Protein AF-0000000081046346 (afdb_homodimer)

Foldseek 3Di:
DVVVLVVLLVLLLVLLVQLVVLLVVLQCQCPPPPVDGNDDLVCLLVLLVCLCQQQVLLLLLLLLLQQDAPVCPVVQVVLLVLLVVLLVLLLVLLVVLCVVQPFDDPLLSLQLSLLLSAFALAQRQLRRQLSSLLDQLRLCLQVCLPPNPPDDDSVRSSVVSSSVSSNNSSSSVLSRLLCCLLPVVVSNVVSLVVVLVVVVVVVVVVVVVVVVPPPPDCPPPPPDPPDPPPPDPPDPPDPPPPPPPVVVVVVVVVVVVVVVVVVVSVVSNVVSVVRSCPDSNNVSNVNSNVSSHPVVSSCQCPPPPRVNVVVSVVSVVSNVVSNSSVSSSLSNLLDFDDDPVVVVVVVPPPPPDPDPPCPVPDPPPPPPCPVVVVVCVVCCCVVVVVVVVVVLVVDDPSLVSVLCSSLCSQAPDSLVVLVVVVCCCCQPVVVCVSRRLSSQLSSSLSSRGGGHSVSLSVQVVDVSSVVSSNSSSNSRVSNSVVSSVSSSVSSSVSCQQRGADPVSDGPSRVD/DVVVLVVLLVLLLVLLVQLVVLLVVLQCQCPPPPVDGVDDLVCLLVLLVCLCQQQVLLLLLLLLLQQDAPVCVVVQVVLLVLLVVLLVLLLVLLVVLCVVQPADDPLLSLQLSLQLSAFALAQRQLRRQLSSLLDQLRLCLQVCLPPNVPDDDSVRSSVVSSSVSSNNSSSSVLSRLLCCLLPVVVSNVVSLVVVLVVVVVVVVVVVVVVVVPPPPDCPPPPPDDPDDPDPDPPDPPDPPPPPPPVVVVVVVVVVVVVVVVVVVSVVSNVVSVVRSCPDSSNVSNVNSNVSSHPVVSSCQCPPPPRVNVVVSVVSVVSNVVSNSSVSSSLSNLLDFDDDPPVVVVVVPPPPPDPPPPCPVPDPPPPPPCPVVVVVCVVCCCVVVVVVVVVVVVPDDPSLVSVLCSSLCSQAPDSLVVLVVVVCCCCQPVVVCVSRRLSSQLSSSLSSRGGGHSVSLSVQVVDPSSVVSSNSSSNSRVSNSVVSSVSSSVSSSVSCQQRGADPVSDGPSRVD

Structure (mmCIF, N/CA/C/O backbone):
data_AF-0000000081046346-model_v1
#
loop_
_entity.id
_entity.type
_entity.pdbx_description
1 polymer 'Amino acid transporter'
#
loop_
_atom_site.group_PDB
_atom_site.id
_atom_site.type_symbol
_atom_site.label_atom_id
_atom_site.label_alt_id
_atom_site.label_comp_id
_atom_site.label_asym_id
_atom_site.label_entity_id
_atom_site.label_seq_id
_atom_site.pdbx_PDB_ins_code
_atom_site.Cartn_x
_atom_site.Cartn_y
_atom_site.Cartn_z
_atom_site.occupancy
_atom_site.B_iso_or_equiv
_atom_site.auth_seq_id
_atom_site.auth_comp_id
_atom_site.auth_asym_id
_atom_site.auth_atom_id
_atom_site.pdbx_PDB_model_num
ATOM 1 N N . MET A 1 1 ? -25.656 -17.5 -23.516 1 45.75 1 MET A N 1
ATOM 2 C CA . MET A 1 1 ? -24.359 -18.141 -23.391 1 45.75 1 MET A CA 1
ATOM 3 C C . MET A 1 1 ? -23.234 -17.25 -23.938 1 45.75 1 MET A C 1
ATOM 5 O O . MET A 1 1 ? -22.203 -17.078 -23.281 1 45.75 1 MET A O 1
ATOM 9 N N . ALA A 1 2 ? -23.547 -16.656 -25.141 1 49.91 2 ALA A N 1
ATOM 10 C CA . ALA A 1 2 ? -22.547 -15.805 -25.797 1 49.91 2 ALA A CA 1
ATOM 11 C C . ALA A 1 2 ? -22.266 -14.555 -24.969 1 49.91 2 ALA A C 1
ATOM 13 O O . ALA A 1 2 ? -21.125 -14.133 -24.828 1 49.91 2 ALA A O 1
ATOM 14 N N . SER A 1 3 ? -23.297 -14.102 -24.312 1 71.56 3 SER A N 1
ATOM 15 C CA . SER A 1 3 ? -23.141 -12.867 -23.562 1 71.56 3 SER A CA 1
ATOM 16 C C . SER A 1 3 ? -22.344 -13.102 -22.281 1 71.56 3 SER A C 1
ATOM 18 O O . SER A 1 3 ? -21.484 -12.297 -21.922 1 71.56 3 SER A O 1
ATOM 20 N N . THR A 1 4 ? -22.453 -14.336 -21.859 1 79.88 4 THR A N 1
ATOM 21 C CA . THR A 1 4 ? -21.75 -14.672 -20.641 1 79.88 4 THR A CA 1
ATOM 22 C C . THR A 1 4 ? -20.266 -14.914 -20.906 1 79.88 4 THR A C 1
ATOM 24 O O . THR A 1 4 ? -19.406 -14.5 -20.125 1 79.88 4 THR A O 1
ATOM 27 N N . VAL A 1 5 ? -20.062 -15.523 -22.078 1 84.56 5 VAL A N 1
ATOM 28 C CA . VAL A 1 5 ? -18.688 -15.812 -22.469 1 84.56 5 VAL A CA 1
ATOM 29 C C . VAL A 1 5 ? -17.922 -14.5 -22.672 1 84.56 5 VAL A C 1
ATOM 31 O O . VAL A 1 5 ? -16.766 -14.375 -22.234 1 84.56 5 VAL A O 1
ATOM 34 N N . GLY A 1 6 ? -18.609 -13.617 -23.25 1 87.19 6 GLY A N 1
ATOM 35 C CA . GLY A 1 6 ? -17.969 -12.328 -23.469 1 87.19 6 GLY A CA 1
ATOM 36 C C . GLY A 1 6 ? -17.625 -11.617 -22.172 1 87.19 6 GLY A C 1
ATOM 37 O O . GLY A 1 6 ? -16.516 -11.07 -22.047 1 87.19 6 GLY A O 1
ATOM 38 N N . ILE A 1 7 ? -18.438 -11.742 -21.266 1 88.06 7 ILE A N 1
ATOM 39 C CA . ILE A 1 7 ? -18.234 -11.055 -19.984 1 88.06 7 ILE A CA 1
ATOM 40 C C . ILE A 1 7 ? -17.109 -11.734 -19.203 1 88.06 7 ILE A C 1
ATOM 42 O O . ILE A 1 7 ? -16.312 -11.062 -18.547 1 88.06 7 ILE A O 1
ATOM 46 N N . VAL A 1 8 ? -17.078 -13 -19.391 1 90.94 8 VAL A N 1
ATOM 47 C CA . VAL A 1 8 ? -16.062 -13.773 -18.703 1 90.94 8 VAL A CA 1
ATOM 48 C C . VAL A 1 8 ? -14.68 -13.422 -19.266 1 90.94 8 VAL A C 1
ATOM 50 O O . VAL A 1 8 ? -13.719 -13.25 -18.516 1 90.94 8 VAL A O 1
ATOM 53 N N . ILE A 1 9 ? -14.602 -13.312 -20.5 1 92.56 9 ILE A N 1
ATOM 54 C CA . ILE A 1 9 ? -13.344 -12.984 -21.156 1 92.56 9 ILE A CA 1
ATOM 55 C C . ILE A 1 9 ? -12.906 -11.57 -20.781 1 92.56 9 ILE A C 1
ATOM 57 O O . ILE A 1 9 ? -11.734 -11.336 -20.484 1 92.56 9 ILE A O 1
ATOM 61 N N . ILE A 1 10 ? -13.828 -10.727 -20.719 1 91.88 10 ILE A N 1
ATOM 62 C CA . ILE A 1 10 ? -13.523 -9.336 -20.375 1 91.88 10 ILE A CA 1
ATOM 63 C C . ILE A 1 10 ? -13.086 -9.242 -18.922 1 91.88 10 ILE A C 1
ATOM 65 O O . ILE A 1 10 ? -12.125 -8.531 -18.594 1 91.88 10 ILE A O 1
ATOM 69 N N . ALA A 1 11 ? -13.727 -9.898 -18.094 1 92.06 11 ALA A N 1
ATOM 70 C CA . ALA A 1 11 ? -13.375 -9.898 -16.672 1 92.06 11 ALA A CA 1
ATOM 71 C C . ALA A 1 11 ? -11.961 -10.422 -16.453 1 92.06 11 ALA A C 1
ATOM 73 O O . ALA A 1 11 ? -11.18 -9.82 -15.719 1 92.06 11 ALA A O 1
ATOM 74 N N . ALA A 1 12 ? -11.688 -11.477 -17.141 1 94.75 12 ALA A N 1
ATOM 75 C CA . ALA A 1 12 ? -10.367 -12.07 -17 1 94.75 12 ALA A CA 1
ATOM 76 C C . ALA A 1 12 ? -9.289 -11.156 -17.578 1 94.75 12 ALA A C 1
ATOM 78 O O . ALA A 1 12 ? -8.266 -10.914 -16.938 1 94.75 12 ALA A O 1
ATOM 79 N N . ALA A 1 13 ? -9.547 -10.648 -18.688 1 94.38 13 ALA A N 1
ATOM 80 C CA . ALA A 1 13 ? -8.578 -9.797 -19.375 1 94.38 13 ALA A CA 1
ATOM 81 C C . ALA A 1 13 ? -8.32 -8.523 -18.578 1 94.38 13 ALA A C 1
ATOM 83 O O . ALA A 1 13 ? -7.168 -8.102 -18.422 1 94.38 13 ALA A O 1
ATOM 84 N N . GLN A 1 14 ? -9.297 -7.973 -18.062 1 93.94 14 GLN A N 1
ATOM 85 C CA . GLN A 1 14 ? -9.148 -6.719 -17.328 1 93.94 14 GLN A CA 1
ATOM 86 C C . GLN A 1 14 ? -8.445 -6.941 -15.992 1 93.94 14 GLN A C 1
ATOM 88 O O . GLN A 1 14 ? -7.656 -6.098 -15.555 1 93.94 14 GLN A O 1
ATOM 93 N N . SER A 1 15 ? -8.734 -7.992 -15.43 1 94.19 15 SER A N 1
ATOM 94 C CA . SER A 1 15 ? -8.102 -8.289 -14.148 1 94.19 15 SER A CA 1
ATOM 95 C C . SER A 1 15 ? -6.609 -8.531 -14.312 1 94.19 15 SER A C 1
ATOM 97 O O . SER A 1 15 ? -5.805 -8.07 -13.5 1 94.19 15 SER A O 1
ATOM 99 N N . VAL A 1 16 ? -6.285 -9.195 -15.312 1 94.94 16 VAL A N 1
ATOM 100 C CA . VAL A 1 16 ? -4.879 -9.453 -15.586 1 94.94 16 VAL A CA 1
ATOM 101 C C . VAL A 1 16 ? -4.195 -8.156 -16.031 1 94.94 16 VAL A C 1
ATOM 103 O O . VAL A 1 16 ? -3.066 -7.875 -15.609 1 94.94 16 VAL A O 1
ATOM 106 N N . ALA A 1 17 ? -4.898 -7.406 -16.797 1 94.56 17 ALA A N 1
ATOM 107 C CA . ALA A 1 17 ? -4.352 -6.133 -17.25 1 94.56 17 ALA A CA 1
ATOM 108 C C . ALA A 1 17 ? -4.051 -5.207 -16.078 1 94.56 17 ALA A C 1
ATOM 110 O O . ALA A 1 17 ? -3.068 -4.461 -16.109 1 94.56 17 ALA A O 1
ATOM 111 N N . LYS A 1 18 ? -4.82 -5.234 -15.125 1 94.69 18 LYS A N 1
ATOM 112 C CA . LYS A 1 18 ? -4.59 -4.434 -13.93 1 94.69 18 LYS A CA 1
ATOM 113 C C . LYS A 1 18 ? -3.258 -4.789 -13.273 1 94.69 18 LYS A C 1
ATOM 115 O O . LYS A 1 18 ? -2.449 -3.906 -12.977 1 94.69 18 LYS A O 1
ATOM 120 N N . ALA A 1 19 ? -3.082 -6.027 -13.102 1 93.31 19 ALA A N 1
ATOM 121 C CA . ALA A 1 19 ? -1.867 -6.5 -12.445 1 93.31 19 ALA A CA 1
ATOM 122 C C . ALA A 1 19 ? -0.625 -6.121 -13.242 1 93.31 19 ALA A C 1
ATOM 124 O O . ALA A 1 19 ? 0.375 -5.676 -12.68 1 93.31 19 ALA A O 1
ATOM 125 N N . PHE A 1 20 ? -0.705 -6.191 -14.461 1 94 20 PHE A N 1
ATOM 126 C CA . PHE A 1 20 ? 0.477 -5.953 -15.281 1 94 20 PHE A CA 1
ATOM 127 C C . PHE A 1 20 ? 0.677 -4.465 -15.523 1 94 20 PHE A C 1
ATOM 129 O O . PHE A 1 20 ? 1.788 -4.023 -15.82 1 94 20 PHE A O 1
ATOM 136 N N . THR A 1 21 ? -0.386 -3.736 -15.406 1 94.69 21 THR A N 1
ATOM 137 C CA . THR A 1 21 ? -0.219 -2.287 -15.414 1 94.69 21 THR A CA 1
ATOM 138 C C . THR A 1 21 ? 0.572 -1.83 -14.188 1 94.69 21 THR A C 1
ATOM 140 O O . THR A 1 21 ? 1.466 -0.988 -14.305 1 94.69 21 THR A O 1
ATOM 143 N N . ILE A 1 22 ? 0.246 -2.412 -13.133 1 94.75 22 ILE A N 1
ATOM 144 C CA . ILE A 1 22 ? 0.987 -2.111 -11.914 1 94.75 22 ILE A CA 1
ATOM 145 C C . ILE A 1 22 ? 2.432 -2.584 -12.055 1 94.75 22 ILE A C 1
ATOM 147 O O . ILE A 1 22 ? 3.363 -1.886 -11.656 1 94.75 22 ILE A O 1
ATOM 151 N N . GLY A 1 23 ? 2.594 -3.74 -12.633 1 92.94 23 GLY A N 1
ATOM 152 C CA . GLY A 1 23 ? 3.938 -4.223 -12.906 1 92.94 23 GLY A CA 1
ATOM 153 C C . GLY A 1 23 ? 4.723 -3.299 -13.82 1 92.94 23 GLY A C 1
ATOM 154 O O . GLY A 1 23 ? 5.926 -3.111 -13.641 1 92.94 23 GLY A O 1
ATOM 155 N N . LEU A 1 24 ? 4.055 -2.732 -14.734 1 93 24 LEU A N 1
ATOM 156 C CA . LEU A 1 24 ? 4.699 -1.814 -15.664 1 93 24 LEU A CA 1
ATOM 157 C C . LEU A 1 24 ? 5.266 -0.603 -14.93 1 93 24 LEU A C 1
ATOM 159 O O . LEU A 1 24 ? 6.32 -0.083 -15.297 1 93 24 LEU A O 1
ATOM 163 N N . VAL A 1 25 ? 4.586 -0.229 -13.961 1 94.06 25 VAL A N 1
ATOM 164 C CA . VAL A 1 25 ? 5.082 0.874 -13.141 1 94.06 25 VAL A CA 1
ATOM 165 C C . VAL A 1 25 ? 6.406 0.482 -12.492 1 94.06 25 VAL A C 1
ATOM 167 O O . VAL A 1 25 ? 7.332 1.291 -12.422 1 94.06 25 VAL A O 1
ATOM 170 N N . GLY A 1 26 ? 6.461 -0.714 -12.039 1 91.75 26 GLY A N 1
ATOM 171 C CA . GLY A 1 26 ? 7.703 -1.209 -11.469 1 91.75 26 GLY A CA 1
ATOM 172 C C . GLY A 1 26 ? 8.836 -1.261 -12.477 1 91.75 26 GLY A C 1
ATOM 173 O O . GLY A 1 26 ? 9.961 -0.841 -12.18 1 91.75 26 GLY A O 1
ATOM 174 N N . TYR A 1 27 ? 8.508 -1.682 -13.602 1 89.88 27 TYR A N 1
ATOM 175 C CA . TYR A 1 27 ? 9.5 -1.769 -14.672 1 89.88 27 TYR A CA 1
ATOM 176 C C . TYR A 1 27 ? 10 -0.385 -15.062 1 89.88 27 TYR A C 1
ATOM 178 O O . TYR A 1 27 ? 11.211 -0.169 -15.188 1 89.88 27 TYR A O 1
ATOM 186 N N . VAL A 1 28 ? 9.141 0.529 -15.164 1 92 28 VAL A N 1
ATOM 187 C CA . VAL A 1 28 ? 9.477 1.882 -15.594 1 92 28 VAL A CA 1
ATOM 188 C C . VAL A 1 28 ? 10.258 2.596 -14.492 1 92 28 VAL A C 1
ATOM 190 O O . VAL A 1 28 ? 11.141 3.408 -14.781 1 92 28 VAL A O 1
ATOM 193 N N . SER A 1 29 ? 10.039 2.273 -13.344 1 92.56 29 SER A N 1
ATOM 194 C CA . SER A 1 29 ? 10.703 2.936 -12.219 1 92.56 29 SER A CA 1
ATOM 195 C C . SER A 1 29 ? 12.188 2.598 -12.18 1 92.56 29 SER A C 1
ATOM 197 O O . SER A 1 29 ? 12.992 3.359 -11.633 1 92.56 29 SER A O 1
ATOM 199 N N . VAL A 1 30 ? 12.531 1.497 -12.672 1 90.12 30 VAL A N 1
ATOM 200 C CA . VAL A 1 30 ? 13.93 1.093 -12.695 1 90.12 30 VAL A CA 1
ATOM 201 C C . VAL A 1 30 ? 14.617 1.667 -13.93 1 90.12 30 VAL A C 1
ATOM 203 O O . VAL A 1 30 ? 15.812 1.966 -13.898 1 90.12 30 VAL A O 1
ATOM 206 N N . LYS A 1 31 ? 13.875 1.89 -14.891 1 86.75 31 LYS A N 1
ATOM 207 C CA . LYS A 1 31 ? 14.453 2.283 -16.172 1 86.75 31 LYS A CA 1
ATOM 208 C C . LYS A 1 31 ? 14.477 3.801 -16.328 1 86.75 31 LYS A C 1
ATOM 210 O O . LYS A 1 31 ? 15.359 4.352 -17 1 86.75 31 LYS A O 1
ATOM 215 N N . PHE A 1 32 ? 13.539 4.434 -15.641 1 85.81 32 PHE A N 1
ATOM 216 C CA . PHE A 1 32 ? 13.422 5.875 -15.82 1 85.81 32 PHE A CA 1
ATOM 217 C C . PHE A 1 32 ? 13.422 6.59 -14.477 1 85.81 32 PHE A C 1
ATOM 219 O O . PHE A 1 32 ? 12.898 6.066 -13.484 1 85.81 32 PHE A O 1
ATOM 226 N N . PRO A 1 33 ? 13.977 7.746 -14.414 1 81.5 33 PRO A N 1
ATOM 227 C CA . PRO A 1 33 ? 14.805 8.406 -15.43 1 81.5 33 PRO A CA 1
ATOM 228 C C . PRO A 1 33 ? 16.141 7.715 -15.641 1 81.5 33 PRO A C 1
ATOM 230 O O . PRO A 1 33 ? 16.625 6.996 -14.75 1 81.5 33 PRO A O 1
ATOM 233 N N . LYS A 1 34 ? 16.781 7.887 -16.719 1 78.62 34 LYS A N 1
ATOM 234 C CA . LYS A 1 34 ? 17.969 7.141 -17.125 1 78.62 34 LYS A CA 1
ATOM 235 C C . LYS A 1 34 ? 19.125 7.414 -16.172 1 78.62 34 LYS A C 1
ATOM 237 O O . LYS A 1 34 ? 19.859 6.496 -15.781 1 78.62 34 LYS A O 1
ATOM 242 N N . ASP A 1 35 ? 19.297 8.625 -15.68 1 78.31 35 ASP A N 1
ATOM 243 C CA . ASP A 1 35 ? 20.453 9 -14.867 1 78.31 35 ASP A CA 1
ATOM 244 C C . ASP A 1 35 ? 20.203 8.734 -13.391 1 78.31 35 ASP A C 1
ATOM 246 O O . ASP A 1 35 ? 21.109 8.375 -12.648 1 78.31 35 ASP A O 1
ATOM 250 N N . ASN A 1 36 ? 18.969 8.883 -13.086 1 82.94 36 ASN A N 1
ATOM 251 C CA . ASN A 1 36 ? 18.578 8.695 -11.695 1 82.94 36 ASN A CA 1
ATOM 252 C C . ASN A 1 36 ? 17.219 8.016 -11.578 1 82.94 36 ASN A C 1
ATOM 254 O O . ASN A 1 36 ? 16.219 8.672 -11.266 1 82.94 36 ASN A O 1
ATOM 258 N N . PRO A 1 37 ? 17.297 6.699 -11.711 1 88.81 37 PRO A N 1
ATOM 259 C CA . PRO A 1 37 ? 16.016 6 -11.672 1 88.81 37 PRO A CA 1
ATOM 260 C C . PRO A 1 37 ? 15.328 6.113 -10.312 1 88.81 37 PRO A C 1
ATOM 262 O O . PRO A 1 37 ? 15.992 6.324 -9.297 1 88.81 37 PRO A O 1
ATOM 265 N N . PHE A 1 38 ? 14.055 6.004 -10.367 1 89.06 38 PHE A N 1
ATOM 266 C CA . PHE A 1 38 ? 13.289 6.086 -9.125 1 89.06 38 PHE A CA 1
ATOM 267 C C . PHE A 1 38 ? 13.617 4.922 -8.203 1 89.06 38 PHE A C 1
ATOM 269 O O . PHE A 1 38 ? 13.609 5.066 -6.98 1 89.06 38 PHE A O 1
ATOM 276 N N . LEU A 1 39 ? 13.875 3.818 -8.875 1 89.5 39 LEU A N 1
ATOM 277 C CA . LEU A 1 39 ? 14.273 2.607 -8.164 1 89.5 39 LEU A CA 1
ATOM 278 C C . LEU A 1 39 ? 15.516 1.988 -8.797 1 89.5 39 LEU A C 1
ATOM 280 O O . LEU A 1 39 ? 15.414 1.16 -9.703 1 89.5 39 LEU A O 1
ATOM 284 N N . PRO A 1 40 ? 16.609 2.381 -8.227 1 87.12 40 PRO A N 1
ATOM 285 C CA . PRO A 1 40 ? 17.844 1.797 -8.766 1 87.12 40 PRO A CA 1
ATOM 286 C C . PRO A 1 40 ? 17.875 0.277 -8.625 1 87.12 40 PRO A C 1
ATOM 288 O O . PRO A 1 40 ? 17.438 -0.268 -7.613 1 87.12 40 PRO A O 1
ATOM 291 N N . GLN A 1 41 ? 18.469 -0.335 -9.602 1 82.56 41 GLN A N 1
ATOM 292 C CA . GLN A 1 41 ? 18.484 -1.792 -9.695 1 82.56 41 GLN A CA 1
ATOM 293 C C . GLN A 1 41 ? 19.172 -2.41 -8.484 1 82.56 41 GLN A C 1
ATOM 295 O O . GLN A 1 41 ? 18.766 -3.469 -8 1 82.56 41 GLN A O 1
ATOM 300 N N . LYS A 1 42 ? 20.109 -1.749 -7.961 1 81 42 LYS A N 1
ATOM 301 C CA . LYS A 1 42 ? 20.891 -2.268 -6.84 1 81 42 LYS A CA 1
ATOM 302 C C . LYS A 1 42 ? 20.062 -2.289 -5.559 1 81 42 LYS A C 1
ATOM 304 O O . LYS A 1 42 ? 20.391 -3.025 -4.621 1 81 42 LYS A O 1
ATOM 309 N N . LEU A 1 43 ? 19.047 -1.535 -5.648 1 86.81 43 LEU A N 1
ATOM 310 C CA . LEU A 1 43 ? 18.281 -1.383 -4.414 1 86.81 43 LEU A CA 1
ATOM 311 C C . LEU A 1 43 ? 17.016 -2.24 -4.445 1 86.81 43 LEU A C 1
ATOM 313 O O . LEU A 1 43 ? 16.281 -2.309 -3.457 1 86.81 43 LEU A O 1
ATOM 317 N N . VAL A 1 44 ? 16.797 -2.92 -5.492 1 85.56 44 VAL A N 1
ATOM 318 C CA . VAL A 1 44 ? 15.586 -3.729 -5.645 1 85.56 44 VAL A CA 1
ATOM 319 C C . VAL A 1 44 ? 15.57 -4.836 -4.598 1 85.56 44 VAL A C 1
ATOM 321 O O . VAL A 1 44 ? 14.523 -5.152 -4.035 1 85.56 44 VAL A O 1
ATOM 324 N N . GLY A 1 45 ? 16.703 -5.363 -4.32 1 82.25 45 GLY A N 1
ATOM 325 C CA . GLY A 1 45 ? 16.781 -6.387 -3.289 1 82.25 45 GLY A CA 1
ATOM 326 C C . GLY A 1 45 ? 16.406 -5.879 -1.911 1 82.25 45 GLY A C 1
ATOM 327 O O . GLY A 1 45 ? 15.672 -6.547 -1.181 1 82.25 45 GLY A O 1
ATOM 328 N N . THR A 1 46 ? 16.859 -4.73 -1.634 1 84.5 46 THR A N 1
ATOM 329 C CA . THR A 1 46 ? 16.547 -4.129 -0.341 1 84.5 46 THR A CA 1
ATOM 330 C C . THR A 1 46 ? 15.062 -3.771 -0.249 1 84.5 46 THR A C 1
ATOM 332 O O . THR A 1 46 ? 14.43 -3.984 0.788 1 84.5 46 THR A O 1
ATOM 335 N N . PHE A 1 47 ? 14.578 -3.346 -1.334 1 87.56 47 PHE A N 1
ATOM 336 C CA . PHE A 1 47 ? 13.156 -3.016 -1.392 1 87.56 47 PHE A CA 1
ATOM 337 C C . PHE A 1 47 ? 12.305 -4.266 -1.22 1 87.56 47 PHE A C 1
ATOM 339 O O . PHE A 1 47 ? 11.258 -4.227 -0.568 1 87.56 47 PHE A O 1
ATOM 346 N N . SER A 1 48 ? 12.758 -5.27 -1.806 1 85.44 48 SER A N 1
ATOM 347 C CA . SER A 1 48 ? 12.039 -6.535 -1.731 1 85.44 48 SER A CA 1
ATOM 348 C C . SER A 1 48 ? 12.039 -7.086 -0.309 1 85.44 48 SER A C 1
ATOM 350 O O . SER A 1 48 ? 11.008 -7.555 0.178 1 85.44 48 SER A O 1
ATOM 352 N N . ARG A 1 49 ? 13.125 -6.973 0.304 1 83.69 49 ARG A N 1
ATOM 353 C CA . ARG A 1 49 ? 13.234 -7.441 1.682 1 83.69 49 ARG A CA 1
ATOM 354 C C . ARG A 1 49 ? 12.352 -6.617 2.611 1 83.69 49 ARG A C 1
ATOM 356 O O . ARG A 1 49 ? 11.688 -7.168 3.494 1 83.69 49 ARG A O 1
ATOM 363 N N . PHE A 1 50 ? 12.367 -5.441 2.432 1 89.88 50 PHE A N 1
ATOM 364 C CA . PHE A 1 50 ? 11.531 -4.551 3.229 1 89.88 50 PHE A CA 1
ATOM 365 C C . PHE A 1 50 ? 10.055 -4.871 3.029 1 89.88 50 PHE A C 1
ATOM 367 O O . PHE A 1 50 ? 9.312 -5.016 4 1 89.88 50 PHE A O 1
ATOM 374 N N . THR A 1 51 ? 9.68 -4.938 1.771 1 89.06 51 THR A N 1
ATOM 375 C CA . THR A 1 51 ? 8.289 -5.191 1.429 1 89.06 51 THR A CA 1
ATOM 376 C C . THR A 1 51 ? 7.828 -6.531 1.992 1 89.06 51 THR A C 1
ATOM 378 O O . THR A 1 51 ? 6.703 -6.652 2.482 1 89.06 51 THR A O 1
ATOM 381 N N . PHE A 1 52 ? 8.625 -7.504 1.951 1 83.88 52 PHE A N 1
ATOM 382 C CA . PHE A 1 52 ? 8.258 -8.828 2.439 1 83.88 52 PHE A CA 1
ATOM 383 C C . PHE A 1 52 ? 8.062 -8.812 3.951 1 83.88 52 PHE A C 1
ATOM 385 O O . PHE A 1 52 ? 7.035 -9.266 4.453 1 83.88 52 PHE A O 1
ATOM 392 N N . HIS A 1 53 ? 8.922 -8.195 4.676 1 85.69 53 HIS A N 1
ATOM 393 C CA . HIS A 1 53 ? 8.93 -8.289 6.133 1 85.69 53 HIS A CA 1
ATOM 394 C C . HIS A 1 53 ? 7.926 -7.316 6.75 1 85.69 53 HIS A C 1
ATOM 396 O O . HIS A 1 53 ? 7.383 -7.578 7.824 1 85.69 53 HIS A O 1
ATOM 402 N N . THR A 1 54 ? 7.656 -6.324 6.043 1 90.44 54 THR A N 1
ATOM 403 C CA . THR A 1 54 ? 6.805 -5.32 6.664 1 90.44 54 THR A CA 1
ATOM 404 C C . THR A 1 54 ? 5.375 -5.418 6.133 1 90.44 54 THR A C 1
ATOM 406 O O . THR A 1 54 ? 4.414 -5.328 6.898 1 90.44 54 THR A O 1
ATOM 409 N N . LEU A 1 55 ? 5.238 -5.645 4.852 1 92.25 55 LEU A N 1
ATOM 410 C CA . LEU A 1 55 ? 3.918 -5.559 4.238 1 92.25 55 LEU A CA 1
ATOM 411 C C . LEU A 1 55 ? 3.338 -6.949 4 1 92.25 55 LEU A C 1
ATOM 413 O O . LEU A 1 55 ? 2.232 -7.254 4.453 1 92.25 55 LEU A O 1
ATOM 417 N N . MET A 1 56 ? 4.094 -7.801 3.492 1 86.25 56 MET A N 1
ATOM 418 C CA . MET A 1 56 ? 3.586 -9.117 3.111 1 86.25 56 MET A CA 1
ATOM 419 C C . MET A 1 56 ? 3.273 -9.953 4.348 1 86.25 56 MET A C 1
ATOM 421 O O . MET A 1 56 ? 2.262 -10.656 4.387 1 86.25 56 MET A O 1
ATOM 425 N N . LEU A 1 57 ? 4.133 -9.938 5.281 1 88 57 LEU A N 1
ATOM 426 C CA . LEU A 1 57 ? 3.879 -10.695 6.5 1 88 57 LEU A CA 1
ATOM 427 C C . LEU A 1 57 ? 2.615 -10.203 7.199 1 88 57 LEU A C 1
ATOM 429 O O . LEU A 1 57 ? 1.882 -10.992 7.797 1 88 57 LEU A O 1
ATOM 433 N N . SER A 1 58 ? 2.387 -8.922 7.125 1 91.62 58 SER A N 1
ATOM 434 C CA . SER A 1 58 ? 1.165 -8.367 7.699 1 91.62 58 SER A CA 1
ATOM 435 C C . SER A 1 58 ? -0.069 -8.859 6.949 1 91.62 58 SER A C 1
ATOM 437 O O . SER A 1 58 ? -1.11 -9.109 7.559 1 91.62 58 SER A O 1
ATOM 439 N N . LEU A 1 59 ? 0.086 -8.961 5.707 1 86.81 59 LEU A N 1
ATOM 440 C CA . LEU A 1 59 ? -1.021 -9.461 4.898 1 86.81 59 LEU A CA 1
ATOM 441 C C . LEU A 1 59 ? -1.319 -10.922 5.23 1 86.81 59 LEU A C 1
ATOM 443 O O . LEU A 1 59 ? -2.482 -11.305 5.379 1 86.81 59 LEU A O 1
ATOM 447 N N . ILE A 1 60 ? -0.262 -11.711 5.32 1 83.12 60 ILE A N 1
ATOM 448 C CA . ILE A 1 60 ? -0.417 -13.133 5.625 1 83.12 60 ILE A CA 1
ATOM 449 C C . ILE A 1 60 ? -1.092 -13.297 6.984 1 83.12 60 ILE A C 1
ATOM 451 O O . ILE A 1 60 ? -2.107 -13.984 7.102 1 83.12 60 ILE A O 1
ATOM 455 N N . TYR A 1 61 ? -0.578 -12.648 7.91 1 89.5 61 TYR A N 1
ATOM 456 C CA . TYR A 1 61 ? -1.13 -12.719 9.258 1 89.5 61 TYR A CA 1
ATOM 457 C C . TYR A 1 61 ? -2.574 -12.234 9.289 1 89.5 61 TYR A C 1
ATOM 459 O O . TYR A 1 61 ? -3.455 -12.914 9.812 1 89.5 61 TYR A O 1
ATOM 467 N N . GLY A 1 62 ? -2.809 -11.086 8.75 1 88.06 62 GLY A N 1
ATOM 468 C CA . GLY A 1 62 ? -4.125 -10.469 8.812 1 88.06 62 GLY A CA 1
ATOM 469 C C . GLY A 1 62 ? -5.199 -11.289 8.125 1 88.06 62 GLY A C 1
ATOM 470 O O . GLY A 1 62 ? -6.316 -11.406 8.625 1 88.06 62 GLY A O 1
ATOM 471 N N . THR A 1 63 ? -4.887 -11.828 7.039 1 82 63 THR A N 1
ATOM 472 C CA . THR A 1 63 ? -5.859 -12.586 6.266 1 82 63 THR A CA 1
ATOM 473 C C . THR A 1 63 ? -6.234 -13.883 6.984 1 82 63 THR A C 1
ATOM 475 O O . THR A 1 63 ? -7.414 -14.227 7.082 1 82 63 THR A O 1
ATOM 478 N N . ILE A 1 64 ? -5.266 -14.539 7.5 1 81.69 64 ILE A N 1
ATOM 479 C CA . ILE A 1 64 ? -5.523 -15.805 8.18 1 81.69 64 ILE A CA 1
ATOM 480 C C . ILE A 1 64 ? -6.238 -15.539 9.508 1 81.69 64 ILE A C 1
ATOM 482 O O . ILE A 1 64 ? -7.219 -16.219 9.836 1 81.69 64 ILE A O 1
ATOM 486 N N . ALA A 1 65 ? -5.777 -14.547 10.148 1 87.44 65 ALA A N 1
ATOM 487 C CA . ALA A 1 65 ? -6.328 -14.242 11.469 1 87.44 65 ALA A CA 1
ATOM 488 C C . ALA A 1 65 ? -7.781 -13.797 11.359 1 87.44 65 ALA A C 1
ATOM 490 O O . ALA A 1 65 ? -8.594 -14.094 12.242 1 87.44 65 ALA A O 1
ATOM 491 N N . ARG A 1 66 ? -8.109 -13.164 10.289 1 84.25 66 ARG A N 1
ATOM 492 C CA . ARG A 1 66 ? -9.445 -12.594 10.148 1 84.25 66 ARG A CA 1
ATOM 493 C C . ARG A 1 66 ? -10.398 -13.594 9.508 1 84.25 66 ARG A C 1
ATOM 495 O O . ARG A 1 66 ? -11.57 -13.672 9.891 1 84.25 66 ARG A O 1
ATOM 502 N N . ALA A 1 67 ? -9.969 -14.289 8.586 1 74 67 ALA A N 1
ATOM 503 C CA . ALA A 1 67 ? -10.859 -15.047 7.719 1 74 67 ALA A CA 1
ATOM 504 C C . ALA A 1 67 ? -11.109 -16.438 8.281 1 74 67 ALA A C 1
ATOM 506 O O . ALA A 1 67 ? -12.164 -17.047 8.023 1 74 67 ALA A O 1
ATOM 507 N N . ILE A 1 68 ? -10.125 -16.969 8.984 1 74.25 68 ILE A N 1
ATOM 508 C CA . ILE A 1 68 ? -10.258 -18.344 9.422 1 74.25 68 ILE A CA 1
ATOM 509 C C . ILE A 1 68 ? -10.875 -18.391 10.82 1 74.25 68 ILE A C 1
ATOM 511 O O . ILE A 1 68 ? -10.508 -17.609 11.695 1 74.25 68 ILE A O 1
ATOM 515 N N . THR A 1 69 ? -11.914 -19.031 10.82 1 71 69 THR A N 1
ATOM 516 C CA . THR A 1 69 ? -12.508 -19.312 12.125 1 71 69 THR A CA 1
ATOM 517 C C . THR A 1 69 ? -12.281 -20.781 12.5 1 71 69 THR A C 1
ATOM 519 O O . THR A 1 69 ? -11.969 -21.609 11.641 1 71 69 THR A O 1
ATOM 522 N N . LEU A 1 70 ? -12.273 -21.078 13.773 1 66.19 70 LEU A N 1
ATOM 523 C CA . LEU A 1 70 ? -12.086 -22.453 14.258 1 66.19 70 LEU A CA 1
ATOM 524 C C . LEU A 1 70 ? -13.07 -23.391 13.586 1 66.19 70 LEU A C 1
ATOM 526 O O . LEU A 1 70 ? -12.727 -24.547 13.273 1 66.19 70 LEU A O 1
ATOM 530 N N . GLU A 1 71 ? -14.188 -22.828 13.258 1 66.44 71 GLU A N 1
ATOM 531 C CA . GLU A 1 71 ? -15.234 -23.656 12.672 1 66.44 71 GLU A CA 1
ATOM 532 C C . GLU A 1 71 ? -14.969 -23.922 11.195 1 66.44 71 GLU A C 1
ATOM 534 O O . GLU A 1 71 ? -15.367 -24.953 10.656 1 66.44 71 GLU A O 1
ATOM 539 N N . SER A 1 72 ? -14.156 -23.047 10.633 1 70.81 72 SER A N 1
ATOM 540 C CA . SER A 1 72 ? -14.023 -23.109 9.18 1 70.81 72 SER A CA 1
ATOM 541 C C . SER A 1 72 ? -12.641 -23.609 8.773 1 70.81 72 SER A C 1
ATOM 543 O O . SER A 1 72 ? -12.336 -23.703 7.586 1 70.81 72 SER A O 1
ATOM 545 N N . ILE A 1 73 ? -11.875 -23.922 9.766 1 66.5 73 ILE A N 1
ATOM 546 C CA . ILE A 1 73 ? -10.492 -24.297 9.461 1 66.5 73 ILE A CA 1
ATOM 547 C C . ILE A 1 73 ? -10.484 -25.531 8.562 1 66.5 73 ILE A C 1
ATOM 549 O O . ILE A 1 73 ? -9.664 -25.641 7.652 1 66.5 73 ILE A O 1
ATOM 553 N N . GLY A 1 74 ? -11.383 -26.391 8.828 1 67.81 74 GLY A N 1
ATOM 554 C CA . GLY A 1 74 ? -11.445 -27.625 8.078 1 67.81 74 GLY A CA 1
ATOM 555 C C . GLY A 1 74 ? -11.984 -27.453 6.668 1 67.81 74 GLY A C 1
ATOM 556 O O . GLY A 1 74 ? -11.812 -28.312 5.812 1 67.81 74 GLY A O 1
ATOM 557 N N . ASP A 1 75 ? -12.367 -26.266 6.457 1 75 75 ASP A N 1
ATOM 558 C CA . ASP A 1 75 ? -13.047 -26.047 5.18 1 75 75 ASP A CA 1
ATOM 559 C C . ASP A 1 75 ? -12.062 -25.625 4.098 1 75 75 ASP A C 1
ATOM 561 O O . ASP A 1 75 ? -12.414 -25.562 2.918 1 75 75 ASP A O 1
ATOM 565 N N . TYR A 1 76 ? -10.766 -25.516 4.477 1 80.81 76 TYR A N 1
ATOM 566 C CA . TYR A 1 76 ? -9.844 -24.984 3.479 1 80.81 76 TYR A CA 1
ATOM 567 C C . TYR A 1 76 ? -8.773 -26.016 3.131 1 80.81 76 TYR A C 1
ATOM 569 O O . TYR A 1 76 ? -7.836 -25.719 2.387 1 80.81 76 TYR A O 1
ATOM 577 N N . TRP A 1 77 ? -8.922 -27.25 3.566 1 82 77 TRP A N 1
ATOM 578 C CA . TRP A 1 77 ? -7.918 -28.281 3.326 1 82 77 TRP A CA 1
ATOM 579 C C . TRP A 1 77 ? -7.785 -28.578 1.837 1 82 77 TRP A C 1
ATOM 581 O O . TRP A 1 77 ? -6.711 -28.953 1.365 1 82 77 TRP A O 1
ATOM 591 N N . TYR A 1 78 ? -8.828 -28.438 1.105 1 87.38 78 TYR A N 1
ATOM 592 C CA . TYR A 1 78 ? -8.844 -28.766 -0.315 1 87.38 78 TYR A CA 1
ATOM 593 C C . TYR A 1 78 ? -7.883 -27.875 -1.095 1 87.38 78 TYR A C 1
ATOM 595 O O . TYR A 1 78 ? -7.273 -28.328 -2.07 1 87.38 78 TYR A O 1
ATOM 603 N N . VAL A 1 79 ? -7.684 -26.734 -0.565 1 89.56 79 VAL A N 1
ATOM 604 C CA . VAL A 1 79 ? -6.824 -25.812 -1.312 1 89.56 79 VAL A CA 1
ATOM 605 C C . VAL A 1 79 ? -5.359 -26.172 -1.053 1 89.56 79 VAL A C 1
ATOM 607 O O . VAL A 1 79 ? -4.512 -26.016 -1.939 1 89.56 79 VAL A O 1
ATOM 610 N N . VAL A 1 80 ? -5.059 -26.641 0.123 1 88.12 80 VAL A N 1
ATOM 611 C CA . VAL A 1 80 ? -3.703 -27.094 0.442 1 88.12 80 VAL A CA 1
ATOM 612 C C . VAL A 1 80 ? -3.352 -28.312 -0.39 1 88.12 80 VAL A C 1
ATOM 614 O O . VAL A 1 80 ? -2.248 -28.406 -0.936 1 88.12 80 VAL A O 1
ATOM 617 N N . VAL A 1 81 ? -4.262 -29.172 -0.497 1 91.19 81 VAL A N 1
ATOM 618 C CA . VAL A 1 81 ? -4.062 -30.359 -1.318 1 91.19 81 VAL A CA 1
ATOM 619 C C . VAL A 1 81 ? -3.924 -29.953 -2.785 1 91.19 81 VAL A C 1
ATOM 621 O O . VAL A 1 81 ? -3.113 -30.531 -3.518 1 91.19 81 VAL A O 1
ATOM 624 N N . GLY A 1 82 ? -4.727 -28.969 -3.156 1 93.94 82 GLY A N 1
ATOM 625 C CA . GLY A 1 82 ? -4.602 -28.438 -4.504 1 93.94 82 GLY A CA 1
ATOM 626 C C . GLY A 1 82 ? -3.221 -27.891 -4.797 1 93.94 82 GLY A C 1
ATOM 627 O O . GLY A 1 82 ? -2.703 -28.062 -5.906 1 93.94 82 GLY A O 1
ATOM 628 N N . ALA A 1 83 ? -2.672 -27.297 -3.814 1 94.19 83 ALA A N 1
ATOM 629 C CA . ALA A 1 83 ? -1.325 -26.766 -3.98 1 94.19 83 ALA A CA 1
ATOM 630 C C . ALA A 1 83 ? -0.313 -27.875 -4.238 1 94.19 83 ALA A C 1
ATOM 632 O O . ALA A 1 83 ? 0.511 -27.781 -5.148 1 94.19 83 ALA A O 1
ATOM 633 N N . PHE A 1 84 ? -0.392 -28.938 -3.473 1 94.19 84 PHE A N 1
ATOM 634 C CA . PHE A 1 84 ? 0.51 -30.062 -3.648 1 94.19 84 PHE A CA 1
ATOM 635 C C . PHE A 1 84 ? 0.328 -30.703 -5.023 1 94.19 84 PHE A C 1
ATOM 637 O O . PHE A 1 84 ? 1.305 -31.062 -5.676 1 94.19 84 PHE A O 1
ATOM 644 N N . PHE A 1 85 ? -0.891 -30.703 -5.336 1 94.94 85 PHE A N 1
ATOM 645 C CA . PHE A 1 85 ? -1.239 -31.312 -6.613 1 94.94 85 PHE A CA 1
ATOM 646 C C . PHE A 1 85 ? -0.681 -30.5 -7.773 1 94.94 85 PHE A C 1
ATOM 648 O O . PHE A 1 85 ? -0.022 -31.031 -8.664 1 94.94 85 PHE A O 1
ATOM 655 N N . VAL A 1 86 ? -0.893 -29.234 -7.793 1 96.19 86 VAL A N 1
ATOM 656 C CA . VAL A 1 86 ? -0.458 -28.359 -8.875 1 96.19 86 VAL A CA 1
ATOM 657 C C . VAL A 1 86 ? 1.067 -28.328 -8.938 1 96.19 86 VAL A C 1
ATOM 659 O O . VAL A 1 86 ? 1.653 -28.391 -10.016 1 96.19 86 VAL A O 1
ATOM 662 N N . LEU A 1 87 ? 1.727 -28.219 -7.828 1 96.88 87 LEU A N 1
ATOM 663 C CA . LEU A 1 87 ? 3.184 -28.188 -7.785 1 96.88 87 LEU A CA 1
ATOM 664 C C . LEU A 1 87 ? 3.775 -29.516 -8.25 1 96.88 87 LEU A C 1
ATOM 666 O O . LEU A 1 87 ? 4.777 -29.531 -8.969 1 96.88 87 LEU A O 1
ATOM 670 N N . GLY A 1 88 ? 3.143 -30.547 -7.832 1 96.5 88 GLY A N 1
ATOM 671 C CA . GLY A 1 88 ? 3.584 -31.859 -8.281 1 96.5 88 GLY A CA 1
ATOM 672 C C . GLY A 1 88 ? 3.465 -32.031 -9.781 1 96.5 88 GLY A C 1
ATOM 673 O O . GLY A 1 88 ? 4.402 -32.5 -10.438 1 96.5 88 GLY A O 1
ATOM 674 N N . ILE A 1 89 ? 2.359 -31.672 -10.305 1 96.81 89 ILE A N 1
ATOM 675 C CA . ILE A 1 89 ? 2.125 -31.781 -11.742 1 96.81 89 ILE A CA 1
ATOM 676 C C . ILE A 1 89 ? 3.127 -30.906 -12.5 1 96.81 89 ILE A C 1
ATOM 678 O O . ILE A 1 89 ? 3.666 -31.328 -13.523 1 96.81 89 ILE A O 1
ATOM 682 N N . SER A 1 90 ? 3.291 -29.734 -12 1 97.38 90 SER A N 1
ATOM 683 C CA . SER A 1 90 ? 4.219 -28.812 -12.656 1 97.38 90 SER A CA 1
ATOM 684 C C . SER A 1 90 ? 5.637 -29.391 -12.672 1 97.38 90 SER A C 1
ATOM 686 O O . SER A 1 90 ? 6.359 -29.234 -13.664 1 97.38 90 SER A O 1
ATOM 688 N N . TYR A 1 91 ? 6.027 -29.984 -11.617 1 97 91 TYR A N 1
ATOM 689 C CA . TYR A 1 91 ? 7.344 -30.609 -11.547 1 97 91 TYR A CA 1
ATOM 690 C C . TYR A 1 91 ? 7.48 -31.719 -12.57 1 97 91 TYR A C 1
ATOM 692 O O . TYR A 1 91 ? 8.492 -31.812 -13.266 1 97 91 TYR A O 1
ATOM 700 N N . VAL A 1 92 ? 6.5 -32.562 -12.641 1 97.12 92 VAL A N 1
ATOM 701 C CA . VAL A 1 92 ? 6.512 -33.688 -13.555 1 97.12 92 VAL A CA 1
ATOM 702 C C . VAL A 1 92 ? 6.508 -33.219 -15 1 97.12 92 VAL A C 1
ATOM 704 O O . VAL A 1 92 ? 7.258 -33.719 -15.836 1 97.12 92 VAL A O 1
ATOM 707 N N . VAL A 1 93 ? 5.707 -32.25 -15.266 1 97.5 93 VAL A N 1
ATOM 708 C CA . VAL A 1 93 ? 5.609 -31.703 -16.609 1 97.5 93 VAL A CA 1
ATOM 709 C C . VAL A 1 93 ? 6.957 -31.109 -17.031 1 97.5 93 VAL A C 1
ATOM 711 O O . VAL A 1 93 ? 7.414 -31.328 -18.156 1 97.5 93 VAL A O 1
ATOM 714 N N . ALA A 1 94 ? 7.52 -30.375 -16.109 1 96.75 94 ALA A N 1
ATOM 715 C CA . ALA A 1 94 ? 8.82 -29.797 -16.406 1 96.75 94 ALA A CA 1
ATOM 716 C C . ALA A 1 94 ? 9.844 -30.875 -16.75 1 96.75 94 ALA A C 1
ATOM 718 O O . ALA A 1 94 ? 10.648 -30.703 -17.672 1 96.75 94 ALA A O 1
ATOM 719 N N . THR A 1 95 ? 9.781 -31.984 -16.109 1 95.56 95 THR A N 1
ATOM 720 C CA . THR A 1 95 ? 10.727 -33.062 -16.297 1 95.56 95 THR A CA 1
ATOM 721 C C . THR A 1 95 ? 10.469 -33.781 -17.625 1 95.56 95 THR A C 1
ATOM 723 O O . THR A 1 95 ? 11.406 -34.094 -18.359 1 95.56 95 THR A O 1
ATOM 726 N N . ILE A 1 96 ? 9.273 -33.969 -17.891 1 96 96 ILE A N 1
ATOM 727 C CA . ILE A 1 96 ? 8.914 -34.688 -19.109 1 96 96 ILE A CA 1
ATOM 728 C C . ILE A 1 96 ? 9.219 -33.812 -20.328 1 96 96 ILE A C 1
ATOM 730 O O . ILE A 1 96 ? 9.703 -34.312 -21.344 1 96 96 ILE A O 1
ATOM 734 N N . MET A 1 97 ? 8.914 -32.531 -20.203 1 96.12 97 MET A N 1
ATOM 735 C CA . MET A 1 97 ? 9.102 -31.609 -21.312 1 96.12 97 MET A CA 1
ATOM 736 C C . MET A 1 97 ? 10.578 -31.484 -21.672 1 96.12 97 MET A C 1
ATOM 738 O O . MET A 1 97 ? 10.922 -31.141 -22.797 1 96.12 97 MET A O 1
ATOM 742 N N . GLN A 1 98 ? 11.43 -31.688 -20.688 1 93.81 98 GLN A N 1
ATOM 743 C CA . GLN A 1 98 ? 12.859 -31.641 -20.969 1 93.81 98 GLN A CA 1
ATOM 744 C C . GLN A 1 98 ? 13.258 -32.75 -21.953 1 93.81 98 GLN A C 1
ATOM 746 O O . GLN A 1 98 ? 14.203 -32.562 -22.734 1 93.81 98 GLN A O 1
ATOM 751 N N . CYS A 1 99 ? 12.602 -33.844 -21.953 1 92.88 99 CYS A N 1
ATOM 752 C CA . CYS A 1 99 ? 12.867 -34.938 -22.875 1 92.88 99 CYS A CA 1
ATOM 753 C C . CYS A 1 99 ? 12.484 -34.531 -24.297 1 92.88 99 CYS A C 1
ATOM 755 O O . CYS A 1 99 ? 13.102 -35 -25.266 1 92.88 99 CYS A O 1
ATOM 757 N N . LEU A 1 100 ? 11.508 -33.719 -24.453 1 92.56 100 LEU A N 1
ATOM 758 C CA . LEU A 1 100 ? 11.047 -33.281 -25.766 1 92.56 100 LEU A CA 1
ATOM 759 C C . LEU A 1 100 ? 11.891 -32.094 -26.266 1 92.56 100 LEU A C 1
ATOM 761 O O . LEU A 1 100 ? 12.156 -31.984 -27.453 1 92.56 100 LEU A O 1
ATOM 765 N N . ILE A 1 101 ? 12.203 -31.188 -25.312 1 93.44 101 ILE A N 1
ATOM 766 C CA . ILE A 1 101 ? 13.047 -30.047 -25.609 1 93.44 101 ILE A CA 1
ATOM 767 C C . ILE A 1 101 ? 14.305 -30.094 -24.734 1 93.44 101 ILE A C 1
ATOM 769 O O . ILE A 1 101 ? 14.344 -29.484 -23.656 1 93.44 101 ILE A O 1
ATOM 773 N N . PRO A 1 102 ? 15.312 -30.656 -25.281 1 89 102 PRO A N 1
ATOM 774 C CA . PRO A 1 102 ? 16.516 -30.875 -24.469 1 89 102 PRO A CA 1
ATOM 775 C C . PRO A 1 102 ? 17.25 -29.562 -24.156 1 89 102 PRO A C 1
ATOM 777 O O . PRO A 1 102 ? 17.422 -28.734 -25.047 1 89 102 PRO A O 1
ATOM 780 N N . ILE A 1 103 ? 17.531 -29.438 -22.891 1 89.56 103 ILE A N 1
ATOM 781 C CA . ILE A 1 103 ? 18.281 -28.281 -22.422 1 89.56 103 ILE A CA 1
ATOM 782 C C . ILE A 1 103 ? 19.75 -28.688 -22.203 1 89.56 103 ILE A C 1
ATOM 784 O O . ILE A 1 103 ? 20.031 -29.672 -21.531 1 89.56 103 ILE A O 1
ATOM 788 N N . ALA A 1 104 ? 20.641 -27.891 -22.781 1 83.56 104 ALA A N 1
ATOM 789 C CA . ALA A 1 104 ? 22.062 -28.234 -22.828 1 83.56 104 ALA A CA 1
ATOM 790 C C . ALA A 1 104 ? 22.703 -28.141 -21.438 1 83.56 104 ALA A C 1
ATOM 792 O O . ALA A 1 104 ? 23.391 -29.062 -21 1 83.56 104 ALA A O 1
ATOM 793 N N . ASN A 1 105 ? 22.453 -27.078 -20.781 1 88.44 105 ASN A N 1
ATOM 794 C CA . ASN A 1 105 ? 23.078 -26.906 -19.484 1 88.44 105 ASN A CA 1
ATOM 795 C C . ASN A 1 105 ? 22.234 -27.516 -18.375 1 88.44 105 ASN A C 1
ATOM 797 O O . ASN A 1 105 ? 21.156 -27 -18.031 1 88.44 105 ASN A O 1
ATOM 801 N N . VAL A 1 106 ? 22.766 -28.547 -17.734 1 90 106 VAL A N 1
ATOM 802 C CA . VAL A 1 106 ? 22.031 -29.344 -16.766 1 90 106 VAL A CA 1
ATOM 803 C C . VAL A 1 106 ? 21.75 -28.516 -15.516 1 90 106 VAL A C 1
ATOM 805 O O . VAL A 1 106 ? 20.688 -28.641 -14.898 1 90 106 VAL A O 1
ATOM 808 N N . TYR A 1 107 ? 22.641 -27.641 -15.164 1 90.38 107 TYR A N 1
ATOM 809 C CA . TYR A 1 107 ? 22.453 -26.828 -13.961 1 90.38 107 TYR A CA 1
ATOM 810 C C . TYR A 1 107 ? 21.375 -25.781 -14.164 1 90.38 107 TYR A C 1
ATOM 812 O O . TYR A 1 107 ? 20.578 -25.516 -13.258 1 90.38 107 TYR A O 1
ATOM 820 N N . ASP A 1 108 ? 21.344 -25.25 -15.32 1 91.12 108 ASP A N 1
ATOM 821 C CA . ASP A 1 108 ? 20.281 -24.297 -15.641 1 91.12 108 ASP A CA 1
ATOM 822 C C . ASP A 1 108 ? 18.922 -24.984 -15.656 1 91.12 108 ASP A C 1
ATOM 824 O O . ASP A 1 108 ? 17.922 -24.406 -15.203 1 91.12 108 ASP A O 1
ATOM 828 N N . PHE A 1 109 ? 18.969 -26.188 -16.125 1 93.69 109 PHE A N 1
ATOM 829 C CA . PHE A 1 109 ? 17.734 -26.938 -16.172 1 93.69 109 PHE A CA 1
ATOM 830 C C . PHE A 1 109 ? 17.203 -27.203 -14.766 1 93.69 109 PHE A C 1
ATOM 832 O O . PHE A 1 109 ? 16.031 -27 -14.484 1 93.69 109 PHE A O 1
ATOM 839 N N . ARG A 1 110 ? 18.031 -27.641 -13.891 1 93.5 110 ARG A N 1
ATOM 840 C CA . ARG A 1 110 ? 17.625 -27.953 -12.523 1 93.5 110 ARG A CA 1
ATOM 841 C C . ARG A 1 110 ? 17.109 -26.719 -11.805 1 93.5 110 ARG A C 1
ATOM 843 O O . ARG A 1 110 ? 16.125 -26.797 -11.055 1 93.5 110 ARG A O 1
ATOM 850 N N . ALA A 1 111 ? 17.734 -25.641 -12.039 1 93.31 111 ALA A N 1
ATOM 851 C CA . ALA A 1 111 ? 17.297 -24.391 -11.414 1 93.31 111 ALA A CA 1
ATOM 852 C C . ALA A 1 111 ? 15.961 -23.938 -12 1 93.31 111 ALA A C 1
ATOM 854 O O . ALA A 1 111 ? 15.055 -23.531 -11.258 1 93.31 111 ALA A O 1
ATOM 855 N N . LEU A 1 112 ? 15.867 -24.031 -13.234 1 95.56 112 LEU A N 1
ATOM 856 C CA . LEU A 1 112 ? 14.656 -23.547 -13.906 1 95.56 112 LEU A CA 1
ATOM 857 C C . LEU A 1 112 ? 13.5 -24.516 -13.688 1 95.56 112 LEU A C 1
ATOM 859 O O . LEU A 1 112 ? 12.336 -24.125 -13.742 1 95.56 112 LEU A O 1
ATOM 863 N N . ARG A 1 113 ? 13.836 -25.812 -13.508 1 96.12 113 ARG A N 1
ATOM 864 C CA . ARG A 1 113 ? 12.789 -26.766 -13.172 1 96.12 113 ARG A CA 1
ATOM 865 C C . ARG A 1 113 ? 12.07 -26.359 -11.883 1 96.12 113 ARG A C 1
ATOM 867 O O . ARG A 1 113 ? 10.852 -26.5 -11.781 1 96.12 113 ARG A O 1
ATOM 874 N N . ILE A 1 114 ? 12.82 -25.875 -10.945 1 95.06 114 ILE A N 1
ATOM 875 C CA . ILE A 1 114 ? 12.242 -25.391 -9.703 1 95.06 114 ILE A CA 1
ATOM 876 C C . ILE A 1 114 ? 11.445 -24.109 -9.984 1 95.06 114 ILE A C 1
ATOM 878 O O . ILE A 1 114 ? 10.375 -23.906 -9.398 1 95.06 114 ILE A O 1
ATOM 882 N N . SER A 1 115 ? 11.891 -23.359 -10.883 1 94.06 115 SER A N 1
ATOM 883 C CA . SER A 1 115 ? 11.211 -22.125 -11.266 1 94.06 115 SER A CA 1
ATOM 884 C C . SER A 1 115 ? 9.875 -22.422 -11.945 1 94.06 115 SER A C 1
ATOM 886 O O . SER A 1 115 ? 8.914 -21.656 -11.805 1 94.06 115 SER A O 1
ATOM 888 N N . VAL A 1 116 ? 9.836 -23.484 -12.648 1 96 116 VAL A N 1
ATOM 889 C CA . VAL A 1 116 ? 8.602 -23.906 -13.297 1 96 116 VAL A CA 1
ATOM 890 C C . VAL A 1 116 ? 7.625 -24.453 -12.258 1 96 116 VAL A C 1
ATOM 892 O O . VAL A 1 116 ? 6.414 -24.25 -12.367 1 96 116 VAL A O 1
ATOM 895 N N . THR A 1 117 ? 8.164 -25.094 -11.328 1 96.5 117 THR A N 1
ATOM 896 C CA . THR A 1 117 ? 7.375 -25.797 -10.328 1 96.5 117 THR A CA 1
ATOM 897 C C . THR A 1 117 ? 6.691 -24.797 -9.383 1 96.5 117 THR A C 1
ATOM 899 O O . THR A 1 117 ? 5.539 -25 -8.992 1 96.5 117 THR A O 1
ATOM 902 N N . PHE A 1 118 ? 7.367 -23.75 -9.094 1 94.44 118 PHE A N 1
ATOM 903 C CA . PHE A 1 118 ? 6.867 -22.844 -8.07 1 94.44 118 PHE A CA 1
ATOM 904 C C . PHE A 1 118 ? 6.473 -21.5 -8.68 1 94.44 118 PHE A C 1
ATOM 906 O O . PHE A 1 118 ? 7.336 -20.672 -8.969 1 94.44 118 PHE A O 1
ATOM 913 N N . PRO A 1 119 ? 5.172 -21.297 -8.734 1 94.25 119 PRO A N 1
ATOM 914 C CA . PRO A 1 119 ? 4.684 -20.062 -9.359 1 94.25 119 PRO A CA 1
ATOM 915 C C . PRO A 1 119 ? 4.641 -18.891 -8.383 1 94.25 119 PRO A C 1
ATOM 917 O O . PRO A 1 119 ? 4.832 -19.062 -7.18 1 94.25 119 PRO A O 1
ATOM 920 N N . ASN A 1 120 ? 4.445 -17.734 -8.953 1 88.44 120 ASN A N 1
ATOM 921 C CA . ASN A 1 120 ? 4.293 -16.516 -8.164 1 88.44 120 ASN A CA 1
ATOM 922 C C . ASN A 1 120 ? 2.893 -16.406 -7.57 1 88.44 120 ASN A C 1
ATOM 924 O O . ASN A 1 120 ? 2.072 -15.625 -8.047 1 88.44 120 ASN A O 1
ATOM 928 N N . ILE A 1 121 ? 2.635 -17.047 -6.473 1 86.69 121 ILE A N 1
ATOM 929 C CA . ILE A 1 121 ? 1.277 -17.312 -6.008 1 86.69 121 ILE A CA 1
ATOM 930 C C . ILE A 1 121 ? 0.786 -16.141 -5.16 1 86.69 121 ILE A C 1
ATOM 932 O O . ILE A 1 121 ? -0.373 -16.125 -4.734 1 86.69 121 ILE A O 1
ATOM 936 N N . VAL A 1 122 ? 1.407 -15.148 -4.816 1 79.25 122 VAL A N 1
ATOM 937 C CA . VAL A 1 122 ? 0.895 -14.109 -3.926 1 79.25 122 VAL A CA 1
ATOM 938 C C . VAL A 1 122 ? 0.788 -12.789 -4.684 1 79.25 122 VAL A C 1
ATOM 940 O O . VAL A 1 122 ? -0.305 -12.242 -4.828 1 79.25 122 VAL A O 1
ATOM 943 N N . ALA A 1 123 ? 1.741 -12.445 -5.355 1 82.06 123 ALA A N 1
ATOM 944 C CA . ALA A 1 123 ? 1.823 -11.102 -5.91 1 82.06 123 ALA A CA 1
ATOM 945 C C . ALA A 1 123 ? 0.755 -10.883 -6.977 1 82.06 123 ALA A C 1
ATOM 947 O O . ALA A 1 123 ? 0.091 -9.844 -7 1 82.06 123 ALA A O 1
ATOM 948 N N . LEU A 1 124 ? 0.514 -11.844 -7.77 1 90.31 124 LEU A N 1
ATOM 949 C CA . LEU A 1 124 ? -0.391 -11.648 -8.898 1 90.31 124 LEU A CA 1
ATOM 950 C C . LEU A 1 124 ? -1.827 -11.977 -8.508 1 90.31 124 LEU A C 1
ATOM 952 O O . LEU A 1 124 ? -2.732 -11.164 -8.711 1 90.31 124 LEU A O 1
ATOM 956 N N . PRO A 1 125 ? -2.018 -12.992 -7.82 1 91.94 125 PRO A N 1
ATOM 957 C CA . PRO A 1 125 ? -3.402 -13.336 -7.492 1 91.94 125 PRO A CA 1
ATOM 958 C C . PRO A 1 125 ? -4.066 -12.312 -6.574 1 91.94 125 PRO A C 1
ATOM 960 O O . PRO A 1 125 ? -5.27 -12.062 -6.688 1 91.94 125 PRO A O 1
ATOM 963 N N . ILE A 1 126 ? -3.359 -11.727 -5.758 1 89 126 ILE A N 1
ATOM 964 C CA . ILE A 1 126 ? -3.943 -10.797 -4.797 1 89 126 ILE A CA 1
ATOM 965 C C . ILE A 1 126 ? -4.406 -9.531 -5.523 1 89 126 ILE A C 1
ATOM 967 O O . ILE A 1 126 ? -5.168 -8.734 -4.969 1 89 126 ILE A O 1
ATOM 971 N N . LEU A 1 127 ? -3.949 -9.375 -6.695 1 90.75 127 LEU A N 1
ATOM 972 C CA . LEU A 1 127 ? -4.43 -8.258 -7.508 1 90.75 127 LEU A CA 1
ATOM 973 C C . LEU A 1 127 ? -5.504 -8.727 -8.484 1 90.75 127 LEU A C 1
ATOM 975 O O . LEU A 1 127 ? -6.457 -7.988 -8.758 1 90.75 127 LEU A O 1
ATOM 979 N N . ILE A 1 128 ? -5.402 -9.906 -8.922 1 93.5 128 ILE A N 1
ATOM 980 C CA . ILE A 1 128 ? -6.281 -10.414 -9.969 1 93.5 128 ILE A CA 1
ATOM 981 C C . ILE A 1 128 ? -7.648 -10.742 -9.383 1 93.5 128 ILE A C 1
ATOM 983 O O . ILE A 1 128 ? -8.68 -10.336 -9.922 1 93.5 128 ILE A O 1
ATOM 987 N N . PHE A 1 129 ? -7.676 -11.344 -8.297 1 94.44 129 PHE A N 1
ATOM 988 C CA . PHE A 1 129 ? -8.93 -11.859 -7.773 1 94.44 129 PHE A CA 1
ATOM 989 C C . PHE A 1 129 ? -9.82 -10.727 -7.281 1 94.44 129 PHE A C 1
ATOM 991 O O . PHE A 1 129 ? -11.023 -10.711 -7.551 1 94.44 129 PHE A O 1
ATOM 998 N N . PRO A 1 130 ? -9.25 -9.773 -6.547 1 90.94 130 PRO A N 1
ATOM 999 C CA . PRO A 1 130 ? -10.117 -8.656 -6.195 1 90.94 130 PRO A CA 1
ATOM 1000 C C . PRO A 1 130 ? -10.703 -7.949 -7.422 1 90.94 130 PRO A C 1
ATOM 1002 O O . PRO A 1 130 ? -11.844 -7.492 -7.391 1 90.94 130 PRO A O 1
ATOM 1005 N N . SER A 1 131 ? -9.945 -7.91 -8.453 1 92.25 131 SER A N 1
ATOM 1006 C CA . SER A 1 131 ? -10.438 -7.309 -9.688 1 92.25 131 SER A CA 1
ATOM 1007 C C . SER A 1 131 ? -11.539 -8.164 -10.312 1 92.25 131 SER A C 1
ATOM 1009 O O . SER A 1 131 ? -12.508 -7.633 -10.859 1 92.25 131 SER A O 1
ATOM 1011 N N . LEU A 1 132 ? -11.406 -9.422 -10.203 1 94.38 132 LEU A N 1
ATOM 1012 C CA . LEU A 1 132 ? -12.445 -10.32 -10.703 1 94.38 132 LEU A CA 1
ATOM 1013 C C . LEU A 1 132 ? -13.742 -10.141 -9.914 1 94.38 132 LEU A C 1
ATOM 1015 O O . LEU A 1 132 ? -14.828 -10.117 -10.492 1 94.38 132 LEU A O 1
ATOM 1019 N N . CYS A 1 133 ? -13.586 -9.969 -8.664 1 92.75 133 CYS A N 1
ATOM 1020 C CA . CYS A 1 133 ? -14.727 -9.883 -7.762 1 92.75 133 CYS A CA 1
ATOM 1021 C C . CYS A 1 133 ? -15.484 -8.57 -7.957 1 92.75 133 CYS A C 1
ATOM 1023 O O . CYS A 1 133 ? -16.609 -8.43 -7.484 1 92.75 133 CYS A O 1
ATOM 1025 N N . GLU A 1 134 ? -14.914 -7.676 -8.656 1 89.56 134 GLU A N 1
ATOM 1026 C CA . GLU A 1 134 ? -15.602 -6.422 -8.945 1 89.56 134 GLU A CA 1
ATOM 1027 C C . GLU A 1 134 ? -16.719 -6.629 -9.953 1 89.56 134 GLU A C 1
ATOM 1029 O O . GLU A 1 134 ? -17.656 -5.828 -10.031 1 89.56 134 GLU A O 1
ATOM 1034 N N . PHE A 1 135 ? -16.625 -7.68 -10.703 1 90.19 135 PHE A N 1
ATOM 1035 C CA . PHE A 1 135 ? -17.641 -7.965 -11.719 1 90.19 135 PHE A CA 1
ATOM 1036 C C . PHE A 1 135 ? -18.844 -8.648 -11.094 1 90.19 135 PHE A C 1
ATOM 1038 O O . PHE A 1 135 ? -18.719 -9.633 -10.367 1 90.19 135 PHE A O 1
ATOM 1045 N N . PRO A 1 136 ? -19.984 -8.133 -11.391 1 88.38 136 PRO A N 1
ATOM 1046 C CA . PRO A 1 136 ? -21.203 -8.711 -10.812 1 88.38 136 PRO A CA 1
ATOM 1047 C C . PRO A 1 136 ? -21.359 -10.195 -11.148 1 88.38 136 PRO A C 1
ATOM 1049 O O . PRO A 1 136 ? -21.844 -10.969 -10.32 1 88.38 136 PRO A O 1
ATOM 1052 N N . LEU A 1 137 ? -21.016 -10.547 -12.266 1 87.31 137 LEU A N 1
ATOM 1053 C CA . LEU A 1 137 ? -21.125 -11.945 -12.664 1 87.31 137 LEU A CA 1
ATOM 1054 C C . LEU A 1 137 ? -20.312 -12.836 -11.719 1 87.31 137 LEU A C 1
ATOM 1056 O O . LEU A 1 137 ? -20.75 -13.945 -11.383 1 87.31 137 LEU A O 1
ATOM 1060 N N . VAL A 1 138 ? -19.234 -12.328 -11.273 1 90.25 138 VAL A N 1
ATOM 1061 C CA . VAL A 1 138 ? -18.297 -13.133 -10.492 1 90.25 138 VAL A CA 1
ATOM 1062 C C . VAL A 1 138 ? -18.734 -13.164 -9.031 1 90.25 138 VAL A C 1
ATOM 1064 O O . VAL A 1 138 ? -18.906 -14.242 -8.453 1 90.25 138 VAL A O 1
ATOM 1067 N N . HIS A 1 139 ? -18.953 -11.977 -8.477 1 89.12 139 HIS A N 1
ATOM 1068 C CA . HIS A 1 139 ? -19.297 -12.023 -7.059 1 89.12 139 HIS A CA 1
ATOM 1069 C C . HIS A 1 139 ? -20.688 -12.586 -6.848 1 89.12 139 HIS A C 1
ATOM 1071 O O . HIS A 1 139 ? -20.953 -13.234 -5.832 1 89.12 139 HIS A O 1
ATOM 1077 N N . ASN A 1 140 ? -21.609 -12.406 -7.73 1 86.5 140 ASN A N 1
ATOM 1078 C CA . ASN A 1 140 ? -22.922 -13.023 -7.613 1 86.5 140 ASN A CA 1
ATOM 1079 C C . ASN A 1 140 ? -22.859 -14.531 -7.859 1 86.5 140 ASN A C 1
ATOM 1081 O O . ASN A 1 140 ? -23.562 -15.297 -7.203 1 86.5 140 ASN A O 1
ATOM 1085 N N . GLY A 1 141 ? -22.094 -14.883 -8.734 1 86.38 141 GLY A N 1
ATOM 1086 C CA . GLY A 1 141 ? -21.969 -16.297 -9.062 1 86.38 141 GLY A CA 1
ATOM 1087 C C . GLY A 1 141 ? -21.453 -17.125 -7.906 1 86.38 141 GLY A C 1
ATOM 1088 O O . GLY A 1 141 ? -22.031 -18.156 -7.562 1 86.38 141 GLY A O 1
ATOM 1089 N N . TYR A 1 142 ? -20.469 -16.641 -7.262 1 88 142 TYR A N 1
ATOM 1090 C CA . TYR A 1 142 ? -19.844 -17.422 -6.211 1 88 142 TYR A CA 1
ATOM 1091 C C . TYR A 1 142 ? -20.547 -17.219 -4.875 1 88 142 TYR A C 1
ATOM 1093 O O . TYR A 1 142 ? -20.703 -18.156 -4.098 1 88 142 TYR A O 1
ATOM 1101 N N . MET A 1 143 ? -20.984 -16 -4.555 1 83.06 143 MET A N 1
ATOM 1102 C CA . MET A 1 143 ? -21.484 -15.688 -3.219 1 83.06 143 MET A CA 1
ATOM 1103 C C . MET A 1 143 ? -22.969 -16 -3.109 1 83.06 143 MET A C 1
ATOM 1105 O O . MET A 1 143 ? -23.453 -16.391 -2.043 1 83.06 143 MET A O 1
ATOM 1109 N N . ARG A 1 144 ? -23.766 -15.797 -4.145 1 77.19 144 ARG A N 1
ATOM 1110 C CA . ARG A 1 144 ? -25.172 -16.141 -4.09 1 77.19 144 ARG A CA 1
ATOM 1111 C C . ARG A 1 144 ? -25.359 -17.641 -3.883 1 77.19 144 ARG A C 1
ATOM 1113 O O . ARG A 1 144 ? -26.312 -18.062 -3.211 1 77.19 144 ARG A O 1
ATOM 1120 N N . ALA A 1 145 ? -24.516 -18.312 -4.445 1 67.81 145 ALA A N 1
ATOM 1121 C CA . ALA A 1 145 ? -24.562 -19.766 -4.281 1 67.81 145 ALA A CA 1
ATOM 1122 C C . ALA A 1 145 ? -24.297 -20.172 -2.834 1 67.81 145 ALA A C 1
ATOM 1124 O O . ALA A 1 145 ? -24.859 -21.141 -2.34 1 67.81 145 ALA A O 1
ATOM 1125 N N . GLN A 1 146 ? -23.594 -19.328 -2.195 1 70.19 146 GLN A N 1
ATOM 1126 C CA . GLN A 1 146 ? -23.188 -19.672 -0.836 1 70.19 146 GLN A CA 1
ATOM 1127 C C . GLN A 1 146 ? -24.125 -19.031 0.191 1 70.19 146 GLN A C 1
ATOM 1129 O O . GLN A 1 146 ? -24.484 -19.672 1.188 1 70.19 146 GLN A O 1
ATOM 1134 N N . PHE A 1 147 ? -24.469 -17.734 -0.021 1 69.38 147 PHE A N 1
ATOM 1135 C CA . PHE A 1 147 ? -25.172 -17 1.018 1 69.38 147 PHE A CA 1
ATOM 1136 C C . PHE A 1 147 ? -26.641 -16.828 0.641 1 69.38 147 PHE A C 1
ATOM 1138 O O . PHE A 1 147 ? -27.469 -16.453 1.48 1 69.38 147 PHE A O 1
ATOM 1145 N N . GLY A 1 148 ? -27.078 -17.359 -0.384 1 62.59 148 GLY A N 1
ATOM 1146 C CA . GLY A 1 148 ? -28.453 -17.188 -0.821 1 62.59 148 GLY A CA 1
ATOM 1147 C C . GLY A 1 148 ? -28.797 -15.75 -1.146 1 62.59 148 GLY A C 1
ATOM 1148 O O . GLY A 1 148 ? -27.938 -14.875 -1.122 1 62.59 148 GLY A O 1
ATOM 1149 N N . ASP A 1 149 ? -29.938 -15.453 -1.78 1 58.19 149 ASP A N 1
ATOM 1150 C CA . ASP A 1 149 ? -30.453 -14.141 -2.156 1 58.19 149 ASP A CA 1
ATOM 1151 C C . ASP A 1 149 ? -30.734 -13.289 -0.922 1 58.19 149 ASP A C 1
ATOM 1153 O O . ASP A 1 149 ? -31.312 -12.203 -1.027 1 58.19 149 ASP A O 1
ATOM 1157 N N . ASP A 1 150 ? -30.422 -13.82 0.314 1 54.66 150 ASP A N 1
ATOM 1158 C CA . ASP A 1 150 ? -31.031 -13.281 1.526 1 54.66 150 ASP A CA 1
ATOM 1159 C C . ASP A 1 150 ? -30.438 -11.914 1.871 1 54.66 150 ASP A C 1
ATOM 1161 O O . ASP A 1 150 ? -29.906 -11.719 2.971 1 54.66 150 ASP A O 1
ATOM 1165 N N . GLY A 1 151 ? -30.266 -10.977 0.858 1 64.19 151 GLY A N 1
ATOM 1166 C CA . GLY A 1 151 ? -30.328 -9.594 1.318 1 64.19 151 GLY A CA 1
ATOM 1167 C C . GLY A 1 151 ? -28.984 -8.906 1.292 1 64.19 151 GLY A C 1
ATOM 1168 O O . GLY A 1 151 ? -28.828 -7.816 1.851 1 64.19 151 GLY A O 1
ATOM 1169 N N . LEU A 1 152 ? -27.922 -9.562 0.699 1 74.69 152 LEU A N 1
ATOM 1170 C CA . LEU A 1 152 ? -26.672 -8.828 0.748 1 74.69 152 LEU A CA 1
ATOM 1171 C C . LEU A 1 152 ? -26.578 -7.832 -0.406 1 74.69 152 LEU A C 1
ATOM 1173 O O . LEU A 1 152 ? -27.016 -8.125 -1.52 1 74.69 152 LEU A O 1
ATOM 1177 N N . SER A 1 153 ? -26.109 -6.684 -0.074 1 78.06 153 SER A N 1
ATOM 1178 C CA . SER A 1 153 ? -25.875 -5.664 -1.089 1 78.06 153 SER A CA 1
ATOM 1179 C C . SER A 1 153 ? -24.719 -6.059 -2.01 1 78.06 153 SER A C 1
ATOM 1181 O O . SER A 1 153 ? -23.891 -6.898 -1.652 1 78.06 153 SER A O 1
ATOM 1183 N N . PRO A 1 154 ? -24.719 -5.652 -3.227 1 79.81 154 PRO A N 1
ATOM 1184 C CA . PRO A 1 154 ? -23.625 -5.953 -4.16 1 79.81 154 PRO A CA 1
ATOM 1185 C C . PRO A 1 154 ? -22.25 -5.594 -3.598 1 79.81 154 PRO A C 1
ATOM 1187 O O . PRO A 1 154 ? -21.281 -6.301 -3.852 1 79.81 154 PRO A O 1
ATOM 1190 N N . GLU A 1 155 ? -22.219 -4.602 -2.826 1 77.94 155 GLU A N 1
ATOM 1191 C CA . GLU A 1 155 ? -20.938 -4.191 -2.242 1 77.94 155 GLU A CA 1
ATOM 1192 C C . GLU A 1 155 ? -20.484 -5.176 -1.169 1 77.94 155 GLU A C 1
ATOM 1194 O O . GLU A 1 155 ? -19.297 -5.48 -1.064 1 77.94 155 GLU A O 1
ATOM 1199 N N . GLU A 1 156 ? -21.438 -5.629 -0.514 1 80.19 156 GLU A N 1
ATOM 1200 C CA . GLU A 1 156 ? -21.109 -6.617 0.511 1 80.19 156 GLU A CA 1
ATOM 1201 C C . GLU A 1 156 ? -20.656 -7.93 -0.113 1 80.19 156 GLU A C 1
ATOM 1203 O O . GLU A 1 156 ? -19.734 -8.578 0.396 1 80.19 156 GLU A O 1
ATOM 1208 N N . MET A 1 157 ? -21.328 -8.242 -1.171 1 85.44 157 MET A N 1
ATOM 1209 C CA . MET A 1 157 ? -20.953 -9.469 -1.87 1 85.44 157 MET A CA 1
ATOM 1210 C C . MET A 1 157 ? -19.547 -9.375 -2.438 1 85.44 157 MET A C 1
ATOM 1212 O O . MET A 1 157 ? -18.797 -10.352 -2.416 1 85.44 157 MET A O 1
ATOM 1216 N N . GLU A 1 158 ? -19.203 -8.242 -2.916 1 87.38 158 GLU A N 1
ATOM 1217 C CA . GLU A 1 158 ? -17.859 -8.016 -3.449 1 87.38 158 GLU A CA 1
ATOM 1218 C C . GLU A 1 158 ? -16.812 -8.148 -2.357 1 87.38 158 GLU A C 1
ATOM 1220 O O . GLU A 1 158 ? -15.773 -8.781 -2.562 1 87.38 158 GLU A O 1
ATOM 1225 N N . GLU A 1 159 ? -17.109 -7.617 -1.269 1 82.69 159 GLU A N 1
ATOM 1226 C CA . GLU A 1 159 ? -16.156 -7.66 -0.159 1 82.69 159 GLU A CA 1
ATOM 1227 C C . GLU A 1 159 ? -15.953 -9.094 0.333 1 82.69 159 GLU A C 1
ATOM 1229 O O . GLU A 1 159 ? -14.82 -9.5 0.618 1 82.69 159 GLU A O 1
ATOM 1234 N N . LYS A 1 160 ? -16.984 -9.781 0.41 1 83.62 160 LYS A N 1
ATOM 1235 C CA . LYS A 1 160 ? -16.891 -11.172 0.857 1 83.62 160 LYS A CA 1
ATOM 1236 C C . LYS A 1 160 ? -16.141 -12.031 -0.163 1 83.62 160 LYS A C 1
ATOM 1238 O O . LYS A 1 160 ? -15.398 -12.938 0.208 1 83.62 160 LYS A O 1
ATOM 1243 N N . CYS A 1 161 ? -16.422 -11.75 -1.404 1 90.12 161 CYS A N 1
ATOM 1244 C CA . CYS A 1 161 ? -15.734 -12.453 -2.479 1 90.12 161 CYS A CA 1
ATOM 1245 C C . CYS A 1 161 ? -14.227 -12.242 -2.379 1 90.12 161 CYS A C 1
ATOM 1247 O O . CYS A 1 161 ? -13.453 -13.195 -2.475 1 90.12 161 CYS A O 1
ATOM 1249 N N . VAL A 1 162 ? -13.82 -11.047 -2.129 1 88.31 162 VAL A N 1
ATOM 1250 C CA . VAL A 1 162 ? -12.406 -10.703 -2.029 1 88.31 162 VAL A CA 1
ATOM 1251 C C . VAL A 1 162 ? -11.805 -11.352 -0.784 1 88.31 162 VAL A C 1
ATOM 1253 O O . VAL A 1 162 ? -10.711 -11.914 -0.836 1 88.31 162 VAL A O 1
ATOM 1256 N N . GLU A 1 163 ? -12.477 -11.344 0.263 1 82.69 163 GLU A N 1
ATOM 1257 C CA . GLU A 1 163 ? -11.984 -11.906 1.518 1 82.69 163 GLU A CA 1
ATOM 1258 C C . GLU A 1 163 ? -11.789 -13.414 1.403 1 82.69 163 GLU A C 1
ATOM 1260 O O . GLU A 1 163 ? -10.781 -13.953 1.867 1 82.69 163 GLU A O 1
ATOM 1265 N N . GLN A 1 164 ? -12.719 -14.008 0.821 1 86.62 164 GLN A N 1
ATOM 1266 C CA . GLN A 1 164 ? -12.617 -15.453 0.658 1 86.62 164 GLN A CA 1
ATOM 1267 C C . GLN A 1 164 ? -11.492 -15.82 -0.309 1 86.62 164 GLN A C 1
ATOM 1269 O O . GLN A 1 164 ? -10.75 -16.781 -0.078 1 86.62 164 GLN A O 1
ATOM 1274 N N . ALA A 1 165 ? -11.445 -15.094 -1.375 1 90.94 165 ALA A N 1
ATOM 1275 C CA . ALA A 1 165 ? -10.375 -15.336 -2.34 1 90.94 165 ALA A CA 1
ATOM 1276 C C . ALA A 1 165 ? -9.008 -15.195 -1.687 1 90.94 165 ALA A C 1
ATOM 1278 O O . ALA A 1 165 ? -8.125 -16.047 -1.873 1 90.94 165 ALA A O 1
ATOM 1279 N N . ASN A 1 166 ? -8.82 -14.203 -0.924 1 86.12 166 ASN A N 1
ATOM 1280 C CA . ASN A 1 166 ? -7.547 -13.977 -0.244 1 86.12 166 ASN A CA 1
ATOM 1281 C C . ASN A 1 166 ? -7.23 -15.102 0.739 1 86.12 166 ASN A C 1
ATOM 1283 O O . ASN A 1 166 ? -6.086 -15.539 0.837 1 86.12 166 ASN A O 1
ATOM 1287 N N . THR A 1 167 ? -8.227 -15.477 1.4 1 84.38 167 THR A N 1
ATOM 1288 C CA . THR A 1 167 ? -8.023 -16.578 2.342 1 84.38 167 THR A CA 1
ATOM 1289 C C . THR A 1 167 ? -7.566 -17.844 1.613 1 84.38 167 THR A C 1
ATOM 1291 O O . THR A 1 167 ? -6.645 -18.516 2.066 1 84.38 167 THR A O 1
ATOM 1294 N N . LEU A 1 168 ? -8.188 -18.094 0.557 1 90.19 168 LEU A N 1
ATOM 1295 C CA . LEU A 1 168 ? -7.852 -19.281 -0.227 1 90.19 168 LEU A CA 1
ATOM 1296 C C . LEU A 1 168 ? -6.441 -19.156 -0.8 1 90.19 168 LEU A C 1
ATOM 1298 O O . LEU A 1 168 ? -5.695 -20.141 -0.824 1 90.19 168 LEU A O 1
ATOM 1302 N N . ILE A 1 169 ? -6.074 -18.031 -1.22 1 90.25 169 ILE A N 1
ATOM 1303 C CA . ILE A 1 169 ? -4.746 -17.797 -1.769 1 90.25 169 ILE A CA 1
ATOM 1304 C C . ILE A 1 169 ? -3.691 -18.047 -0.694 1 90.25 169 ILE A C 1
ATOM 1306 O O . ILE A 1 169 ? -2.686 -18.719 -0.947 1 90.25 169 ILE A O 1
ATOM 1310 N N . PHE A 1 170 ? -3.924 -17.625 0.45 1 84.25 170 PHE A N 1
ATOM 1311 C CA . PHE A 1 170 ? -2.914 -17.75 1.494 1 84.25 170 PHE A CA 1
ATOM 1312 C C . PHE A 1 170 ? -2.881 -19.172 2.043 1 84.25 170 PHE A C 1
ATOM 1314 O O . PHE A 1 170 ? -1.827 -19.656 2.463 1 84.25 170 PHE A O 1
ATOM 1321 N N . CYS A 1 171 ? -4.008 -19.812 2.018 1 84.69 171 CYS A N 1
ATOM 1322 C CA . CYS A 1 171 ? -3.973 -21.234 2.344 1 84.69 171 CYS A CA 1
ATOM 1323 C C . CYS A 1 171 ? -3.16 -22 1.313 1 84.69 171 CYS A C 1
ATOM 1325 O O . CYS A 1 171 ? -2.408 -22.922 1.667 1 84.69 171 CYS A O 1
ATOM 1327 N N . TYR A 1 172 ? -3.436 -21.641 0.115 1 89.88 172 TYR A N 1
ATOM 1328 C CA . TYR A 1 172 ? -2.621 -22.219 -0.953 1 89.88 172 TYR A CA 1
ATOM 1329 C C . TYR A 1 172 ? -1.142 -21.922 -0.721 1 89.88 172 TYR A C 1
ATOM 1331 O O . TYR A 1 172 ? -0.295 -22.797 -0.946 1 89.88 172 TYR A O 1
ATOM 1339 N N . PHE A 1 173 ? -0.866 -20.781 -0.328 1 85.81 173 PHE A N 1
ATOM 1340 C CA . PHE A 1 173 ? 0.499 -20.328 -0.077 1 85.81 173 PHE A CA 1
ATOM 1341 C C . PHE A 1 173 ? 1.151 -21.172 1.016 1 85.81 173 PHE A C 1
ATOM 1343 O O . PHE A 1 173 ? 2.357 -21.422 0.975 1 85.81 173 PHE A O 1
ATOM 1350 N N . PHE A 1 174 ? 0.374 -21.609 1.871 1 79.5 174 PHE A N 1
ATOM 1351 C CA . PHE A 1 174 ? 0.89 -22.484 2.918 1 79.5 174 PHE A CA 1
ATOM 1352 C C . PHE A 1 174 ? 1.477 -23.766 2.322 1 79.5 174 PHE A C 1
ATOM 1354 O O . PHE A 1 174 ? 2.566 -24.188 2.707 1 79.5 174 PHE A O 1
ATOM 1361 N N . GLY A 1 175 ? 0.75 -24.359 1.499 1 83.56 175 GLY A N 1
ATOM 1362 C CA . GLY A 1 175 ? 1.273 -25.531 0.818 1 83.56 175 GLY A CA 1
ATOM 1363 C C . GLY A 1 175 ? 2.531 -25.25 0.021 1 83.56 175 GLY A C 1
ATOM 1364 O O . GLY A 1 175 ? 3.477 -26.031 0.04 1 83.56 175 GLY A O 1
ATOM 1365 N N . PHE A 1 176 ? 2.49 -24.125 -0.61 1 87.38 176 PHE A N 1
ATOM 1366 C CA . PHE A 1 176 ? 3.65 -23.688 -1.376 1 87.38 176 PHE A CA 1
ATOM 1367 C C . PHE A 1 176 ? 4.871 -23.547 -0.477 1 87.38 176 PHE A C 1
ATOM 1369 O O . PHE A 1 176 ? 5.953 -24.031 -0.813 1 87.38 176 PHE A O 1
ATOM 1376 N N . MET A 1 177 ? 4.73 -22.938 0.607 1 80.38 177 MET A N 1
ATOM 1377 C CA . MET A 1 177 ? 5.848 -22.672 1.505 1 80.38 177 MET A CA 1
ATOM 1378 C C . MET A 1 177 ? 6.43 -23.969 2.053 1 80.38 177 MET A C 1
ATOM 1380 O O . MET A 1 177 ? 7.645 -24.109 2.174 1 80.38 177 MET A O 1
ATOM 1384 N N . PHE A 1 178 ? 5.605 -24.812 2.279 1 79.88 178 PHE A N 1
ATOM 1385 C CA . PHE A 1 178 ? 6.031 -26.109 2.814 1 79.88 178 PHE A CA 1
ATOM 1386 C C . PHE A 1 178 ? 6.91 -26.844 1.813 1 79.88 178 PHE A C 1
ATOM 1388 O O . PHE A 1 178 ? 7.992 -27.328 2.164 1 79.88 178 PHE A O 1
ATOM 1395 N N . LEU A 1 179 ? 6.52 -26.844 0.669 1 86.75 179 LEU A N 1
ATOM 1396 C CA . LEU A 1 179 ? 7.246 -27.594 -0.353 1 86.75 179 LEU A CA 1
ATOM 1397 C C . LEU A 1 179 ? 8.469 -26.812 -0.826 1 86.75 179 LEU A C 1
ATOM 1399 O O . LEU A 1 179 ? 9.5 -27.406 -1.161 1 86.75 179 LEU A O 1
ATOM 1403 N N . PHE A 1 180 ? 8.359 -25.578 -0.868 1 87.25 180 PHE A N 1
ATOM 1404 C CA . PHE A 1 180 ? 9.469 -24.781 -1.378 1 87.25 180 PHE A CA 1
ATOM 1405 C C . PHE A 1 180 ? 10.656 -24.828 -0.427 1 87.25 180 PHE A C 1
ATOM 1407 O O . PHE A 1 180 ? 11.789 -25.078 -0.853 1 87.25 180 PHE A O 1
ATOM 1414 N N . TRP A 1 181 ? 10.43 -24.625 0.714 1 77.25 181 TRP A N 1
ATOM 1415 C CA . TRP A 1 181 ? 11.539 -24.594 1.66 1 77.25 181 TRP A CA 1
ATOM 1416 C C . TRP A 1 181 ? 12 -26 2.008 1 77.25 181 TRP A C 1
ATOM 1418 O O . TRP A 1 181 ? 13.156 -26.219 2.383 1 77.25 181 TRP A O 1
ATOM 1428 N N . GLY A 1 182 ? 11.148 -26.922 1.858 1 78.25 182 GLY A N 1
ATOM 1429 C CA . GLY A 1 182 ? 11.516 -28.312 2.109 1 78.25 182 GLY A CA 1
ATOM 1430 C C . GLY A 1 182 ? 12.289 -28.938 0.968 1 78.25 182 GLY A C 1
ATOM 1431 O O . GLY A 1 182 ? 13.312 -29.594 1.19 1 78.25 182 GLY A O 1
ATOM 1432 N N . VAL A 1 183 ? 11.781 -28.672 -0.205 1 84.69 183 VAL A N 1
ATOM 1433 C CA . VAL A 1 183 ? 12.352 -29.375 -1.344 1 84.69 183 VAL A CA 1
ATOM 1434 C C . VAL A 1 183 ? 12.875 -28.375 -2.371 1 84.69 183 VAL A C 1
ATOM 1436 O O . VAL A 1 183 ? 13.992 -28.516 -2.865 1 84.69 183 VAL A O 1
ATOM 1439 N N . GLY A 1 184 ? 12.18 -27.391 -2.607 1 89 184 GLY A N 1
ATOM 1440 C CA . GLY A 1 184 ? 12.484 -26.469 -3.684 1 89 184 GLY A CA 1
ATOM 1441 C C . GLY A 1 184 ? 13.758 -25.672 -3.445 1 89 184 GLY A C 1
ATOM 1442 O O . GLY A 1 184 ? 14.648 -25.656 -4.297 1 89 184 GLY A O 1
ATOM 1443 N N . TYR A 1 185 ? 13.867 -25.125 -2.344 1 84.81 185 TYR A N 1
ATOM 1444 C CA . TYR A 1 185 ? 14.977 -24.234 -2.031 1 84.81 185 TYR A CA 1
ATOM 1445 C C . TYR A 1 185 ? 16.297 -24.984 -2.021 1 84.81 185 TYR A C 1
ATOM 1447 O O . TYR A 1 185 ? 17.266 -24.562 -2.658 1 84.81 185 TYR A O 1
ATOM 1455 N N . PRO A 1 186 ? 16.438 -26.062 -1.371 1 84.12 186 PRO A N 1
ATOM 1456 C CA . PRO A 1 186 ? 17.703 -26.797 -1.394 1 84.12 186 PRO A CA 1
ATOM 1457 C C . PRO A 1 186 ? 18.094 -27.234 -2.801 1 84.12 186 PRO A C 1
ATOM 1459 O O . PRO A 1 186 ? 19.281 -27.203 -3.145 1 84.12 186 PRO A O 1
ATOM 1462 N N . GLN A 1 187 ? 17.141 -27.609 -3.553 1 89.38 187 GLN A N 1
ATOM 1463 C CA . GLN A 1 187 ? 17.453 -28.031 -4.918 1 89.38 187 GLN A CA 1
ATOM 1464 C C . GLN A 1 187 ? 17.891 -26.844 -5.766 1 89.38 187 GLN A C 1
ATOM 1466 O O . GLN A 1 187 ? 18.781 -26.969 -6.613 1 89.38 187 GLN A O 1
ATOM 1471 N N . LEU A 1 188 ? 17.328 -25.75 -5.551 1 91 188 LEU A N 1
ATOM 1472 C CA . LEU A 1 188 ? 17.656 -24.531 -6.289 1 91 188 LEU A CA 1
ATOM 1473 C C . LEU A 1 188 ? 19.078 -24.062 -5.969 1 91 188 LEU A C 1
ATOM 1475 O O . LEU A 1 188 ? 19.875 -23.828 -6.879 1 91 188 LEU A O 1
ATOM 1479 N N . ILE A 1 189 ? 19.359 -23.969 -4.746 1 85.56 189 ILE A N 1
ATOM 1480 C CA . ILE A 1 189 ? 20.672 -23.5 -4.305 1 85.56 189 ILE A CA 1
ATOM 1481 C C . ILE A 1 189 ? 21.734 -24.531 -4.672 1 85.56 189 ILE A C 1
ATOM 1483 O O . ILE A 1 189 ? 22.859 -24.172 -5.059 1 85.56 189 ILE A O 1
ATOM 1487 N N . GLY A 1 190 ? 21.422 -25.781 -4.492 1 86.75 190 GLY A N 1
ATOM 1488 C CA . GLY A 1 190 ? 22.344 -26.828 -4.902 1 86.75 190 GLY A CA 1
ATOM 1489 C C . GLY A 1 190 ? 22.719 -26.75 -6.371 1 86.75 190 GLY A C 1
ATOM 1490 O O . GLY A 1 190 ? 23.906 -26.844 -6.719 1 86.75 190 GLY A O 1
ATOM 1491 N N . ALA A 1 191 ? 21.781 -26.516 -7.16 1 90.94 191 ALA A N 1
ATOM 1492 C CA . ALA A 1 191 ? 22.016 -26.406 -8.594 1 90.94 191 ALA A CA 1
ATOM 1493 C C . ALA A 1 191 ? 22.859 -25.172 -8.914 1 90.94 191 ALA A C 1
ATOM 1495 O O . ALA A 1 191 ? 23.766 -25.219 -9.75 1 90.94 191 ALA A O 1
ATOM 1496 N N . ALA A 1 192 ? 22.562 -24.094 -8.352 1 89.5 192 ALA A N 1
ATOM 1497 C CA . ALA A 1 192 ? 23.25 -22.828 -8.602 1 89.5 192 ALA A CA 1
ATOM 1498 C C . ALA A 1 192 ? 24.703 -22.906 -8.117 1 89.5 192 ALA A C 1
ATOM 1500 O O . ALA A 1 192 ? 25.609 -22.375 -8.773 1 89.5 192 ALA A O 1
ATOM 1501 N N . GLN A 1 193 ? 24.906 -23.5 -7.016 1 87.62 193 GLN A N 1
ATOM 1502 C CA . GLN A 1 193 ? 26.25 -23.641 -6.461 1 87.62 193 GLN A CA 1
ATOM 1503 C C . GLN A 1 193 ? 27.109 -24.562 -7.32 1 87.62 193 GLN A C 1
ATOM 1505 O O . GLN A 1 193 ? 28.297 -24.312 -7.523 1 87.62 193 GLN A O 1
ATOM 1510 N N . GLU A 1 194 ? 26.516 -25.625 -7.715 1 89 194 GLU A N 1
ATOM 1511 C CA . GLU A 1 194 ? 27.25 -26.547 -8.578 1 89 194 GLU A CA 1
ATOM 1512 C C . GLU A 1 194 ? 27.672 -25.875 -9.875 1 89 194 GLU A C 1
ATOM 1514 O O . GLU A 1 194 ? 28.766 -26.141 -10.375 1 89 194 GLU A O 1
ATOM 1519 N N . LYS A 1 195 ? 26.875 -25.109 -10.375 1 89.12 195 LYS A N 1
ATOM 1520 C CA . LYS A 1 195 ? 27.219 -24.359 -11.586 1 89.12 195 LYS A CA 1
ATOM 1521 C C . LYS A 1 195 ? 28.391 -23.422 -11.328 1 89.12 195 LYS A C 1
ATOM 1523 O O . LYS A 1 195 ? 29.281 -23.281 -12.156 1 89.12 195 LYS A O 1
ATOM 1528 N N . ALA A 1 196 ? 28.281 -22.781 -10.258 1 85.69 196 ALA A N 1
ATOM 1529 C CA . ALA A 1 196 ? 29.344 -21.844 -9.898 1 85.69 196 ALA A CA 1
ATOM 1530 C C . ALA A 1 196 ? 30.672 -22.562 -9.711 1 85.69 196 ALA A C 1
ATOM 1532 O O . ALA A 1 196 ? 31.734 -22.031 -10.086 1 85.69 196 ALA A O 1
ATOM 1533 N N . LEU A 1 197 ? 30.625 -23.656 -9.102 1 83.25 197 LEU A N 1
ATOM 1534 C CA . LEU A 1 197 ? 31.828 -24.453 -8.875 1 83.25 197 LEU A CA 1
ATOM 1535 C C . LEU A 1 197 ? 32.406 -24.938 -10.195 1 83.25 197 LEU A C 1
ATOM 1537 O O . LEU A 1 197 ? 33.625 -24.953 -10.375 1 83.25 197 LEU A O 1
ATOM 1541 N N . GLU A 1 198 ? 31.609 -25.344 -11.023 1 82.62 198 GLU A N 1
ATOM 1542 C CA . GLU A 1 198 ? 32.062 -25.797 -12.336 1 82.62 198 GLU A CA 1
ATOM 1543 C C . GLU A 1 198 ? 32.688 -24.656 -13.125 1 82.62 198 GLU A C 1
ATOM 1545 O O . GLU A 1 198 ? 33.688 -24.859 -13.82 1 82.62 198 GLU A O 1
ATOM 1550 N N . ALA A 1 199 ? 32.125 -23.531 -13.039 1 78.62 199 ALA A N 1
ATOM 1551 C CA . ALA A 1 199 ? 32.656 -22.359 -13.727 1 78.62 199 ALA A CA 1
ATOM 1552 C C . ALA A 1 199 ? 34.031 -21.953 -13.156 1 78.62 199 ALA A C 1
ATOM 1554 O O . ALA A 1 199 ? 34.906 -21.547 -13.891 1 78.62 199 ALA A O 1
ATOM 1555 N N . SER A 1 200 ? 34.156 -22.047 -11.891 1 74.81 200 SER A N 1
ATOM 1556 C CA . SER A 1 200 ? 35.406 -21.75 -11.242 1 74.81 200 SER A CA 1
ATOM 1557 C C . SER A 1 200 ? 36.5 -22.75 -11.625 1 74.81 200 SER A C 1
ATOM 1559 O O . SER A 1 200 ? 37.656 -22.391 -11.867 1 74.81 200 SER A O 1
ATOM 1561 N N . ASN A 1 201 ? 36.094 -23.984 -11.641 1 74.06 201 ASN A N 1
ATOM 1562 C CA . ASN A 1 201 ? 37.031 -25.031 -12.016 1 74.06 201 ASN A CA 1
ATOM 1563 C C . ASN A 1 201 ? 37.469 -24.891 -13.469 1 74.06 201 ASN A C 1
ATOM 1565 O O . ASN A 1 201 ? 38.625 -25.156 -13.805 1 74.06 201 ASN A O 1
ATOM 1569 N N . ALA A 1 202 ? 36.656 -24.547 -14.242 1 71.25 202 ALA A N 1
ATOM 1570 C CA . ALA A 1 202 ? 36.969 -24.328 -15.648 1 71.25 202 ALA A CA 1
ATOM 1571 C C . ALA A 1 202 ? 37.938 -23.156 -15.82 1 71.25 202 ALA A C 1
ATOM 1573 O O . ALA A 1 202 ? 38.844 -23.188 -16.672 1 71.25 202 ALA A O 1
ATOM 1574 N N . SER A 1 203 ? 37.75 -22.125 -15.031 1 68.94 203 SER A N 1
ATOM 1575 C CA . SER A 1 203 ? 38.625 -20.984 -15.086 1 68.94 203 SER A CA 1
ATOM 1576 C C . SER A 1 203 ? 40.031 -21.344 -14.586 1 68.94 203 SER A C 1
ATOM 1578 O O . SER A 1 203 ? 41.031 -20.875 -15.141 1 68.94 203 SER A O 1
ATOM 1580 N N . THR A 1 204 ? 40.094 -22.141 -13.641 1 66.12 204 THR A N 1
ATOM 1581 C CA . THR A 1 204 ? 41.406 -22.562 -13.102 1 66.12 204 THR A CA 1
ATOM 1582 C C . THR A 1 204 ? 42.125 -23.484 -14.086 1 66.12 204 THR A C 1
ATOM 1584 O O . THR A 1 204 ? 43.344 -23.375 -14.273 1 66.12 204 THR A O 1
ATOM 1587 N N . LYS A 1 205 ? 41.438 -24.328 -14.719 1 67.75 205 LYS A N 1
ATOM 1588 C CA . LYS A 1 205 ? 42.031 -25.219 -15.703 1 67.75 205 LYS A CA 1
ATOM 1589 C C . LYS A 1 205 ? 42.562 -24.438 -16.906 1 67.75 205 LYS A C 1
ATOM 1591 O O . LYS A 1 205 ? 43.594 -24.781 -17.484 1 67.75 205 LYS A O 1
ATOM 1596 N N . SER A 1 206 ? 41.812 -23.438 -17.172 1 65.75 206 SER A N 1
ATOM 1597 C CA . SER A 1 206 ? 42.25 -22.609 -18.297 1 65.75 206 SER A CA 1
ATOM 1598 C C . SER A 1 206 ? 43.5 -21.797 -17.953 1 65.75 206 SER A C 1
ATOM 1600 O O . SER A 1 206 ? 44.375 -21.609 -18.797 1 65.75 206 SER A O 1
ATOM 1602 N N . GLU A 1 207 ? 43.688 -21.328 -16.766 1 63.66 207 GLU A N 1
ATOM 1603 C CA . GLU A 1 207 ? 44.875 -20.625 -16.312 1 63.66 207 GLU A CA 1
ATOM 1604 C C . GLU A 1 207 ? 46.094 -21.578 -16.219 1 63.66 207 GLU A C 1
ATOM 1606 O O . GLU A 1 207 ? 47.188 -21.203 -16.578 1 63.66 207 GLU A O 1
ATOM 1611 N N . GLU A 1 208 ? 45.844 -22.719 -15.781 1 62.47 208 GLU A N 1
ATOM 1612 C CA . GLU A 1 208 ? 46.938 -23.719 -15.695 1 62.47 208 GLU A CA 1
ATOM 1613 C C . GLU A 1 208 ? 47.375 -24.141 -17.078 1 62.47 208 GLU A C 1
ATOM 1615 O O . GLU A 1 208 ? 48.594 -24.359 -17.297 1 62.47 208 GLU A O 1
ATOM 1620 N N . SER A 1 209 ? 46.5 -24.281 -17.953 1 59.38 209 SER A N 1
ATOM 1621 C CA . SER A 1 209 ? 46.875 -24.641 -19.312 1 59.38 209 SER A CA 1
ATOM 1622 C C . SER A 1 209 ? 47.625 -23.5 -20 1 59.38 209 SER A C 1
ATOM 1624 O O . SER A 1 209 ? 48.5 -23.734 -20.844 1 59.38 209 SER A O 1
ATOM 1626 N N . ARG A 1 210 ? 47.312 -22.344 -19.547 1 59.59 210 ARG A N 1
ATOM 1627 C CA . ARG A 1 210 ? 48.062 -21.203 -20.109 1 59.59 210 ARG A CA 1
ATOM 1628 C C . ARG A 1 210 ? 49.469 -21.125 -19.531 1 59.59 210 ARG A C 1
ATOM 1630 O O . ARG A 1 210 ? 50.406 -20.734 -20.234 1 59.59 210 ARG A O 1
ATOM 1637 N N . GLN A 1 211 ? 49.688 -21.453 -18.406 1 56.22 211 GLN A N 1
ATOM 1638 C CA . GLN A 1 211 ? 51.031 -21.438 -17.828 1 56.22 211 GLN A CA 1
ATOM 1639 C C . GLN A 1 211 ? 51.906 -22.516 -18.438 1 56.22 211 GLN A C 1
ATOM 1641 O O . GLN A 1 211 ? 53.125 -22.375 -18.5 1 56.22 211 GLN A O 1
ATOM 1646 N N . GLU A 1 212 ? 51.344 -23.484 -18.812 1 52.47 212 GLU A N 1
ATOM 1647 C CA . GLU A 1 212 ? 52.125 -24.562 -19.406 1 52.47 212 GLU A CA 1
ATOM 1648 C C . GLU A 1 212 ? 52.562 -24.188 -20.828 1 52.47 212 GLU A C 1
ATOM 1650 O O . GLU A 1 212 ? 53.469 -24.828 -21.375 1 52.47 212 GLU A O 1
ATOM 1655 N N . GLU A 1 213 ? 51.938 -23.219 -21.422 1 48.97 213 GLU A N 1
ATOM 1656 C CA . GLU A 1 213 ? 52.312 -22.922 -22.797 1 48.97 213 GLU A CA 1
ATOM 1657 C C . GLU A 1 213 ? 53.5 -21.953 -22.828 1 48.97 213 GLU A C 1
ATOM 1659 O O . GLU A 1 213 ? 53.906 -21.516 -23.906 1 48.97 213 GLU A O 1
ATOM 1664 N N . GLU A 1 214 ? 53.969 -21.391 -21.688 1 44.53 214 GLU A N 1
ATOM 1665 C CA . GLU A 1 214 ? 55.188 -20.609 -21.891 1 44.53 214 GLU A CA 1
ATOM 1666 C C . GLU A 1 214 ? 56.375 -21.5 -22.281 1 44.53 214 GLU A C 1
ATOM 1668 O O . GLU A 1 214 ? 56.625 -22.516 -21.625 1 44.53 214 GLU A O 1
ATOM 1673 N N . PRO A 1 215 ? 56.906 -21.328 -23.531 1 41.5 215 PRO A N 1
ATOM 1674 C CA . PRO A 1 215 ? 57.969 -22.203 -24.094 1 41.5 215 PRO A CA 1
ATOM 1675 C C . PRO A 1 215 ? 59.156 -22.312 -23.172 1 41.5 215 PRO A C 1
ATOM 1677 O O . PRO A 1 215 ? 59.656 -21.312 -22.656 1 41.5 215 PRO A O 1
ATOM 1680 N N . PRO A 1 216 ? 59.281 -23.312 -22.344 1 37.84 216 PRO A N 1
ATOM 1681 C CA . PRO A 1 216 ? 60.5 -23.422 -21.547 1 37.84 216 PRO A CA 1
ATOM 1682 C C . PRO A 1 216 ? 61.781 -23.156 -22.344 1 37.84 216 PRO A C 1
ATOM 1684 O O . PRO A 1 216 ? 61.812 -23.375 -23.562 1 37.84 216 PRO A O 1
ATOM 1687 N N . SER A 1 217 ? 62.438 -22.062 -22.156 1 36.28 217 SER A N 1
ATOM 1688 C CA . SER A 1 217 ? 63.75 -21.875 -22.734 1 36.28 217 SER A CA 1
ATOM 1689 C C . SER A 1 217 ? 64.562 -23.172 -22.734 1 36.28 217 SER A C 1
ATOM 1691 O O . SER A 1 217 ? 64.5 -23.969 -21.797 1 36.28 217 SER A O 1
ATOM 1693 N N . GLN A 1 218 ? 65.125 -23.719 -23.891 1 32.44 218 GLN A N 1
ATOM 1694 C CA . GLN A 1 218 ? 65.812 -24.938 -24.328 1 32.44 218 GLN A CA 1
ATOM 1695 C C . GLN A 1 218 ? 67.062 -25.156 -23.516 1 32.44 218 GLN A C 1
ATOM 1697 O O . GLN A 1 218 ? 68.125 -24.641 -23.875 1 32.44 218 GLN A O 1
ATOM 1702 N N . THR A 1 219 ? 67.25 -24.656 -22.266 1 31.7 219 THR A N 1
ATOM 1703 C CA . THR A 1 219 ? 68.625 -24.953 -21.875 1 31.7 219 THR A CA 1
ATOM 1704 C C . THR A 1 219 ? 68.938 -26.453 -22.062 1 31.7 219 THR A C 1
ATOM 1706 O O . THR A 1 219 ? 68.125 -27.297 -21.672 1 31.7 219 THR A O 1
ATOM 1709 N N . GLU A 1 220 ? 69.875 -26.859 -22.969 1 30.28 220 GLU A N 1
ATOM 1710 C CA . GLU A 1 220 ? 70.438 -28.047 -23.594 1 30.28 220 GLU A CA 1
ATOM 1711 C C . GLU A 1 220 ? 70.875 -29.078 -22.547 1 30.28 220 GLU A C 1
ATOM 1713 O O . GLU A 1 220 ? 71.438 -30.109 -22.875 1 30.28 220 GLU A O 1
ATOM 1718 N N . ASN A 1 221 ? 70.5 -28.938 -21.25 1 26.56 221 ASN A N 1
ATOM 1719 C CA . ASN A 1 221 ? 71.375 -29.844 -20.469 1 26.56 221 ASN A CA 1
ATOM 1720 C C . ASN A 1 221 ? 71.188 -31.297 -20.891 1 26.56 221 ASN A C 1
ATOM 1722 O O . ASN A 1 221 ? 70.062 -31.719 -21.219 1 26.56 221 ASN A O 1
ATOM 1726 N N . SER A 1 222 ? 72.25 -31.969 -21.391 1 27.75 222 SER A N 1
ATOM 1727 C CA . SER A 1 222 ? 72.688 -33.25 -21.938 1 27.75 222 SER A CA 1
ATOM 1728 C C . SER A 1 222 ? 72.188 -34.406 -21.047 1 27.75 222 SER A C 1
ATOM 1730 O O . SER A 1 222 ? 72.688 -35.531 -21.188 1 27.75 222 SER A O 1
ATOM 1732 N N . HIS A 1 223 ? 71.25 -34.25 -20.172 1 24.55 223 HIS A N 1
ATOM 1733 C CA . HIS A 1 223 ? 71.25 -35.25 -19.109 1 24.55 223 HIS A CA 1
ATOM 1734 C C . HIS A 1 223 ? 71 -36.656 -19.688 1 24.55 223 HIS A C 1
ATOM 1736 O O . HIS A 1 223 ? 70.312 -36.812 -20.672 1 24.55 223 HIS A O 1
ATOM 1742 N N . GLN A 1 224 ? 71.938 -37.625 -19.344 1 24.97 224 GLN A N 1
ATOM 1743 C CA . GLN A 1 224 ? 72.25 -39 -19.625 1 24.97 224 GLN A CA 1
ATOM 1744 C C . GLN A 1 224 ? 71.062 -39.906 -19.391 1 24.97 224 GLN A C 1
ATOM 1746 O O . GLN A 1 224 ? 70.375 -39.781 -18.391 1 24.97 224 GLN A O 1
ATOM 1751 N N . SER A 1 225 ? 70.5 -40.438 -20.5 1 24.95 225 SER A N 1
ATOM 1752 C CA . SER A 1 225 ? 69.312 -41.25 -20.734 1 24.95 225 SER A CA 1
ATOM 1753 C C . SER A 1 225 ? 69.312 -42.562 -19.938 1 24.95 225 SER A C 1
ATOM 1755 O O . SER A 1 225 ? 70.25 -43.375 -20.141 1 24.95 225 SER A O 1
ATOM 1757 N N . PRO A 1 226 ? 69.125 -42.438 -18.5 1 25.45 226 PRO A N 1
ATOM 1758 C CA . PRO A 1 226 ? 69.312 -43.688 -17.75 1 25.45 226 PRO A CA 1
ATOM 1759 C C . PRO A 1 226 ? 68.625 -44.875 -18.375 1 25.45 226 PRO A C 1
ATOM 1761 O O . PRO A 1 226 ? 67.688 -44.719 -19.141 1 25.45 226 PRO A O 1
ATOM 1764 N N . SER A 1 227 ? 69.312 -46.062 -18.359 1 24.45 227 SER A N 1
ATOM 1765 C CA . SER A 1 227 ? 69.25 -47.406 -18.891 1 24.45 227 SER A CA 1
ATOM 1766 C C . SER A 1 227 ? 67.938 -48.094 -18.547 1 24.45 227 SER A C 1
ATOM 1768 O O . SER A 1 227 ? 67.375 -47.875 -17.469 1 24.45 227 SER A O 1
ATOM 1770 N N . PRO A 1 228 ? 67.188 -48.562 -19.594 1 26.38 228 PRO A N 1
ATOM 1771 C CA . PRO A 1 228 ? 65.875 -49.156 -19.625 1 26.38 228 PRO A CA 1
ATOM 1772 C C . PRO A 1 228 ? 65.75 -50.375 -18.734 1 26.38 228 PRO A C 1
ATOM 1774 O O . PRO A 1 228 ? 66.438 -51.375 -18.938 1 26.38 228 PRO A O 1
ATOM 1777 N N . VAL A 1 229 ? 65.875 -50.25 -17.344 1 25.42 229 VAL A N 1
ATOM 1778 C CA . VAL A 1 229 ? 65.875 -51.469 -16.531 1 25.42 229 VAL A CA 1
ATOM 1779 C C . VAL A 1 229 ? 64.75 -52.406 -16.906 1 25.42 229 VAL A C 1
ATOM 1781 O O . VAL A 1 229 ? 63.656 -51.938 -17.188 1 25.42 229 VAL A O 1
ATOM 1784 N N . GLY A 1 230 ? 65.062 -53.625 -17.328 1 23.11 230 GLY A N 1
ATOM 1785 C CA . GLY A 1 230 ? 64.5 -54.844 -17.812 1 23.11 230 GLY A CA 1
ATOM 1786 C C . GLY A 1 230 ? 63.344 -55.344 -16.938 1 23.11 230 GLY A C 1
ATOM 1787 O O . GLY A 1 230 ? 63.594 -55.781 -15.797 1 23.11 230 GLY A O 1
ATOM 1788 N N . ILE A 1 231 ? 62.281 -54.594 -16.797 1 23.95 231 ILE A N 1
ATOM 1789 C CA . ILE A 1 231 ? 61.25 -54.969 -15.859 1 23.95 231 ILE A CA 1
ATOM 1790 C C . ILE A 1 231 ? 60.719 -56.375 -16.219 1 23.95 231 ILE A C 1
ATOM 1792 O O . ILE A 1 231 ? 60.312 -56.594 -17.359 1 23.95 231 ILE A O 1
ATOM 1796 N N . ASP A 1 232 ? 61.219 -57.406 -15.547 1 23.3 232 ASP A N 1
ATOM 1797 C CA . ASP A 1 232 ? 60.969 -58.844 -15.672 1 23.3 232 ASP A CA 1
ATOM 1798 C C . ASP A 1 232 ? 59.469 -59.125 -15.688 1 23.3 232 ASP A C 1
ATOM 1800 O O . ASP A 1 232 ? 58.719 -58.531 -14.922 1 23.3 232 ASP A O 1
ATOM 1804 N N . ALA A 1 233 ? 58.906 -59.719 -16.781 1 22.97 233 ALA A N 1
ATOM 1805 C CA . ALA A 1 233 ? 57.594 -60.031 -17.359 1 22.97 233 ALA A CA 1
ATOM 1806 C C . ALA A 1 233 ? 56.812 -61 -16.453 1 22.97 233 ALA A C 1
ATOM 1808 O O . ALA A 1 233 ? 55.656 -61.312 -16.734 1 22.97 233 ALA A O 1
ATOM 1809 N N . GLY A 1 234 ? 57.531 -61.688 -15.516 1 21.11 234 GLY A N 1
ATOM 1810 C CA . GLY A 1 234 ? 57 -63.031 -15.281 1 21.11 234 GLY A CA 1
ATOM 1811 C C . GLY A 1 234 ? 55.594 -63.031 -14.727 1 21.11 234 GLY A C 1
ATOM 1812 O O . GLY A 1 234 ? 54.75 -63.812 -15.156 1 21.11 234 GLY A O 1
ATOM 1813 N N . GLU A 1 235 ? 55.438 -62.625 -13.43 1 22.88 235 GLU A N 1
ATOM 1814 C CA . GLU A 1 235 ? 54.562 -63.312 -12.492 1 22.88 235 GLU A CA 1
ATOM 1815 C C . GLU A 1 235 ? 53.094 -62.938 -12.727 1 22.88 235 GLU A C 1
ATOM 1817 O O . GLU A 1 235 ? 52.625 -61.906 -12.219 1 22.88 235 GLU A O 1
ATOM 1822 N N . ALA A 1 236 ? 52.562 -62.938 -13.883 1 22.23 236 ALA A N 1
ATOM 1823 C CA . ALA A 1 236 ? 51.281 -62.406 -14.305 1 22.23 236 ALA A CA 1
ATOM 1824 C C . ALA A 1 236 ? 50.125 -63.156 -13.648 1 22.23 236 ALA A C 1
ATOM 1826 O O . ALA A 1 236 ? 49.031 -62.594 -13.508 1 22.23 236 ALA A O 1
ATOM 1827 N N . ASP A 1 237 ? 50.25 -64.438 -13.477 1 22.38 237 ASP A N 1
ATOM 1828 C CA . ASP A 1 237 ? 49.156 -65.375 -13.672 1 22.38 237 ASP A CA 1
ATOM 1829 C C . ASP A 1 237 ? 48.125 -65.312 -12.531 1 22.38 237 ASP A C 1
ATOM 1831 O O . ASP A 1 237 ? 46.938 -65.438 -12.758 1 22.38 237 ASP A O 1
ATOM 1835 N N . GLN A 1 238 ? 48.562 -65.5 -11.273 1 22.48 238 GLN A N 1
ATOM 1836 C CA . GLN A 1 238 ? 47.781 -66.188 -10.289 1 22.48 238 GLN A CA 1
ATOM 1837 C C . GLN A 1 238 ? 46.594 -65.375 -9.828 1 22.48 238 GLN A C 1
ATOM 1839 O O . GLN A 1 238 ? 45.75 -65.812 -9.055 1 22.48 238 GLN A O 1
ATOM 1844 N N . GLN A 1 239 ? 46.625 -64.062 -9.828 1 22.86 239 GLN A N 1
ATOM 1845 C CA . GLN A 1 239 ? 45.844 -63.375 -8.812 1 22.86 239 GLN A CA 1
ATOM 1846 C C . GLN A 1 239 ? 44.375 -63.406 -9.164 1 22.86 239 GLN A C 1
ATOM 1848 O O . GLN A 1 239 ? 43.781 -62.344 -9.398 1 22.86 239 GLN A O 1
ATOM 1853 N N . GLN A 1 240 ? 43.906 -64.188 -10.031 1 23.05 240 GLN A N 1
ATOM 1854 C CA . GLN A 1 240 ? 42.562 -64.062 -10.555 1 23.05 240 GLN A CA 1
ATOM 1855 C C . GLN A 1 240 ? 41.5 -64.438 -9.492 1 23.05 240 GLN A C 1
ATOM 1857 O O . GLN A 1 240 ? 40.312 -64.125 -9.656 1 23.05 240 GLN A O 1
ATOM 1862 N N . ASN A 1 241 ? 41.781 -65.312 -8.531 1 23.66 241 ASN A N 1
ATOM 1863 C CA . ASN A 1 241 ? 40.75 -66.125 -7.879 1 23.66 241 ASN A CA 1
ATOM 1864 C C . ASN A 1 241 ? 39.906 -65.25 -6.926 1 23.66 241 ASN A C 1
ATOM 1866 O O . ASN A 1 241 ? 38.844 -65.688 -6.465 1 23.66 241 ASN A O 1
ATOM 1870 N N . GLU A 1 242 ? 40.562 -64.375 -6.09 1 25.75 242 GLU A N 1
ATOM 1871 C CA . GLU A 1 242 ? 39.906 -64 -4.844 1 25.75 242 GLU A CA 1
ATOM 1872 C C . GLU A 1 242 ? 38.75 -63.062 -5.102 1 25.75 242 GLU A C 1
ATOM 1874 O O . GLU A 1 242 ? 38.219 -62.438 -4.168 1 25.75 242 GLU A O 1
ATOM 1879 N N . GLU A 1 243 ? 38.281 -62.844 -6.285 1 26.69 243 GLU A N 1
ATOM 1880 C CA . GLU A 1 243 ? 37.312 -61.781 -6.594 1 26.69 243 GLU A CA 1
ATOM 1881 C C . GLU A 1 243 ? 35.938 -62.094 -6.004 1 26.69 243 GLU A C 1
ATOM 1883 O O . GLU A 1 243 ? 35.062 -61.25 -6.035 1 26.69 243 GLU A O 1
ATOM 1888 N N . ASN A 1 244 ? 35.656 -63.375 -5.711 1 26.72 244 ASN A N 1
ATOM 1889 C CA . ASN A 1 244 ? 34.25 -63.781 -5.602 1 26.72 244 ASN A CA 1
ATOM 1890 C C . ASN A 1 244 ? 33.625 -63.312 -4.285 1 26.72 244 ASN A C 1
ATOM 1892 O O . ASN A 1 244 ? 32.406 -63.312 -4.121 1 26.72 244 ASN A O 1
ATOM 1896 N N . SER A 1 245 ? 34.375 -63.406 -3.16 1 27.84 245 SER A N 1
ATOM 1897 C CA . SER A 1 245 ? 33.75 -63.312 -1.854 1 27.84 245 SER A CA 1
ATOM 1898 C C . SER A 1 245 ? 33.25 -61.906 -1.551 1 27.84 245 SER A C 1
ATOM 1900 O O . SER A 1 245 ? 32.688 -61.656 -0.49 1 27.84 245 SER A O 1
ATOM 1902 N N . ALA A 1 246 ? 33.75 -60.906 -2.086 1 28.41 246 ALA A N 1
ATOM 1903 C CA . ALA A 1 246 ? 33.562 -59.562 -1.598 1 28.41 246 ALA A CA 1
ATOM 1904 C C . ALA A 1 246 ? 32.156 -59.031 -1.938 1 28.41 246 ALA A C 1
ATOM 1906 O O . ALA A 1 246 ? 31.859 -57.844 -1.766 1 28.41 246 ALA A O 1
ATOM 1907 N N . ILE A 1 247 ? 31.391 -59.844 -2.625 1 31.52 247 ILE A N 1
ATOM 1908 C CA . ILE A 1 247 ? 30.062 -59.406 -3.039 1 31.52 247 ILE A CA 1
ATOM 1909 C C . ILE A 1 247 ? 29.172 -59.188 -1.811 1 31.52 247 ILE A C 1
ATOM 1911 O O . ILE A 1 247 ? 28.141 -58.531 -1.885 1 31.52 247 ILE A O 1
ATOM 1915 N N . GLY A 1 248 ? 29.469 -59.969 -0.718 1 32.22 248 GLY A N 1
ATOM 1916 C CA . GLY A 1 248 ? 28.531 -59.906 0.393 1 32.22 248 GLY A CA 1
ATOM 1917 C C . GLY A 1 248 ? 28.5 -58.562 1.086 1 32.22 248 GLY A C 1
ATOM 1918 O O . GLY A 1 248 ? 27.547 -58.25 1.795 1 32.22 248 GLY A O 1
ATOM 1919 N N . ASP A 1 249 ? 29.688 -58 1.302 1 32.16 249 ASP A N 1
ATOM 1920 C CA . ASP A 1 249 ? 29.75 -56.781 2.129 1 32.16 249 ASP A CA 1
ATOM 1921 C C . ASP A 1 249 ? 29.172 -55.594 1.396 1 32.16 249 ASP A C 1
ATOM 1923 O O . ASP A 1 249 ? 29.219 -54.469 1.904 1 32.16 249 ASP A O 1
ATOM 1927 N N . THR A 1 250 ? 29.016 -55.719 0.105 1 34.75 250 THR A N 1
ATOM 1928 C CA . THR A 1 250 ? 28.484 -54.562 -0.601 1 34.75 250 THR A CA 1
ATOM 1929 C C . THR A 1 250 ? 27.016 -54.344 -0.248 1 34.75 250 THR A C 1
ATOM 1931 O O . THR A 1 250 ? 26.469 -53.281 -0.464 1 34.75 250 THR A O 1
ATOM 1934 N N . ARG A 1 251 ? 26.266 -55.406 0.11 1 36.69 251 ARG A N 1
ATOM 1935 C CA . ARG A 1 251 ? 24.859 -55.219 0.476 1 36.69 251 ARG A CA 1
ATOM 1936 C C . ARG A 1 251 ? 24.734 -54.469 1.797 1 36.69 251 ARG A C 1
ATOM 1938 O O . ARG A 1 251 ? 23.719 -53.812 2.057 1 36.69 251 ARG A O 1
ATOM 1945 N N . ALA A 1 252 ? 25.656 -54.75 2.781 1 34.97 252 ALA A N 1
ATOM 1946 C CA . ALA A 1 252 ? 25.578 -54 4.039 1 34.97 252 ALA A CA 1
ATOM 1947 C C . ALA A 1 252 ? 25.922 -52.531 3.832 1 34.97 252 ALA A C 1
ATOM 1949 O O . ALA A 1 252 ? 25.484 -51.688 4.594 1 34.97 252 ALA A O 1
ATOM 1950 N N . LYS A 1 253 ? 26.844 -52.25 2.955 1 37.25 253 LYS A N 1
ATOM 1951 C CA . LYS A 1 253 ? 27.078 -50.812 2.688 1 37.25 253 LYS A CA 1
ATOM 1952 C C . LYS A 1 253 ? 25.875 -50.188 1.973 1 37.25 253 LYS A C 1
ATOM 1954 O O . LYS A 1 253 ? 25.672 -49 2.049 1 37.25 253 LYS A O 1
ATOM 1959 N N . ASP A 1 254 ? 25.219 -51.031 1.178 1 35.47 254 ASP A N 1
ATOM 1960 C CA . ASP A 1 254 ? 24.047 -50.469 0.533 1 35.47 254 ASP A CA 1
ATOM 1961 C C . ASP A 1 254 ? 22.922 -50.219 1.545 1 35.47 254 ASP A C 1
ATOM 1963 O O . ASP A 1 254 ? 22.172 -49.25 1.416 1 35.47 254 ASP A O 1
ATOM 1967 N N . ASP A 1 255 ? 22.719 -51.219 2.543 1 39.44 255 ASP A N 1
ATOM 1968 C CA . ASP A 1 255 ? 21.719 -50.938 3.57 1 39.44 255 ASP A CA 1
ATOM 1969 C C . ASP A 1 255 ? 22.172 -49.812 4.488 1 39.44 255 ASP A C 1
ATOM 1971 O O . ASP A 1 255 ? 21.359 -49.125 5.094 1 39.44 255 ASP A O 1
ATOM 1975 N N . ARG A 1 256 ? 23.438 -49.781 4.934 1 42.25 256 ARG A N 1
ATOM 1976 C CA . ARG A 1 256 ? 23.891 -48.562 5.637 1 42.25 256 ARG A CA 1
ATOM 1977 C C . ARG A 1 256 ? 23.797 -47.344 4.75 1 42.25 256 ARG A C 1
ATOM 1979 O O . ARG A 1 256 ? 23.625 -46.219 5.242 1 42.25 256 ARG A O 1
ATOM 1986 N N . GLY A 1 257 ? 24.078 -47.5 3.48 1 39.19 257 GLY A N 1
ATOM 1987 C CA . GLY A 1 257 ? 23.891 -46.438 2.529 1 39.19 257 GLY A CA 1
ATOM 1988 C C . GLY A 1 257 ? 22.438 -46 2.389 1 39.19 257 GLY A C 1
ATOM 1989 O O . GLY A 1 257 ? 22.141 -44.812 2.195 1 39.19 257 GLY A O 1
ATOM 1990 N N . SER A 1 258 ? 21.531 -47 2.311 1 45.53 258 SER A N 1
ATOM 1991 C CA . SER A 1 258 ? 20.109 -46.656 2.311 1 45.53 258 SER A CA 1
ATOM 1992 C C . SER A 1 258 ? 19.703 -46.031 3.641 1 45.53 258 SER A C 1
ATOM 1994 O O . SER A 1 258 ? 18.891 -45.094 3.674 1 45.53 258 SER A O 1
ATOM 1996 N N . GLU A 1 259 ? 20.141 -46.625 4.766 1 47.22 259 GLU A N 1
ATOM 1997 C CA . GLU A 1 259 ? 19.828 -46 6.051 1 47.22 259 GLU A CA 1
ATOM 1998 C C . GLU A 1 259 ? 20.5 -44.625 6.176 1 47.22 259 GLU A C 1
ATOM 2000 O O . GLU A 1 259 ? 19.906 -43.688 6.723 1 47.22 259 GLU A O 1
ATOM 2005 N N . GLU A 1 260 ? 21.781 -44.531 5.898 1 48.5 260 GLU A N 1
ATOM 2006 C CA . GLU A 1 260 ? 22.438 -43.25 5.895 1 48.5 260 GLU A CA 1
ATOM 2007 C C . GLU A 1 260 ? 21.75 -42.281 4.926 1 48.5 260 GLU A C 1
ATOM 2009 O O . GLU A 1 260 ? 21.641 -41.094 5.203 1 48.5 260 GLU A O 1
ATOM 2014 N N . ASN A 1 261 ? 21.219 -42.844 3.826 1 47.59 261 ASN A N 1
ATOM 2015 C CA . ASN A 1 261 ? 20.469 -42.031 2.881 1 47.59 261 ASN A CA 1
ATOM 2016 C C . ASN A 1 261 ? 19.094 -41.656 3.432 1 47.59 261 ASN A C 1
ATOM 2018 O O . ASN A 1 261 ? 18.609 -40.531 3.221 1 47.59 261 ASN A O 1
ATOM 2022 N N . ARG A 1 262 ? 18.422 -42.719 4.059 1 46.66 262 ARG A N 1
ATOM 2023 C CA . ARG A 1 262 ? 17.156 -42.406 4.684 1 46.66 262 ARG A CA 1
ATOM 2024 C C . ARG A 1 262 ? 17.344 -41.406 5.832 1 46.66 262 ARG A C 1
ATOM 2026 O O . ARG A 1 262 ? 16.547 -40.469 6.008 1 46.66 262 ARG A O 1
ATOM 2033 N N . PHE A 1 263 ? 18.281 -41.625 6.715 1 48.56 263 PHE A N 1
ATOM 2034 C CA . PHE A 1 263 ? 18.562 -40.688 7.789 1 48.56 263 PHE A CA 1
ATOM 2035 C C . PHE A 1 263 ? 18.969 -39.344 7.23 1 48.56 263 PHE A C 1
ATOM 2037 O O . PHE A 1 263 ? 18.641 -38.281 7.809 1 48.56 263 PHE A O 1
ATOM 2044 N N . GLY A 1 264 ? 19.641 -39.312 6.188 1 48.91 264 GLY A N 1
ATOM 2045 C CA . GLY A 1 264 ? 19.984 -38.094 5.5 1 48.91 264 GLY A CA 1
ATOM 2046 C C . GLY A 1 264 ? 18.797 -37.375 4.91 1 48.91 264 GLY A C 1
ATOM 2047 O O . GLY A 1 264 ? 18.672 -36.156 5.02 1 48.91 264 GLY A O 1
ATOM 2048 N N . VAL A 1 265 ? 18 -38.219 4.355 1 52 265 VAL A N 1
ATOM 2049 C CA . VAL A 1 265 ? 16.75 -37.656 3.848 1 52 265 VAL A CA 1
ATOM 2050 C C . VAL A 1 265 ? 15.906 -37.156 5.012 1 52 265 VAL A C 1
ATOM 2052 O O . VAL A 1 265 ? 15.305 -36.062 4.93 1 52 265 VAL A O 1
ATOM 2055 N N . PHE A 1 266 ? 15.805 -38.062 6.043 1 52.19 266 PHE A N 1
ATOM 2056 C CA . PHE A 1 266 ? 15.047 -37.656 7.219 1 52.19 266 PHE A CA 1
ATOM 2057 C C . PHE A 1 266 ? 15.656 -36.406 7.848 1 52.19 266 PHE A C 1
ATOM 2059 O O . PHE A 1 266 ? 14.938 -35.469 8.227 1 52.19 266 PHE A O 1
ATOM 2066 N N . SER A 1 267 ? 16.906 -36.375 8.031 1 55.91 267 SER A N 1
ATOM 2067 C CA . SER A 1 267 ? 17.578 -35.219 8.578 1 55.91 267 SER A CA 1
ATOM 2068 C C . SER A 1 267 ? 17.406 -34 7.664 1 55.91 267 SER A C 1
ATOM 2070 O O . SER A 1 267 ? 17.203 -32.875 8.141 1 55.91 267 SER A O 1
ATOM 2072 N N . ASN A 1 268 ? 17.469 -34.281 6.449 1 55.91 268 ASN A N 1
ATOM 2073 C CA . ASN A 1 268 ? 17.219 -33.188 5.5 1 55.91 268 ASN A CA 1
ATOM 2074 C C . ASN A 1 268 ? 15.773 -32.719 5.57 1 55.91 268 ASN A C 1
ATOM 2076 O O . ASN A 1 268 ? 15.523 -31.5 5.461 1 55.91 268 ASN A O 1
ATOM 2080 N N . THR A 1 269 ? 14.992 -33.75 5.82 1 55.53 269 THR A N 1
ATOM 2081 C CA . THR A 1 269 ? 13.586 -33.375 5.973 1 55.53 269 THR A CA 1
ATOM 2082 C C . THR A 1 269 ? 13.367 -32.594 7.262 1 55.53 269 THR A C 1
ATOM 2084 O O . THR A 1 269 ? 12.617 -31.609 7.273 1 55.53 269 THR A O 1
ATOM 2087 N N . ILE A 1 270 ? 13.945 -33 8.297 1 58.69 270 ILE A N 1
ATOM 2088 C CA . ILE A 1 270 ? 13.812 -32.281 9.562 1 58.69 270 ILE A CA 1
ATOM 2089 C C . ILE A 1 270 ? 14.422 -30.891 9.438 1 58.69 270 ILE A C 1
ATOM 2091 O O . ILE A 1 270 ? 13.859 -29.922 9.945 1 58.69 270 ILE A O 1
ATOM 2095 N N . ASN A 1 271 ? 15.484 -30.844 8.812 1 59.91 271 ASN A N 1
ATOM 2096 C CA . ASN A 1 271 ? 16.109 -29.531 8.617 1 59.91 271 ASN A CA 1
ATOM 2097 C C . ASN A 1 271 ? 15.281 -28.641 7.715 1 59.91 271 ASN A C 1
ATOM 2099 O O . ASN A 1 271 ? 15.172 -27.438 7.957 1 59.91 271 ASN A O 1
ATOM 2103 N N . ALA A 1 272 ? 14.781 -29.328 6.789 1 57.12 272 ALA A N 1
ATOM 2104 C CA . ALA A 1 272 ? 13.867 -28.578 5.922 1 57.12 272 ALA A CA 1
ATOM 2105 C C . ALA A 1 272 ? 12.656 -28.078 6.707 1 57.12 272 ALA A C 1
ATOM 2107 O O . ALA A 1 272 ? 12.227 -26.938 6.527 1 57.12 272 ALA A O 1
ATOM 2108 N N . CYS A 1 273 ? 12.203 -28.969 7.469 1 58.97 273 CYS A N 1
ATOM 2109 C CA . CYS A 1 273 ? 11.078 -28.578 8.32 1 58.97 273 CYS A CA 1
ATOM 2110 C C . CYS A 1 273 ? 11.461 -27.453 9.266 1 58.97 273 CYS A C 1
ATOM 2112 O O . CYS A 1 273 ? 10.695 -26.516 9.453 1 58.97 273 CYS A O 1
ATOM 2114 N N . LYS A 1 274 ? 12.594 -27.594 9.734 1 62.91 274 LYS A N 1
ATOM 2115 C CA . LYS A 1 274 ? 13.055 -26.547 10.648 1 62.91 274 LYS A CA 1
ATOM 2116 C C . LYS A 1 274 ? 13.203 -25.219 9.93 1 62.91 274 LYS A C 1
ATOM 2118 O O . LYS A 1 274 ? 12.812 -24.172 10.469 1 62.91 274 LYS A O 1
ATOM 2123 N N . LYS A 1 275 ? 13.695 -25.297 8.789 1 63.06 275 LYS A N 1
ATOM 2124 C CA . LYS A 1 275 ? 13.875 -24.078 8.016 1 63.06 275 LYS A CA 1
ATOM 2125 C C . LYS A 1 275 ? 12.531 -23.484 7.598 1 63.06 275 LYS A C 1
ATOM 2127 O O . LYS A 1 275 ? 12.359 -22.266 7.59 1 63.06 275 LYS A O 1
ATOM 2132 N N . THR A 1 276 ? 11.711 -24.453 7.352 1 60.22 276 THR A N 1
ATOM 2133 C CA . THR A 1 276 ? 10.367 -24 7 1 60.22 276 THR A CA 1
ATOM 2134 C C . THR A 1 276 ? 9.688 -23.328 8.188 1 60.22 276 THR A C 1
ATOM 2136 O O . THR A 1 276 ? 9.102 -22.25 8.047 1 60.22 276 THR A O 1
ATOM 2139 N N . PHE A 1 277 ? 9.906 -23.953 9.219 1 66 277 PHE A N 1
ATOM 2140 C CA . PHE A 1 277 ? 9.211 -23.469 10.406 1 66 277 PHE A CA 1
ATOM 2141 C C . PHE A 1 277 ? 9.836 -22.172 10.906 1 66 277 PHE A C 1
ATOM 2143 O O . PHE A 1 277 ? 9.203 -21.422 11.664 1 66 277 PHE A O 1
ATOM 2150 N N . THR A 1 278 ? 10.953 -21.984 10.398 1 70.75 278 THR A N 1
ATOM 2151 C CA . THR A 1 278 ? 11.602 -20.766 10.875 1 70.75 278 THR A CA 1
ATOM 2152 C C . THR A 1 278 ? 11.477 -19.641 9.836 1 70.75 278 THR A C 1
ATOM 2154 O O . THR A 1 278 ? 11.961 -18.531 10.055 1 70.75 278 THR A O 1
ATOM 2157 N N . SER A 1 279 ? 10.82 -20 8.805 1 74.25 279 SER A N 1
ATOM 2158 C CA . SER A 1 279 ? 10.633 -18.953 7.805 1 74.25 279 SER A CA 1
ATOM 2159 C C . SER A 1 279 ? 9.625 -17.922 8.281 1 74.25 279 SER A C 1
ATOM 2161 O O . SER A 1 279 ? 8.625 -18.25 8.922 1 74.25 279 SER A O 1
ATOM 2163 N N . PRO A 1 280 ? 9.938 -16.719 8.039 1 77.25 280 PRO A N 1
ATOM 2164 C CA . PRO A 1 280 ? 9.055 -15.656 8.516 1 77.25 280 PRO A CA 1
ATOM 2165 C C . PRO A 1 280 ? 7.633 -15.781 7.973 1 77.25 280 PRO A C 1
ATOM 2167 O O . PRO A 1 280 ? 6.664 -15.516 8.688 1 77.25 280 PRO A O 1
ATOM 2170 N N . GLY A 1 281 ? 7.527 -16.203 6.785 1 77.44 281 GLY A N 1
ATOM 2171 C CA . GLY A 1 281 ? 6.199 -16.391 6.223 1 77.44 281 GLY A CA 1
ATOM 2172 C C . GLY A 1 281 ? 5.398 -17.453 6.934 1 77.44 281 GLY A C 1
ATOM 2173 O O . GLY A 1 281 ? 4.199 -17.281 7.176 1 77.44 281 GLY A O 1
ATOM 2174 N N . PHE A 1 282 ? 6.027 -18.453 7.273 1 78.06 282 PHE A N 1
ATOM 2175 C CA . PHE A 1 282 ? 5.371 -19.547 7.992 1 78.06 282 PHE A CA 1
ATOM 2176 C C . PHE A 1 282 ? 5.008 -19.109 9.406 1 78.06 282 PHE A C 1
ATOM 2178 O O . PHE A 1 282 ? 3.916 -19.406 9.891 1 78.06 282 PHE A O 1
ATOM 2185 N N . ILE A 1 283 ? 5.883 -18.469 9.961 1 83.81 283 ILE A N 1
ATOM 2186 C CA . ILE A 1 283 ? 5.629 -17.984 11.312 1 83.81 283 ILE A CA 1
ATOM 2187 C C . ILE A 1 283 ? 4.414 -17.062 11.305 1 83.81 283 ILE A C 1
ATOM 2189 O O . ILE A 1 283 ? 3.549 -17.156 12.18 1 83.81 283 ILE A O 1
ATOM 2193 N N . ALA A 1 284 ? 4.398 -16.219 10.352 1 86.06 284 ALA A N 1
ATOM 2194 C CA . ALA A 1 284 ? 3.264 -15.312 10.25 1 86.06 284 ALA A CA 1
ATOM 2195 C C . ALA A 1 284 ? 1.958 -16.078 10.062 1 86.06 284 ALA A C 1
ATOM 2197 O O . ALA A 1 284 ? 0.931 -15.719 10.641 1 86.06 284 ALA A O 1
ATOM 2198 N N . SER A 1 285 ? 2.01 -17.125 9.352 1 81.38 285 SER A N 1
ATOM 2199 C CA . SER A 1 285 ? 0.824 -17.938 9.117 1 81.38 285 SER A CA 1
ATOM 2200 C C . SER A 1 285 ? 0.382 -18.656 10.391 1 81.38 285 SER A C 1
ATOM 2202 O O . SER A 1 285 ? -0.813 -18.719 10.688 1 81.38 285 SER A O 1
ATOM 2204 N N . ILE A 1 286 ? 1.312 -19.109 11.078 1 82.38 286 ILE A N 1
ATOM 2205 C CA . ILE A 1 286 ? 1 -19.828 12.32 1 82.38 286 ILE A CA 1
ATOM 2206 C C . ILE A 1 286 ? 0.441 -18.844 13.344 1 82.38 286 ILE A C 1
ATOM 2208 O O . ILE A 1 286 ? -0.522 -19.156 14.047 1 82.38 286 ILE A O 1
ATOM 2212 N N . LEU A 1 287 ? 1.04 -17.719 13.391 1 88.88 287 LEU A N 1
ATOM 2213 C CA . LEU A 1 287 ? 0.548 -16.703 14.312 1 88.88 287 LEU A CA 1
ATOM 2214 C C . LEU A 1 287 ? -0.869 -16.281 13.945 1 88.88 287 LEU A C 1
ATOM 2216 O O . LEU A 1 287 ? -1.7 -16.047 14.828 1 88.88 287 LEU A O 1
ATOM 2220 N N . GLY A 1 288 ? -1.086 -16.125 12.695 1 87.94 288 GLY A N 1
ATOM 2221 C CA . GLY A 1 288 ? -2.439 -15.828 12.25 1 87.94 288 GLY A CA 1
ATOM 2222 C C . GLY A 1 288 ? -3.438 -16.906 12.641 1 87.94 288 GLY A C 1
ATOM 2223 O O . GLY A 1 288 ? -4.543 -16.594 13.094 1 87.94 288 GLY A O 1
ATOM 2224 N N . PHE A 1 289 ? -2.971 -18.109 12.57 1 82.62 289 PHE A N 1
ATOM 2225 C CA . PHE A 1 289 ? -3.824 -19.234 12.922 1 82.62 289 PHE A CA 1
ATOM 2226 C C . PHE A 1 289 ? -4.098 -19.25 14.422 1 82.62 289 PHE A C 1
ATOM 2228 O O . PHE A 1 289 ? -5.223 -19.531 14.852 1 82.62 289 PHE A O 1
ATOM 2235 N N . ILE A 1 290 ? -3.098 -19.031 15.156 1 87.56 290 ILE A N 1
ATOM 2236 C CA . ILE A 1 290 ? -3.252 -18.984 16.609 1 87.56 290 ILE A CA 1
ATOM 2237 C C . ILE A 1 290 ? -4.258 -17.906 16.984 1 87.56 290 ILE A C 1
ATOM 2239 O O . ILE A 1 290 ? -5.121 -18.109 17.828 1 87.56 290 ILE A O 1
ATOM 2243 N N . THR A 1 291 ? -4.176 -16.828 16.375 1 90.88 291 THR A N 1
ATOM 2244 C CA . THR A 1 291 ? -5.105 -15.727 16.656 1 90.88 291 THR A CA 1
ATOM 2245 C C . THR A 1 291 ? -6.531 -16.125 16.281 1 90.88 291 THR A C 1
ATOM 2247 O O . THR A 1 291 ? -7.477 -15.805 17 1 90.88 291 THR A O 1
ATOM 2250 N N . ALA A 1 292 ? -6.645 -16.844 15.25 1 84.88 292 ALA A N 1
ATOM 2251 C CA . ALA A 1 292 ? -7.957 -17.312 14.805 1 84.88 292 ALA A CA 1
ATOM 2252 C C . ALA A 1 292 ? -8.547 -18.297 15.797 1 84.88 292 ALA A C 1
ATOM 2254 O O . ALA A 1 292 ? -9.773 -18.391 15.938 1 84.88 292 ALA A O 1
ATOM 2255 N N . CYS A 1 293 ? -7.691 -19.016 16.516 1 85.38 293 CYS A N 1
ATOM 2256 C CA . CYS A 1 293 ? -8.133 -20.016 17.469 1 85.38 293 CYS A CA 1
ATOM 2257 C C . CYS A 1 293 ? -8.484 -19.391 18.812 1 85.38 293 CYS A C 1
ATOM 2259 O O . CYS A 1 293 ? -9.008 -20.062 19.703 1 85.38 293 CYS A O 1
ATOM 2261 N N . ILE A 1 294 ? -8.219 -18.172 18.984 1 90.38 294 ILE A N 1
ATOM 2262 C CA . ILE A 1 294 ? -8.547 -17.438 20.203 1 90.38 294 ILE A CA 1
ATOM 2263 C C . ILE A 1 294 ? -9.609 -16.375 19.891 1 90.38 294 ILE A C 1
ATOM 2265 O O . ILE A 1 294 ? -9.281 -15.219 19.641 1 90.38 294 ILE A O 1
ATOM 2269 N N . PRO A 1 295 ? -10.82 -16.75 20.078 1 88.19 295 PRO A N 1
ATOM 2270 C CA . PRO A 1 295 ? -11.922 -15.906 19.625 1 88.19 295 PRO A CA 1
ATOM 2271 C C . PRO A 1 295 ? -11.906 -14.523 20.266 1 88.19 295 PRO A C 1
ATOM 2273 O O . PRO A 1 295 ? -12.109 -13.516 19.594 1 88.19 295 PRO A O 1
ATOM 2276 N N . PRO A 1 296 ? -11.617 -14.453 21.547 1 91 296 PRO A N 1
ATOM 2277 C CA . PRO A 1 296 ? -11.602 -13.102 22.109 1 91 296 PRO A CA 1
ATOM 2278 C C . PRO A 1 296 ? -10.523 -12.211 21.5 1 91 296 PRO A C 1
ATOM 2280 O O . PRO A 1 296 ? -10.727 -11.008 21.328 1 91 296 PRO A O 1
ATOM 2283 N N . LEU A 1 297 ? -9.477 -12.781 21.156 1 92.56 297 LEU A N 1
ATOM 2284 C CA . LEU A 1 297 ? -8.398 -12.016 20.531 1 92.56 297 LEU A CA 1
ATOM 2285 C C . LEU A 1 297 ? -8.758 -11.633 19.109 1 92.56 297 LEU A C 1
ATOM 2287 O O . LEU A 1 297 ? -8.484 -10.516 18.672 1 92.56 297 LEU A O 1
ATOM 2291 N N . GLN A 1 298 ? -9.312 -12.492 18.438 1 91.69 298 GLN A N 1
ATOM 2292 C CA . GLN A 1 298 ? -9.742 -12.219 17.062 1 91.69 298 GLN A CA 1
ATOM 2293 C C . GLN A 1 298 ? -10.758 -11.078 17.031 1 91.69 298 GLN A C 1
ATOM 2295 O O . GLN A 1 298 ? -10.664 -10.18 16.188 1 91.69 298 GLN A O 1
ATOM 2300 N N . ARG A 1 299 ? -11.656 -11.133 17.969 1 90.38 299 ARG A N 1
ATOM 2301 C CA . ARG A 1 299 ? -12.68 -10.094 18.031 1 90.38 299 ARG A CA 1
ATOM 2302 C C . ARG A 1 299 ? -12.07 -8.75 18.438 1 90.38 299 ARG A C 1
ATOM 2304 O O . ARG A 1 299 ? -12.445 -7.707 17.906 1 90.38 299 ARG A O 1
ATOM 2311 N N . ALA A 1 300 ? -11.195 -8.844 19.312 1 92.94 300 ALA A N 1
ATOM 2312 C CA . ALA A 1 300 ? -10.562 -7.621 19.797 1 92.94 300 ALA A CA 1
ATOM 2313 C C . ALA A 1 300 ? -9.773 -6.93 18.688 1 92.94 300 ALA A C 1
ATOM 2315 O O . ALA A 1 300 ? -9.68 -5.703 18.656 1 92.94 300 ALA A O 1
ATOM 2316 N N . LEU A 1 301 ? -9.297 -7.684 17.734 1 92.69 301 LEU A N 1
ATOM 2317 C CA . LEU A 1 301 ? -8.422 -7.141 16.703 1 92.69 301 LEU A CA 1
ATOM 2318 C C . LEU A 1 301 ? -9.219 -6.746 15.469 1 92.69 301 LEU A C 1
ATOM 2320 O O . LEU A 1 301 ? -8.859 -5.797 14.773 1 92.69 301 LEU A O 1
ATOM 2324 N N . PHE A 1 302 ? -10.336 -7.473 15.188 1 89.38 302 PHE A N 1
ATOM 2325 C CA . PHE A 1 302 ? -10.859 -7.316 13.836 1 89.38 302 PHE A CA 1
ATOM 2326 C C . PHE A 1 302 ? -12.336 -6.945 13.867 1 89.38 302 PHE A C 1
ATOM 2328 O O . PHE A 1 302 ? -12.922 -6.633 12.836 1 89.38 302 PHE A O 1
ATOM 2335 N N . GLU A 1 303 ? -12.922 -6.898 15 1 85.56 303 GLU A N 1
ATOM 2336 C CA . GLU A 1 303 ? -14.297 -6.43 15.094 1 85.56 303 GLU A CA 1
ATOM 2337 C C . GLU A 1 303 ? -14.359 -4.906 15.172 1 85.56 303 GLU A C 1
ATOM 2339 O O . GLU A 1 303 ? -13.469 -4.273 15.734 1 85.56 303 GLU A O 1
ATOM 2344 N N . ALA A 1 304 ? -15.484 -4.496 14.656 1 77.69 304 ALA A N 1
ATOM 2345 C CA . ALA A 1 304 ? -15.68 -3.047 14.648 1 77.69 304 ALA A CA 1
ATOM 2346 C C . ALA A 1 304 ? -15.797 -2.506 16.078 1 77.69 304 ALA A C 1
ATOM 2348 O O . ALA A 1 304 ? -16.422 -3.129 16.938 1 77.69 304 ALA A O 1
ATOM 2349 N N . GLU A 1 305 ? -15.102 -1.53 16.438 1 79.62 305 GLU A N 1
ATOM 2350 C CA . GLU A 1 305 ? -15.188 -0.808 17.703 1 79.62 305 GLU A CA 1
ATOM 2351 C C . GLU A 1 305 ? -14.484 -1.573 18.812 1 79.62 305 GLU A C 1
ATOM 2353 O O . GLU A 1 305 ? -14.633 -1.243 20 1 79.62 305 GLU A O 1
ATOM 2358 N N . ALA A 1 306 ? -13.805 -2.625 18.422 1 89.31 306 ALA A N 1
ATOM 2359 C CA . ALA A 1 306 ? -13.062 -3.369 19.438 1 89.31 306 ALA A CA 1
ATOM 2360 C C . ALA A 1 306 ? -11.883 -2.551 19.969 1 89.31 306 ALA A C 1
ATOM 2362 O O . ALA A 1 306 ? -11.414 -1.626 19.297 1 89.31 306 ALA A O 1
ATOM 2363 N N . PRO A 1 307 ? -11.469 -2.82 21.172 1 87.44 307 PRO A N 1
ATOM 2364 C CA . PRO A 1 307 ? -10.406 -2.023 21.797 1 87.44 307 PRO A CA 1
ATOM 2365 C C . PRO A 1 307 ? -9.078 -2.104 21.047 1 87.44 307 PRO A C 1
ATOM 2367 O O . PRO A 1 307 ? -8.32 -1.134 21.031 1 87.44 307 PRO A O 1
ATOM 2370 N N . LEU A 1 308 ? -8.789 -3.262 20.453 1 92.75 308 LEU A N 1
ATOM 2371 C CA . LEU A 1 308 ? -7.516 -3.414 19.766 1 92.75 308 LEU A CA 1
ATOM 2372 C C . LEU A 1 308 ? -7.703 -3.303 18.25 1 92.75 308 LEU A C 1
ATOM 2374 O O . LEU A 1 308 ? -6.84 -3.732 17.484 1 92.75 308 LEU A O 1
ATOM 2378 N N . ARG A 1 309 ? -8.75 -2.629 17.891 1 91.88 309 ARG A N 1
ATOM 2379 C CA . ARG A 1 309 ? -9.055 -2.498 16.469 1 91.88 309 ARG A CA 1
ATOM 2380 C C . ARG A 1 309 ? -8.008 -1.654 15.758 1 91.88 309 ARG A C 1
ATOM 2382 O O . ARG A 1 309 ? -7.715 -1.879 14.578 1 91.88 309 ARG A O 1
ATOM 2389 N N . PHE A 1 310 ? -7.418 -0.778 16.547 1 92.81 310 PHE A N 1
ATOM 2390 C CA . PHE A 1 310 ? -6.391 0.06 15.93 1 92.81 310 PHE A CA 1
ATOM 2391 C C . PHE A 1 310 ? -5.219 -0.785 15.445 1 92.81 310 PHE A C 1
ATOM 2393 O O . PHE A 1 310 ? -4.633 -0.502 14.398 1 92.81 310 PHE A O 1
ATOM 2400 N N . LEU A 1 311 ? -4.898 -1.87 16.125 1 94.31 311 LEU A N 1
ATOM 2401 C CA . LEU A 1 311 ? -3.818 -2.768 15.727 1 94.31 311 LEU A CA 1
ATOM 2402 C C . LEU A 1 311 ? -4.234 -3.621 14.531 1 94.31 311 LEU A C 1
ATOM 2404 O O . LEU A 1 311 ? -3.461 -3.795 13.594 1 94.31 311 LEU A O 1
ATOM 2408 N N . GLY A 1 312 ? -5.434 -4.109 14.609 1 93.62 312 GLY A N 1
ATOM 2409 C CA . GLY A 1 312 ? -5.949 -4.895 13.5 1 93.62 312 GLY A CA 1
ATOM 2410 C C . GLY A 1 312 ? -6.066 -4.102 12.211 1 93.62 312 GLY A C 1
ATOM 2411 O O . GLY A 1 312 ? -5.695 -4.59 11.141 1 93.62 312 GLY A O 1
ATOM 2412 N N . SER A 1 313 ? -6.508 -2.949 12.406 1 92.5 313 SER A N 1
ATOM 2413 C CA . SER A 1 313 ? -6.66 -2.076 11.25 1 92.5 313 SER A CA 1
ATOM 2414 C C . SER A 1 313 ? -5.301 -1.685 10.672 1 92.5 313 SER A C 1
ATOM 2416 O O . SER A 1 313 ? -5.172 -1.489 9.461 1 92.5 313 SER A O 1
ATOM 2418 N N . ALA A 1 314 ? -4.371 -1.539 11.477 1 94.56 314 ALA A N 1
ATOM 2419 C CA . ALA A 1 314 ? -3.021 -1.252 11.008 1 94.56 314 ALA A CA 1
ATOM 2420 C C . ALA A 1 314 ? -2.461 -2.422 10.203 1 94.56 314 ALA A C 1
ATOM 2422 O O . ALA A 1 314 ? -1.868 -2.227 9.141 1 94.56 314 ALA A O 1
ATOM 2423 N N . ILE A 1 315 ? -2.689 -3.562 10.711 1 93.75 315 ILE A N 1
ATOM 2424 C CA . ILE A 1 315 ? -2.223 -4.77 10.039 1 93.75 315 ILE A CA 1
ATOM 2425 C C . ILE A 1 315 ? -2.896 -4.895 8.672 1 93.75 315 ILE A C 1
ATOM 2427 O O . ILE A 1 315 ? -2.242 -5.219 7.676 1 93.75 315 ILE A O 1
ATOM 2431 N N . GLU A 1 316 ? -4.109 -4.52 8.641 1 90.38 316 GLU A N 1
ATOM 2432 C CA . GLU A 1 316 ? -4.859 -4.578 7.387 1 90.38 316 GLU A CA 1
ATOM 2433 C C . GLU A 1 316 ? -4.363 -3.531 6.395 1 90.38 316 GLU A C 1
ATOM 2435 O O . GLU A 1 316 ? -4.242 -3.809 5.199 1 90.38 316 GLU A O 1
ATOM 2440 N N . ALA A 1 317 ? -4.105 -2.436 6.898 1 91.5 317 ALA A N 1
ATOM 2441 C CA . ALA A 1 317 ? -3.613 -1.362 6.039 1 91.5 317 ALA A CA 1
ATOM 2442 C C . ALA A 1 317 ? -2.256 -1.719 5.441 1 91.5 317 ALA A C 1
ATOM 2444 O O . ALA A 1 317 ? -2.021 -1.506 4.25 1 91.5 317 ALA A O 1
ATOM 2445 N N . LEU A 1 318 ? -1.433 -2.219 6.227 1 94 318 LEU A N 1
ATOM 2446 C CA . LEU A 1 318 ? -0.131 -2.67 5.746 1 94 318 LEU A CA 1
ATOM 2447 C C . LEU A 1 318 ? -0.288 -3.789 4.723 1 94 318 LEU A C 1
ATOM 2449 O O . LEU A 1 318 ? 0.408 -3.809 3.705 1 94 318 LEU A O 1
ATOM 2453 N N . GLY A 1 319 ? -1.168 -4.652 4.996 1 89.81 319 GLY A N 1
ATOM 2454 C CA . GLY A 1 319 ? -1.421 -5.762 4.09 1 89.81 319 GLY A CA 1
ATOM 2455 C C . GLY A 1 319 ? -1.93 -5.316 2.732 1 89.81 319 GLY A C 1
ATOM 2456 O O . GLY A 1 319 ? -1.514 -5.852 1.702 1 89.81 319 GLY A O 1
ATOM 2457 N N . THR A 1 320 ? -2.742 -4.383 2.758 1 87.06 320 THR A N 1
ATOM 2458 C CA . THR A 1 320 ? -3.318 -3.883 1.514 1 87.06 320 THR A CA 1
ATOM 2459 C C . THR A 1 320 ? -2.242 -3.26 0.629 1 87.06 320 THR A C 1
ATOM 2461 O O . THR A 1 320 ? -2.312 -3.348 -0.598 1 87.06 320 THR A O 1
ATOM 2464 N N . ALA A 1 321 ? -1.285 -2.744 1.198 1 92.25 321 ALA A N 1
ATOM 2465 C CA . ALA A 1 321 ? -0.203 -2.109 0.451 1 92.25 321 ALA A CA 1
ATOM 2466 C C . ALA A 1 321 ? 0.717 -3.152 -0.176 1 92.25 321 ALA A C 1
ATOM 2468 O O . ALA A 1 321 ? 1.439 -2.859 -1.132 1 92.25 321 ALA A O 1
ATOM 2469 N N . SER A 1 322 ? 0.656 -4.309 0.32 1 89.06 322 SER A N 1
ATOM 2470 C CA . SER A 1 322 ? 1.582 -5.355 -0.099 1 89.06 322 SER A CA 1
ATOM 2471 C C . SER A 1 322 ? 1.314 -5.785 -1.538 1 89.06 322 SER A C 1
ATOM 2473 O O . SER A 1 322 ? 2.244 -6.125 -2.271 1 89.06 322 SER A O 1
ATOM 2475 N N . SER A 1 323 ? 0.1 -5.75 -1.965 1 87.94 323 SER A N 1
ATOM 2476 C CA . SER A 1 323 ? -0.244 -6.246 -3.293 1 87.94 323 SER A CA 1
ATOM 2477 C C . SER A 1 323 ? 0.422 -5.418 -4.383 1 87.94 323 SER A C 1
ATOM 2479 O O . SER A 1 323 ? 1.095 -5.961 -5.262 1 87.94 323 SER A O 1
ATOM 2481 N N . SER A 1 324 ? 0.296 -4.145 -4.281 1 92.56 324 SER A N 1
ATOM 2482 C CA . SER A 1 324 ? 0.881 -3.256 -5.281 1 92.56 324 SER A CA 1
ATOM 2483 C C . SER A 1 324 ? 2.404 -3.262 -5.199 1 92.56 324 SER A C 1
ATOM 2485 O O . SER A 1 324 ? 3.084 -3.377 -6.223 1 92.56 324 SER A O 1
ATOM 2487 N N . MET A 1 325 ? 2.871 -3.246 -4.02 1 92.06 325 MET A N 1
ATOM 2488 C CA . MET A 1 325 ? 4.316 -3.164 -3.836 1 92.06 325 MET A CA 1
ATOM 2489 C C . MET A 1 325 ? 5 -4.449 -4.293 1 92.06 325 MET A C 1
ATOM 2491 O O . MET A 1 325 ? 6.051 -4.406 -4.93 1 92.06 325 MET A O 1
ATOM 2495 N N . SER A 1 326 ? 4.391 -5.512 -3.969 1 88.19 326 SER A N 1
ATOM 2496 C CA . SER A 1 326 ? 4.973 -6.785 -4.379 1 88.19 326 SER A CA 1
ATOM 2497 C C . SER A 1 326 ? 5.012 -6.918 -5.895 1 88.19 326 SER A C 1
ATOM 2499 O O . SER A 1 326 ? 6.004 -7.379 -6.461 1 88.19 326 SER A O 1
ATOM 2501 N N . THR A 1 327 ? 4.02 -6.512 -6.504 1 90.25 327 THR A N 1
ATOM 2502 C CA . THR A 1 327 ? 3.947 -6.59 -7.957 1 90.25 327 THR A CA 1
ATOM 2503 C C . THR A 1 327 ? 4.957 -5.641 -8.602 1 90.25 327 THR A C 1
ATOM 2505 O O . THR A 1 327 ? 5.59 -5.984 -9.602 1 90.25 327 THR A O 1
ATOM 2508 N N . ILE A 1 328 ? 5.098 -4.508 -8.047 1 92.88 328 ILE A N 1
ATOM 2509 C CA . ILE A 1 328 ? 6.086 -3.549 -8.516 1 92.88 328 ILE A CA 1
ATOM 2510 C C . ILE A 1 328 ? 7.484 -4.148 -8.398 1 92.88 328 ILE A C 1
ATOM 2512 O O . ILE A 1 328 ? 8.281 -4.082 -9.344 1 92.88 328 ILE A O 1
ATOM 2516 N N . ILE A 1 329 ? 7.758 -4.77 -7.32 1 88.38 329 ILE A N 1
ATOM 2517 C CA . ILE A 1 329 ? 9.078 -5.312 -7.039 1 88.38 329 ILE A CA 1
ATOM 2518 C C . ILE A 1 329 ? 9.367 -6.484 -7.977 1 88.38 329 ILE A C 1
ATOM 2520 O O . ILE A 1 329 ? 10.492 -6.637 -8.461 1 88.38 329 ILE A O 1
ATOM 2524 N N . VAL A 1 330 ? 8.367 -7.281 -8.156 1 85.19 330 VAL A N 1
ATOM 2525 C CA . VAL A 1 330 ? 8.547 -8.406 -9.07 1 85.19 330 VAL A CA 1
ATOM 2526 C C . VAL A 1 330 ? 8.93 -7.883 -10.453 1 85.19 330 VAL A C 1
ATOM 2528 O O . VAL A 1 330 ? 9.914 -8.344 -11.047 1 85.19 330 VAL A O 1
ATOM 2531 N N . ALA A 1 331 ? 8.266 -6.949 -10.938 1 88.81 331 ALA A N 1
ATOM 2532 C CA . ALA A 1 331 ? 8.547 -6.395 -12.258 1 88.81 331 ALA A CA 1
ATOM 2533 C C . ALA A 1 331 ? 9.906 -5.691 -12.281 1 88.81 331 ALA A C 1
ATOM 2535 O O . ALA A 1 331 ? 10.656 -5.801 -13.25 1 88.81 331 ALA A O 1
ATOM 2536 N N . ALA A 1 332 ? 10.203 -5.062 -11.25 1 88.88 332 ALA A N 1
ATOM 2537 C CA . ALA A 1 332 ? 11.484 -4.371 -11.133 1 88.88 332 ALA A CA 1
ATOM 2538 C C . ALA A 1 332 ? 12.648 -5.359 -11.141 1 88.88 332 ALA A C 1
ATOM 2540 O O . ALA A 1 332 ? 13.719 -5.059 -11.664 1 88.88 332 ALA A O 1
ATOM 2541 N N . SER A 1 333 ? 12.414 -6.477 -10.547 1 83.88 333 SER A N 1
ATOM 2542 C CA . SER A 1 333 ? 13.469 -7.477 -10.422 1 83.88 333 SER A CA 1
ATOM 2543 C C . SER A 1 333 ? 13.75 -8.148 -11.766 1 83.88 333 SER A C 1
ATOM 2545 O O . SER A 1 333 ? 14.797 -8.789 -11.938 1 83.88 333 SER A O 1
ATOM 2547 N N . LEU A 1 334 ? 12.898 -7.996 -12.641 1 83.06 334 LEU A N 1
ATOM 2548 C CA . LEU A 1 334 ? 13.031 -8.664 -13.93 1 83.06 334 LEU A CA 1
ATOM 2549 C C . LEU A 1 334 ? 13.898 -7.844 -14.883 1 83.06 334 LEU A C 1
ATOM 2551 O O . LEU A 1 334 ? 14.281 -8.328 -15.945 1 83.06 334 LEU A O 1
ATOM 2555 N N . VAL A 1 335 ? 14.203 -6.59 -14.461 1 80.88 335 VAL A N 1
ATOM 2556 C CA . VAL A 1 335 ? 15.062 -5.762 -15.297 1 80.88 335 VAL A CA 1
ATOM 2557 C C . VAL A 1 335 ? 16.5 -6.266 -15.203 1 80.88 335 VAL A C 1
ATOM 2559 O O . VAL A 1 335 ? 17.062 -6.391 -14.109 1 80.88 335 VAL A O 1
ATOM 2562 N N . PRO A 1 336 ? 17.062 -6.68 -16.344 1 69.5 336 PRO A N 1
ATOM 2563 C CA . PRO A 1 336 ? 18.438 -7.16 -16.312 1 69.5 336 PRO A CA 1
ATOM 2564 C C . PRO A 1 336 ? 19.422 -6.09 -15.852 1 69.5 336 PRO A C 1
ATOM 2566 O O . PRO A 1 336 ? 19.234 -4.902 -16.125 1 69.5 336 PRO A O 1
ATOM 2569 N N . PRO A 1 337 ? 20.375 -6.527 -15.039 1 61.81 337 PRO A N 1
ATOM 2570 C CA . PRO A 1 337 ? 21.391 -5.566 -14.625 1 61.81 337 PRO A CA 1
ATOM 2571 C C . PRO A 1 337 ? 22.172 -4.98 -15.805 1 61.81 337 PRO A C 1
ATOM 2573 O O . PRO A 1 337 ? 22.312 -5.637 -16.844 1 61.81 337 PRO A O 1
ATOM 2576 N N . LYS A 1 338 ? 22.391 -3.635 -15.812 1 54.31 338 LYS A N 1
ATOM 2577 C CA . LYS A 1 338 ? 23.188 -3 -16.859 1 54.31 338 LYS A CA 1
ATOM 2578 C C . LYS A 1 338 ? 24.531 -3.715 -17.047 1 54.31 338 LYS A C 1
ATOM 2580 O O . LYS A 1 338 ? 25.203 -4.043 -16.078 1 54.31 338 LYS A O 1
ATOM 2585 N N . ASP A 1 339 ? 24.781 -4.324 -18.062 1 42.97 339 ASP A N 1
ATOM 2586 C CA . ASP A 1 339 ? 26.078 -4.879 -18.391 1 42.97 339 ASP A CA 1
ATOM 2587 C C . ASP A 1 339 ? 27.188 -3.855 -18.156 1 42.97 339 ASP A C 1
ATOM 2589 O O . ASP A 1 339 ? 27.109 -2.723 -18.641 1 42.97 339 ASP A O 1
ATOM 2593 N N . GLU A 1 340 ? 27.922 -3.844 -17.188 1 39.38 340 GLU A N 1
ATOM 2594 C CA . GLU A 1 340 ? 29.156 -3.072 -17.062 1 39.38 340 GLU A CA 1
ATOM 2595 C C . GLU A 1 340 ? 29.828 -2.887 -18.422 1 39.38 340 GLU A C 1
ATOM 2597 O O . GLU A 1 340 ? 30.719 -2.043 -18.562 1 39.38 340 GLU A O 1
ATOM 2602 N N . SER A 1 341 ? 29.875 -3.703 -19.297 1 34.81 341 SER A N 1
ATOM 2603 C CA . SER A 1 341 ? 30.672 -3.545 -20.5 1 34.81 341 SER A CA 1
ATOM 2604 C C . SER A 1 341 ? 30.219 -2.328 -21.312 1 34.81 341 SER A C 1
ATOM 2606 O O . SER A 1 341 ? 31 -1.742 -22.047 1 34.81 341 SER A O 1
A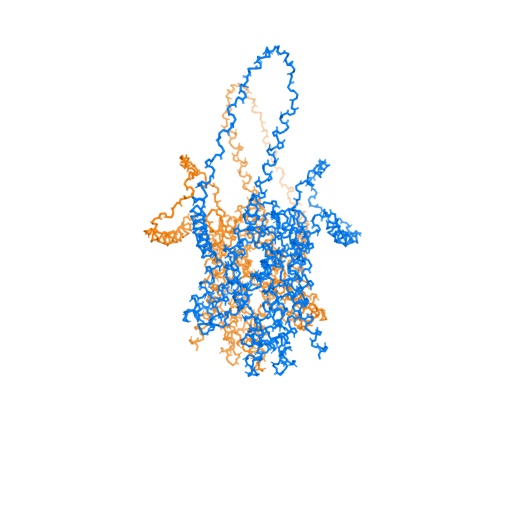TOM 2608 N N . ASP A 1 342 ? 29.109 -1.895 -21.344 1 34.94 342 ASP A N 1
ATOM 2609 C CA . ASP A 1 342 ? 28.734 -0.725 -22.141 1 34.94 342 ASP A CA 1
ATOM 2610 C C . ASP A 1 342 ? 29.172 0.565 -21.453 1 34.94 342 ASP A C 1
ATOM 2612 O O . ASP A 1 342 ? 29.094 1.647 -22.031 1 34.94 342 ASP A O 1
ATOM 2616 N N . SER A 1 343 ? 29.344 0.607 -20.25 1 34.28 343 SER A N 1
ATOM 2617 C CA . SER A 1 343 ? 29.938 1.804 -19.672 1 34.28 343 SER A CA 1
ATOM 2618 C C . SER A 1 343 ? 31.406 1.936 -20.062 1 34.28 343 SER A C 1
ATOM 2620 O O . SER A 1 343 ? 32.031 2.984 -19.859 1 34.28 343 SER A O 1
ATOM 2622 N N . ALA A 1 344 ? 32.188 0.934 -20.391 1 32.62 344 ALA A N 1
ATOM 2623 C CA . ALA A 1 344 ? 33.562 1.175 -20.859 1 32.62 344 ALA A CA 1
ATOM 2624 C C . ALA A 1 344 ? 33.562 1.928 -22.188 1 32.62 344 ALA A C 1
ATOM 2626 O O . ALA A 1 344 ? 34.5 2.648 -22.484 1 32.62 344 ALA A O 1
ATOM 2627 N N . ARG A 1 345 ? 32.812 1.739 -23.156 1 32.16 345 ARG A N 1
ATOM 2628 C CA . ARG A 1 345 ? 32.969 2.439 -24.422 1 32.16 345 ARG A CA 1
ATOM 2629 C C . ARG A 1 345 ? 32.562 3.904 -24.297 1 32.16 345 ARG A C 1
ATOM 2631 O O . ARG A 1 345 ? 33 4.742 -25.094 1 32.16 345 ARG A O 1
ATOM 2638 N N . GLU A 1 346 ? 31.562 4.207 -23.5 1 31.38 346 GLU A N 1
ATOM 2639 C CA . GLU A 1 346 ? 31.141 5.602 -23.547 1 31.38 346 GLU A CA 1
ATOM 2640 C C . GLU A 1 346 ? 32.062 6.488 -22.703 1 31.38 346 GLU A C 1
ATOM 2642 O O . GLU A 1 346 ? 31.953 7.715 -22.75 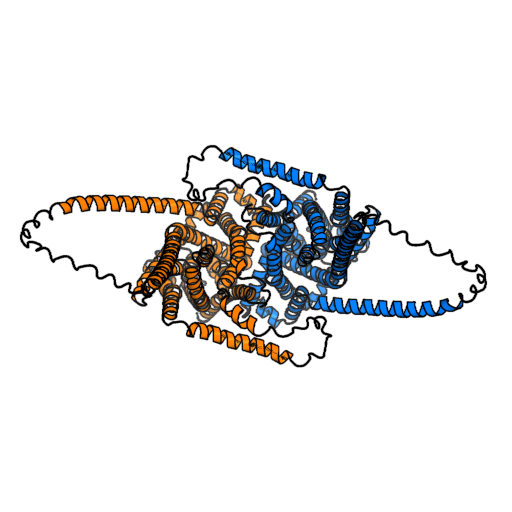1 31.38 346 GLU A O 1
ATOM 2647 N N . VAL A 1 347 ? 32.812 5.949 -21.844 1 32.78 347 VAL A N 1
ATOM 2648 C CA . VAL A 1 347 ? 33.719 6.859 -21.156 1 32.78 347 VAL A CA 1
ATOM 2649 C C . VAL A 1 347 ? 34.75 7.402 -22.156 1 32.78 347 VAL A C 1
ATOM 2651 O O . VAL A 1 347 ? 35.375 8.43 -21.906 1 32.78 347 VAL A O 1
ATOM 2654 N N . ASN A 1 348 ? 35.188 6.664 -23.109 1 29.97 348 ASN A N 1
ATOM 2655 C CA . ASN A 1 348 ? 36.312 7.277 -23.797 1 29.97 348 ASN A CA 1
ATOM 2656 C C . ASN A 1 348 ? 35.938 8.594 -24.469 1 29.97 348 ASN A C 1
ATOM 2658 O O . ASN A 1 348 ? 36.781 9.352 -24.922 1 29.97 348 ASN A O 1
ATOM 2662 N N . THR A 1 349 ? 34.844 8.703 -25.109 1 29.38 349 THR A N 1
ATOM 2663 C CA . THR A 1 349 ? 34.781 9.914 -25.922 1 29.38 349 THR A CA 1
ATOM 2664 C C . THR A 1 349 ? 34.562 11.141 -25.062 1 29.38 349 THR A C 1
ATOM 2666 O O . THR A 1 349 ? 34.875 12.266 -25.469 1 29.38 349 THR A O 1
ATOM 2669 N N . SER A 1 350 ? 33.656 11.125 -24.047 1 29.06 350 SER A N 1
ATOM 2670 C CA . SER A 1 350 ? 33.219 12.453 -23.609 1 29.06 350 SER A CA 1
ATOM 2671 C C . SER A 1 350 ? 34.188 13.031 -22.578 1 29.06 350 SER A C 1
ATOM 2673 O O . SER A 1 350 ? 33.906 13.031 -21.375 1 29.06 350 SER A O 1
ATOM 2675 N N . HIS A 1 351 ? 35.469 12.805 -22.609 1 26.8 351 HIS A N 1
ATOM 2676 C CA . HIS A 1 351 ? 36.344 13.617 -21.781 1 26.8 351 HIS A CA 1
ATOM 2677 C C . HIS A 1 351 ? 36.125 15.102 -22.062 1 26.8 351 HIS A C 1
ATOM 2679 O O . HIS A 1 351 ? 36.938 15.938 -21.625 1 26.8 351 HIS A O 1
ATOM 2685 N N . GLU A 1 352 ? 35.531 15.516 -23.203 1 26.23 352 GLU A N 1
ATOM 2686 C CA . GLU A 1 352 ? 35.719 16.953 -23.328 1 26.23 352 GLU A CA 1
ATOM 2687 C C . GLU A 1 352 ? 35.25 17.703 -22.094 1 26.23 352 GLU A C 1
ATOM 2689 O O . GLU A 1 352 ? 34.438 17.172 -21.328 1 26.23 352 GLU A O 1
ATOM 2694 N N . ASN A 1 353 ? 35.594 19.141 -21.953 1 25.66 353 ASN A N 1
ATOM 2695 C CA . ASN A 1 353 ? 35.625 20.219 -20.984 1 25.66 353 ASN A CA 1
ATOM 2696 C C . ASN A 1 353 ? 34.25 20.516 -20.406 1 25.66 353 ASN A C 1
ATOM 2698 O O . ASN A 1 353 ? 33.406 21.125 -21.078 1 25.66 353 ASN A O 1
ATOM 2702 N N . GLY A 1 354 ? 33.469 19.688 -20.156 1 22.05 354 GLY A N 1
ATOM 2703 C CA . GLY A 1 354 ? 32.125 20.094 -19.828 1 22.05 354 GLY A CA 1
ATOM 2704 C C . GLY A 1 354 ? 32.062 21.062 -18.656 1 22.05 354 GLY A C 1
ATOM 2705 O O . GLY A 1 354 ? 32.5 20.734 -17.547 1 22.05 354 GLY A O 1
ATOM 2706 N N . ASN A 1 355 ? 32.25 22.406 -18.984 1 23.39 355 ASN A N 1
ATOM 2707 C CA . ASN A 1 355 ? 31.984 23.578 -18.172 1 23.39 355 ASN A CA 1
ATOM 2708 C C . ASN A 1 355 ? 30.688 23.438 -17.375 1 23.39 355 ASN A C 1
ATOM 2710 O O . ASN A 1 355 ? 29.672 23.016 -17.906 1 23.39 355 ASN A O 1
ATOM 2714 N N . VAL A 1 356 ? 30.75 23.203 -16.156 1 24.38 356 VAL A N 1
ATOM 2715 C CA . VAL A 1 356 ? 29.797 23.047 -15.062 1 24.38 356 VAL A CA 1
ATOM 2716 C C . VAL A 1 356 ? 28.781 24.172 -15.086 1 24.38 356 VAL A C 1
ATOM 2718 O O . VAL A 1 356 ? 27.922 24.281 -14.203 1 24.38 356 VAL A O 1
ATOM 2721 N N . GLY A 1 357 ? 29.078 25.25 -15.992 1 22.97 357 GLY A N 1
ATOM 2722 C CA . GLY A 1 357 ? 28.359 26.5 -15.805 1 22.97 357 GLY A CA 1
ATOM 2723 C C . GLY A 1 357 ? 26.859 26.344 -15.93 1 22.97 357 GLY A C 1
ATOM 2724 O O . GLY A 1 357 ? 26.094 27.172 -15.43 1 22.97 357 GLY A O 1
ATOM 2725 N N . ASP A 1 358 ? 26.469 25.594 -16.953 1 23.12 358 ASP A N 1
ATOM 2726 C CA . ASP A 1 358 ? 25.188 25.969 -17.547 1 23.12 358 ASP A CA 1
ATOM 2727 C C . ASP A 1 358 ? 24.016 25.391 -16.734 1 23.12 358 ASP A C 1
ATOM 2729 O O . ASP A 1 358 ? 23.359 24.438 -17.156 1 23.12 358 ASP A O 1
ATOM 2733 N N . LEU A 1 359 ? 24.219 25.078 -15.547 1 21.89 359 LEU A N 1
ATOM 2734 C CA . LEU A 1 359 ? 23.094 24.516 -14.812 1 21.89 359 LEU A CA 1
A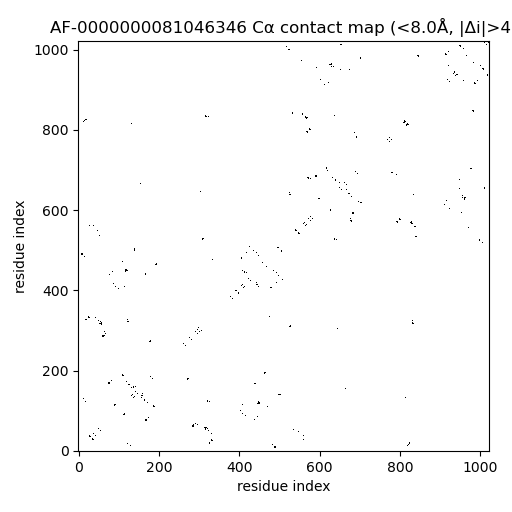TOM 2735 C C . LEU A 1 359 ? 21.859 25.406 -14.945 1 21.89 359 LEU A C 1
ATOM 2737 O O . LEU A 1 359 ? 20.719 24.922 -14.836 1 21.89 359 LEU A O 1
ATOM 2741 N N . VAL A 1 360 ? 22.078 26.734 -14.781 1 24.05 360 VAL A N 1
ATOM 2742 C CA . VAL A 1 360 ? 21.031 27.75 -14.742 1 24.05 360 VAL A CA 1
ATOM 2743 C C . VAL A 1 360 ? 20.5 27.984 -16.156 1 24.05 360 VAL A C 1
ATOM 2745 O O . VAL A 1 360 ? 21.062 28.781 -16.906 1 24.05 360 VAL A O 1
ATOM 2748 N N . ALA A 1 361 ? 20.391 27.047 -17.016 1 25.23 361 ALA A N 1
ATOM 2749 C CA . ALA A 1 361 ? 20.062 27.391 -18.406 1 25.23 361 ALA A CA 1
ATOM 2750 C C . ALA A 1 361 ? 18.828 28.266 -18.469 1 25.23 361 ALA A C 1
ATOM 2752 O O . ALA A 1 361 ? 17.844 28.016 -17.766 1 25.23 361 ALA A O 1
ATOM 2753 N N . THR A 1 362 ? 18.938 29.438 -18.859 1 24.69 362 THR A N 1
ATOM 2754 C CA . THR A 1 362 ? 17.984 30.453 -19.266 1 24.69 362 THR A CA 1
ATOM 2755 C C . THR A 1 362 ? 16.969 29.875 -20.25 1 24.69 362 THR A C 1
ATOM 2757 O O . THR A 1 362 ? 17.312 29.078 -21.125 1 24.69 362 THR A O 1
ATOM 2760 N N . PRO A 1 363 ? 15.562 30.016 -20 1 26.67 363 PRO A N 1
ATOM 2761 C CA . PRO A 1 363 ? 14.406 29.578 -20.797 1 26.67 363 PRO A CA 1
ATOM 2762 C C . PRO A 1 363 ? 14.555 29.891 -22.281 1 26.67 363 PRO A C 1
ATOM 2764 O O . PRO A 1 363 ? 14.344 31.031 -22.703 1 26.67 363 PRO A O 1
ATOM 2767 N N . THR A 1 364 ? 15.695 29.656 -22.891 1 26.14 364 THR A N 1
ATOM 2768 C CA . THR A 1 364 ? 15.609 30.078 -24.281 1 26.14 364 THR A CA 1
ATOM 2769 C C . THR A 1 364 ? 14.445 29.391 -24.984 1 26.14 364 THR A C 1
ATOM 2771 O O . THR A 1 364 ? 13.961 28.359 -24.531 1 26.14 364 THR A O 1
ATOM 2774 N N . ASN A 1 365 ? 14.023 29.797 -26.344 1 28.23 365 ASN A N 1
ATOM 2775 C CA . ASN A 1 365 ? 12.914 29.656 -27.281 1 28.23 365 ASN A CA 1
ATOM 2776 C C . ASN A 1 365 ? 12.703 28.188 -27.672 1 28.23 365 ASN A C 1
ATOM 2778 O O . ASN A 1 365 ? 13.32 27.703 -28.609 1 28.23 365 ASN A O 1
ATOM 2782 N N . VAL A 1 366 ? 12.672 27.328 -26.797 1 30.73 366 VAL A N 1
ATOM 2783 C CA . VAL A 1 366 ? 12.617 25.906 -27.094 1 30.73 366 VAL A CA 1
ATOM 2784 C C . VAL A 1 366 ? 11.312 25.562 -27.812 1 30.73 366 VAL A C 1
ATOM 2786 O O . VAL A 1 366 ? 10.359 25.094 -27.188 1 30.73 366 VAL A O 1
ATOM 2789 N N . GLN A 1 367 ? 10.672 26.438 -28.578 1 30.41 367 GLN A N 1
ATOM 2790 C CA . GLN A 1 367 ? 9.438 26.219 -29.328 1 30.41 367 GLN A CA 1
ATOM 2791 C C . GLN A 1 367 ? 9.516 24.953 -30.172 1 30.41 367 GLN A C 1
ATOM 2793 O O . GLN A 1 367 ? 8.508 24.281 -30.375 1 30.41 367 GLN A O 1
ATOM 2798 N N . GLY A 1 368 ? 10.594 24.812 -30.953 1 31.11 368 GLY A N 1
ATOM 2799 C CA . GLY A 1 368 ? 10.477 23.984 -32.156 1 31.11 368 GLY A CA 1
ATOM 2800 C C . GLY A 1 368 ? 10.383 22.5 -31.828 1 31.11 368 GLY A C 1
ATOM 2801 O O . GLY A 1 368 ? 9.633 21.781 -32.469 1 31.11 368 GLY A O 1
ATOM 2802 N N . ASP A 1 369 ? 11.375 21.906 -31.031 1 31.98 369 ASP A N 1
ATOM 2803 C CA . ASP A 1 369 ? 11.688 20.5 -31.281 1 31.98 369 ASP A CA 1
ATOM 2804 C C . ASP A 1 369 ? 10.836 19.578 -30.406 1 31.98 369 ASP A C 1
ATOM 2806 O O . ASP A 1 369 ? 11.359 18.906 -29.516 1 31.98 369 ASP A O 1
ATOM 2810 N N . ARG A 1 370 ? 9.891 20.094 -29.906 1 31.69 370 ARG A N 1
ATOM 2811 C CA . ARG A 1 370 ? 8.977 19.266 -29.125 1 31.69 370 ARG A CA 1
ATOM 2812 C C . ARG A 1 370 ? 8.508 18.062 -29.906 1 31.69 370 ARG A C 1
ATOM 2814 O O . ARG A 1 370 ? 8.203 17.016 -29.328 1 31.69 370 ARG A O 1
ATOM 2821 N N . ARG A 1 371 ? 8.273 18.266 -31.266 1 32.88 371 ARG A N 1
ATOM 2822 C CA . ARG A 1 371 ? 7.785 17.156 -32.094 1 32.88 371 ARG A CA 1
ATOM 2823 C C . ARG A 1 371 ? 8.805 16.031 -32.125 1 32.88 371 ARG A C 1
ATOM 2825 O O . ARG A 1 371 ? 8.453 14.875 -32.406 1 32.88 371 ARG A O 1
ATOM 2832 N N . ALA A 1 372 ? 10.031 16.422 -32 1 36.12 372 ALA A N 1
ATOM 2833 C CA . ALA A 1 372 ? 11.086 15.422 -32.125 1 36.12 372 ALA A CA 1
ATOM 2834 C C . ALA A 1 372 ? 11.195 14.57 -30.875 1 36.12 372 ALA A C 1
ATOM 2836 O O . ALA A 1 372 ? 11.461 13.375 -30.953 1 36.12 372 ALA A O 1
ATOM 2837 N N . ARG A 1 373 ? 10.891 15.195 -29.75 1 36.91 373 ARG A N 1
ATOM 2838 C CA . ARG A 1 373 ? 11.062 14.445 -28.516 1 36.91 373 ARG A CA 1
ATOM 2839 C C . ARG A 1 373 ? 9.969 13.398 -28.359 1 36.91 373 ARG A C 1
ATOM 2841 O O . ARG A 1 373 ? 10.219 12.281 -27.891 1 36.91 373 ARG A O 1
ATOM 2848 N N . ILE A 1 374 ? 8.789 13.828 -28.688 1 36.72 374 ILE A N 1
ATOM 2849 C CA . ILE A 1 374 ? 7.703 12.859 -28.656 1 36.72 374 ILE A CA 1
ATOM 2850 C C . ILE A 1 374 ? 7.945 11.758 -29.672 1 36.72 374 ILE A C 1
ATOM 2852 O O . ILE A 1 374 ? 7.703 10.586 -29.406 1 36.72 374 ILE A O 1
ATOM 2856 N N . THR A 1 375 ? 8.32 12.172 -30.859 1 39.19 375 THR A N 1
ATOM 2857 C CA . THR A 1 375 ? 8.625 11.188 -31.906 1 39.19 375 THR A CA 1
ATOM 2858 C C . THR A 1 375 ? 9.797 10.312 -31.484 1 39.19 375 THR A C 1
ATOM 2860 O O . THR A 1 375 ? 9.859 9.133 -31.844 1 39.19 375 THR A O 1
ATOM 2863 N N . SER A 1 376 ? 10.758 10.914 -30.781 1 41.16 376 SER A N 1
ATOM 2864 C CA . SER A 1 376 ? 11.883 10.109 -30.312 1 41.16 376 SER A CA 1
ATOM 2865 C C . SER A 1 376 ? 11.445 9.117 -29.234 1 41.16 376 SER A C 1
ATOM 2867 O O . SER A 1 376 ? 11.945 7.992 -29.188 1 41.16 376 SER A O 1
ATOM 2869 N N . LEU A 1 377 ? 10.516 9.555 -28.484 1 38.31 377 LEU A N 1
ATOM 2870 C CA . LEU A 1 377 ? 9.961 8.633 -27.5 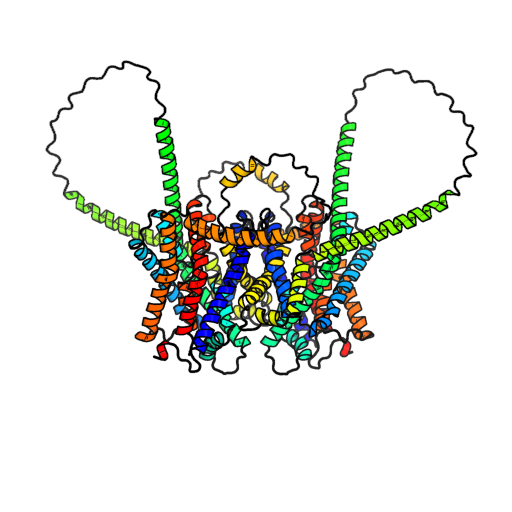1 38.31 377 LEU A CA 1
ATOM 2871 C C . LEU A 1 377 ? 9.219 7.488 -28.172 1 38.31 377 LEU A C 1
ATOM 2873 O O . LEU A 1 377 ? 9.328 6.332 -27.75 1 38.31 377 LEU A O 1
ATOM 2877 N N . ARG A 1 378 ? 8.367 7.859 -29.172 1 38.69 378 ARG A N 1
ATOM 2878 C CA . ARG A 1 378 ? 7.66 6.82 -29.922 1 38.69 378 ARG A CA 1
ATOM 2879 C C . ARG A 1 378 ? 8.641 5.91 -30.656 1 38.69 378 ARG A C 1
ATOM 2881 O O . ARG A 1 378 ? 8.445 4.691 -30.703 1 38.69 378 ARG A O 1
ATOM 2888 N N . HIS A 1 379 ? 9.562 6.539 -31.359 1 40.66 379 HIS A N 1
ATOM 2889 C CA . HIS A 1 379 ? 10.555 5.746 -32.062 1 40.66 379 HIS A CA 1
ATOM 2890 C C . HIS A 1 379 ? 11.422 4.945 -31.094 1 40.66 379 HIS A C 1
ATOM 2892 O O . HIS A 1 379 ? 11.836 3.826 -31.406 1 40.66 379 HIS A O 1
ATOM 2898 N N . SER A 1 380 ? 11.633 5.48 -29.969 1 39.12 380 SER A N 1
ATOM 2899 C CA . SER A 1 380 ? 12.422 4.766 -28.984 1 39.12 380 SER A CA 1
ATOM 2900 C C . SER A 1 380 ? 11.633 3.621 -28.359 1 39.12 380 SER A C 1
ATOM 2902 O O . SER A 1 380 ? 12.172 2.539 -28.125 1 39.12 380 SER A O 1
ATOM 2904 N N . ILE A 1 381 ? 10.398 3.867 -28.219 1 39.12 381 ILE A N 1
ATOM 2905 C CA . ILE A 1 381 ? 9.547 2.787 -27.734 1 39.12 381 ILE A CA 1
ATOM 2906 C C . ILE A 1 381 ? 9.406 1.714 -28.812 1 39.12 381 ILE A C 1
ATOM 2908 O O . ILE A 1 381 ? 9.484 0.518 -28.516 1 39.12 381 ILE A O 1
ATOM 2912 N N . SER A 1 382 ? 9.086 2.217 -30.031 1 41.25 382 SER A N 1
ATOM 2913 C CA . SER A 1 382 ? 8.953 1.258 -31.125 1 41.25 382 SER A CA 1
ATOM 2914 C C . SER A 1 382 ? 10.273 0.557 -31.422 1 41.25 382 SER A C 1
ATOM 2916 O O . SER A 1 382 ? 10.305 -0.652 -31.656 1 41.25 382 SER A O 1
ATOM 2918 N N . SER A 1 383 ? 11.344 1.272 -31.531 1 43.59 383 SER A N 1
ATOM 2919 C CA . SER A 1 383 ? 12.633 0.662 -31.844 1 43.59 383 SER A CA 1
ATOM 2920 C C . SER A 1 383 ? 13.125 -0.225 -30.703 1 43.59 383 SER A C 1
ATOM 2922 O O . SER A 1 383 ? 13.719 -1.278 -30.953 1 43.59 383 SER A O 1
ATOM 2924 N N . ARG A 1 384 ? 12.867 0.156 -29.609 1 40.47 384 ARG A N 1
ATOM 2925 C CA . ARG A 1 384 ? 13.312 -0.6 -28.438 1 40.47 384 ARG A CA 1
ATOM 2926 C C . ARG A 1 384 ? 12.43 -1.819 -28.203 1 40.47 384 ARG A C 1
ATOM 2928 O O . ARG A 1 384 ? 12.914 -2.869 -27.766 1 40.47 384 ARG A O 1
ATOM 2935 N N . SER A 1 385 ? 11.125 -1.596 -28.375 1 40.44 385 SER A N 1
ATOM 2936 C CA . SER A 1 385 ? 10.281 -2.787 -28.375 1 40.44 385 SER A CA 1
ATOM 2937 C C . SER A 1 385 ? 10.781 -3.812 -29.391 1 40.44 385 SER A C 1
ATOM 2939 O O . SER A 1 385 ? 10.789 -5.016 -29.109 1 40.44 385 SER A O 1
ATOM 2941 N N . ILE A 1 386 ? 11.094 -3.318 -30.531 1 43.97 386 ILE A N 1
ATOM 2942 C CA . ILE A 1 386 ? 11.664 -4.172 -31.562 1 43.97 386 ILE A CA 1
ATOM 2943 C C . ILE A 1 386 ? 13.031 -4.684 -31.109 1 43.97 386 ILE A C 1
ATOM 2945 O O . ILE A 1 386 ? 13.398 -5.828 -31.391 1 43.97 386 ILE A O 1
ATOM 2949 N N . ARG A 1 387 ? 13.805 -3.914 -30.5 1 44.22 387 ARG A N 1
ATOM 2950 C CA . ARG A 1 387 ? 15.094 -4.383 -30 1 44.22 387 ARG A CA 1
ATOM 2951 C C . ARG A 1 387 ? 14.914 -5.438 -28.906 1 44.22 387 ARG A C 1
ATOM 2953 O O . ARG A 1 387 ? 15.719 -6.371 -28.812 1 44.22 387 ARG A O 1
ATOM 2960 N N . MET A 1 388 ? 13.914 -5.172 -28.125 1 44.5 388 MET A N 1
ATOM 2961 C CA . MET A 1 388 ? 13.602 -6.203 -27.141 1 44.5 388 MET A CA 1
ATOM 2962 C C . MET A 1 388 ? 13.25 -7.523 -27.828 1 44.5 388 MET A C 1
ATOM 2964 O O . MET A 1 388 ? 13.695 -8.586 -27.375 1 44.5 388 MET A O 1
ATOM 2968 N N . VAL A 1 389 ? 12.422 -7.406 -28.812 1 46.97 389 VAL A N 1
ATOM 2969 C CA . VAL A 1 389 ? 12.148 -8.578 -29.641 1 46.97 389 VAL A CA 1
ATOM 2970 C C . VAL A 1 389 ? 13.422 -9.023 -30.344 1 46.97 389 VAL A C 1
ATOM 2972 O O . VAL A 1 389 ? 13.695 -10.227 -30.453 1 46.97 389 VAL A O 1
ATOM 2975 N N . LYS A 1 390 ? 14.125 -8.086 -30.859 1 47.84 390 LYS A N 1
ATOM 2976 C CA . LYS A 1 390 ? 15.383 -8.422 -31.5 1 47.84 390 LYS A CA 1
ATOM 2977 C C . LYS A 1 390 ? 16.375 -9.031 -30.516 1 47.84 390 LYS A C 1
ATOM 2979 O O . LYS A 1 390 ? 17.141 -9.93 -30.859 1 47.84 390 LYS A O 1
ATOM 2984 N N . ALA A 1 391 ? 16.422 -8.523 -29.375 1 48.34 391 ALA A N 1
ATOM 2985 C CA . ALA A 1 391 ? 17.281 -9.125 -28.344 1 48.34 391 ALA A CA 1
ATOM 2986 C C . ALA A 1 391 ? 16.844 -10.562 -28.062 1 48.34 391 ALA A C 1
ATOM 2988 O O . ALA A 1 391 ? 17.688 -11.43 -27.797 1 48.34 391 ALA A O 1
ATOM 2989 N N . MET A 1 392 ? 15.633 -10.75 -28.016 1 50.28 392 MET A N 1
ATOM 2990 C CA . MET A 1 392 ? 15.109 -12.117 -27.938 1 50.28 392 MET A CA 1
ATOM 2991 C C . MET A 1 392 ? 15.586 -12.938 -29.141 1 50.28 392 MET A C 1
ATOM 2993 O O . MET A 1 392 ? 15.883 -14.125 -29 1 50.28 392 MET A O 1
ATOM 2997 N N . THR A 1 393 ? 15.523 -12.289 -30.297 1 47.72 393 THR A N 1
ATOM 2998 C CA . THR A 1 393 ? 15.938 -12.969 -31.516 1 47.72 393 THR A CA 1
ATOM 2999 C C . THR A 1 393 ? 17.453 -13.109 -31.578 1 47.72 393 THR A C 1
ATOM 3001 O O . THR A 1 393 ? 17.969 -13.969 -32.281 1 47.72 393 THR A O 1
ATOM 3004 N N . ARG A 1 394 ? 18.094 -12.188 -31 1 52.5 394 ARG A N 1
ATOM 3005 C CA . ARG A 1 394 ? 19.547 -12.344 -31.062 1 52.5 394 ARG A CA 1
ATOM 3006 C C . ARG A 1 394 ? 20.031 -13.336 -30 1 52.5 394 ARG A C 1
ATOM 3008 O O . ARG A 1 394 ? 21.234 -13.484 -29.797 1 52.5 394 ARG A O 1
ATOM 3015 N N . SER A 1 395 ? 19 -13.867 -29.391 1 64.06 395 SER A N 1
ATOM 3016 C CA . SER A 1 395 ? 19.391 -14.852 -28.375 1 64.06 395 SER A CA 1
ATOM 3017 C C . SER A 1 395 ? 19.953 -16.109 -29.016 1 64.06 395 SER A C 1
ATOM 3019 O O . SER A 1 395 ? 19.641 -16.422 -30.172 1 64.06 395 SER A O 1
ATOM 3021 N N . THR A 1 396 ? 20.969 -16.656 -28.469 1 75.25 396 THR A N 1
ATOM 3022 C CA . THR A 1 396 ? 21.578 -17.922 -28.875 1 75.25 396 THR A CA 1
ATOM 3023 C C . THR A 1 396 ? 20.516 -19.016 -28.953 1 75.25 396 THR A C 1
ATOM 3025 O O . THR A 1 396 ? 19.484 -18.938 -28.281 1 75.25 396 THR A O 1
ATOM 3028 N N . PRO A 1 397 ? 20.625 -19.812 -29.953 1 81.25 397 PRO A N 1
ATOM 3029 C CA . PRO A 1 397 ? 19.672 -20.922 -30.094 1 81.25 397 PRO A CA 1
ATOM 3030 C C . PRO A 1 397 ? 19.438 -21.656 -28.766 1 81.25 397 PRO A C 1
ATOM 3032 O O . PRO A 1 397 ? 18.312 -22.109 -28.5 1 81.25 397 PRO A O 1
ATOM 3035 N N . GLU A 1 398 ? 20.328 -21.672 -27.969 1 84.19 398 GLU A N 1
ATOM 3036 C CA . GLU A 1 398 ? 20.188 -22.328 -26.672 1 84.19 398 GLU A CA 1
ATOM 3037 C C . GLU A 1 398 ? 19.219 -21.562 -25.766 1 84.19 398 GLU A C 1
ATOM 3039 O O . GLU A 1 398 ? 18.391 -22.172 -25.094 1 84.19 398 GLU A O 1
ATOM 3044 N N . MET A 1 399 ? 19.297 -20.328 -25.859 1 87.62 399 MET A N 1
ATOM 3045 C CA . MET A 1 399 ? 18.422 -19.484 -25.047 1 87.62 399 MET A CA 1
ATOM 3046 C C . MET A 1 399 ? 16.984 -19.547 -25.547 1 87.62 399 MET A C 1
ATOM 3048 O O . MET A 1 399 ? 16.047 -19.516 -24.75 1 87.62 399 MET A O 1
ATOM 3052 N N . ARG A 1 400 ? 16.844 -19.688 -26.766 1 89.38 400 ARG A N 1
ATOM 3053 C CA . ARG A 1 400 ? 15.508 -19.781 -27.328 1 89.38 400 ARG A CA 1
ATOM 3054 C C . ARG A 1 400 ? 14.82 -21.078 -26.922 1 89.38 400 ARG A C 1
ATOM 3056 O O . ARG A 1 400 ? 13.617 -21.094 -26.656 1 89.38 400 ARG A O 1
ATOM 3063 N N . ARG A 1 401 ? 15.617 -22.094 -26.891 1 91.06 401 ARG A N 1
ATOM 3064 C CA . ARG A 1 401 ? 15.078 -23.375 -26.453 1 91.06 401 ARG A CA 1
ATOM 3065 C C . ARG A 1 401 ? 14.656 -23.312 -24.984 1 91.06 401 ARG A C 1
ATOM 3067 O O . ARG A 1 401 ? 13.648 -23.906 -24.594 1 91.06 401 ARG A O 1
ATOM 3074 N N . LEU A 1 402 ? 15.414 -22.609 -24.266 1 92.94 402 LEU A N 1
ATOM 3075 C CA . LEU A 1 402 ? 15.117 -22.453 -22.844 1 92.94 402 LEU A CA 1
ATOM 3076 C C . LEU A 1 402 ? 13.828 -21.656 -22.641 1 92.94 402 LEU A C 1
ATOM 3078 O O . LEU A 1 402 ? 13.008 -22.016 -21.797 1 92.94 402 LEU A O 1
ATOM 3082 N N . TYR A 1 403 ? 13.641 -20.672 -23.469 1 93.75 403 TYR A N 1
ATOM 3083 C CA . TYR A 1 403 ? 12.43 -19.859 -23.391 1 93.75 403 TYR A CA 1
ATOM 3084 C C . TYR A 1 403 ? 11.203 -20.688 -23.75 1 93.75 403 TYR A C 1
ATOM 3086 O O . TYR A 1 403 ? 10.188 -20.641 -23.047 1 93.75 403 TYR A O 1
ATOM 3094 N N . LEU A 1 404 ? 11.414 -21.406 -24.75 1 94.62 404 LEU A N 1
ATOM 3095 C CA . LEU A 1 404 ? 10.289 -22.203 -25.25 1 94.62 404 LEU A CA 1
ATOM 3096 C C . LEU A 1 404 ? 9.914 -23.297 -24.25 1 94.62 404 LEU A C 1
ATOM 3098 O O . LEU A 1 404 ? 8.734 -23.5 -23.969 1 94.62 404 LEU A O 1
ATOM 3102 N N . TRP A 1 405 ? 10.914 -23.984 -23.797 1 96.19 405 TRP A N 1
ATOM 3103 C CA . TRP A 1 405 ? 10.68 -25.047 -22.828 1 96.19 405 TRP A CA 1
ATOM 3104 C C . TRP A 1 405 ? 9.984 -24.484 -21.578 1 96.19 405 TRP A C 1
ATOM 3106 O O . TRP A 1 405 ? 9 -25.062 -21.109 1 96.19 405 TRP A O 1
ATOM 3116 N N . PHE A 1 406 ? 10.484 -23.422 -21.094 1 96.5 406 PHE A N 1
ATOM 3117 C CA . PHE A 1 406 ? 9.977 -22.859 -19.859 1 96.5 406 PHE A CA 1
ATOM 3118 C C . PHE A 1 406 ? 8.547 -22.359 -20.031 1 96.5 406 PHE A C 1
ATOM 3120 O O . PHE A 1 406 ? 7.664 -22.688 -19.234 1 96.5 406 PHE A O 1
ATOM 3127 N N . CYS A 1 407 ? 8.289 -21.625 -21.031 1 96.31 407 CYS A N 1
ATOM 3128 C CA . CYS A 1 407 ? 6.984 -21.016 -21.266 1 96.31 407 CYS A CA 1
ATOM 3129 C C . CYS A 1 407 ? 5.941 -22.078 -21.578 1 96.31 407 CYS A C 1
ATOM 3131 O O . CYS A 1 407 ? 4.824 -22.047 -21.062 1 96.31 407 CYS A O 1
ATOM 3133 N N . LEU A 1 408 ? 6.344 -23.031 -22.344 1 96.75 408 LEU A N 1
ATOM 3134 C CA . LEU A 1 408 ? 5.395 -24.078 -22.688 1 96.75 408 LEU A CA 1
ATOM 3135 C C . LEU A 1 408 ? 5.055 -24.938 -21.484 1 96.75 408 LEU A C 1
ATOM 3137 O O . LEU A 1 408 ? 3.895 -25.312 -21.281 1 96.75 408 LEU A O 1
ATOM 3141 N N . SER A 1 409 ? 6.035 -25.266 -20.734 1 97.19 409 SER A N 1
ATOM 3142 C CA . SER A 1 409 ? 5.824 -26.109 -19.562 1 97.19 409 SER A CA 1
ATOM 3143 C C . SER A 1 409 ? 4.988 -25.391 -18.516 1 97.19 409 SER A C 1
ATOM 3145 O O . SER A 1 409 ? 4.027 -25.953 -17.984 1 97.19 409 SER A O 1
ATOM 3147 N N . ARG A 1 410 ? 5.281 -24.141 -18.297 1 96.44 410 ARG A N 1
ATOM 3148 C CA . ARG A 1 410 ? 4.715 -23.406 -17.188 1 96.44 410 ARG A CA 1
ATOM 3149 C C . ARG A 1 410 ? 3.367 -22.797 -17.547 1 96.44 410 ARG A C 1
ATOM 3151 O O . ARG A 1 410 ? 2.447 -22.766 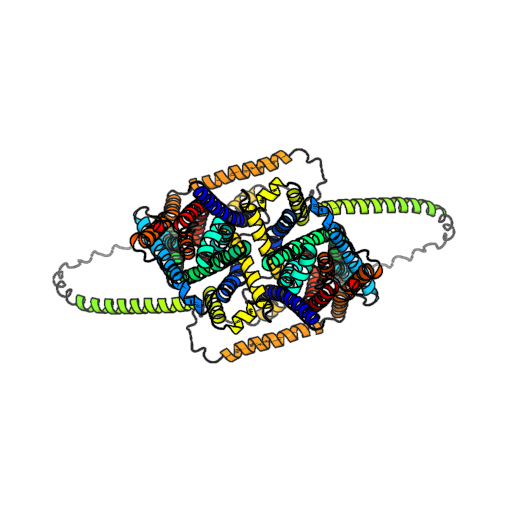-16.734 1 96.44 410 ARG A O 1
ATOM 3158 N N . LEU A 1 411 ? 3.266 -22.359 -18.781 1 97.06 411 LEU A N 1
ATOM 3159 C CA . LEU A 1 411 ? 2.131 -21.5 -19.094 1 97.06 411 LEU A CA 1
ATOM 3160 C C . LEU A 1 411 ? 1.074 -22.25 -19.891 1 97.06 411 LEU A C 1
ATOM 3162 O O . LEU A 1 411 ? -0.08 -21.828 -19.969 1 97.06 411 LEU A O 1
ATOM 3166 N N . VAL A 1 412 ? 1.441 -23.438 -20.438 1 97.25 412 VAL A N 1
ATOM 3167 C CA . VAL A 1 412 ? 0.48 -24.078 -21.328 1 97.25 412 VAL A CA 1
ATOM 3168 C C . VAL A 1 412 ? 0.226 -25.516 -20.859 1 97.25 412 VAL A C 1
ATOM 3170 O O . VAL A 1 412 ? -0.897 -25.859 -20.484 1 97.25 412 VAL A O 1
ATOM 3173 N N . VAL A 1 413 ? 1.288 -26.25 -20.75 1 97.81 413 VAL A N 1
ATOM 3174 C CA . VAL A 1 413 ? 1.122 -27.688 -20.562 1 97.81 413 VAL A CA 1
ATOM 3175 C C . VAL A 1 413 ? 0.691 -27.969 -19.125 1 97.81 413 VAL A C 1
ATOM 3177 O O . VAL A 1 413 ? -0.245 -28.75 -18.891 1 97.81 413 VAL A O 1
ATOM 3180 N N . ALA A 1 414 ? 1.345 -27.391 -18.203 1 97.44 414 ALA A N 1
ATOM 3181 C CA . ALA A 1 414 ? 1.008 -27.641 -16.812 1 97.44 414 ALA A CA 1
ATOM 3182 C C . ALA A 1 414 ? -0.426 -27.219 -16.5 1 97.44 414 ALA A C 1
ATOM 3184 O O . ALA A 1 414 ? -1.213 -28 -15.977 1 97.44 414 ALA A O 1
ATOM 3185 N N . PRO A 1 415 ? -0.81 -26.016 -16.875 1 97.5 415 PRO A N 1
ATOM 3186 C CA . PRO A 1 415 ? -2.199 -25.641 -16.609 1 97.5 415 PRO A CA 1
ATOM 3187 C C . PRO A 1 415 ? -3.203 -26.484 -17.375 1 97.5 415 PRO A C 1
ATOM 3189 O O . PRO A 1 415 ? -4.297 -26.766 -16.875 1 97.5 415 PRO A O 1
ATOM 3192 N N . ALA A 1 416 ? -2.846 -26.922 -18.531 1 97.81 416 ALA A N 1
ATOM 3193 C CA . ALA A 1 416 ? -3.732 -27.781 -19.312 1 97.81 416 ALA A CA 1
ATOM 3194 C C . ALA A 1 416 ? -3.984 -29.094 -18.594 1 97.81 416 ALA A C 1
ATOM 3196 O O . ALA A 1 416 ? -5.113 -29.594 -18.562 1 97.81 416 ALA A O 1
ATOM 3197 N N . PHE A 1 417 ? -2.961 -29.609 -18.031 1 97.31 417 PHE A N 1
ATOM 3198 C CA . PHE A 1 417 ? -3.104 -30.859 -17.281 1 97.31 417 PHE A CA 1
ATOM 3199 C C . PHE A 1 417 ? -3.949 -30.641 -16.031 1 97.31 417 PHE A C 1
ATOM 3201 O O . PHE A 1 417 ? -4.773 -31.484 -15.688 1 97.31 417 PHE A O 1
ATOM 3208 N N . VAL A 1 418 ? -3.73 -29.562 -15.406 1 97.06 418 VAL A N 1
ATOM 3209 C CA . VAL A 1 418 ? -4.477 -29.281 -14.18 1 97.06 418 VAL A CA 1
ATOM 3210 C C . VAL A 1 418 ? -5.957 -29.109 -14.508 1 97.06 418 VAL A C 1
ATOM 3212 O O . VAL A 1 418 ? -6.816 -29.703 -13.852 1 97.06 418 VAL A O 1
ATOM 3215 N N . VAL A 1 419 ? -6.254 -28.328 -15.516 1 96.5 419 VAL A N 1
ATOM 3216 C CA . VAL A 1 419 ? -7.641 -28.094 -15.906 1 96.5 419 VAL A CA 1
ATOM 3217 C C . VAL A 1 419 ? -8.266 -29.406 -16.375 1 96.5 419 VAL A C 1
ATOM 3219 O O . VAL A 1 419 ? -9.422 -29.703 -16.047 1 96.5 419 VAL A O 1
ATOM 3222 N N . GLY A 1 420 ? -7.504 -30.188 -17.078 1 95.69 420 GLY A N 1
ATOM 3223 C CA . GLY A 1 420 ? -7.992 -31.484 -17.531 1 95.69 420 GLY A CA 1
ATOM 3224 C C . GLY A 1 420 ? -8.344 -32.406 -16.375 1 95.69 420 GLY A C 1
ATOM 3225 O O . GLY A 1 420 ? -9.383 -33.062 -16.391 1 95.69 420 GLY A O 1
ATOM 3226 N N . ILE A 1 421 ? -7.492 -32.406 -15.43 1 94.62 421 ILE A N 1
ATOM 3227 C CA . ILE A 1 421 ? -7.711 -33.281 -14.273 1 94.62 421 ILE A CA 1
ATOM 3228 C C . ILE A 1 421 ? -8.891 -32.75 -13.461 1 94.62 421 ILE A C 1
ATOM 3230 O O . ILE A 1 421 ? -9.711 -33.531 -12.977 1 94.62 421 ILE A O 1
ATOM 3234 N N . VAL A 1 422 ? -9 -31.438 -13.297 1 93.12 422 VAL A N 1
ATOM 3235 C CA . VAL A 1 422 ? -10.109 -30.844 -12.555 1 93.12 422 VAL A CA 1
ATOM 3236 C C . VAL A 1 422 ? -11.43 -31.172 -13.25 1 93.12 422 VAL A C 1
ATOM 3238 O O . VAL A 1 422 ? -12.406 -31.531 -12.594 1 93.12 422 VAL A O 1
ATOM 3241 N N . LEU A 1 423 ? -11.469 -31.141 -14.547 1 93.31 423 LEU A N 1
ATOM 3242 C CA . LEU A 1 423 ? -12.672 -31.453 -15.305 1 93.31 423 LEU A CA 1
ATOM 3243 C C . LEU A 1 423 ? -13.023 -32.938 -15.172 1 93.31 423 LEU A C 1
ATOM 3245 O O . LEU A 1 423 ? -14.195 -33.281 -15.039 1 93.31 423 LEU A O 1
ATOM 3249 N N . ALA A 1 424 ? -11.977 -33.75 -15.195 1 93.06 424 ALA A N 1
ATOM 3250 C CA . ALA A 1 424 ? -12.203 -35.188 -15.07 1 93.06 424 ALA A CA 1
ATOM 3251 C C . ALA A 1 424 ? -12.75 -35.562 -13.695 1 93.06 424 ALA A C 1
ATOM 3253 O O . ALA A 1 424 ? -13.664 -36.375 -13.57 1 93.06 424 ALA A O 1
ATOM 3254 N N . LEU A 1 425 ? -12.227 -34.906 -12.734 1 91.88 425 LEU A N 1
ATOM 3255 C CA . LEU A 1 425 ? -12.633 -35.188 -11.359 1 91.88 425 LEU A CA 1
ATOM 3256 C C . LEU A 1 425 ? -14 -34.594 -11.055 1 91.88 425 LEU A C 1
ATOM 3258 O O . LEU A 1 425 ? -14.773 -35.156 -10.273 1 91.88 425 LEU A O 1
ATOM 3262 N N . ASP A 1 426 ? -14.273 -33.406 -11.602 1 89.25 426 ASP A N 1
ATOM 3263 C CA . ASP A 1 426 ? -15.531 -32.719 -11.328 1 89.25 426 ASP A CA 1
ATOM 3264 C C . ASP A 1 426 ? -16.672 -33.312 -12.156 1 89.25 426 ASP A C 1
ATOM 3266 O O . ASP A 1 426 ? -17.719 -33.656 -11.617 1 89.25 426 ASP A O 1
ATOM 3270 N N . CYS A 1 427 ? -16.5 -33.438 -13.445 1 88.56 427 CYS A N 1
ATOM 3271 C CA . CYS A 1 427 ? -17.547 -33.875 -14.352 1 88.56 427 CYS A CA 1
ATOM 3272 C C . CYS A 1 427 ? -17.656 -35.406 -14.328 1 88.56 427 CYS A C 1
ATOM 3274 O O . CYS A 1 427 ? -18.75 -35.969 -14.445 1 88.56 427 CYS A O 1
ATOM 3276 N N . GLY A 1 428 ? -16.594 -36.062 -14.203 1 85.56 428 GLY A N 1
ATOM 3277 C CA . GLY A 1 428 ? -16.594 -37.531 -14.32 1 85.56 428 GLY A CA 1
ATOM 3278 C C . GLY A 1 428 ? -16.875 -38.219 -13.008 1 85.56 428 GLY A C 1
ATOM 3279 O O . GLY A 1 428 ? -17.766 -39.094 -12.93 1 85.56 428 GLY A O 1
ATOM 3280 N N . PHE A 1 429 ? -16.141 -37.875 -11.961 1 87.5 429 PHE A N 1
ATOM 3281 C CA . PHE A 1 429 ? -16.156 -38.656 -10.734 1 87.5 429 PHE A CA 1
ATOM 3282 C C . PHE A 1 429 ? -16.906 -37.906 -9.633 1 87.5 429 PHE A C 1
ATOM 3284 O O . PHE A 1 429 ? -17.234 -38.5 -8.586 1 87.5 429 PHE A O 1
ATOM 3291 N N . HIS A 1 430 ? -17.203 -36.656 -9.789 1 86.31 430 HIS A N 1
ATOM 3292 C CA . HIS A 1 430 ? -17.922 -35.812 -8.828 1 86.31 430 HIS A CA 1
ATOM 3293 C C . HIS A 1 430 ? -17.219 -35.812 -7.473 1 86.31 430 HIS A C 1
ATOM 3295 O O . HIS A 1 430 ? -17.875 -35.781 -6.43 1 86.31 430 HIS A O 1
ATOM 3301 N N . VAL A 1 431 ? -15.93 -36 -7.539 1 85.5 431 VAL A N 1
ATOM 3302 C CA . VAL A 1 431 ? -15.125 -36 -6.324 1 85.5 431 VAL A CA 1
ATOM 3303 C C . VAL A 1 431 ? -14.992 -34.594 -5.766 1 85.5 431 VAL A C 1
ATOM 3305 O O . VAL A 1 431 ? -14.82 -34.406 -4.555 1 85.5 431 VAL A O 1
ATOM 3308 N N . LEU A 1 432 ? -15.258 -33.562 -6.625 1 88.31 432 LEU A N 1
ATOM 3309 C CA . LEU A 1 432 ? -15 -32.188 -6.227 1 88.31 432 LEU A CA 1
ATOM 3310 C C . LEU A 1 432 ? -16.297 -31.469 -5.879 1 88.31 432 LEU A C 1
ATOM 3312 O O . LEU A 1 432 ? -16.312 -30.25 -5.703 1 88.31 432 LEU A O 1
ATOM 3316 N N . ASP A 1 433 ? -17.312 -32.188 -5.66 1 82.94 433 ASP A N 1
ATOM 3317 C CA . ASP A 1 433 ? -18.609 -31.609 -5.352 1 82.94 433 ASP A CA 1
ATOM 3318 C C . ASP A 1 433 ? -18.578 -30.844 -4.031 1 82.94 433 ASP A C 1
ATOM 3320 O O . ASP A 1 433 ? -19.172 -29.781 -3.91 1 82.94 433 ASP A O 1
ATOM 3324 N N . PRO A 1 434 ? -17.828 -31.375 -3.137 1 83.19 434 PRO A N 1
ATOM 3325 C CA . PRO A 1 434 ? -17.797 -30.672 -1.854 1 83.19 434 PRO A CA 1
ATOM 3326 C C . PRO A 1 434 ? -16.891 -29.453 -1.873 1 83.19 434 PRO A C 1
ATOM 3328 O O . PRO A 1 434 ? -16.953 -28.625 -0.962 1 83.19 434 PRO A O 1
ATOM 3331 N N . VAL A 1 435 ? -16.109 -29.25 -2.854 1 88.25 435 VAL A N 1
ATOM 3332 C CA . VAL A 1 435 ? -15.148 -28.172 -2.936 1 88.25 435 VAL A CA 1
ATOM 3333 C C . VAL A 1 435 ? -15.836 -26.906 -3.471 1 88.25 435 VAL A C 1
ATOM 3335 O O . VAL A 1 435 ? -16.516 -26.953 -4.5 1 88.25 435 VAL A O 1
ATOM 3338 N N . PRO A 1 436 ? -15.664 -25.812 -2.689 1 88.31 436 PRO A N 1
ATOM 3339 C CA . PRO A 1 436 ? -16.25 -24.578 -3.197 1 88.31 436 PRO A CA 1
ATOM 3340 C C . PRO A 1 436 ? -15.711 -24.188 -4.57 1 88.31 436 PRO A C 1
ATOM 3342 O O . PRO A 1 436 ? -14.523 -24.359 -4.844 1 88.31 436 PRO A O 1
ATOM 3345 N N . ASN A 1 437 ? -16.562 -23.672 -5.395 1 90.75 437 ASN A N 1
ATOM 3346 C CA . ASN A 1 437 ? -16.219 -23.328 -6.77 1 90.75 437 ASN A CA 1
ATOM 3347 C C . ASN A 1 437 ? -15.109 -22.281 -6.824 1 90.75 437 ASN A C 1
ATOM 3349 O O . ASN A 1 437 ? -14.258 -22.312 -7.715 1 90.75 437 ASN A O 1
ATOM 3353 N N . LEU A 1 438 ? -15.156 -21.391 -5.91 1 92.31 438 LEU A N 1
ATOM 3354 C CA . LEU A 1 438 ? -14.133 -20.344 -5.879 1 92.31 438 LEU A CA 1
ATOM 3355 C C . LEU A 1 438 ? -12.758 -20.953 -5.609 1 92.31 438 LEU A C 1
ATOM 3357 O O . LEU A 1 438 ? -11.75 -20.484 -6.129 1 92.31 438 LEU A O 1
ATOM 3361 N N . ALA A 1 439 ? -12.703 -21.984 -4.82 1 92.62 439 ALA A N 1
ATOM 3362 C CA . ALA A 1 439 ? -11.453 -22.688 -4.531 1 92.62 439 ALA A CA 1
ATOM 3363 C C . ALA A 1 439 ? -10.883 -23.344 -5.785 1 92.62 439 ALA A C 1
ATOM 3365 O O . ALA A 1 439 ? -9.672 -23.344 -5.996 1 92.62 439 ALA A O 1
ATOM 3366 N N . LEU A 1 440 ? -11.758 -23.844 -6.551 1 93.81 440 LEU A N 1
ATOM 3367 C CA . LEU A 1 440 ? -11.328 -24.453 -7.805 1 93.81 440 LEU A CA 1
ATOM 3368 C C . LEU A 1 440 ? -10.734 -23.406 -8.742 1 93.81 440 LEU A C 1
ATOM 3370 O O . LEU A 1 440 ? -9.734 -23.672 -9.422 1 93.81 440 LEU A O 1
ATOM 3374 N N . LEU A 1 441 ? -11.367 -22.281 -8.773 1 95.12 441 LEU A N 1
ATOM 3375 C CA . LEU A 1 441 ? -10.828 -21.203 -9.594 1 95.12 441 LEU A CA 1
ATOM 3376 C C . LEU A 1 441 ? -9.445 -20.781 -9.109 1 95.12 441 LEU A C 1
ATOM 3378 O O . LEU A 1 441 ? -8.547 -20.547 -9.922 1 95.12 441 LEU A O 1
ATOM 3382 N N . VAL A 1 442 ? -9.258 -20.703 -7.84 1 94.88 442 VAL A N 1
ATOM 3383 C CA . VAL A 1 442 ? -7.977 -20.312 -7.266 1 94.88 442 VAL A CA 1
ATOM 3384 C C . VAL A 1 442 ? -6.902 -21.328 -7.652 1 94.88 442 VAL A C 1
ATOM 3386 O O . VAL A 1 442 ? -5.789 -20.953 -8.016 1 94.88 442 VAL A O 1
ATOM 3389 N N . VAL A 1 443 ? -7.227 -22.562 -7.621 1 95.12 443 VAL A N 1
ATOM 3390 C CA . VAL A 1 443 ? -6.285 -23.625 -7.977 1 95.12 443 VAL A CA 1
ATOM 3391 C C . VAL A 1 443 ? -5.93 -23.516 -9.453 1 95.12 443 VAL A C 1
ATOM 3393 O O . VAL A 1 443 ? -4.758 -23.625 -9.828 1 95.12 443 VAL A O 1
ATOM 3396 N N . ILE A 1 444 ? -6.887 -23.281 -10.266 1 95.88 444 ILE A N 1
ATOM 3397 C CA . ILE A 1 444 ? -6.676 -23.188 -11.711 1 95.88 444 ILE A CA 1
ATOM 3398 C C . ILE A 1 444 ? -5.805 -21.984 -12.031 1 95.88 444 ILE A C 1
ATOM 3400 O O . ILE A 1 444 ? -4.832 -22.078 -12.781 1 95.88 444 ILE A O 1
ATOM 3404 N N . VAL A 1 445 ? -6.098 -20.891 -11.445 1 96.06 445 VAL A N 1
ATOM 3405 C CA . VAL A 1 445 ? -5.355 -19.656 -11.734 1 96.06 445 VAL A CA 1
ATOM 3406 C C . VAL A 1 445 ? -3.922 -19.797 -11.227 1 96.06 445 VAL A C 1
ATOM 3408 O O . VAL A 1 445 ? -2.979 -19.359 -11.883 1 96.06 445 VAL A O 1
ATOM 3411 N N . ASN A 1 446 ? -3.734 -20.391 -10.133 1 95.12 446 ASN A N 1
ATOM 3412 C CA . ASN A 1 446 ? -2.391 -20.578 -9.586 1 95.12 446 ASN A CA 1
ATOM 3413 C C . ASN A 1 446 ? -1.56 -21.516 -10.445 1 95.12 446 ASN A C 1
ATOM 3415 O O . ASN A 1 446 ? -0.328 -21.484 -10.406 1 95.12 446 ASN A O 1
ATOM 3419 N N . SER A 1 447 ? -2.205 -22.344 -11.195 1 95.88 447 SER A N 1
ATOM 3420 C CA . SER A 1 447 ? -1.487 -23.297 -12.047 1 95.88 447 SER A CA 1
ATOM 3421 C C . SER A 1 447 ? -0.91 -22.609 -13.273 1 95.88 447 SER A C 1
ATOM 3423 O O . SER A 1 447 ? -0.018 -23.156 -13.93 1 95.88 447 SER A O 1
ATOM 3425 N N . CYS A 1 448 ? -1.38 -21.438 -13.594 1 96 448 CYS A N 1
ATOM 3426 C CA . CYS A 1 448 ? -0.957 -20.812 -14.844 1 96 448 CYS A CA 1
ATOM 3427 C C . CYS A 1 448 ? -0.114 -19.578 -14.578 1 96 448 CYS A C 1
ATOM 3429 O O . CYS A 1 448 ? 0.185 -18.812 -15.492 1 96 448 CYS A O 1
ATOM 3431 N N . LEU A 1 449 ? 0.282 -19.359 -13.383 1 96.19 449 LEU A N 1
ATOM 3432 C CA . LEU A 1 449 ? 1.088 -18.188 -13.023 1 96.19 449 LEU A CA 1
ATOM 3433 C C . LEU A 1 449 ? 2.551 -18.406 -13.398 1 96.19 449 LEU A C 1
ATOM 3435 O O . LEU A 1 449 ? 3.012 -19.547 -13.484 1 96.19 449 LEU A O 1
ATOM 3439 N N . PRO A 1 450 ? 3.264 -17.312 -13.68 1 94 450 PRO A N 1
ATOM 3440 C CA . PRO A 1 450 ? 4.695 -17.453 -13.953 1 94 450 PRO A CA 1
ATOM 3441 C C . PRO A 1 450 ? 5.504 -17.828 -12.711 1 94 450 PRO A C 1
ATOM 3443 O O . PRO A 1 450 ? 4.941 -17.953 -11.617 1 94 450 PRO A O 1
ATOM 3446 N N . GLY A 1 451 ? 6.75 -18.016 -12.93 1 92.25 451 GLY A N 1
ATOM 3447 C CA . GLY A 1 451 ? 7.613 -18.438 -11.836 1 92.25 451 GLY A CA 1
ATOM 3448 C C . GLY A 1 451 ? 7.652 -17.438 -10.695 1 92.25 451 GLY A C 1
ATOM 3449 O O . GLY A 1 451 ? 7.43 -16.234 -10.906 1 92.25 451 GLY A O 1
ATOM 3450 N N . ALA A 1 452 ? 7.969 -17.875 -9.57 1 88.88 452 ALA A N 1
ATOM 3451 C CA . ALA A 1 452 ? 7.961 -17.062 -8.352 1 88.88 452 ALA A CA 1
ATOM 3452 C C . ALA A 1 452 ? 9.133 -16.094 -8.328 1 88.88 452 ALA A C 1
ATOM 3454 O O . ALA A 1 452 ? 10.281 -16.484 -8.57 1 88.88 452 ALA A O 1
ATOM 3455 N N . SER A 1 453 ? 8.867 -14.891 -8 1 81.25 453 SER A N 1
ATOM 3456 C CA . SER A 1 453 ? 9.906 -13.859 -7.969 1 81.25 453 SER A CA 1
ATOM 3457 C C . SER A 1 453 ? 10.883 -14.094 -6.824 1 81.25 453 SER A C 1
ATOM 3459 O O . SER A 1 453 ? 12.031 -13.656 -6.887 1 81.25 453 SER A O 1
ATOM 3461 N N . ILE A 1 454 ? 10.469 -14.727 -5.82 1 77.56 454 ILE A N 1
ATOM 3462 C CA . ILE A 1 454 ? 11.328 -14.984 -4.668 1 77.56 454 ILE A CA 1
ATOM 3463 C C . ILE A 1 454 ? 12.562 -15.766 -5.105 1 77.56 454 ILE A C 1
ATOM 3465 O O . ILE A 1 454 ? 13.633 -15.641 -4.5 1 77.56 454 ILE A O 1
ATOM 3469 N N . ILE A 1 455 ? 12.406 -16.516 -6.102 1 85.38 455 ILE A N 1
ATOM 3470 C CA . ILE A 1 455 ? 13.516 -17.312 -6.602 1 85.38 455 ILE A CA 1
ATOM 3471 C C . ILE A 1 455 ? 14.625 -16.406 -7.109 1 85.38 455 ILE A C 1
ATOM 3473 O O . ILE A 1 455 ? 15.797 -16.578 -6.766 1 85.38 455 ILE A O 1
ATOM 3477 N N . VAL A 1 456 ? 14.242 -15.414 -7.848 1 81.81 456 VAL A N 1
ATOM 3478 C CA . VAL A 1 456 ? 15.219 -14.477 -8.383 1 81.81 456 VAL A CA 1
ATOM 3479 C C . VAL A 1 456 ? 15.836 -13.664 -7.246 1 81.81 456 VAL A C 1
ATOM 3481 O O . VAL A 1 456 ? 17.047 -13.43 -7.23 1 81.81 456 VAL A O 1
ATOM 3484 N N . VAL A 1 457 ? 15.055 -13.32 -6.395 1 72.62 457 VAL A N 1
ATOM 3485 C CA . VAL A 1 457 ? 15.516 -12.5 -5.277 1 72.62 457 VAL A CA 1
ATOM 3486 C C . VAL A 1 457 ? 16.5 -13.297 -4.422 1 72.62 457 VAL A C 1
ATOM 3488 O O . VAL A 1 457 ? 17.516 -12.766 -3.992 1 72.62 457 VAL A O 1
ATOM 3491 N N . LEU A 1 458 ? 16.219 -14.492 -4.25 1 73.75 458 LEU A N 1
ATOM 3492 C CA . LEU A 1 458 ? 17.078 -15.352 -3.445 1 73.75 458 LEU A CA 1
ATOM 3493 C C . LEU A 1 458 ? 18.406 -15.594 -4.145 1 73.75 458 LEU A C 1
ATOM 3495 O O . LEU A 1 458 ? 19.469 -15.586 -3.5 1 73.75 458 LEU A O 1
ATOM 3499 N N . LEU A 1 459 ? 18.359 -15.727 -5.344 1 80.5 459 LEU A N 1
ATOM 3500 C CA . LEU A 1 459 ? 19.578 -15.961 -6.117 1 80.5 459 LEU A CA 1
ATOM 3501 C C . LEU A 1 459 ? 20.438 -14.711 -6.164 1 80.5 459 LEU A C 1
ATOM 3503 O O . LEU A 1 459 ? 21.672 -14.789 -6.078 1 80.5 459 LEU A O 1
ATOM 3507 N N . LYS A 1 460 ? 19.797 -13.633 -6.242 1 71.31 460 LYS A N 1
ATOM 3508 C CA . LYS A 1 460 ? 20.531 -12.367 -6.32 1 71.31 460 LYS A CA 1
ATOM 3509 C C . LYS A 1 460 ? 21.094 -11.969 -4.961 1 71.31 460 LYS A C 1
ATOM 3511 O O . LYS A 1 460 ? 22 -11.133 -4.875 1 71.31 460 LYS A O 1
ATOM 3516 N N . SER A 1 461 ? 20.547 -12.461 -4.004 1 66.25 461 SER A N 1
ATOM 3517 C CA . SER A 1 461 ? 20.984 -12.117 -2.662 1 66.25 461 SER A CA 1
ATOM 3518 C C . SER A 1 461 ? 22.375 -12.68 -2.379 1 66.25 461 SER A C 1
ATOM 3520 O O . SER A 1 461 ? 23.094 -12.172 -1.512 1 66.25 461 SER A O 1
ATOM 3522 N N . GLN A 1 462 ? 22.688 -13.695 -3.074 1 65.62 462 GLN A N 1
ATOM 3523 C CA . GLN A 1 462 ? 24.016 -14.273 -2.947 1 65.62 462 GLN A CA 1
ATOM 3524 C C . GLN A 1 462 ? 24.875 -13.969 -4.176 1 65.62 462 GLN A C 1
ATOM 3526 O O . GLN A 1 462 ? 24.547 -14.406 -5.281 1 65.62 462 GLN A O 1
ATOM 3531 N N . MET A 1 463 ? 25.859 -13.273 -3.994 1 62.72 463 MET A N 1
ATOM 3532 C CA . MET A 1 463 ? 26.703 -12.805 -5.082 1 62.72 463 MET A CA 1
ATOM 3533 C C . MET A 1 463 ? 27.266 -13.977 -5.875 1 62.72 463 MET A C 1
ATOM 3535 O O . MET A 1 463 ? 27.453 -13.875 -7.094 1 62.72 463 MET A O 1
ATOM 3539 N N . VAL A 1 464 ? 27.484 -15.008 -5.203 1 67.19 464 VAL A N 1
ATOM 3540 C CA . VAL A 1 464 ? 28.125 -16.156 -5.828 1 67.19 464 VAL A CA 1
ATOM 3541 C C . VAL A 1 464 ? 27.172 -16.797 -6.84 1 67.19 464 VAL A C 1
ATOM 3543 O O . VAL A 1 464 ? 27.609 -17.438 -7.801 1 67.19 464 VAL A O 1
ATOM 3546 N N . LEU A 1 465 ? 25.953 -16.516 -6.754 1 82.06 465 LEU A N 1
ATOM 3547 C CA . LEU A 1 465 ? 24.953 -17.172 -7.594 1 82.06 465 LEU A CA 1
ATOM 3548 C C . LEU A 1 465 ? 24.453 -16.234 -8.672 1 82.06 465 LEU A C 1
ATOM 3550 O O . LEU A 1 465 ? 23.344 -16.406 -9.188 1 82.06 465 LEU A O 1
ATOM 3554 N N . GLU A 1 466 ? 25.141 -15.297 -9 1 78.19 466 GLU A N 1
ATOM 3555 C CA . GLU A 1 466 ? 24.719 -14.234 -9.898 1 78.19 466 GLU A CA 1
ATOM 3556 C C . GLU A 1 466 ? 24.484 -14.758 -11.312 1 78.19 466 GLU A C 1
ATOM 3558 O O . GLU A 1 466 ? 23.609 -14.281 -12.023 1 78.19 466 GLU A O 1
ATOM 3563 N N . GLU A 1 467 ? 25.281 -15.688 -11.703 1 83.25 467 GLU A N 1
ATOM 3564 C CA . GLU A 1 467 ? 25.141 -16.219 -13.062 1 83.25 467 GLU A CA 1
ATOM 3565 C C . GLU A 1 467 ? 23.797 -16.906 -13.25 1 83.25 467 GLU A C 1
ATOM 3567 O O . GLU A 1 467 ? 23.125 -16.688 -14.258 1 83.25 467 GLU A O 1
ATOM 3572 N N . THR A 1 468 ? 23.484 -17.719 -12.328 1 88.94 468 THR A N 1
ATOM 3573 C CA . THR A 1 468 ? 22.203 -18.391 -12.391 1 88.94 468 THR A CA 1
ATOM 3574 C C . THR A 1 468 ? 21.062 -17.391 -12.273 1 88.94 468 THR A C 1
ATOM 3576 O O . THR A 1 468 ? 20.031 -17.531 -12.93 1 88.94 468 THR A O 1
ATOM 3579 N N . ALA A 1 469 ? 21.266 -16.438 -11.477 1 84.81 469 ALA A N 1
ATOM 3580 C CA . ALA A 1 469 ? 20.25 -15.398 -11.305 1 84.81 469 ALA A CA 1
ATOM 3581 C C . ALA A 1 469 ? 19.969 -14.68 -12.617 1 84.81 469 ALA A C 1
ATOM 3583 O O . ALA A 1 469 ? 18.812 -14.352 -12.922 1 84.81 469 ALA A O 1
ATOM 3584 N N . THR A 1 470 ? 20.969 -14.469 -13.32 1 83.75 470 THR A N 1
ATOM 3585 C CA . THR A 1 470 ? 20.844 -13.758 -14.594 1 83.75 470 THR A CA 1
ATOM 3586 C C . THR A 1 470 ? 20.062 -14.594 -15.609 1 83.75 470 THR A C 1
ATOM 3588 O O . THR A 1 470 ? 19.234 -14.07 -16.344 1 83.75 470 THR A O 1
ATOM 3591 N N . VAL A 1 471 ? 20.391 -15.836 -15.641 1 88.25 471 VAL A N 1
ATOM 3592 C CA . VAL A 1 471 ? 19.703 -16.719 -16.578 1 88.25 471 VAL A CA 1
ATOM 3593 C C . VAL A 1 471 ? 18.219 -16.812 -16.203 1 88.25 471 VAL A C 1
ATOM 3595 O O . VAL A 1 471 ? 17.359 -16.703 -17.078 1 88.25 471 VAL A O 1
ATOM 3598 N N . VAL A 1 472 ? 17.984 -17 -14.969 1 90.31 472 VAL A N 1
ATOM 3599 C CA . VAL A 1 472 ? 16.594 -17.125 -14.508 1 90.31 472 VAL A CA 1
ATOM 3600 C C . VAL A 1 472 ? 15.852 -15.812 -14.766 1 90.31 472 VAL A C 1
ATOM 3602 O O . VAL A 1 472 ? 14.695 -15.828 -15.195 1 90.31 472 VAL A O 1
ATOM 3605 N N . ALA A 1 473 ? 16.469 -14.75 -14.562 1 85.06 473 ALA A N 1
ATOM 3606 C CA . ALA A 1 473 ? 15.852 -13.445 -14.773 1 85.06 473 ALA A CA 1
ATOM 3607 C C . ALA A 1 473 ? 15.484 -13.242 -16.25 1 85.06 473 ALA A C 1
ATOM 3609 O O . ALA A 1 473 ? 14.414 -12.719 -16.562 1 85.06 473 ALA A O 1
ATOM 3610 N N . LYS A 1 474 ? 16.328 -13.641 -17.047 1 86.94 474 LYS A N 1
ATOM 3611 C CA . LYS A 1 474 ? 16.062 -13.508 -18.484 1 86.94 474 LYS A CA 1
ATOM 3612 C C . LYS A 1 474 ? 14.875 -14.359 -18.906 1 86.94 474 LYS A C 1
ATOM 3614 O O . LYS A 1 474 ? 14.023 -13.898 -19.688 1 86.94 474 LYS A O 1
ATOM 3619 N N . VAL A 1 475 ? 14.898 -15.492 -18.422 1 91.94 475 VAL A N 1
ATOM 3620 C CA . VAL A 1 475 ? 13.812 -16.391 -18.766 1 91.94 475 VAL A CA 1
ATOM 3621 C C . VAL A 1 475 ? 12.5 -15.867 -18.172 1 91.94 475 VAL A C 1
ATOM 3623 O O . VAL A 1 475 ? 11.461 -15.914 -18.828 1 91.94 475 VAL A O 1
ATOM 3626 N N . TYR A 1 476 ? 12.57 -15.344 -16.984 1 91.75 476 TYR A N 1
ATOM 3627 C CA . TYR A 1 476 ? 11.398 -14.797 -16.312 1 91.75 476 TYR A CA 1
ATOM 3628 C C . TYR A 1 476 ? 10.844 -13.602 -17.078 1 91.75 476 TYR A C 1
ATOM 3630 O O . TYR A 1 476 ? 9.625 -13.422 -17.172 1 91.75 476 TYR A O 1
ATOM 3638 N N . PHE A 1 477 ? 11.703 -12.906 -17.547 1 87.69 477 PHE A N 1
ATOM 3639 C CA . PHE A 1 477 ? 11.266 -11.703 -18.25 1 87.69 477 PHE A CA 1
ATOM 3640 C C . PHE A 1 477 ? 10.359 -12.062 -19.422 1 87.69 477 PHE A C 1
ATOM 3642 O O . PHE A 1 477 ? 9.266 -11.516 -19.562 1 87.69 477 PHE A O 1
ATOM 3649 N N . VAL A 1 478 ? 10.773 -12.984 -20.188 1 90.25 478 VAL A N 1
ATOM 3650 C CA . VAL A 1 478 ? 9.992 -13.414 -21.344 1 90.25 478 VAL A CA 1
ATOM 3651 C C . VAL A 1 478 ? 8.711 -14.102 -20.859 1 90.25 478 VAL A C 1
ATOM 3653 O O . VAL A 1 478 ? 7.637 -13.875 -21.422 1 90.25 478 VAL A O 1
ATOM 3656 N N . CYS A 1 479 ? 8.852 -14.844 -19.891 1 93.5 479 CYS A N 1
ATOM 3657 C CA . CYS A 1 479 ? 7.711 -15.578 -19.359 1 93.5 479 CYS A CA 1
ATOM 3658 C C . CYS A 1 479 ? 6.641 -14.625 -18.844 1 93.5 479 CYS A C 1
ATOM 3660 O O . CYS A 1 479 ? 5.449 -14.836 -19.062 1 93.5 479 CYS A O 1
ATOM 3662 N N . TYR A 1 480 ? 7.02 -13.57 -18.234 1 91.69 480 TYR A N 1
ATOM 3663 C CA . TYR A 1 480 ? 6.086 -12.617 -17.625 1 91.69 480 TYR A CA 1
ATOM 3664 C C . TYR A 1 480 ? 5.391 -11.789 -18.703 1 91.69 480 TYR A C 1
ATOM 3666 O O . TYR A 1 480 ? 4.262 -11.336 -18.516 1 91.69 480 TYR A O 1
ATOM 3674 N N . ILE A 1 481 ? 5.992 -11.703 -19.812 1 89.31 481 ILE A N 1
ATOM 3675 C CA . ILE A 1 481 ? 5.355 -10.992 -20.922 1 89.31 481 ILE A CA 1
ATOM 3676 C C . ILE A 1 481 ? 4.32 -11.898 -21.578 1 89.31 481 ILE A C 1
ATOM 3678 O O . ILE A 1 481 ? 3.18 -11.492 -21.797 1 89.31 481 ILE A O 1
ATOM 3682 N N . VAL A 1 482 ? 4.699 -13.086 -21.719 1 93.31 482 VAL A N 1
ATOM 3683 C CA . VAL A 1 482 ? 3.83 -14.031 -22.422 1 93.31 482 VAL A CA 1
ATOM 3684 C C . VAL A 1 482 ? 2.662 -14.422 -21.516 1 93.31 482 VAL A C 1
ATOM 3686 O O . VAL A 1 482 ? 1.55 -14.648 -22 1 93.31 482 VAL A O 1
ATOM 3689 N N . CYS A 1 483 ? 2.922 -14.375 -20.312 1 94.81 483 CYS A N 1
ATOM 3690 C CA . CYS A 1 483 ? 1.909 -14.883 -19.391 1 94.81 483 CYS A CA 1
ATOM 3691 C C . CYS A 1 483 ? 0.726 -13.93 -19.297 1 94.81 483 CYS A C 1
ATOM 3693 O O . CYS A 1 483 ? -0.35 -14.305 -18.844 1 94.81 483 CYS A O 1
ATOM 3695 N N . ILE A 1 484 ? 0.865 -12.758 -19.781 1 93.38 484 ILE A N 1
ATOM 3696 C CA . ILE A 1 484 ? -0.24 -11.805 -19.797 1 93.38 484 ILE A CA 1
ATOM 3697 C C . ILE A 1 484 ? -1.422 -12.391 -20.562 1 93.38 484 ILE A C 1
ATOM 3699 O O . ILE A 1 484 ? -2.559 -12.352 -20.078 1 93.38 484 ILE A O 1
ATOM 3703 N N . PHE A 1 485 ? -1.139 -13.07 -21.578 1 94.5 485 PHE A N 1
ATOM 3704 C CA . PHE A 1 485 ? -2.176 -13.625 -22.438 1 94.5 485 PHE A CA 1
ATOM 3705 C C . PHE A 1 485 ? -2.646 -14.977 -21.906 1 94.5 485 PHE A C 1
ATOM 3707 O O . PHE A 1 485 ? -3.846 -15.266 -21.891 1 94.5 485 PHE A O 1
ATOM 3714 N N . THR A 1 486 ? -1.744 -15.703 -21.453 1 96.06 486 THR A N 1
ATOM 3715 C CA . THR A 1 486 ? -2.111 -17.047 -21.031 1 96.06 486 THR A CA 1
ATOM 3716 C C . THR A 1 486 ? -2.877 -17.016 -19.719 1 96.06 486 THR A C 1
ATOM 3718 O O . THR A 1 486 ? -3.816 -17.797 -19.516 1 96.06 486 THR A O 1
ATOM 3721 N N . ILE A 1 487 ? -2.482 -16.141 -18.828 1 96.31 487 ILE A N 1
ATOM 3722 C CA . ILE A 1 487 ? -3.205 -16.031 -17.578 1 96.31 487 ILE A CA 1
ATOM 3723 C C . ILE A 1 487 ? -4.648 -15.602 -17.844 1 96.31 487 ILE A C 1
ATOM 3725 O O . ILE A 1 487 ? -5.578 -16.125 -17.219 1 96.31 487 ILE A O 1
ATOM 3729 N N . ALA A 1 488 ? -4.77 -14.641 -18.719 1 96.5 488 ALA A N 1
ATOM 3730 C CA . ALA A 1 488 ? -6.113 -14.172 -19.047 1 96.5 488 ALA A CA 1
ATOM 3731 C C . ALA A 1 488 ? -6.949 -15.305 -19.656 1 96.5 488 ALA A C 1
ATOM 3733 O O . ALA A 1 488 ? -8.117 -15.484 -19.297 1 96.5 488 ALA A O 1
ATOM 3734 N N . ALA A 1 489 ? -6.328 -16.031 -20.484 1 96.62 489 ALA A N 1
ATOM 3735 C CA . ALA A 1 489 ? -7.027 -17.125 -21.156 1 96.62 489 ALA A CA 1
ATOM 3736 C C . ALA A 1 489 ? -7.434 -18.219 -20.156 1 96.62 489 ALA A C 1
ATOM 3738 O O . ALA A 1 489 ? -8.586 -18.656 -20.141 1 96.62 489 ALA A O 1
ATOM 3739 N N . TRP A 1 490 ? -6.527 -18.609 -19.344 1 97.31 490 TRP A N 1
ATOM 3740 C CA . TRP A 1 490 ? -6.812 -19.672 -18.391 1 97.31 490 TRP A CA 1
ATOM 3741 C C . TRP A 1 490 ? -7.793 -19.203 -17.328 1 97.31 490 TRP A C 1
ATOM 3743 O O . TRP A 1 490 ? -8.617 -19.984 -16.844 1 97.31 490 TRP A O 1
ATOM 3753 N N . THR A 1 491 ? -7.668 -17.953 -16.969 1 96.38 491 THR A N 1
ATOM 3754 C CA . THR A 1 491 ? -8.625 -17.406 -16.016 1 96.38 491 THR A CA 1
ATOM 3755 C C . THR A 1 491 ? -10.031 -17.406 -16.609 1 96.38 491 THR A C 1
ATOM 3757 O O . THR A 1 491 ? -11 -17.703 -15.906 1 96.38 491 THR A O 1
ATOM 3760 N N . ALA A 1 492 ? -10.117 -17.078 -17.844 1 96.12 492 ALA A N 1
ATOM 3761 C CA . ALA A 1 492 ? -11.406 -17.109 -18.516 1 96.12 492 ALA A CA 1
ATOM 3762 C C . ALA A 1 492 ? -11.969 -18.531 -18.562 1 96.12 492 ALA A C 1
ATOM 3764 O O . ALA A 1 492 ? -13.156 -18.75 -18.297 1 96.12 492 ALA A O 1
ATOM 3765 N N . VAL A 1 493 ? -11.148 -19.438 -18.828 1 95.56 493 VAL A N 1
ATOM 3766 C CA . VAL A 1 493 ? -11.555 -20.844 -18.859 1 95.56 493 VAL A CA 1
ATOM 3767 C C . VAL A 1 493 ? -11.984 -21.281 -17.453 1 95.56 493 VAL A C 1
ATOM 3769 O O . VAL A 1 493 ? -13.008 -21.953 -17.297 1 95.56 493 VAL A O 1
ATOM 3772 N N . GLY A 1 494 ? -11.18 -20.922 -16.5 1 95.44 494 GLY A N 1
ATOM 3773 C CA . GLY A 1 494 ? -11.531 -21.25 -15.133 1 95.44 494 GLY A CA 1
ATOM 3774 C C . GLY A 1 494 ? -12.875 -20.672 -14.703 1 95.44 494 GLY A C 1
ATOM 3775 O O . GLY A 1 494 ? -13.672 -21.375 -14.07 1 95.44 494 GLY A O 1
ATOM 3776 N N . LEU A 1 495 ? -13.031 -19.469 -15.055 1 94.56 495 LEU A N 1
ATOM 3777 C CA . LEU A 1 495 ? -14.312 -18.828 -14.742 1 94.56 495 LEU A CA 1
ATOM 3778 C C . LEU A 1 495 ? -15.461 -19.547 -15.445 1 94.56 495 LEU A C 1
ATOM 3780 O O . LEU A 1 495 ? -16.5 -19.812 -14.844 1 94.56 495 LEU A O 1
ATOM 3784 N N . TYR A 1 496 ? -15.25 -19.875 -16.641 1 92.31 496 TYR A N 1
ATOM 3785 C CA . TYR A 1 496 ? -16.281 -20.516 -17.438 1 92.31 496 TYR A CA 1
ATOM 3786 C C . TYR A 1 496 ? -16.656 -21.875 -16.844 1 92.31 496 TYR A C 1
ATOM 3788 O O . TYR A 1 496 ? -17.828 -22.25 -16.844 1 92.31 496 TYR A O 1
ATOM 3796 N N . ILE A 1 497 ? -15.773 -22.547 -16.281 1 91.56 497 ILE A N 1
ATOM 3797 C CA . ILE A 1 497 ? -15.977 -23.906 -15.781 1 91.56 497 ILE A CA 1
ATOM 3798 C C . ILE A 1 497 ? -16.547 -23.859 -14.367 1 91.56 497 ILE A C 1
ATOM 3800 O O . ILE A 1 497 ? -17.312 -24.734 -13.969 1 91.56 497 ILE A O 1
ATOM 3804 N N . THR A 1 498 ? -16.203 -22.812 -13.617 1 92.25 498 THR A N 1
ATOM 3805 C CA . THR A 1 498 ? -16.453 -22.906 -12.18 1 92.25 498 THR A CA 1
ATOM 3806 C C . THR A 1 498 ? -17.594 -21.969 -11.773 1 92.25 498 THR A C 1
ATOM 3808 O O . THR A 1 498 ? -18.188 -22.141 -10.703 1 92.25 498 THR A O 1
ATOM 3811 N N . ILE A 1 499 ? -17.906 -20.969 -12.547 1 90.5 499 ILE A N 1
ATOM 3812 C CA . ILE A 1 499 ? -18.938 -20.016 -12.141 1 90.5 499 ILE A CA 1
ATOM 3813 C C . ILE A 1 499 ? -20.312 -20.656 -12.297 1 90.5 499 ILE A C 1
ATOM 3815 O O . ILE A 1 499 ? -20.656 -21.172 -13.367 1 90.5 499 ILE A O 1
ATOM 3819 N N . PRO A 1 500 ? -21.016 -20.594 -11.211 1 86.56 500 PRO A N 1
ATOM 3820 C CA . PRO A 1 500 ? -22.375 -21.125 -11.32 1 86.56 500 PRO A CA 1
ATOM 3821 C C . PRO A 1 500 ? -23.312 -20.219 -12.109 1 86.56 500 PRO A C 1
ATOM 3823 O O . PRO A 1 500 ? -23.156 -18.984 -12.078 1 86.56 500 PRO A O 1
ATOM 3826 N N . ASP A 1 501 ? -24.219 -20.75 -12.766 1 79.06 501 ASP A N 1
ATOM 3827 C CA . ASP A 1 501 ? -25.234 -19.953 -13.453 1 79.06 501 ASP A CA 1
ATOM 3828 C C . ASP A 1 501 ? -26.344 -19.531 -12.492 1 79.06 501 ASP A C 1
ATOM 3830 O O . ASP A 1 501 ? -26.234 -19.734 -11.281 1 79.06 501 ASP A O 1
ATOM 3834 N N . GLU A 1 502 ? -27.312 -18.781 -12.984 1 73.69 502 GLU A N 1
ATOM 3835 C CA . GLU A 1 502 ? -28.422 -18.234 -12.188 1 73.69 502 GLU A CA 1
ATOM 3836 C C . GLU A 1 502 ? -29.125 -19.344 -11.406 1 73.69 502 GLU A C 1
ATOM 3838 O O . GLU A 1 502 ? -29.641 -19.109 -10.312 1 73.69 502 GLU A O 1
ATOM 3843 N N . ASP A 1 503 ? -29.016 -20.594 -11.93 1 73.12 503 ASP A N 1
ATOM 3844 C CA . ASP A 1 503 ? -29.688 -21.719 -11.281 1 73.12 503 ASP A CA 1
ATOM 3845 C C . ASP A 1 503 ? -28.734 -22.453 -10.344 1 73.12 503 ASP A C 1
ATOM 3847 O O . ASP A 1 503 ? -29.109 -23.453 -9.727 1 73.12 503 ASP A O 1
ATOM 3851 N N . GLY A 1 504 ? -27.5 -22.031 -10.266 1 75.44 504 GLY A N 1
ATOM 3852 C CA . GLY A 1 504 ? -26.516 -22.625 -9.367 1 75.44 504 GLY A CA 1
ATOM 3853 C C . GLY A 1 504 ? -25.734 -23.766 -9.992 1 75.44 504 GLY A C 1
ATOM 3854 O O . GLY A 1 504 ? -24.984 -24.469 -9.312 1 75.44 504 GLY A O 1
ATOM 3855 N N . ASN A 1 505 ? -25.875 -23.953 -11.281 1 80.56 505 ASN A N 1
ATOM 3856 C CA . ASN A 1 505 ? -25.219 -25.062 -11.961 1 80.56 505 ASN A CA 1
ATOM 3857 C C . ASN A 1 505 ? -23.891 -24.625 -12.586 1 80.56 505 ASN A C 1
ATOM 3859 O O . ASN A 1 505 ? -23.812 -23.562 -13.188 1 80.56 505 ASN A O 1
ATOM 3863 N N . THR A 1 506 ? -22.938 -25.516 -12.328 1 83.69 506 THR A N 1
ATOM 3864 C CA . THR A 1 506 ? -21.656 -25.266 -12.953 1 83.69 506 THR A CA 1
ATOM 3865 C C . THR A 1 506 ? -21.562 -25.969 -14.312 1 83.69 506 THR A C 1
ATOM 3867 O O . THR A 1 506 ? -22.516 -26.625 -14.742 1 83.69 506 THR A O 1
ATOM 3870 N N . PHE A 1 507 ? -20.469 -25.734 -15.031 1 85 507 PHE A N 1
ATOM 3871 C CA . PHE A 1 507 ? -20.234 -26.328 -16.344 1 85 507 PHE A CA 1
ATOM 3872 C C . PHE A 1 507 ? -20.469 -27.828 -16.312 1 85 507 PHE A C 1
ATOM 3874 O O . PHE A 1 507 ? -21.141 -28.375 -17.188 1 85 507 PHE A O 1
ATOM 3881 N N . CYS A 1 508 ? -20.078 -28.5 -15.281 1 83.31 508 CYS A N 1
ATOM 3882 C CA . CYS A 1 508 ? -20.172 -29.953 -15.203 1 83.31 508 CYS A CA 1
ATOM 3883 C C . CYS A 1 508 ? -21.562 -30.391 -14.758 1 83.31 508 CYS A C 1
ATOM 3885 O O . CYS A 1 508 ? -22.016 -31.469 -15.117 1 83.31 508 CYS A O 1
ATOM 3887 N N . SER A 1 509 ? -22.141 -29.516 -14.023 1 78.31 509 SER A N 1
ATOM 3888 C CA . SER A 1 509 ? -23.484 -29.891 -13.594 1 78.31 509 SER A CA 1
ATOM 3889 C C . SER A 1 509 ? -24.5 -29.672 -14.711 1 78.31 509 SER A C 1
ATOM 3891 O O . SER A 1 509 ? -25.594 -30.234 -14.68 1 78.31 509 SER A O 1
ATOM 3893 N N . ARG A 1 510 ? -24.219 -28.922 -15.711 1 71.56 510 ARG A N 1
ATOM 3894 C CA . ARG A 1 510 ? -25.109 -28.656 -16.828 1 71.56 510 ARG A CA 1
ATOM 3895 C C . ARG A 1 510 ? -25.047 -29.797 -17.859 1 71.56 510 ARG A C 1
ATOM 3897 O O . ARG A 1 510 ? -25.938 -29.922 -18.703 1 71.56 510 ARG A O 1
ATOM 3904 N N . GLN A 1 511 ? -24.031 -30.5 -17.719 1 65.69 511 GLN A N 1
ATOM 3905 C CA . GLN A 1 511 ? -23.938 -31.578 -18.688 1 65.69 511 GLN A CA 1
ATOM 3906 C C . GLN A 1 511 ? -24.734 -32.812 -18.234 1 65.69 511 GLN A C 1
ATOM 3908 O O . GLN A 1 511 ? -24.781 -33.094 -17.031 1 65.69 511 GLN A O 1
ATOM 3913 N N . MET B 1 1 ? -25.469 11.836 26.188 1 45.5 1 MET B N 1
ATOM 3914 C CA . MET B 1 1 ? -24.375 12.742 25.906 1 45.5 1 MET B CA 1
ATOM 3915 C C . MET B 1 1 ? -23.031 12.117 26.297 1 45.5 1 MET B C 1
ATOM 3917 O O . MET B 1 1 ? -22.078 12.164 25.516 1 45.5 1 MET B O 1
ATOM 3921 N N . ALA B 1 2 ? -23.047 11.492 27.562 1 51.22 2 ALA B N 1
ATOM 3922 C CA . ALA B 1 2 ? -21.828 10.875 28.062 1 51.22 2 ALA B CA 1
ATOM 3923 C C . ALA B 1 2 ? -21.406 9.695 27.188 1 51.22 2 ALA B C 1
ATOM 3925 O O . ALA B 1 2 ? -20.219 9.516 26.906 1 51.22 2 ALA B O 1
ATOM 3926 N N . SER B 1 3 ? -22.391 9.055 26.641 1 72.5 3 SER B N 1
ATOM 3927 C CA . SER B 1 3 ? -22.094 7.867 25.859 1 72.5 3 SER B CA 1
ATOM 3928 C C . SER B 1 3 ? -21.531 8.242 24.484 1 72.5 3 SER B C 1
ATOM 3930 O O . SER B 1 3 ? -20.562 7.625 24.016 1 72.5 3 SER B O 1
ATOM 3932 N N . THR B 1 4 ? -21.922 9.43 24.125 1 80.5 4 THR B N 1
ATOM 3933 C CA . THR B 1 4 ? -21.469 9.883 22.812 1 80.5 4 THR B CA 1
ATOM 3934 C C . THR B 1 4 ? -20.031 10.422 22.891 1 80.5 4 THR B C 1
ATOM 3936 O O . THR B 1 4 ? -19.219 10.172 22 1 80.5 4 THR B O 1
ATOM 3939 N N . VAL B 1 5 ? -19.812 11.086 24.031 1 85.44 5 VAL B N 1
ATOM 3940 C CA . VAL B 1 5 ? -18.484 11.648 24.234 1 85.44 5 VAL B CA 1
ATOM 3941 C C . VAL B 1 5 ? -17.453 10.523 24.328 1 85.44 5 VAL B C 1
ATOM 3943 O O . VAL B 1 5 ? -16.359 10.625 23.766 1 85.44 5 VAL B O 1
ATOM 3946 N N . GLY B 1 6 ? -17.875 9.531 24.984 1 87.94 6 GLY B N 1
ATOM 3947 C CA . GLY B 1 6 ? -16.984 8.398 25.094 1 87.94 6 GLY B CA 1
ATOM 3948 C C . GLY B 1 6 ? -16.656 7.754 23.766 1 87.94 6 GLY B C 1
ATOM 3949 O O . GLY B 1 6 ? -15.492 7.441 23.484 1 87.94 6 GLY B O 1
ATOM 3950 N N . ILE B 1 7 ? -17.578 7.695 22.953 1 88.62 7 ILE B N 1
ATOM 3951 C CA . ILE B 1 7 ? -17.406 7.051 21.656 1 88.62 7 ILE B CA 1
ATOM 3952 C C . ILE B 1 7 ? -16.547 7.934 20.766 1 88.62 7 ILE B C 1
ATOM 3954 O O . ILE B 1 7 ? -15.719 7.43 19.984 1 88.62 7 ILE B O 1
ATOM 3958 N N . VAL B 1 8 ? -16.75 9.18 20.953 1 91.44 8 VAL B N 1
ATOM 3959 C CA . VAL B 1 8 ? -16 10.141 20.156 1 91.44 8 VAL B CA 1
ATOM 3960 C C . VAL B 1 8 ? -14.516 10.078 20.531 1 91.44 8 VAL B C 1
ATOM 3962 O O . VAL B 1 8 ? -13.648 10.086 19.656 1 91.44 8 VAL B O 1
ATOM 3965 N N . ILE B 1 9 ? -14.266 9.992 21.75 1 92.88 9 ILE B N 1
ATOM 3966 C CA . ILE B 1 9 ? -12.891 9.938 22.25 1 92.88 9 ILE B CA 1
ATOM 3967 C C . ILE B 1 9 ? -12.234 8.633 21.797 1 92.88 9 ILE B C 1
ATOM 3969 O O . ILE B 1 9 ? -11.086 8.633 21.344 1 92.88 9 ILE B O 1
ATOM 3973 N N . ILE B 1 10 ? -12.961 7.621 21.844 1 92.12 10 ILE B N 1
ATOM 3974 C CA . ILE B 1 10 ? -12.438 6.32 21.453 1 92.12 10 ILE B CA 1
ATOM 3975 C C . ILE B 1 10 ? -12.172 6.293 19.953 1 92.12 10 ILE B C 1
ATOM 3977 O O . ILE B 1 10 ? -11.141 5.789 19.5 1 92.12 10 ILE B O 1
ATOM 3981 N N . ALA B 1 11 ? -13.039 6.805 19.219 1 92.38 11 ALA B N 1
ATOM 3982 C CA . ALA B 1 11 ? -12.883 6.855 17.766 1 92.38 11 ALA B CA 1
ATOM 3983 C C . ALA B 1 11 ? -11.641 7.648 17.375 1 92.38 11 ALA B C 1
ATOM 3985 O O . ALA B 1 11 ? -10.844 7.203 16.547 1 92.38 11 ALA B O 1
ATOM 3986 N N . ALA B 1 12 ? -11.5 8.742 18.031 1 95 12 ALA B N 1
ATOM 3987 C CA . ALA B 1 12 ? -10.352 9.594 17.734 1 95 12 ALA B CA 1
ATOM 3988 C C . ALA B 1 12 ? -9.047 8.922 18.156 1 95 12 ALA B C 1
ATOM 3990 O O . ALA B 1 12 ? -8.086 8.883 17.391 1 95 12 ALA B O 1
ATOM 3991 N N . ALA B 1 13 ? -9.055 8.383 19.281 1 94.44 13 ALA B N 1
ATOM 3992 C CA . ALA B 1 13 ? -7.855 7.746 19.812 1 94.44 13 ALA B CA 1
ATOM 3993 C C . ALA B 1 13 ? -7.449 6.535 18.984 1 94.44 13 ALA B C 1
ATOM 3995 O O . ALA B 1 13 ? -6.27 6.352 18.672 1 94.44 13 ALA B O 1
ATOM 3996 N N . GLN B 1 14 ? -8.359 5.793 18.594 1 93.94 14 GLN B N 1
ATOM 3997 C CA . GLN B 1 14 ? -8.062 4.582 17.828 1 93.94 14 GLN B CA 1
ATOM 3998 C C . GLN B 1 14 ? -7.586 4.922 16.422 1 93.94 14 GLN B C 1
ATOM 4000 O O . GLN B 1 14 ? -6.711 4.246 15.875 1 93.94 14 GLN B O 1
ATOM 4005 N N . SER B 1 15 ? -8.156 5.902 15.914 1 94.19 15 SER B N 1
ATOM 4006 C CA . SER B 1 15 ? -7.762 6.297 14.57 1 94.19 15 SER B CA 1
ATOM 4007 C C . SER B 1 15 ? -6.336 6.832 14.547 1 94.19 15 SER B C 1
ATOM 4009 O O . SER B 1 15 ? -5.566 6.52 13.633 1 94.19 15 SER B O 1
ATOM 4011 N N . VAL B 1 16 ? -6.02 7.555 15.5 1 94.88 16 VAL B N 1
ATOM 4012 C CA . VAL B 1 16 ? -4.664 8.086 15.602 1 94.88 16 VAL B CA 1
ATOM 4013 C C . VAL B 1 16 ? -3.689 6.961 15.938 1 94.88 16 VAL B C 1
ATOM 4015 O O . VAL B 1 16 ? -2.59 6.898 15.383 1 94.88 16 VAL B O 1
ATOM 4018 N N . ALA B 1 17 ? -4.137 6.098 16.781 1 94.38 17 ALA B N 1
ATOM 4019 C CA . ALA B 1 17 ? -3.295 4.965 17.156 1 94.38 17 ALA B CA 1
ATOM 4020 C C . ALA B 1 17 ? -2.963 4.102 15.945 1 94.38 17 ALA B C 1
ATOM 4022 O O . ALA B 1 17 ? -1.858 3.562 15.844 1 94.38 17 ALA B O 1
ATOM 4023 N N . LYS B 1 18 ? -3.84 3.965 15.086 1 94.62 18 LYS B N 1
ATOM 4024 C CA . LYS B 1 18 ? -3.604 3.205 13.867 1 94.62 18 LYS B CA 1
ATOM 4025 C C . LYS B 1 18 ? -2.461 3.811 13.055 1 94.62 18 LYS B C 1
ATOM 4027 O O . LYS B 1 18 ? -1.536 3.104 12.648 1 94.62 18 LYS B O 1
ATOM 4032 N N . ALA B 1 19 ? -2.557 5.059 12.867 1 93.38 19 ALA B N 1
ATOM 4033 C CA . ALA B 1 19 ? -1.554 5.758 12.07 1 93.38 19 ALA B CA 1
ATOM 4034 C C . ALA B 1 19 ? -0.171 5.645 12.703 1 93.38 19 ALA B C 1
ATOM 4036 O O . ALA B 1 19 ? 0.819 5.398 12.008 1 93.38 19 ALA B O 1
ATOM 4037 N N . PHE B 1 20 ? -0.105 5.711 13.922 1 94.06 20 PHE B N 1
ATOM 4038 C CA . PHE B 1 20 ? 1.193 5.727 14.578 1 94.06 20 PHE B CA 1
ATOM 4039 C C . PHE B 1 20 ? 1.713 4.309 14.789 1 94.06 20 PHE B C 1
ATOM 4041 O O . PHE B 1 20 ? 2.918 4.102 14.945 1 94.06 20 PHE B O 1
ATOM 4048 N N . THR B 1 21 ? 0.805 3.379 14.797 1 94.62 21 THR B N 1
ATOM 4049 C CA . THR B 1 21 ? 1.255 1.991 14.758 1 94.62 21 THR B CA 1
ATOM 4050 C C . THR B 1 21 ? 1.967 1.685 13.445 1 94.62 21 THR B C 1
ATOM 4052 O O . THR B 1 21 ? 3.018 1.041 13.438 1 94.62 21 THR B O 1
ATOM 4055 N N . ILE B 1 22 ? 1.406 2.168 12.445 1 94.81 22 ILE B N 1
ATOM 4056 C CA . ILE B 1 22 ? 2.035 2.004 11.133 1 94.81 22 ILE B CA 1
ATOM 4057 C C . ILE B 1 22 ? 3.365 2.754 11.102 1 94.81 22 ILE B C 1
ATOM 4059 O O . ILE B 1 22 ? 4.359 2.246 10.586 1 94.81 22 ILE B O 1
ATOM 4063 N N . GLY B 1 23 ? 3.373 3.934 11.664 1 92.94 23 GLY B N 1
ATOM 4064 C CA . GLY B 1 23 ? 4.617 4.676 11.781 1 92.94 23 GLY B CA 1
ATOM 4065 C C . GLY B 1 23 ? 5.68 3.939 12.586 1 92.94 23 GLY B C 1
ATOM 4066 O O . GLY B 1 23 ? 6.863 3.988 12.242 1 92.94 23 GLY B O 1
ATOM 4067 N N . LEU B 1 24 ? 5.238 3.273 13.562 1 93.06 24 LEU B N 1
ATOM 4068 C CA . LEU B 1 24 ? 6.168 2.516 14.398 1 93.06 24 LEU B CA 1
ATOM 4069 C C . LEU B 1 24 ? 6.863 1.429 13.586 1 93.06 24 LEU B C 1
ATOM 4071 O O . LEU B 1 24 ? 8.039 1.135 13.812 1 93.06 24 LEU B O 1
ATOM 4075 N N . VAL B 1 25 ? 6.16 0.912 12.703 1 94 25 VAL B N 1
ATOM 4076 C CA . VAL B 1 25 ? 6.758 -0.084 11.82 1 94 25 VAL B CA 1
ATOM 4077 C C . VAL B 1 25 ? 7.883 0.553 11.008 1 94 25 VAL B C 1
ATOM 4079 O O . VAL B 1 25 ? 8.938 -0.056 10.82 1 94 25 VAL B O 1
ATOM 4082 N N . GLY B 1 26 ? 7.645 1.732 10.555 1 91.62 26 GLY B N 1
ATOM 4083 C CA . GLY B 1 26 ? 8.68 2.457 9.836 1 91.62 26 GLY B CA 1
ATOM 4084 C C . GLY B 1 26 ? 9.906 2.748 10.688 1 91.62 26 GLY B C 1
ATOM 4085 O O . GLY B 1 26 ? 11.039 2.551 10.242 1 91.62 26 GLY B O 1
ATOM 4086 N N . TYR B 1 27 ? 9.648 3.121 11.859 1 90 27 TYR B N 1
ATOM 4087 C CA . TYR B 1 27 ? 10.727 3.42 12.797 1 90 27 TYR B CA 1
ATOM 4088 C C . TYR B 1 27 ? 11.539 2.168 13.109 1 90 27 TYR B C 1
ATOM 4090 O O . TYR B 1 27 ? 12.773 2.195 13.07 1 90 27 TYR B O 1
ATOM 4098 N N . VAL B 1 28 ? 10.891 1.095 13.312 1 91.81 28 VAL B N 1
ATOM 4099 C CA . VAL B 1 28 ? 11.539 -0.158 13.688 1 91.81 28 VAL B CA 1
ATOM 4100 C C . VAL B 1 28 ? 12.297 -0.725 12.484 1 91.81 28 VAL B C 1
ATOM 4102 O O . VAL B 1 28 ? 13.352 -1.345 12.648 1 91.81 28 VAL B O 1
ATOM 4105 N N . SER B 1 29 ? 11.875 -0.465 11.367 1 92.5 29 SER B N 1
ATOM 4106 C CA . SER B 1 29 ? 12.508 -1 10.172 1 92.5 29 SER B CA 1
ATOM 4107 C C . SER B 1 29 ? 13.883 -0.379 9.945 1 92.5 29 SER B C 1
ATOM 4109 O O . SER B 1 29 ? 14.742 -0.976 9.289 1 92.5 29 SER B O 1
ATOM 4111 N N . VAL B 1 30 ? 14.055 0.787 10.406 1 90 30 VAL B N 1
ATOM 4112 C CA . VAL B 1 30 ? 15.344 1.458 10.25 1 90 30 VAL B CA 1
ATOM 4113 C C . VAL B 1 30 ? 16.281 1.052 11.383 1 90 30 VAL B C 1
ATOM 4115 O O . VAL B 1 30 ? 17.5 0.979 11.203 1 90 30 VAL B O 1
ATOM 4118 N N . LYS B 1 31 ? 15.727 0.714 12.438 1 86.62 31 LYS B N 1
ATOM 4119 C CA . LYS B 1 31 ? 16.531 0.467 13.633 1 86.62 31 LYS B CA 1
ATOM 4120 C C . LYS B 1 31 ? 16.875 -1.013 13.758 1 86.62 31 LYS B C 1
ATOM 4122 O O . LYS B 1 31 ? 17.922 -1.363 14.312 1 86.62 31 LYS B O 1
ATOM 4127 N N . PHE B 1 32 ? 15.992 -1.838 13.211 1 85.69 32 PHE B N 1
ATOM 4128 C CA . PHE B 1 32 ? 16.188 -3.271 13.391 1 85.69 32 PHE B CA 1
ATOM 4129 C C . PHE B 1 32 ? 16.156 -3.994 12.047 1 85.69 32 PHE B C 1
ATOM 4131 O O . PHE B 1 32 ? 15.43 -3.598 11.133 1 85.69 32 PHE B O 1
ATOM 4138 N N . PRO B 1 33 ? 16.922 -5 11.898 1 81.25 33 PRO B N 1
ATOM 4139 C CA . PRO B 1 33 ? 17.984 -5.469 12.789 1 81.25 33 PRO B CA 1
ATOM 4140 C C . PRO B 1 33 ? 19.188 -4.527 12.82 1 81.25 33 PRO B C 1
ATOM 4142 O O . PRO B 1 33 ? 19.391 -3.76 11.875 1 81.25 33 PRO B O 1
ATOM 4145 N N . LYS B 1 34 ? 19.969 -4.543 13.82 1 78.44 34 LYS B N 1
ATOM 4146 C CA . LYS B 1 34 ? 21.031 -3.574 14.062 1 78.44 34 LYS B CA 1
ATOM 4147 C C . LYS B 1 34 ? 22.094 -3.635 12.969 1 78.44 34 LYS B C 1
ATOM 4149 O O . LYS B 1 34 ? 22.562 -2.598 12.5 1 78.44 34 LYS B O 1
ATOM 4154 N N . ASP B 1 35 ? 22.422 -4.809 12.453 1 78.25 35 ASP B N 1
ATOM 4155 C CA . ASP B 1 35 ? 23.516 -4.965 11.5 1 78.25 35 ASP B CA 1
ATOM 4156 C C . ASP B 1 35 ? 23.016 -4.785 10.07 1 78.25 35 ASP B C 1
ATOM 4158 O O . ASP B 1 35 ? 23.75 -4.27 9.219 1 78.25 35 ASP B O 1
ATOM 4162 N N . ASN B 1 36 ? 21.812 -5.184 9.914 1 82.81 36 ASN B N 1
ATOM 4163 C CA . ASN B 1 36 ? 21.219 -5.105 8.586 1 82.81 36 ASN B CA 1
ATOM 4164 C C . ASN B 1 36 ? 19.75 -4.711 8.648 1 82.81 36 ASN B C 1
ATOM 4166 O O . ASN B 1 36 ? 18.875 -5.551 8.461 1 82.81 36 ASN B O 1
ATOM 4170 N N . PRO B 1 37 ? 19.609 -3.391 8.781 1 88.69 37 PRO B N 1
ATOM 4171 C CA . PRO B 1 37 ? 18.219 -2.957 8.906 1 88.69 37 PRO B CA 1
ATOM 4172 C C . PRO B 1 37 ? 17.391 -3.229 7.641 1 88.69 37 PRO B C 1
ATOM 4174 O O . PRO B 1 37 ? 17.953 -3.318 6.547 1 88.69 37 PRO B O 1
ATOM 4177 N N . PHE B 1 38 ? 16.141 -3.373 7.859 1 89.06 38 PHE B N 1
ATOM 4178 C CA . PHE B 1 38 ? 15.258 -3.627 6.73 1 89.06 38 PHE B CA 1
ATOM 4179 C C . PHE B 1 38 ? 15.234 -2.432 5.781 1 89.06 38 PHE B C 1
ATOM 4181 O O . PHE B 1 38 ? 15.102 -2.598 4.57 1 89.06 38 PHE B O 1
ATOM 4188 N N . LEU B 1 39 ? 15.352 -1.285 6.43 1 89.38 39 LEU B N 1
ATOM 4189 C CA . LEU B 1 39 ? 15.414 -0.031 5.688 1 89.38 39 LEU B CA 1
ATOM 4190 C C . LEU B 1 39 ? 16.578 0.833 6.164 1 89.38 39 LEU B C 1
ATOM 4192 O O . LEU B 1 39 ? 16.422 1.634 7.09 1 89.38 39 LEU B O 1
ATOM 4196 N N . PRO B 1 40 ? 17.625 0.665 5.465 1 87.12 40 PRO B N 1
ATOM 4197 C CA . PRO B 1 40 ? 18.781 1.485 5.859 1 87.12 40 PRO B CA 1
ATOM 4198 C C . PRO B 1 40 ? 18.5 2.982 5.734 1 87.12 40 PRO B C 1
ATOM 4200 O O . PRO B 1 40 ? 17.844 3.414 4.789 1 87.12 40 PRO B O 1
ATOM 4203 N N . GLN B 1 41 ? 19.078 3.703 6.633 1 82.62 41 GLN B N 1
ATOM 4204 C CA . GLN B 1 41 ? 18.828 5.137 6.73 1 82.62 41 GLN B CA 1
ATOM 4205 C C . GLN B 1 41 ? 19.219 5.859 5.449 1 82.62 41 GLN B C 1
ATOM 4207 O O . GLN B 1 41 ? 18.562 6.809 5.031 1 82.62 41 GLN B O 1
ATOM 4212 N N . LYS B 1 42 ? 20.188 5.398 4.812 1 81.12 42 LYS B N 1
ATOM 4213 C CA . LYS B 1 42 ? 20.719 6.039 3.609 1 81.12 42 LYS B CA 1
ATOM 4214 C C . LYS B 1 42 ? 19.75 5.883 2.439 1 81.12 42 LYS B C 1
ATOM 4216 O O . LYS B 1 42 ? 19.797 6.656 1.479 1 81.12 42 LYS B O 1
ATOM 4221 N N . LEU B 1 43 ? 18.922 4.945 2.648 1 87 43 LEU B N 1
ATOM 4222 C CA . LEU B 1 43 ? 18.047 4.629 1.517 1 87 43 LEU B CA 1
ATOM 4223 C C . LEU B 1 43 ? 16.656 5.219 1.713 1 87 43 LEU B C 1
ATOM 4225 O O . LEU B 1 43 ? 15.812 5.133 0.822 1 87 43 LEU B O 1
ATOM 4229 N N . VAL B 1 44 ? 16.438 5.848 2.781 1 85.81 44 VAL B N 1
ATOM 4230 C CA . VAL B 1 44 ? 15.117 6.402 3.09 1 85.81 44 VAL B CA 1
ATOM 4231 C C . VAL B 1 44 ? 14.758 7.473 2.062 1 85.81 44 VAL B C 1
ATOM 4233 O O . VAL B 1 44 ? 13.602 7.566 1.637 1 85.81 44 VAL B O 1
ATOM 4236 N N . GLY B 1 45 ? 15.711 8.203 1.645 1 82.38 45 GLY B N 1
ATOM 4237 C CA . GLY B 1 45 ? 15.469 9.219 0.625 1 82.38 45 GLY B CA 1
ATOM 4238 C C . GLY B 1 45 ? 15.031 8.633 -0.702 1 82.38 45 GLY B C 1
ATOM 4239 O O . GLY B 1 45 ? 14.094 9.133 -1.329 1 82.38 45 GLY B O 1
ATOM 4240 N N . THR B 1 46 ? 15.664 7.586 -1.042 1 84.81 46 THR B N 1
ATOM 4241 C CA . THR B 1 46 ? 15.32 6.922 -2.295 1 84.81 46 THR B CA 1
ATOM 4242 C C . THR B 1 46 ? 13.938 6.277 -2.203 1 84.81 46 THR B C 1
ATOM 4244 O O . THR B 1 46 ? 13.148 6.348 -3.15 1 84.81 46 THR B O 1
ATOM 4247 N N . PHE B 1 47 ? 13.68 5.785 -1.079 1 87.81 47 PHE B N 1
ATOM 4248 C CA . PHE B 1 47 ? 12.375 5.184 -0.844 1 87.81 47 PHE B CA 1
ATOM 4249 C C . PHE B 1 47 ? 11.273 6.238 -0.894 1 87.81 47 PHE B C 1
ATOM 4251 O O . PHE B 1 47 ? 10.18 5.98 -1.409 1 87.81 47 PHE B O 1
ATOM 4258 N N . SER B 1 48 ? 11.602 7.316 -0.343 1 85.62 48 SER B N 1
ATOM 4259 C CA . SER B 1 48 ? 10.641 8.414 -0.318 1 85.62 48 SER B CA 1
ATOM 4260 C C . SER B 1 48 ? 10.352 8.93 -1.725 1 85.62 48 SER B C 1
ATOM 4262 O O . SER B 1 48 ? 9.195 9.18 -2.076 1 85.62 48 SER B O 1
ATOM 4264 N N . ARG B 1 49 ? 11.344 9.031 -2.465 1 84.06 49 ARG B N 1
ATOM 4265 C CA . ARG B 1 49 ? 11.188 9.492 -3.842 1 84.06 49 ARG B CA 1
ATOM 4266 C C . ARG B 1 49 ? 10.383 8.492 -4.664 1 84.06 49 ARG B C 1
ATOM 4268 O O . ARG B 1 49 ? 9.516 8.883 -5.445 1 84.06 49 ARG B O 1
ATOM 4275 N N . PHE B 1 50 ? 10.688 7.336 -4.469 1 89.94 50 PHE B N 1
ATOM 4276 C CA . PHE B 1 50 ? 9.961 6.277 -5.156 1 89.94 50 PHE B CA 1
ATOM 4277 C C . PHE B 1 50 ? 8.484 6.305 -4.781 1 89.94 50 PHE B C 1
ATOM 4279 O O . PHE B 1 50 ? 7.617 6.262 -5.656 1 89.94 50 PHE B O 1
ATOM 4286 N N . THR B 1 51 ? 8.234 6.328 -3.52 1 89.5 51 THR B N 1
ATOM 4287 C CA . THR B 1 51 ? 6.867 6.301 -3.014 1 89.5 51 THR B CA 1
ATOM 4288 C C . THR B 1 51 ? 6.086 7.52 -3.498 1 89.5 51 THR B C 1
ATOM 4290 O O . THR B 1 51 ? 4.91 7.406 -3.855 1 89.5 51 THR B O 1
ATOM 4293 N N . PHE B 1 52 ? 6.668 8.625 -3.523 1 83.69 52 PHE B N 1
ATOM 4294 C CA . PHE B 1 52 ? 5.988 9.852 -3.941 1 83.69 52 PHE B CA 1
ATOM 4295 C C . PHE B 1 52 ? 5.609 9.781 -5.418 1 83.69 52 PHE B C 1
ATOM 4297 O O . PHE B 1 52 ? 4.453 10.008 -5.781 1 83.69 52 PHE B O 1
ATOM 4304 N N . HIS B 1 53 ? 6.473 9.336 -6.266 1 85.75 53 HIS B N 1
ATOM 4305 C CA . HIS B 1 53 ? 6.277 9.414 -7.711 1 85.75 53 HIS B CA 1
ATOM 4306 C C . HIS B 1 53 ? 5.422 8.258 -8.211 1 85.75 53 HIS B C 1
ATOM 4308 O O . HIS B 1 53 ? 4.715 8.383 -9.211 1 85.75 53 HIS B O 1
ATOM 4314 N N . THR B 1 54 ? 5.438 7.234 -7.477 1 90.69 54 THR B N 1
ATOM 4315 C CA . THR B 1 54 ? 4.727 6.07 -7.996 1 90.69 54 THR B CA 1
ATOM 4316 C C . THR B 1 54 ? 3.385 5.895 -7.289 1 90.69 54 THR B C 1
ATOM 4318 O O . THR B 1 54 ? 2.369 5.617 -7.93 1 90.69 54 THR B O 1
ATOM 4321 N N . LEU B 1 55 ? 3.363 6.098 -5.992 1 92.44 55 LEU B N 1
ATOM 4322 C CA . LEU B 1 55 ? 2.172 5.77 -5.219 1 92.44 55 LEU B CA 1
ATOM 4323 C C . LEU B 1 55 ? 1.367 7.023 -4.895 1 92.44 55 LEU B C 1
ATOM 4325 O O . LEU B 1 55 ? 0.174 7.098 -5.195 1 92.44 55 LEU B O 1
ATOM 4329 N N . MET B 1 56 ? 2.014 8.016 -4.461 1 86.38 56 MET B N 1
ATOM 4330 C CA . MET B 1 56 ? 1.312 9.211 -4.004 1 86.38 56 MET B CA 1
ATOM 4331 C C . MET B 1 56 ? 0.686 9.953 -5.18 1 86.38 56 MET B C 1
ATOM 4333 O O . MET B 1 56 ? -0.444 10.438 -5.082 1 86.38 56 MET B O 1
ATOM 4337 N N . LEU B 1 57 ? 1.395 10.094 -6.227 1 88.06 57 LEU B N 1
ATOM 4338 C CA . LEU B 1 57 ? 0.843 10.766 -7.395 1 88.06 57 LEU B CA 1
ATOM 4339 C C . LEU B 1 57 ? -0.377 10.023 -7.93 1 88.06 57 LEU B C 1
ATOM 4341 O O . LEU B 1 57 ? -1.323 10.648 -8.414 1 88.06 57 LEU B O 1
ATOM 4345 N N . SER B 1 58 ? -0.342 8.719 -7.84 1 91.75 58 SER B N 1
ATOM 4346 C CA . SER B 1 58 ? -1.492 7.926 -8.266 1 91.75 58 SER B CA 1
ATOM 4347 C C . SER B 1 58 ? -2.695 8.172 -7.355 1 91.75 58 SER B C 1
ATOM 4349 O O . SER B 1 58 ? -3.834 8.211 -7.828 1 91.75 58 SER B O 1
ATOM 4351 N N . LEU B 1 59 ? -2.404 8.32 -6.141 1 87.12 59 LEU B N 1
ATOM 4352 C CA . LEU B 1 59 ? -3.479 8.602 -5.195 1 87.12 59 LEU B CA 1
ATOM 4353 C C . LEU B 1 59 ? -4.094 9.969 -5.465 1 87.12 59 LEU B C 1
ATOM 4355 O O . LEU B 1 59 ? -5.32 10.117 -5.465 1 87.12 59 LEU B O 1
ATOM 4359 N N . ILE B 1 60 ? -3.236 10.953 -5.676 1 83.44 60 ILE B N 1
ATOM 4360 C CA . ILE B 1 60 ? -3.703 12.312 -5.941 1 83.44 60 ILE B CA 1
ATOM 4361 C C . ILE B 1 60 ? -4.562 12.32 -7.203 1 83.44 60 ILE B C 1
ATOM 4363 O O . ILE B 1 60 ? -5.699 12.797 -7.184 1 83.44 60 ILE B O 1
ATOM 4367 N N . TYR B 1 61 ? -4.051 11.773 -8.203 1 89.44 61 TYR B N 1
ATOM 4368 C CA . TYR B 1 61 ? -4.77 11.719 -9.469 1 89.44 61 TYR B CA 1
ATOM 4369 C C . TYR B 1 61 ? -6.078 10.945 -9.32 1 89.44 61 TYR B C 1
ATOM 4371 O O . TYR B 1 61 ? -7.141 11.43 -9.727 1 89.44 61 TYR B O 1
ATOM 4379 N N . GLY B 1 62 ? -6.016 9.789 -8.766 1 88.12 62 GLY B N 1
ATOM 4380 C CA . GLY B 1 62 ? -7.18 8.922 -8.664 1 88.12 62 GLY B CA 1
ATOM 4381 C C . GLY B 1 62 ? -8.305 9.516 -7.84 1 88.12 62 GLY B C 1
ATOM 4382 O O . GLY B 1 62 ? -9.477 9.406 -8.203 1 88.12 62 GLY B O 1
ATOM 4383 N N . THR B 1 63 ? -7.977 10.133 -6.805 1 82.38 63 THR B N 1
ATOM 4384 C CA . THR B 1 63 ? -8.977 10.695 -5.906 1 82.38 63 THR B CA 1
ATOM 4385 C C . THR B 1 63 ? -9.688 11.883 -6.562 1 82.38 63 THR B C 1
ATOM 4387 O O . THR B 1 63 ? -10.914 11.984 -6.5 1 82.38 63 THR B O 1
ATOM 4390 N N . ILE B 1 64 ? -8.945 12.703 -7.18 1 81.69 64 ILE B N 1
ATOM 4391 C CA . ILE B 1 64 ? -9.531 13.883 -7.809 1 81.69 64 ILE B CA 1
ATOM 4392 C C . ILE B 1 64 ? -10.328 13.469 -9.039 1 81.69 64 ILE B C 1
ATOM 4394 O O . ILE B 1 64 ? -11.461 13.922 -9.234 1 81.69 64 ILE B O 1
ATOM 4398 N N . ALA B 1 65 ? -9.773 12.57 -9.75 1 87.44 65 ALA B N 1
ATOM 4399 C CA . ALA B 1 65 ? -10.414 12.148 -11 1 87.44 65 ALA B CA 1
ATOM 4400 C C . ALA B 1 65 ? -11.727 11.422 -10.719 1 87.44 65 ALA B C 1
ATOM 4402 O O . ALA B 1 65 ? -12.68 11.531 -11.5 1 87.44 65 ALA B O 1
ATOM 4403 N N . ARG B 1 66 ? -11.789 10.766 -9.641 1 84.56 66 ARG B N 1
ATOM 4404 C CA . ARG B 1 66 ? -12.961 9.945 -9.344 1 84.56 66 ARG B CA 1
ATOM 4405 C C . ARG B 1 66 ? -14.008 10.742 -8.586 1 84.56 66 ARG B C 1
ATOM 4407 O O . ARG B 1 66 ? -15.211 10.594 -8.836 1 84.56 66 ARG B O 1
ATOM 4414 N N . ALA B 1 67 ? -13.625 11.508 -7.699 1 74.38 67 ALA B N 1
ATOM 4415 C CA . ALA B 1 67 ? -14.539 12.086 -6.719 1 74.38 67 ALA B CA 1
ATOM 4416 C C . ALA B 1 67 ? -15.133 13.398 -7.223 1 74.38 67 ALA B C 1
ATOM 4418 O O . ALA B 1 67 ? -16.234 13.773 -6.848 1 74.38 67 ALA B O 1
ATOM 4419 N N . ILE B 1 68 ? -14.352 14.102 -8.031 1 74.69 68 ILE B N 1
ATOM 4420 C CA . ILE B 1 68 ? -14.812 15.43 -8.43 1 74.69 68 ILE B CA 1
ATOM 4421 C C . ILE B 1 68 ? -15.594 15.336 -9.734 1 74.69 68 ILE B C 1
ATOM 4423 O O . ILE B 1 68 ? -15.188 14.617 -10.656 1 74.69 68 ILE B O 1
ATOM 4427 N N . THR B 1 69 ? -16.734 15.758 -9.602 1 71.5 69 THR B N 1
ATOM 4428 C CA . THR B 1 69 ? -17.531 15.914 -10.82 1 71.5 69 THR B CA 1
ATOM 4429 C C . THR B 1 69 ? -17.656 17.391 -11.195 1 71.5 69 THR B C 1
ATOM 4431 O O . THR B 1 69 ? -17.391 18.266 -10.367 1 71.5 69 THR B O 1
ATOM 4434 N N . LEU B 1 70 ? -17.906 17.656 -12.453 1 66.75 70 LEU B N 1
ATOM 4435 C CA . LEU B 1 70 ? -18.062 19.031 -12.922 1 66.75 70 LEU B CA 1
ATOM 4436 C C . LEU B 1 70 ? -19.125 19.766 -12.117 1 66.75 70 LEU B C 1
ATOM 4438 O O . LEU B 1 70 ? -18.984 20.953 -11.836 1 66.75 70 LEU B O 1
ATOM 4442 N N . GLU B 1 71 ? -20.047 19 -11.656 1 66.88 71 GLU B N 1
ATOM 4443 C CA . GLU B 1 71 ? -21.156 19.594 -10.922 1 66.88 71 GLU B CA 1
ATOM 4444 C C . GLU B 1 71 ? -20.766 19.906 -9.484 1 66.88 71 GLU B C 1
ATOM 4446 O O . GLU B 1 71 ? -21.297 20.844 -8.875 1 66.88 71 GLU B O 1
ATOM 4451 N N . SER B 1 72 ? -19.719 19.219 -9.047 1 71.75 72 SER B N 1
ATOM 4452 C CA . SER B 1 72 ? -19.422 19.328 -7.625 1 71.75 72 SER B CA 1
ATOM 4453 C C . SER B 1 72 ? -18.125 20.078 -7.383 1 71.75 72 SER B C 1
ATOM 4455 O O . SER B 1 72 ? -17.719 20.281 -6.234 1 71.75 72 SER B O 1
ATOM 4457 N N . ILE B 1 73 ? -17.562 20.547 -8.453 1 67.31 73 ILE B N 1
ATOM 4458 C CA . ILE B 1 73 ? -16.25 21.172 -8.312 1 67.31 73 ILE B CA 1
ATOM 4459 C C . ILE B 1 73 ? -16.375 22.406 -7.418 1 67.31 73 ILE B C 1
ATOM 4461 O O . ILE B 1 73 ? -15.484 22.688 -6.605 1 67.31 73 ILE B O 1
ATOM 4465 N N . GLY B 1 74 ? -17.453 23.078 -7.578 1 68.62 74 GLY B N 1
ATOM 4466 C CA . GLY B 1 74 ? -17.656 24.297 -6.812 1 68.62 74 GLY B CA 1
ATOM 4467 C C . GLY B 1 74 ? -17.953 24.031 -5.348 1 68.62 74 GLY B C 1
ATOM 4468 O O . GLY B 1 74 ? -17.828 24.938 -4.516 1 68.62 74 GLY B O 1
ATOM 4469 N N . ASP B 1 75 ? -18.078 22.812 -5.09 1 75.5 75 ASP B N 1
ATOM 4470 C CA . ASP B 1 75 ? -18.516 22.5 -3.736 1 75.5 75 ASP B CA 1
ATOM 4471 C C . ASP B 1 75 ? -17.328 22.281 -2.805 1 75.5 75 ASP B C 1
ATOM 4473 O O . ASP B 1 75 ? -17.484 22.203 -1.586 1 75.5 75 ASP B O 1
ATOM 4477 N N . TYR B 1 76 ? -16.109 22.406 -3.355 1 81.38 76 TYR B N 1
ATOM 4478 C CA . TYR B 1 76 ? -14.977 22.078 -2.508 1 81.38 76 TYR B CA 1
ATOM 4479 C C . TYR B 1 76 ? -14.094 23.297 -2.285 1 81.38 76 TYR B C 1
ATOM 4481 O O . TYR B 1 76 ? -13.031 23.203 -1.668 1 81.38 76 TYR B O 1
ATOM 4489 N N . TRP B 1 77 ? -14.539 24.469 -2.68 1 82.06 77 TRP B N 1
ATOM 4490 C CA . TRP B 1 77 ? -13.742 25.688 -2.555 1 82.06 77 TRP B CA 1
ATOM 4491 C C . TRP B 1 77 ? -13.492 26.031 -1.089 1 82.06 77 TRP B C 1
ATOM 4493 O O . TRP B 1 77 ? -12.461 26.609 -0.751 1 82.06 77 TRP B O 1
ATOM 4503 N N . TYR B 1 78 ? -14.383 25.672 -0.232 1 87.5 78 TYR B N 1
ATOM 4504 C CA . TYR B 1 78 ? -14.289 26.016 1.184 1 87.5 78 TYR B CA 1
ATOM 4505 C C . TYR B 1 78 ? -13.07 25.344 1.822 1 87.5 78 TYR B C 1
ATOM 4507 O O . TYR B 1 78 ? -12.445 25.922 2.715 1 87.5 78 TYR B O 1
ATOM 4515 N N . VAL B 1 79 ? -12.719 24.266 1.265 1 89.69 79 VAL B N 1
ATOM 4516 C CA . VAL B 1 79 ? -11.609 23.547 1.885 1 89.69 79 VAL B CA 1
ATOM 4517 C C . VAL B 1 79 ? -10.281 24.172 1.438 1 89.69 79 VAL B C 1
ATOM 4519 O O . VAL B 1 79 ? -9.32 24.203 2.205 1 89.69 79 VAL B O 1
ATOM 4522 N N . VAL B 1 80 ? -10.242 24.672 0.241 1 87.94 80 VAL B N 1
ATOM 4523 C CA . VAL B 1 80 ? -9.055 25.375 -0.244 1 87.94 80 VAL B CA 1
ATOM 4524 C C . VAL B 1 80 ? -8.844 26.656 0.547 1 87.94 80 VAL B C 1
ATOM 4526 O O . VAL B 1 80 ? -7.727 26.969 0.951 1 87.94 80 VAL B O 1
ATOM 4529 N N . VAL B 1 81 ? -9.891 27.312 0.776 1 91.12 81 VAL B N 1
ATOM 4530 C CA . VAL B 1 81 ? -9.828 28.531 1.574 1 91.12 81 VAL B CA 1
ATOM 4531 C C . VAL B 1 81 ? -9.43 28.203 3.008 1 91.12 81 VAL B C 1
ATOM 4533 O O . VAL B 1 81 ? -8.656 28.938 3.635 1 91.12 81 VAL B O 1
ATOM 4536 N N . GLY B 1 82 ? -9.969 27.078 3.48 1 93.81 82 GLY B N 1
ATOM 4537 C CA . GLY B 1 82 ? -9.578 26.609 4.797 1 93.81 82 GLY B CA 1
ATOM 4538 C C . GLY B 1 82 ? -8.086 26.344 4.914 1 93.81 82 GLY B C 1
ATOM 4539 O O . GLY B 1 82 ? -7.477 26.625 5.945 1 93.81 82 GLY B O 1
ATOM 4540 N N . ALA B 1 83 ? -7.547 25.859 3.869 1 94.25 83 ALA B N 1
ATOM 4541 C CA . ALA B 1 83 ? -6.113 25.594 3.859 1 94.25 83 ALA B CA 1
ATOM 4542 C C . ALA B 1 83 ? -5.316 26.891 3.996 1 94.25 83 ALA B C 1
ATOM 4544 O O . ALA B 1 83 ? -4.379 26.969 4.793 1 94.25 83 ALA B O 1
ATOM 4545 N N . PHE B 1 84 ? -5.699 27.906 3.248 1 94.12 84 PHE B N 1
ATOM 4546 C CA . PHE B 1 84 ? -5.023 29.203 3.316 1 94.12 84 PHE B CA 1
ATOM 4547 C C . PHE B 1 84 ? -5.148 29.797 4.711 1 94.12 84 PHE B C 1
ATOM 4549 O O . PHE B 1 84 ? -4.188 30.359 5.234 1 94.12 84 PHE B O 1
ATOM 4556 N N . PHE B 1 85 ? -6.301 29.578 5.176 1 94.88 85 PHE B N 1
ATOM 4557 C CA . PHE B 1 85 ? -6.594 30.125 6.492 1 94.88 85 PHE B CA 1
ATOM 4558 C C . PHE B 1 85 ? -5.746 29.453 7.562 1 94.88 85 PHE B C 1
ATOM 4560 O O . PHE B 1 85 ? -5.102 30.125 8.375 1 94.88 85 PHE B O 1
ATOM 4567 N N . VAL B 1 86 ? -5.703 28.172 7.598 1 96.19 86 VAL B N 1
ATOM 4568 C CA . VAL B 1 86 ? -4.973 27.406 8.602 1 96.19 86 VAL B CA 1
ATOM 4569 C C . VAL B 1 86 ? -3.475 27.672 8.477 1 96.19 86 VAL B C 1
ATOM 4571 O O . VAL B 1 86 ? -2.783 27.875 9.477 1 96.19 86 VAL B O 1
ATOM 4574 N N . LEU B 1 87 ? -2.945 27.688 7.293 1 96.81 87 LEU B N 1
ATOM 4575 C CA . LEU B 1 87 ? -1.527 27.938 7.062 1 96.81 87 LEU B CA 1
ATOM 4576 C C . LEU B 1 87 ? -1.156 29.359 7.469 1 96.81 87 LEU B C 1
ATOM 4578 O O . LEU B 1 87 ? -0.096 29.578 8.055 1 96.81 87 LEU B O 1
ATOM 4582 N N . GLY B 1 88 ? -2.039 30.25 7.137 1 96.44 88 GLY B N 1
ATOM 4583 C CA . GLY B 1 88 ? -1.811 31.625 7.547 1 96.44 88 GLY B CA 1
ATOM 4584 C C . GLY B 1 88 ? -1.773 31.797 9.055 1 96.44 88 GLY B C 1
ATOM 4585 O O . GLY B 1 88 ? -0.872 32.469 9.578 1 96.44 88 GLY B O 1
ATOM 4586 N N . ILE B 1 89 ? -2.713 31.219 9.711 1 96.75 89 ILE B N 1
ATOM 4587 C CA . ILE B 1 89 ? -2.781 31.297 11.164 1 96.75 89 ILE B CA 1
ATOM 4588 C C . ILE B 1 89 ? -1.54 30.656 11.773 1 96.75 89 ILE B C 1
ATOM 4590 O O . ILE B 1 89 ? -0.962 31.188 12.727 1 96.75 89 ILE B O 1
ATOM 4594 N N . SER B 1 90 ? -1.213 29.547 11.258 1 97.31 90 SER B N 1
ATOM 4595 C CA . SER B 1 90 ? -0.048 28.828 11.773 1 97.31 90 SER B CA 1
ATOM 4596 C C . SER B 1 90 ? 1.22 29.672 11.625 1 97.31 90 SER B C 1
ATOM 4598 O O . SER B 1 90 ? 2.076 29.672 12.508 1 97.31 90 SER B O 1
ATOM 4600 N N . TYR B 1 91 ? 1.356 30.312 10.523 1 96.94 91 TYR B N 1
ATOM 4601 C CA . TYR B 1 91 ? 2.508 31.172 10.289 1 96.94 91 TYR B CA 1
ATOM 4602 C C . TYR B 1 91 ? 2.547 32.312 11.297 1 96.94 91 TYR B C 1
ATOM 4604 O O . TYR B 1 91 ? 3.6 32.625 11.867 1 96.94 91 TYR B O 1
ATOM 4612 N N . VAL B 1 92 ? 1.443 32.938 11.5 1 97 92 VAL B N 1
ATOM 4613 C CA . VAL B 1 92 ? 1.344 34.062 12.414 1 97 92 VAL B CA 1
ATOM 4614 C C . VAL B 1 92 ? 1.617 33.625 13.844 1 97 92 VAL B C 1
ATOM 4616 O O . VAL B 1 92 ? 2.352 34.281 14.586 1 97 92 VAL B O 1
ATOM 4619 N N . VAL B 1 93 ? 1.059 32.5 14.195 1 97.44 93 VAL B N 1
ATOM 4620 C CA . VAL B 1 93 ? 1.244 31.969 15.531 1 97.44 93 VAL B CA 1
ATOM 4621 C C . VAL B 1 93 ? 2.723 31.672 15.773 1 97.44 93 VAL B C 1
ATOM 4623 O O . VAL B 1 93 ? 3.266 32 16.828 1 97.44 93 VAL B O 1
ATOM 4626 N N . ALA B 1 94 ? 3.303 31.062 14.797 1 96.69 94 ALA B N 1
ATOM 4627 C CA . ALA B 1 94 ? 4.723 30.75 14.922 1 96.69 94 ALA B CA 1
ATOM 4628 C C . ALA B 1 94 ? 5.547 32 15.141 1 96.69 94 ALA B C 1
ATOM 4630 O O . ALA B 1 94 ? 6.484 32.031 15.945 1 96.69 94 ALA B O 1
ATOM 4631 N N . THR B 1 95 ? 5.18 33.094 14.516 1 95.5 95 THR B N 1
ATOM 4632 C CA . THR B 1 95 ? 5.906 34.344 14.602 1 95.5 95 THR B CA 1
ATOM 4633 C C . THR B 1 95 ? 5.68 35 15.953 1 95.5 95 THR B C 1
ATOM 4635 O O . THR B 1 95 ? 6.617 35.531 16.562 1 95.5 95 THR B O 1
ATOM 4638 N N . ILE B 1 96 ? 4.512 34.969 16.375 1 95.88 96 ILE B N 1
ATOM 4639 C CA . ILE B 1 96 ? 4.172 35.594 17.641 1 95.88 96 ILE B CA 1
ATOM 4640 C C . ILE B 1 96 ? 4.797 34.844 18.797 1 95.88 96 ILE B C 1
ATOM 4642 O O . ILE B 1 96 ? 5.301 35.438 19.75 1 95.88 96 ILE B O 1
ATOM 4646 N N . MET B 1 97 ? 4.75 33.5 18.688 1 96 97 MET B N 1
ATOM 4647 C CA . MET B 1 97 ? 5.258 32.656 19.766 1 96 97 MET B CA 1
ATOM 4648 C C . MET B 1 97 ? 6.766 32.844 19.922 1 96 97 MET B C 1
ATOM 4650 O O . MET B 1 97 ? 7.309 32.594 21 1 96 97 MET B O 1
ATOM 4654 N N . GLN B 1 98 ? 7.422 33.188 18.859 1 93.62 98 GLN B N 1
ATOM 4655 C CA . GLN B 1 98 ? 8.859 33.438 18.953 1 93.62 98 GLN B CA 1
ATOM 4656 C C . GLN B 1 98 ? 9.148 34.594 19.891 1 93.62 98 GLN B C 1
ATOM 4658 O O . GLN B 1 98 ? 10.195 34.625 20.547 1 93.62 98 GLN B O 1
ATOM 4663 N N . CYS B 1 99 ? 8.281 35.562 19.969 1 92.75 99 CYS B N 1
ATOM 4664 C CA . CYS B 1 99 ? 8.445 36.688 20.859 1 92.75 99 CYS B CA 1
ATOM 4665 C C . CYS B 1 99 ? 8.328 36.25 22.328 1 92.75 99 CYS B C 1
ATOM 4667 O O . CYS B 1 99 ? 8.961 36.844 23.203 1 92.75 99 CYS B O 1
ATOM 4669 N N . LEU B 1 100 ? 7.555 35.25 22.594 1 92.5 100 LEU B N 1
ATOM 4670 C CA . LEU B 1 100 ? 7.359 34.75 23.938 1 92.5 100 LEU B CA 1
ATOM 4671 C C . LEU B 1 100 ? 8.477 33.781 24.312 1 92.5 100 LEU B C 1
ATOM 4673 O O . LEU B 1 100 ? 8.914 33.75 25.469 1 92.5 100 LEU B O 1
ATOM 4677 N N . ILE B 1 101 ? 8.852 32.938 23.328 1 93.38 101 ILE B N 1
ATOM 4678 C CA . ILE B 1 101 ? 9.938 31.969 23.5 1 93.38 101 ILE B CA 1
ATOM 4679 C C . ILE B 1 101 ? 11.039 32.25 22.484 1 93.38 101 ILE B C 1
ATOM 4681 O O . ILE B 1 101 ? 11.062 31.656 21.406 1 93.38 101 ILE B O 1
ATOM 4685 N N . PRO B 1 102 ? 11.977 33.031 22.906 1 88.94 102 PRO B N 1
ATOM 4686 C CA . PRO B 1 102 ? 12.992 33.469 21.938 1 88.94 102 PRO B CA 1
ATOM 4687 C C . PRO B 1 102 ? 13.93 32.312 21.531 1 88.94 102 PRO B C 1
ATOM 4689 O O . PRO B 1 102 ? 14.383 31.547 22.375 1 88.94 102 PRO B O 1
ATOM 4692 N N . ILE B 1 103 ? 14.07 32.219 20.234 1 89.5 103 ILE B N 1
ATOM 4693 C CA . ILE B 1 103 ? 14.977 31.25 19.656 1 89.5 103 ILE B CA 1
ATOM 4694 C C . ILE B 1 103 ? 16.281 31.922 19.25 1 89.5 103 ILE B C 1
ATOM 4696 O O . ILE B 1 103 ? 16.281 32.938 18.562 1 89.5 103 ILE B O 1
ATOM 4700 N N . ALA B 1 104 ? 17.375 31.344 19.672 1 83.56 104 ALA B N 1
ATOM 4701 C CA . ALA B 1 104 ? 18.688 31.969 19.547 1 83.56 104 ALA B CA 1
ATOM 4702 C C . ALA B 1 104 ? 19.141 31.984 18.094 1 83.56 104 ALA B C 1
ATOM 4704 O O . ALA B 1 104 ? 19.562 33.031 17.578 1 83.56 104 ALA B O 1
ATOM 4705 N N . ASN B 1 105 ? 19.047 30.875 17.469 1 88.31 105 ASN B N 1
ATOM 4706 C CA . ASN B 1 105 ? 19.516 30.797 16.094 1 88.31 105 ASN B CA 1
ATOM 4707 C C . ASN B 1 105 ? 18.438 31.219 15.109 1 88.31 105 ASN B C 1
ATOM 4709 O O . ASN B 1 105 ? 17.453 30.5 14.906 1 88.31 105 ASN B O 1
ATOM 4713 N N . VAL B 1 106 ? 18.672 32.344 14.422 1 89.81 106 VAL B N 1
ATOM 4714 C CA . VAL B 1 106 ? 17.672 32.969 13.562 1 89.81 106 VAL B CA 1
ATOM 4715 C C . VAL B 1 106 ? 17.406 32.062 12.352 1 89.81 106 VAL B C 1
ATOM 4717 O O . VAL B 1 106 ? 16.266 31.969 11.875 1 89.81 106 VAL B O 1
ATOM 4720 N N . TYR B 1 107 ? 18.391 31.375 11.883 1 90.38 107 TYR B N 1
ATOM 4721 C CA . TYR B 1 107 ? 18.234 30.547 10.703 1 90.38 107 TYR B CA 1
ATOM 4722 C C . TYR B 1 107 ? 17.422 29.297 11.031 1 90.38 107 TYR B C 1
ATOM 4724 O O . TYR B 1 107 ? 16.578 28.875 10.234 1 90.38 107 TYR B O 1
ATOM 4732 N N . ASP B 1 108 ? 17.641 28.797 12.188 1 91.25 108 ASP B N 1
ATOM 4733 C CA . ASP B 1 108 ? 16.844 27.656 12.625 1 91.25 108 ASP B CA 1
ATOM 4734 C C . ASP B 1 108 ? 15.383 28.047 12.82 1 91.25 108 ASP B C 1
ATOM 4736 O O . ASP B 1 108 ? 14.477 27.281 12.484 1 91.25 108 ASP B O 1
ATOM 4740 N N . PHE B 1 109 ? 15.258 29.25 13.297 1 93.62 109 PHE B N 1
ATOM 4741 C CA . PHE B 1 109 ? 13.898 29.734 13.5 1 93.62 109 PHE B CA 1
ATOM 4742 C C . PHE B 1 109 ? 13.164 29.875 12.172 1 93.62 109 PHE B C 1
ATOM 4744 O O . PHE B 1 109 ? 12.016 29.438 12.047 1 93.62 109 PHE B O 1
ATOM 4751 N N . ARG B 1 110 ? 13.766 30.453 11.203 1 93.25 110 ARG B N 1
ATOM 4752 C CA . ARG B 1 110 ? 13.141 30.656 9.906 1 93.25 110 ARG B CA 1
ATOM 4753 C C . ARG B 1 110 ? 12.789 29.328 9.242 1 93.25 110 ARG B C 1
ATOM 4755 O O . ARG B 1 110 ? 11.727 29.203 8.625 1 93.25 110 ARG B O 1
ATOM 4762 N N . ALA B 1 111 ? 13.656 28.391 9.383 1 93.25 111 ALA B N 1
ATOM 4763 C CA . ALA B 1 111 ? 13.391 27.078 8.812 1 93.25 111 ALA B CA 1
ATOM 4764 C C . ALA B 1 111 ? 12.258 26.375 9.555 1 93.25 111 ALA B C 1
ATOM 4766 O O . ALA B 1 111 ? 11.367 25.797 8.93 1 93.25 111 ALA B O 1
ATOM 4767 N N . LEU B 1 112 ? 12.312 26.469 10.797 1 95.44 112 LEU B N 1
ATOM 4768 C CA . LEU B 1 112 ? 11.32 25.766 11.609 1 95.44 112 LEU B CA 1
ATOM 4769 C C . LEU B 1 112 ? 9.977 26.484 11.555 1 95.44 112 LEU B C 1
ATOM 4771 O O . LEU B 1 112 ? 8.93 25.859 11.758 1 95.44 112 LEU B O 1
ATOM 4775 N N . ARG B 1 113 ? 10.016 27.812 11.344 1 96.06 113 ARG B N 1
ATOM 4776 C CA . ARG B 1 113 ? 8.766 28.531 11.156 1 96.06 113 ARG B CA 1
ATOM 4777 C C . ARG B 1 113 ? 7.984 27.969 9.969 1 96.06 113 ARG B C 1
ATOM 4779 O O . ARG B 1 113 ? 6.758 27.859 10.031 1 96.06 113 ARG B O 1
ATOM 4786 N N . ILE B 1 114 ? 8.695 27.641 8.93 1 94.88 114 ILE B N 1
ATOM 4787 C CA . ILE B 1 114 ? 8.062 27.016 7.77 1 94.88 114 ILE B CA 1
ATOM 4788 C C . ILE B 1 114 ? 7.582 25.609 8.133 1 94.88 114 ILE B C 1
ATOM 4790 O O . ILE B 1 114 ? 6.516 25.188 7.691 1 94.88 114 ILE B O 1
ATOM 4794 N N . SER B 1 115 ? 8.289 24.984 8.961 1 94.12 115 SER B N 1
ATOM 4795 C CA . SER B 1 115 ? 7.922 23.641 9.406 1 94.12 115 SER B CA 1
ATOM 4796 C C . SER B 1 115 ? 6.66 23.672 10.266 1 94.12 115 SER B C 1
ATOM 4798 O O . SER B 1 115 ? 5.863 22.734 10.234 1 94.12 115 SER B O 1
ATOM 4800 N N . VAL B 1 116 ? 6.496 24.719 10.984 1 95.94 116 VAL B N 1
ATOM 4801 C CA . VAL B 1 116 ? 5.293 24.875 11.789 1 95.94 116 VAL B CA 1
ATOM 4802 C C . VAL B 1 116 ? 4.105 25.219 10.891 1 95.94 116 VAL B C 1
ATOM 4804 O O . VAL B 1 116 ? 2.98 24.781 11.148 1 95.94 116 VAL B O 1
ATOM 4807 N N . THR B 1 117 ? 4.371 25.938 9.906 1 96.44 117 THR B N 1
ATOM 4808 C CA . THR B 1 117 ? 3.336 26.453 9.023 1 96.44 117 THR B CA 1
ATOM 4809 C C . THR B 1 117 ? 2.746 25.344 8.164 1 96.44 117 THR B C 1
ATOM 4811 O O . THR B 1 117 ? 1.537 25.297 7.926 1 96.44 117 THR B O 1
ATOM 4814 N N . PHE B 1 118 ? 3.58 24.422 7.77 1 94.38 118 PHE B N 1
ATOM 4815 C CA . PHE B 1 118 ? 3.143 23.422 6.809 1 94.38 118 PHE B CA 1
ATOM 4816 C C . PHE B 1 118 ? 3.105 22.047 7.453 1 94.38 118 PHE B C 1
ATOM 4818 O O . PHE B 1 118 ? 4.145 21.406 7.625 1 94.38 118 PHE B O 1
ATOM 4825 N N . PRO B 1 119 ? 1.888 21.578 7.664 1 94.31 119 PRO B N 1
ATOM 4826 C CA . PRO B 1 119 ? 1.737 20.281 8.328 1 94.31 119 PRO B CA 1
ATOM 4827 C C . PRO B 1 119 ? 1.806 19.109 7.355 1 94.31 119 PRO B C 1
ATOM 4829 O O . PRO B 1 119 ? 1.803 19.312 6.141 1 94.31 119 PRO B O 1
ATOM 4832 N N . ASN B 1 120 ? 1.918 17.953 7.926 1 88.56 120 ASN B N 1
ATOM 4833 C CA . ASN B 1 120 ? 1.91 16.719 7.148 1 88.56 120 ASN B CA 1
ATOM 4834 C C . ASN B 1 120 ? 0.495 16.328 6.73 1 88.56 120 ASN B C 1
ATOM 4836 O O . ASN B 1 120 ? -0.093 15.406 7.297 1 88.56 120 ASN B O 1
ATOM 4840 N N . ILE B 1 121 ? -0.022 16.922 5.688 1 86.75 121 ILE B N 1
ATOM 4841 C CA . ILE B 1 121 ? -1.452 16.906 5.398 1 86.75 121 ILE B CA 1
ATOM 4842 C C . ILE B 1 121 ? -1.812 15.656 4.605 1 86.75 121 ILE B C 1
ATOM 4844 O O . ILE B 1 121 ? -2.986 15.414 4.312 1 86.75 121 ILE B O 1
ATOM 4848 N N . VAL B 1 122 ? -1.058 14.789 4.191 1 79.19 122 VAL B N 1
ATOM 4849 C CA . VAL B 1 122 ? -1.465 13.656 3.365 1 79.19 122 VAL B CA 1
ATOM 4850 C C . VAL B 1 122 ? -1.212 12.352 4.117 1 79.19 122 VAL B C 1
ATOM 4852 O O . VAL B 1 122 ? -2.148 11.602 4.398 1 79.19 122 VAL B O 1
ATOM 4855 N N . ALA B 1 123 ? -0.125 12.211 4.648 1 82.31 123 ALA B N 1
ATOM 4856 C CA . ALA B 1 123 ? 0.293 10.914 5.176 1 82.31 123 ALA B CA 1
ATOM 4857 C C . ALA B 1 123 ? -0.564 10.5 6.367 1 82.31 123 ALA B C 1
ATOM 4859 O O . ALA B 1 123 ? -1 9.352 6.461 1 82.31 123 ALA B O 1
ATOM 4860 N N . LEU B 1 124 ? -0.889 11.406 7.191 1 90.44 124 LEU B N 1
ATOM 4861 C CA . LEU B 1 124 ? -1.585 11.047 8.422 1 90.44 124 LEU B CA 1
ATOM 4862 C C . LEU B 1 124 ? -3.096 11.07 8.219 1 90.44 124 LEU B C 1
ATOM 4864 O O . LEU B 1 124 ? -3.787 10.102 8.531 1 90.44 124 LEU B O 1
ATOM 4868 N N . PRO B 1 125 ? -3.576 12.023 7.582 1 92 125 PRO B N 1
ATOM 4869 C CA . PRO B 1 125 ? -5.031 12.086 7.434 1 92 125 PRO B CA 1
ATOM 4870 C C . PRO B 1 125 ? -5.586 10.93 6.594 1 92 125 PRO B C 1
ATOM 4872 O O . PRO B 1 125 ? -6.688 10.445 6.859 1 92 125 PRO B O 1
ATOM 4875 N N . ILE B 1 126 ? -4.891 10.484 5.688 1 89.06 126 ILE B N 1
ATOM 4876 C CA . ILE B 1 126 ? -5.395 9.445 4.801 1 89.06 126 ILE B CA 1
ATOM 4877 C C . ILE B 1 126 ? -5.5 8.125 5.559 1 89.06 126 ILE B C 1
ATOM 4879 O O . ILE B 1 126 ? -6.145 7.184 5.094 1 89.06 126 ILE B O 1
ATOM 4883 N N . LEU B 1 127 ? -4.867 8.078 6.656 1 90.81 127 LEU B N 1
ATOM 4884 C CA . LEU B 1 127 ? -5.012 6.906 7.512 1 90.81 127 LEU B CA 1
ATOM 4885 C C . LEU B 1 127 ? -6.027 7.16 8.617 1 90.81 127 LEU B C 1
ATOM 4887 O O . LEU B 1 127 ? -6.777 6.258 9 1 90.81 127 LEU B O 1
ATOM 4891 N N . ILE B 1 128 ? -6.109 8.344 9.062 1 93.56 128 ILE B N 1
ATOM 4892 C CA . ILE B 1 128 ? -6.93 8.688 10.219 1 93.56 128 ILE B CA 1
ATOM 4893 C C . ILE B 1 128 ? -8.398 8.727 9.812 1 93.56 128 ILE B C 1
ATOM 4895 O O . ILE B 1 128 ? -9.25 8.125 10.477 1 93.56 128 ILE B O 1
ATOM 4899 N N . PHE B 1 129 ? -8.68 9.289 8.75 1 94.56 129 PHE B N 1
ATOM 4900 C CA . PHE B 1 129 ? -10.07 9.547 8.398 1 94.56 129 PHE B CA 1
ATOM 4901 C C . PHE B 1 129 ? -10.773 8.25 8.008 1 94.56 129 PHE B C 1
ATOM 4903 O O . PHE B 1 129 ? -11.906 8 8.422 1 94.56 129 PHE B O 1
ATOM 4910 N N . PRO B 1 130 ? -10.109 7.418 7.199 1 91.12 130 PRO B N 1
ATOM 4911 C CA . PRO B 1 130 ? -10.781 6.141 6.949 1 91.12 130 PRO B CA 1
ATOM 4912 C C . PRO B 1 130 ? -11.055 5.355 8.234 1 91.12 130 PRO B C 1
ATOM 4914 O O . PRO B 1 130 ? -12.078 4.684 8.344 1 91.12 130 PRO B O 1
ATOM 4917 N N . SER B 1 131 ? -10.18 5.48 9.148 1 92.5 131 SER B N 1
ATOM 4918 C CA . SER B 1 131 ? -10.383 4.809 10.43 1 92.5 131 SER B CA 1
ATOM 4919 C C . SER B 1 131 ? -11.547 5.434 11.203 1 92.5 131 SER B C 1
ATOM 4921 O O . SER B 1 131 ? -12.312 4.727 11.859 1 92.5 131 SER B O 1
ATOM 4923 N N . LEU B 1 132 ? -11.68 6.691 11.102 1 94.62 132 LEU B N 1
ATOM 4924 C CA . LEU B 1 132 ? -12.805 7.375 11.734 1 94.62 132 LEU B CA 1
ATOM 4925 C C . LEU B 1 132 ? -14.125 6.934 11.109 1 94.62 132 LEU B C 1
ATOM 4927 O O . LEU B 1 132 ? -15.102 6.695 11.82 1 94.62 132 LEU B O 1
ATOM 4931 N N . CYS B 1 133 ? -14.109 6.777 9.859 1 92.88 133 CYS B N 1
ATOM 4932 C CA . CYS B 1 133 ? -15.312 6.453 9.102 1 92.88 133 CYS B CA 1
ATOM 4933 C C . CYS B 1 133 ? -15.766 5.023 9.375 1 92.88 133 CYS B C 1
ATOM 4935 O O . CYS B 1 133 ? -16.891 4.652 9.055 1 92.88 133 CYS B O 1
ATOM 4937 N N . GLU B 1 134 ? -14.938 4.266 9.969 1 89.81 134 GLU B N 1
ATOM 4938 C CA . GLU B 1 134 ? -15.32 2.904 10.328 1 89.81 134 GLU B CA 1
ATOM 4939 C C . GLU B 1 134 ? -16.328 2.896 11.477 1 89.81 134 GLU B C 1
ATOM 4941 O O . GLU B 1 134 ? -17.062 1.928 11.664 1 89.81 134 GLU B O 1
ATOM 4946 N N . PHE B 1 135 ? -16.328 3.959 12.234 1 90.44 135 PHE B N 1
ATOM 4947 C CA . PHE B 1 135 ? -17.25 4.055 13.367 1 90.44 135 PHE B CA 1
ATOM 4948 C C . PHE B 1 135 ? -18.641 4.469 12.914 1 90.44 135 PHE B C 1
ATOM 4950 O O . PHE B 1 135 ? -18.797 5.453 12.188 1 90.44 135 PHE B O 1
ATOM 4957 N N . PRO B 1 136 ? -19.609 3.746 13.344 1 88.69 136 PRO B N 1
ATOM 4958 C CA . PRO B 1 136 ? -20.969 4.062 12.922 1 88.69 136 PRO B CA 1
ATOM 4959 C C . PRO B 1 136 ? -21.391 5.484 13.297 1 88.69 136 PRO B C 1
ATOM 4961 O O . PRO B 1 136 ? -22.094 6.145 12.531 1 88.69 136 PRO B O 1
ATOM 4964 N N . LEU B 1 137 ? -20.984 5.918 14.367 1 87.56 137 LEU B N 1
ATOM 4965 C CA . LEU B 1 137 ? -21.312 7.273 14.789 1 87.56 137 LEU B CA 1
ATOM 4966 C C . LEU B 1 137 ? -20.828 8.289 13.758 1 87.56 137 LEU B C 1
ATOM 4968 O O . LEU B 1 137 ? -21.5 9.289 13.5 1 87.56 137 LEU B O 1
ATOM 4972 N N . VAL B 1 138 ? -19.719 8.008 13.172 1 90.44 138 VAL B N 1
ATOM 4973 C CA . VAL B 1 138 ? -19.062 8.969 12.289 1 90.44 138 VAL B CA 1
ATOM 4974 C C . VAL B 1 138 ? -19.688 8.898 10.898 1 90.44 138 VAL B C 1
ATOM 4976 O O . VAL B 1 138 ? -20.156 9.914 10.367 1 90.44 138 VAL B O 1
ATOM 4979 N N . HIS B 1 139 ? -19.734 7.672 10.359 1 89.56 139 HIS B N 1
ATOM 4980 C CA . HIS B 1 139 ? -20.266 7.629 8.992 1 89.56 139 HIS B CA 1
ATOM 4981 C C . HIS B 1 139 ? -21.766 7.906 8.969 1 89.56 139 HIS B C 1
ATOM 4983 O O . HIS B 1 139 ? -22.266 8.477 8.008 1 89.56 139 HIS B O 1
ATOM 4989 N N . ASN B 1 140 ? -22.5 7.566 9.953 1 86.81 140 ASN B N 1
ATOM 4990 C CA . ASN B 1 140 ? -23.906 7.91 10.008 1 86.81 140 ASN B CA 1
ATOM 4991 C C . ASN B 1 140 ? -24.125 9.398 10.266 1 86.81 140 ASN B C 1
ATOM 4993 O O . ASN B 1 140 ? -25.047 10.008 9.719 1 86.81 140 ASN B O 1
ATOM 4997 N N . GLY B 1 141 ? -23.344 9.914 11.047 1 86.56 141 GLY B N 1
ATOM 4998 C CA . GLY B 1 141 ? -23.469 11.32 11.367 1 86.56 141 GLY B CA 1
ATOM 4999 C C . GLY B 1 141 ? -23.266 12.234 10.172 1 86.56 141 GLY B C 1
ATOM 5000 O O . GLY B 1 141 ? -24.078 13.133 9.922 1 86.56 141 GLY B O 1
ATOM 5001 N N . TYR B 1 142 ? -22.297 11.93 9.414 1 88.19 142 TYR B N 1
ATOM 5002 C CA . TYR B 1 142 ? -21.969 12.812 8.305 1 88.19 142 TYR B CA 1
ATOM 5003 C C . TYR B 1 142 ? -22.781 12.453 7.062 1 88.19 142 TYR B C 1
ATOM 5005 O O . TYR B 1 142 ? -23.219 13.336 6.324 1 88.19 142 TYR B O 1
ATOM 5013 N N . MET B 1 143 ? -23 11.164 6.781 1 83.25 143 MET B N 1
ATOM 5014 C CA . MET B 1 143 ? -23.594 10.734 5.516 1 83.25 143 MET B CA 1
ATOM 5015 C C . MET B 1 143 ? -25.109 10.75 5.594 1 83.25 143 MET B C 1
ATOM 5017 O O . MET B 1 143 ? -25.781 11.023 4.602 1 83.25 143 MET B O 1
ATOM 5021 N N . ARG B 1 144 ? -25.719 10.43 6.707 1 77.56 144 ARG B N 1
ATOM 5022 C CA . ARG B 1 144 ? -27.172 10.484 6.832 1 77.56 144 ARG B CA 1
ATOM 5023 C C . ARG B 1 144 ? -27.672 11.914 6.672 1 77.56 144 ARG B C 1
ATOM 5025 O O . ARG B 1 144 ? -28.75 12.133 6.121 1 77.56 144 ARG B O 1
ATOM 5032 N N . ALA B 1 145 ? -26.906 12.75 7.137 1 68.06 145 ALA B N 1
ATOM 5033 C CA . ALA B 1 145 ? -27.266 14.164 7 1 68.06 145 ALA B CA 1
ATOM 5034 C C . ALA B 1 145 ? -27.266 14.594 5.535 1 68.06 145 ALA B C 1
ATOM 5036 O O . ALA B 1 145 ? -28.062 15.438 5.129 1 68.06 145 ALA B O 1
ATOM 5037 N N . GLN B 1 146 ? -26.5 13.898 4.797 1 70.56 146 GLN B N 1
ATOM 5038 C CA . GLN B 1 146 ? -26.344 14.305 3.404 1 70.56 146 GLN B CA 1
ATOM 5039 C C . GLN B 1 146 ? -27.25 13.484 2.49 1 70.56 146 GLN B C 1
ATOM 5041 O O . GLN B 1 146 ? -27.828 14.016 1.548 1 70.56 146 GLN B O 1
ATOM 5046 N N . PHE B 1 147 ? -27.281 12.148 2.727 1 69.56 147 PHE B N 1
ATOM 5047 C CA . PHE B 1 147 ? -27.969 11.281 1.777 1 69.56 147 PHE B CA 1
ATOM 5048 C C . PHE B 1 147 ? -29.312 10.82 2.332 1 69.56 147 PHE B C 1
ATOM 5050 O O . PHE B 1 147 ? -30.141 10.281 1.598 1 69.56 147 PHE B O 1
ATOM 5057 N N . GLY B 1 148 ? -29.703 11.273 3.391 1 62.69 148 GLY B N 1
ATOM 5058 C CA . GLY B 1 148 ? -30.953 10.844 3.992 1 62.69 148 GLY B CA 1
ATOM 5059 C C . GLY B 1 148 ? -30.969 9.367 4.336 1 62.69 148 GLY B C 1
ATOM 5060 O O . GLY B 1 148 ? -29.953 8.68 4.207 1 62.69 148 GLY B O 1
ATOM 5061 N N . ASP B 1 149 ? -31.938 8.852 5.094 1 58.56 149 ASP B N 1
ATOM 5062 C CA . ASP B 1 149 ? -32.125 7.461 5.504 1 58.56 149 ASP B CA 1
ATOM 5063 C C . ASP B 1 149 ? -32.375 6.562 4.293 1 58.56 149 ASP B C 1
ATOM 5065 O O . ASP B 1 149 ? -32.781 5.41 4.441 1 58.56 149 ASP B O 1
ATOM 5069 N N . ASP B 1 150 ? -32.188 7.117 3.031 1 54.88 150 ASP B N 1
ATOM 5070 C CA . ASP B 1 150 ? -32.781 6.465 1.863 1 54.88 150 ASP B CA 1
ATOM 5071 C C . ASP B 1 150 ? -32.031 5.184 1.519 1 54.88 150 ASP B C 1
ATOM 5073 O O . ASP B 1 150 ? -31.656 4.961 0.362 1 54.88 150 ASP B O 1
ATOM 5077 N N . GLY B 1 151 ? -31.688 4.34 2.553 1 64.5 151 GLY B N 1
ATOM 5078 C CA . GLY B 1 151 ? -31.547 2.953 2.143 1 64.5 151 GLY B CA 1
ATOM 5079 C C . GLY B 1 151 ? -30.109 2.527 1.964 1 64.5 151 GLY B C 1
ATOM 5080 O O . GLY B 1 151 ? -29.828 1.479 1.38 1 64.5 151 GLY B O 1
ATOM 5081 N N . LEU B 1 152 ? -29.141 3.389 2.381 1 74.75 152 LEU B N 1
ATOM 5082 C CA . LEU B 1 152 ? -27.781 2.91 2.156 1 74.75 152 LEU B CA 1
ATOM 5083 C C . LEU B 1 152 ? -27.344 1.971 3.275 1 74.75 152 LEU B C 1
ATOM 5085 O O . LEU B 1 152 ? -27.672 2.188 4.441 1 74.75 152 LEU B O 1
ATOM 5089 N N . SER B 1 153 ? -26.703 0.942 2.865 1 78.25 153 SER B N 1
ATOM 5090 C CA . SER B 1 153 ? -26.141 0.003 3.826 1 78.25 153 SER B CA 1
ATOM 5091 C C . SER B 1 153 ? -24.984 0.632 4.598 1 78.25 153 SER B C 1
ATOM 5093 O O . SER B 1 153 ? -24.391 1.617 4.148 1 78.25 153 SER B O 1
ATOM 5095 N N . PRO B 1 154 ? -24.734 0.237 5.805 1 80.06 154 PRO B N 1
ATOM 5096 C CA . PRO B 1 154 ? -23.625 0.76 6.598 1 80.06 154 PRO B CA 1
ATOM 5097 C C . PRO B 1 154 ? -22.281 0.68 5.863 1 80.06 154 PRO B C 1
ATOM 5099 O O . PRO B 1 154 ? -21.438 1.574 6 1 80.06 154 PRO B O 1
ATOM 5102 N N . GLU B 1 155 ? -22.141 -0.295 5.078 1 78.06 155 GLU B N 1
ATOM 5103 C CA . GLU B 1 155 ? -20.891 -0.446 4.332 1 78.06 155 GLU B CA 1
ATOM 5104 C C . GLU B 1 155 ? -20.781 0.597 3.223 1 78.06 155 GLU B C 1
ATOM 5106 O O . GLU B 1 155 ? -19.703 1.133 2.973 1 78.06 155 GLU B O 1
ATOM 5111 N N . GLU B 1 156 ? -21.891 0.855 2.697 1 80.38 156 GLU B N 1
ATOM 5112 C CA . GLU B 1 156 ? -21.906 1.875 1.652 1 80.38 156 GLU B CA 1
ATOM 5113 C C . GLU B 1 156 ? -21.656 3.262 2.232 1 80.38 156 GLU B C 1
ATOM 5115 O O . GLU B 1 156 ? -20.953 4.078 1.618 1 80.38 156 GLU B O 1
ATOM 5120 N N . MET B 1 157 ? -22.219 3.438 3.371 1 85.62 157 MET B N 1
ATOM 5121 C CA . MET B 1 157 ? -22.016 4.723 4.035 1 85.62 157 MET B CA 1
ATOM 5122 C C . MET B 1 157 ? -20.562 4.922 4.414 1 85.62 157 MET B C 1
ATOM 5124 O O . MET B 1 157 ? -20.031 6.031 4.312 1 85.62 157 MET B O 1
ATOM 5128 N N . GLU B 1 158 ? -19.953 3.885 4.84 1 87.62 158 GLU B N 1
ATOM 5129 C CA . GLU B 1 158 ? -18.531 3.938 5.195 1 87.62 158 GLU B CA 1
ATOM 5130 C C . GLU B 1 158 ? -17.672 4.266 3.977 1 87.62 158 GLU B C 1
ATOM 5132 O O . GLU B 1 158 ? -16.766 5.098 4.055 1 87.62 158 GLU B O 1
ATOM 5137 N N . GLU B 1 159 ? -17.984 3.672 2.914 1 82.88 159 GLU B N 1
ATOM 5138 C CA . GLU B 1 159 ? -17.219 3.893 1.693 1 82.88 159 GLU B CA 1
ATOM 5139 C C . GLU B 1 159 ? -17.375 5.328 1.196 1 82.88 159 GLU B C 1
ATOM 5141 O O . GLU B 1 159 ? -16.391 5.949 0.777 1 82.88 159 GLU B O 1
ATOM 5146 N N . LYS B 1 160 ? -18.516 5.801 1.257 1 83.75 160 LYS B N 1
ATOM 5147 C CA . LYS B 1 160 ? -18.766 7.172 0.818 1 83.75 160 LYS B CA 1
ATOM 5148 C C . LYS B 1 160 ? -18.078 8.172 1.744 1 83.75 160 LYS B C 1
ATOM 5150 O O . LYS B 1 160 ? -17.594 9.211 1.292 1 83.75 160 LYS B O 1
ATOM 5155 N N . CYS B 1 161 ? -18.141 7.859 3.01 1 90.38 161 CYS B N 1
ATOM 5156 C CA . CYS B 1 161 ? -17.469 8.703 3.994 1 90.38 161 CYS B CA 1
ATOM 5157 C C . CYS B 1 161 ? -15.977 8.797 3.703 1 90.38 161 CYS B C 1
ATOM 5159 O O . CYS B 1 161 ? -15.406 9.891 3.711 1 90.38 161 CYS B O 1
ATOM 5161 N N . VAL B 1 162 ? -15.367 7.703 3.393 1 88.44 162 VAL B N 1
ATOM 5162 C CA . VAL B 1 162 ? -13.938 7.652 3.111 1 88.44 162 VAL B CA 1
ATOM 5163 C C . VAL B 1 162 ? -13.641 8.391 1.807 1 88.44 162 VAL B C 1
ATOM 5165 O O . VAL B 1 162 ? -12.68 9.156 1.726 1 88.44 162 VAL B O 1
ATOM 5168 N N . GLU B 1 163 ? -14.43 8.234 0.86 1 82.81 163 GLU B N 1
ATOM 5169 C CA . GLU B 1 163 ? -14.234 8.875 -0.439 1 82.81 163 GLU B CA 1
ATOM 5170 C C . GLU B 1 163 ? -14.328 10.391 -0.331 1 82.81 163 GLU B C 1
ATOM 5172 O O . GLU B 1 163 ? -13.508 11.109 -0.911 1 82.81 163 GLU B O 1
ATOM 5177 N N . GLN B 1 164 ? -15.273 10.797 0.366 1 86.88 164 GLN B N 1
ATOM 5178 C CA . GLN B 1 164 ? -15.438 12.234 0.531 1 86.88 164 GLN B CA 1
ATOM 5179 C C . GLN B 1 164 ? -14.297 12.828 1.352 1 86.88 164 GLN B C 1
ATOM 5181 O O . GLN B 1 164 ? -13.805 13.914 1.04 1 86.88 164 GLN B O 1
ATOM 5186 N N . ALA B 1 165 ? -13.969 12.133 2.404 1 90.94 165 ALA B N 1
ATOM 5187 C CA . ALA B 1 165 ? -12.859 12.602 3.23 1 90.94 165 ALA B CA 1
ATOM 5188 C C . ALA B 1 165 ? -11.578 12.727 2.41 1 90.94 165 ALA B C 1
ATOM 5190 O O . ALA B 1 165 ? -10.867 13.727 2.498 1 90.94 165 ALA B O 1
ATOM 5191 N N . ASN B 1 166 ? -11.297 11.781 1.622 1 86.31 166 ASN B N 1
ATOM 5192 C CA . ASN B 1 166 ? -10.109 11.805 0.784 1 86.31 166 ASN B CA 1
ATOM 5193 C C . ASN B 1 166 ? -10.141 12.953 -0.221 1 86.31 166 ASN B C 1
ATOM 5195 O O . ASN B 1 166 ? -9.125 13.602 -0.459 1 86.31 166 ASN B O 1
ATOM 5199 N N . THR B 1 167 ? -11.273 13.109 -0.748 1 84.62 167 THR B N 1
ATOM 5200 C CA . THR B 1 167 ? -11.406 14.211 -1.695 1 84.62 167 THR B CA 1
ATOM 5201 C C . THR B 1 167 ? -11.125 15.547 -1.017 1 84.62 167 THR B C 1
ATOM 5203 O O . THR B 1 167 ? -10.422 16.391 -1.574 1 84.62 167 THR B O 1
ATOM 5206 N N . LEU B 1 168 ? -11.648 15.688 0.117 1 90.31 168 LEU B N 1
ATOM 5207 C CA . LEU B 1 168 ? -11.453 16.922 0.866 1 90.31 168 LEU B CA 1
ATOM 5208 C C . LEU B 1 168 ? -9.984 17.094 1.254 1 90.31 168 LEU B C 1
ATOM 5210 O O . LEU B 1 168 ? -9.453 18.203 1.192 1 90.31 168 LEU B O 1
ATOM 5214 N N . ILE B 1 169 ? -9.352 16.062 1.61 1 90.31 169 ILE B N 1
ATOM 5215 C CA . ILE B 1 169 ? -7.941 16.094 1.982 1 90.31 169 ILE B CA 1
ATOM 5216 C C . ILE B 1 169 ? -7.102 16.531 0.786 1 90.31 169 ILE B C 1
ATOM 5218 O O . ILE B 1 169 ? -6.223 17.391 0.916 1 90.31 169 ILE B O 1
ATOM 5222 N N . PHE B 1 170 ? -7.383 16.062 -0.326 1 84.38 170 PHE B N 1
ATOM 5223 C CA . PHE B 1 170 ? -6.562 16.375 -1.489 1 84.38 170 PHE B CA 1
ATOM 5224 C C . PHE B 1 170 ? -6.883 17.766 -2.025 1 84.38 170 PHE B C 1
ATOM 5226 O O . PHE B 1 170 ? -6.012 18.438 -2.576 1 84.38 170 PHE B O 1
ATOM 5233 N N . CYS B 1 171 ? -8.094 18.172 -1.848 1 84.75 171 CYS B N 1
ATOM 5234 C CA . CYS B 1 171 ? -8.383 19.562 -2.16 1 84.75 171 CYS B CA 1
ATOM 5235 C C . CYS B 1 171 ? -7.621 20.5 -1.232 1 84.75 171 CYS B C 1
ATOM 5237 O O . CYS B 1 171 ? -7.117 21.531 -1.668 1 84.75 171 CYS B O 1
ATOM 5239 N N . TYR B 1 172 ? -7.664 20.094 -0.009 1 90 172 TYR B N 1
ATOM 5240 C CA . TYR B 1 172 ? -6.848 20.828 0.953 1 90 172 TYR B CA 1
ATOM 5241 C C . TYR B 1 172 ? -5.387 20.844 0.532 1 90 172 TYR B C 1
ATOM 5243 O O . TYR B 1 172 ? -4.707 21.875 0.654 1 90 172 TYR B O 1
ATOM 5251 N N . PHE B 1 173 ? -4.941 19.781 0.086 1 85.75 173 PHE B N 1
ATOM 5252 C CA . PHE B 1 173 ? -3.561 19.609 -0.343 1 85.75 173 PHE B CA 1
ATOM 5253 C C . PHE B 1 173 ? -3.232 20.531 -1.502 1 85.75 173 PHE B C 1
ATOM 5255 O O . PHE B 1 173 ? -2.107 21.031 -1.611 1 85.75 173 PHE B O 1
ATOM 5262 N N . PHE B 1 174 ? -4.18 20.781 -2.248 1 79.19 174 PHE B N 1
ATOM 5263 C CA . PHE B 1 174 ? -3.98 21.734 -3.346 1 79.19 174 PHE B CA 1
ATOM 5264 C C . PHE B 1 174 ? -3.592 23.109 -2.816 1 79.19 174 PHE B C 1
ATOM 5266 O O . PHE B 1 174 ? -2.666 23.734 -3.332 1 79.19 174 PHE B O 1
ATOM 5273 N N . GLY B 1 175 ? -4.32 23.562 -1.901 1 83.38 175 GLY B N 1
ATOM 5274 C CA . GLY B 1 175 ? -3.965 24.828 -1.28 1 83.38 175 GLY B CA 1
ATOM 5275 C C . GLY B 1 175 ? -2.586 24.812 -0.648 1 83.38 175 GLY B C 1
ATOM 5276 O O . GLY B 1 175 ? -1.826 25.781 -0.781 1 83.38 175 GLY B O 1
ATOM 5277 N N . PHE B 1 176 ? -2.312 23.734 -0.023 1 87.38 176 PHE B N 1
ATOM 5278 C CA . PHE B 1 176 ? -1.005 23.531 0.588 1 87.38 176 PHE B CA 1
ATOM 5279 C C . PHE B 1 176 ? 0.101 23.625 -0.456 1 87.38 176 PHE B C 1
ATOM 5281 O O . PHE B 1 176 ? 1.096 24.328 -0.253 1 87.38 176 PHE B O 1
ATOM 5288 N N . MET B 1 177 ? -0.066 22.984 -1.521 1 80.25 177 MET B N 1
ATOM 5289 C CA . MET B 1 177 ? 0.964 22.922 -2.555 1 80.25 177 MET B CA 1
ATOM 5290 C C . MET B 1 177 ? 1.198 24.312 -3.158 1 80.25 177 MET B C 1
ATOM 5292 O O . MET B 1 177 ? 2.34 24.688 -3.428 1 80.25 177 MET B O 1
ATOM 5296 N N . PHE B 1 178 ? 0.201 24.969 -3.268 1 79.31 178 PHE B N 1
ATOM 5297 C CA . PHE B 1 178 ? 0.291 26.312 -3.84 1 79.31 178 PHE B CA 1
ATOM 5298 C C . PHE B 1 178 ? 1.125 27.219 -2.951 1 79.31 178 PHE B C 1
ATOM 5300 O O . PHE B 1 178 ? 2.035 27.906 -3.432 1 79.31 178 PHE B O 1
ATOM 5307 N N . LEU B 1 179 ? 0.894 27.156 -1.77 1 86.5 179 LEU B N 1
ATOM 5308 C CA . LEU B 1 179 ? 1.586 28.047 -0.842 1 86.5 179 LEU B CA 1
ATOM 5309 C C . LEU B 1 179 ? 2.986 27.531 -0.536 1 86.5 179 LEU B C 1
ATOM 5311 O O . LEU B 1 179 ? 3.914 28.328 -0.331 1 86.5 179 LEU B O 1
ATOM 5315 N N . PHE B 1 180 ? 3.135 26.297 -0.49 1 86.88 180 PHE B N 1
ATOM 5316 C CA . PHE B 1 180 ? 4.434 25.734 -0.139 1 86.88 180 PHE B CA 1
ATOM 5317 C C . PHE B 1 180 ? 5.457 26.016 -1.235 1 86.88 180 PHE B C 1
ATOM 5319 O O . PHE B 1 180 ? 6.559 26.484 -0.958 1 86.88 180 PHE B O 1
ATOM 5326 N N . TRP B 1 181 ? 5.121 25.766 -2.334 1 76.56 181 TRP B N 1
ATOM 5327 C CA . TRP B 1 181 ? 6.082 25.938 -3.418 1 76.56 181 TRP B CA 1
ATOM 5328 C C . TRP B 1 181 ? 6.211 27.406 -3.807 1 76.56 181 TRP B C 1
ATOM 5330 O O . TRP B 1 181 ? 7.25 27.828 -4.316 1 76.56 181 TRP B O 1
ATOM 5340 N N . GLY B 1 182 ? 5.219 28.141 -3.541 1 77.69 182 GLY B N 1
ATOM 5341 C CA . GLY B 1 182 ? 5.27 29.578 -3.824 1 77.69 182 GLY B CA 1
ATOM 5342 C C . GLY B 1 182 ? 6.043 30.359 -2.787 1 77.69 182 GLY B C 1
ATOM 5343 O O . GLY B 1 182 ? 6.875 31.203 -3.131 1 77.69 182 GLY B O 1
ATOM 5344 N N . VAL B 1 183 ? 5.758 29.984 -1.564 1 84.06 183 VAL B N 1
ATOM 5345 C CA . VAL B 1 183 ? 6.316 30.812 -0.5 1 84.06 183 VAL B CA 1
ATOM 5346 C C . VAL B 1 183 ? 7.156 29.938 0.438 1 84.06 183 VAL B C 1
ATOM 5348 O O . VAL B 1 183 ? 8.281 30.297 0.784 1 84.06 183 VAL B O 1
ATOM 5351 N N . GLY B 1 184 ? 6.715 28.859 0.754 1 88.62 184 GLY B N 1
ATOM 5352 C CA . GLY B 1 184 ? 7.332 28.031 1.77 1 88.62 184 GLY B CA 1
ATOM 5353 C C . GLY B 1 184 ? 8.695 27.5 1.361 1 88.62 184 GLY B C 1
ATOM 5354 O O . GLY B 1 184 ? 9.672 27.672 2.088 1 88.62 184 GLY B O 1
ATOM 5355 N N . TYR B 1 185 ? 8.773 26.969 0.26 1 84.38 185 TYR B N 1
ATOM 5356 C CA . TYR B 1 185 ? 9.992 26.312 -0.204 1 84.38 185 TYR B CA 1
ATOM 5357 C C . TYR B 1 185 ? 11.125 27.312 -0.372 1 84.38 185 TYR B C 1
ATOM 5359 O O . TYR B 1 185 ? 12.234 27.094 0.128 1 84.38 185 TYR B O 1
ATOM 5367 N N . PRO B 1 186 ? 10.945 28.375 -1.017 1 83.56 186 PRO B N 1
ATOM 5368 C CA . PRO B 1 186 ? 12.031 29.359 -1.148 1 83.56 186 PRO B CA 1
ATOM 5369 C C . PRO B 1 186 ? 12.516 29.875 0.2 1 83.56 186 PRO B C 1
ATOM 5371 O O . PRO B 1 186 ? 13.711 30.094 0.389 1 83.56 186 PRO B O 1
ATOM 5374 N N . GLN B 1 187 ? 11.609 30.062 1.067 1 89 187 GLN B N 1
ATOM 5375 C CA . GLN B 1 187 ? 11.9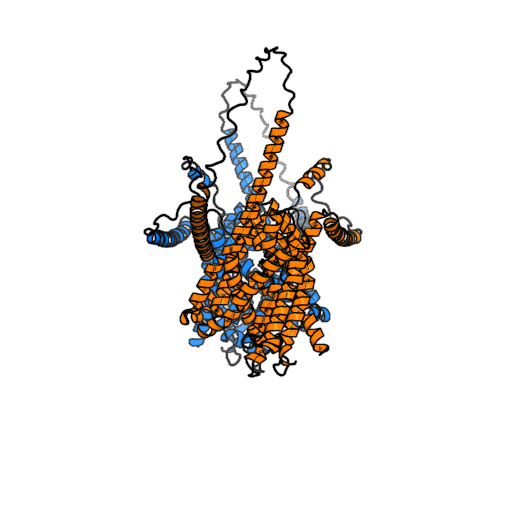92 30.547 2.387 1 89 187 GLN B CA 1
ATOM 5376 C C . GLN B 1 187 ? 12.766 29.484 3.16 1 89 187 GLN B C 1
ATOM 5378 O O . GLN B 1 187 ? 13.711 29.797 3.887 1 89 187 GLN B O 1
ATOM 5383 N N . LEU B 1 188 ? 12.422 28.312 2.994 1 90.75 188 LEU B N 1
ATOM 5384 C CA . LEU B 1 188 ? 13.07 27.188 3.674 1 90.75 188 LEU B CA 1
ATOM 5385 C C . LEU B 1 188 ? 14.5 27.016 3.174 1 90.75 188 LEU B C 1
ATOM 5387 O O . LEU B 1 188 ? 15.438 26.953 3.971 1 90.75 188 LEU B O 1
ATOM 5391 N N . ILE B 1 189 ? 14.641 26.953 1.928 1 85.19 189 ILE B N 1
ATOM 5392 C CA . ILE B 1 189 ? 15.953 26.75 1.317 1 85.19 189 ILE B CA 1
ATOM 5393 C C . ILE B 1 189 ? 16.828 27.984 1.56 1 85.19 189 ILE B C 1
ATOM 5395 O O . ILE B 1 189 ? 18.031 27.844 1.796 1 85.19 189 ILE B O 1
ATOM 5399 N N . GLY B 1 190 ? 16.25 29.141 1.438 1 86.31 190 GLY B N 1
ATOM 5400 C CA . GLY B 1 190 ? 16.984 30.359 1.739 1 86.31 190 GLY B CA 1
ATOM 5401 C C . GLY B 1 190 ? 17.562 30.375 3.145 1 86.31 190 GLY B C 1
ATOM 5402 O O . GLY B 1 190 ? 18.734 30.719 3.344 1 86.31 190 GLY B O 1
ATOM 5403 N N . ALA B 1 191 ? 16.781 29.969 4.051 1 90.62 191 ALA B N 1
ATOM 5404 C CA . ALA B 1 191 ? 17.219 29.938 5.441 1 90.62 191 ALA B CA 1
ATOM 5405 C C . ALA B 1 191 ? 18.328 28.891 5.641 1 90.62 191 ALA B C 1
ATOM 5407 O O . ALA B 1 191 ? 19.297 29.141 6.355 1 90.62 191 ALA B O 1
ATOM 5408 N N . ALA B 1 192 ? 18.188 27.766 5.102 1 89.69 192 ALA B N 1
ATOM 5409 C CA . ALA B 1 192 ? 19.156 26.672 5.246 1 89.69 192 ALA B CA 1
ATOM 5410 C C . ALA B 1 192 ? 20.484 27.031 4.582 1 89.69 192 ALA B C 1
ATOM 5412 O O . ALA B 1 192 ? 21.547 26.703 5.105 1 89.69 192 ALA B O 1
ATOM 5413 N N . GLN B 1 193 ? 20.406 27.641 3.482 1 87.25 193 GLN B N 1
ATOM 5414 C CA . GLN B 1 193 ? 21.625 28.047 2.762 1 87.25 193 GLN B CA 1
ATOM 5415 C C . GLN B 1 193 ? 22.375 29.141 3.514 1 87.25 193 GLN B C 1
ATOM 5417 O O . GLN B 1 193 ? 23.609 29.125 3.559 1 87.25 193 GLN B O 1
ATOM 5422 N N . GLU B 1 194 ? 21.641 30.047 3.982 1 88.81 194 GLU B N 1
ATOM 5423 C CA . GLU B 1 194 ? 22.266 31.125 4.754 1 88.81 194 GLU B CA 1
ATOM 5424 C C . GLU B 1 194 ? 22.984 30.578 5.98 1 88.81 194 GLU B C 1
ATOM 5426 O O . GLU B 1 194 ? 24.062 31.047 6.34 1 88.81 194 GLU B O 1
ATOM 5431 N N . LYS B 1 195 ? 22.422 29.672 6.574 1 89 195 LYS B N 1
ATOM 5432 C CA . LYS B 1 195 ? 23.078 29.031 7.719 1 89 195 LYS B CA 1
ATOM 5433 C C . LYS B 1 195 ? 24.359 28.328 7.301 1 89 195 LYS B C 1
ATOM 5435 O O . LYS B 1 195 ? 25.359 28.391 8.008 1 89 195 LYS B O 1
ATOM 5440 N N . ALA B 1 196 ? 24.25 27.641 6.262 1 85.62 196 ALA B N 1
ATOM 5441 C CA . ALA B 1 196 ? 25.422 26.922 5.754 1 85.62 196 ALA B CA 1
ATOM 5442 C C . ALA B 1 196 ? 26.547 27.891 5.402 1 85.62 196 ALA B C 1
ATOM 5444 O O . ALA B 1 196 ? 27.719 27.594 5.633 1 85.62 196 ALA B O 1
ATOM 5445 N N . LEU B 1 197 ? 26.203 28.969 4.824 1 83 197 LEU B N 1
ATOM 5446 C CA . LEU B 1 197 ? 27.188 29.984 4.453 1 83 197 LEU B CA 1
ATOM 5447 C C . LEU B 1 197 ? 27.828 30.594 5.695 1 83 197 LEU B C 1
ATOM 5449 O O . LEU B 1 197 ? 29.031 30.859 5.711 1 83 197 LEU B O 1
ATOM 5453 N N . GLU B 1 198 ? 27.062 30.859 6.617 1 82.5 198 GLU B N 1
ATOM 5454 C CA . GLU B 1 198 ? 27.578 31.406 7.863 1 82.5 198 GLU B CA 1
ATOM 5455 C C . GLU B 1 198 ? 28.531 30.438 8.555 1 82.5 198 GLU B C 1
ATOM 5457 O O . GLU B 1 198 ? 29.547 30.844 9.117 1 82.5 198 GLU B O 1
ATOM 5462 N N . ALA B 1 199 ? 28.203 29.219 8.523 1 78.25 199 ALA B N 1
ATOM 5463 C CA . ALA B 1 199 ? 29.047 28.188 9.117 1 78.25 199 ALA B CA 1
ATOM 5464 C C . ALA B 1 199 ? 30.375 28.062 8.375 1 78.25 199 ALA B C 1
ATOM 5466 O O . ALA B 1 199 ? 31.422 27.859 8.992 1 78.25 199 ALA B O 1
ATOM 5467 N N . SER B 1 200 ? 30.312 28.156 7.109 1 75 200 SER B N 1
ATOM 5468 C CA . SER B 1 200 ? 31.531 28.094 6.305 1 75 200 SER B CA 1
ATOM 5469 C C . SER B 1 200 ? 32.406 29.312 6.551 1 75 200 SER B C 1
ATOM 5471 O O . SER B 1 200 ? 33.625 29.188 6.637 1 75 200 SER B O 1
ATOM 5473 N N . ASN B 1 201 ? 31.781 30.438 6.633 1 74.06 201 ASN B N 1
ATOM 5474 C CA . ASN B 1 201 ? 32.531 31.672 6.891 1 74.06 201 ASN B CA 1
ATOM 5475 C C . ASN B 1 201 ? 33.156 31.656 8.273 1 74.06 201 ASN B C 1
ATOM 5477 O O . ASN B 1 201 ? 34.281 32.156 8.461 1 74.06 201 ASN B O 1
ATOM 5481 N N . ALA B 1 202 ? 32.562 31.156 9.141 1 70.81 202 ALA B N 1
ATOM 5482 C CA . ALA B 1 202 ? 33.094 31.031 10.492 1 70.81 202 ALA B CA 1
ATOM 5483 C C . ALA B 1 202 ? 34.281 30.094 10.523 1 70.81 202 ALA B C 1
ATOM 5485 O O . ALA B 1 202 ? 35.25 30.328 11.258 1 70.81 202 ALA B O 1
ATOM 5486 N N . SER B 1 203 ? 34.219 29.062 9.758 1 69.25 203 SER B N 1
ATOM 5487 C CA . SER B 1 203 ? 35.344 28.125 9.68 1 69.25 203 SER B CA 1
ATOM 5488 C C . SER B 1 203 ? 36.562 28.75 9.008 1 69.25 203 SER B C 1
ATOM 5490 O O . SER B 1 203 ? 37.688 28.516 9.422 1 69.25 203 SER B O 1
ATOM 5492 N N . THR B 1 204 ? 36.312 29.562 8.055 1 65.88 204 THR B N 1
ATOM 5493 C CA . THR B 1 204 ? 37.406 30.219 7.359 1 65.88 204 THR B CA 1
ATOM 5494 C C . THR B 1 204 ? 38.062 31.297 8.25 1 65.88 204 THR B C 1
ATOM 5496 O O . THR B 1 204 ? 39.281 31.438 8.266 1 65.88 204 THR B O 1
ATOM 5499 N N . LYS B 1 205 ? 37.281 32 8.969 1 67.44 205 LYS B N 1
ATOM 5500 C CA . LYS B 1 205 ? 37.844 33.031 9.859 1 67.44 205 LYS B CA 1
ATOM 5501 C C . LYS B 1 205 ? 38.656 32.375 10.977 1 67.44 205 LYS B C 1
ATOM 5503 O O . LYS B 1 205 ? 39.688 32.938 11.398 1 67.44 205 LYS B O 1
ATOM 5508 N N . SER B 1 206 ? 38.219 31.25 11.336 1 65.81 206 SER B N 1
ATOM 5509 C CA . SER B 1 206 ? 38.938 30.547 12.383 1 65.81 206 SER B CA 1
ATOM 5510 C C . SER B 1 206 ? 40.281 30.031 11.859 1 65.81 206 SER B C 1
ATOM 5512 O O . SER B 1 206 ? 41.281 30.031 12.578 1 65.81 206 SER B O 1
ATOM 5514 N N . GLU B 1 207 ? 40.375 29.609 10.648 1 63.5 207 GLU B N 1
ATOM 5515 C CA . GLU B 1 207 ? 41.625 29.156 10.039 1 63.5 207 GLU B CA 1
ATOM 5516 C C . GLU B 1 207 ? 42.594 30.328 9.797 1 63.5 207 GLU B C 1
ATOM 5518 O O . GLU B 1 207 ? 43.781 30.203 10 1 63.5 207 GLU B O 1
ATOM 5523 N N . GLU B 1 208 ? 42.094 31.422 9.422 1 62.34 208 GLU B N 1
ATOM 5524 C CA . GLU B 1 208 ? 42.906 32.625 9.203 1 62.34 208 GLU B CA 1
ATOM 5525 C C . GLU B 1 208 ? 43.438 33.156 10.523 1 62.34 208 GLU B C 1
ATOM 5527 O O . GLU B 1 208 ? 44.562 33.625 10.594 1 62.34 208 GLU B O 1
ATOM 5532 N N . SER B 1 209 ? 42.625 33.125 11.492 1 58.72 209 SER B N 1
ATOM 5533 C CA . SER B 1 209 ? 43.094 33.594 12.797 1 58.72 209 SER B CA 1
ATOM 5534 C C . SER B 1 209 ? 44.156 32.656 13.359 1 58.72 209 SER B C 1
ATOM 5536 O O . SER B 1 209 ? 45.031 33.094 14.125 1 58.72 209 SER B O 1
ATOM 5538 N N . ARG B 1 210 ? 44.094 31.5 12.922 1 59.59 210 ARG B N 1
ATOM 5539 C CA . ARG B 1 210 ? 45.125 30.562 13.367 1 59.59 210 ARG B CA 1
ATOM 5540 C C . ARG B 1 210 ? 46.438 30.797 12.625 1 59.59 210 ARG B C 1
ATOM 5542 O O . ARG B 1 210 ? 47.5 30.641 13.188 1 59.59 210 ARG B O 1
ATOM 5549 N N . GLN B 1 211 ? 46.438 31.188 11.484 1 56.22 211 GLN B N 1
ATOM 5550 C CA . GLN B 1 211 ? 47.656 31.453 10.734 1 56.22 211 GLN B CA 1
ATOM 5551 C C . GLN B 1 211 ? 48.344 32.719 11.25 1 56.22 211 GLN B C 1
ATOM 5553 O O . GLN B 1 211 ? 49.562 32.844 11.148 1 56.22 211 GLN B O 1
ATOM 5558 N N . GLU B 1 212 ? 47.625 33.562 11.688 1 52.38 212 GLU B N 1
ATOM 5559 C CA . GLU B 1 212 ? 48.219 34.812 12.18 1 52.38 212 GLU B CA 1
ATOM 5560 C C . GLU B 1 212 ? 48.938 34.562 13.516 1 52.38 212 GLU B C 1
ATOM 5562 O O . GLU B 1 212 ? 49.719 35.406 13.953 1 52.38 212 GLU B O 1
ATOM 5567 N N . GLU B 1 213 ? 48.562 33.531 14.156 1 48.44 213 GLU B N 1
ATOM 5568 C CA . GLU B 1 213 ? 49.188 33.344 15.461 1 48.44 213 GLU B CA 1
ATOM 5569 C C . GLU B 1 213 ? 50.562 32.688 15.305 1 48.44 213 GLU B C 1
ATOM 5571 O O . GLU B 1 213 ? 51.219 32.375 16.297 1 48.44 213 GLU B O 1
ATOM 5576 N N . GLU B 1 214 ? 50.969 32.312 14.078 1 44 214 GLU B N 1
ATOM 5577 C CA . GLU B 1 214 ? 52.344 31.859 14.078 1 44 214 GLU B CA 1
ATOM 5578 C C . GLU B 1 214 ? 53.344 33 14.312 1 44 214 GLU B C 1
ATOM 5580 O O . GLU B 1 214 ? 53.25 34.031 13.641 1 44 214 GLU B O 1
ATOM 5585 N N . PRO B 1 215 ? 54.031 33.062 15.492 1 40.88 215 PRO B N 1
ATOM 5586 C CA . PRO B 1 215 ? 54.906 34.156 15.93 1 40.88 215 PRO B CA 1
ATOM 5587 C C . PRO B 1 215 ? 55.906 34.562 14.867 1 40.88 215 PRO B C 1
ATOM 5589 O O . PRO B 1 215 ? 56.594 33.719 14.289 1 40.88 215 PRO B O 1
ATOM 5592 N N . PRO B 1 216 ? 55.625 35.562 14.055 1 37.72 216 PRO B N 1
ATOM 5593 C CA . PRO B 1 216 ? 56.656 35.969 13.117 1 37.72 216 PRO B CA 1
ATOM 5594 C C . PRO B 1 216 ? 58.031 36.062 13.773 1 37.72 216 PRO B C 1
ATOM 5596 O O . PRO B 1 216 ? 58.156 36.312 14.977 1 37.72 216 PRO B O 1
ATOM 5599 N N . SER B 1 217 ? 58.969 35.219 13.438 1 36.34 217 SER B N 1
ATOM 5600 C CA . SER B 1 217 ? 60.344 35.375 13.875 1 36.34 217 SER B CA 1
ATOM 5601 C C . SER B 1 217 ? 60.781 36.844 13.82 1 36.34 217 SER B C 1
ATOM 5603 O O . SER B 1 217 ? 60.438 37.562 12.891 1 36.34 217 SER B O 1
ATOM 5605 N N . GLN B 1 218 ? 61.219 37.562 14.938 1 32.44 218 GLN B N 1
ATOM 5606 C CA . GLN B 1 218 ? 61.594 38.906 15.336 1 32.44 218 GLN B CA 1
ATOM 5607 C C . GLN B 1 218 ? 62.688 39.469 14.453 1 32.44 218 GLN B C 1
ATOM 5609 O O . GLN B 1 218 ? 63.875 39.156 14.672 1 32.44 218 GLN B O 1
ATOM 5614 N N . THR B 1 219 ? 62.812 39.125 13.141 1 30.86 219 THR B N 1
ATOM 5615 C CA . THR B 1 219 ? 64.062 39.75 12.641 1 30.86 219 THR B CA 1
ATOM 5616 C C . THR B 1 219 ? 64.062 41.25 12.898 1 30.86 219 THR B C 1
ATOM 5618 O O . THR B 1 219 ? 63.031 41.906 12.727 1 30.86 219 THR B O 1
ATOM 5621 N N . GLU B 1 220 ? 65.062 41.844 13.617 1 29.72 220 GLU B N 1
ATOM 5622 C CA . GLU B 1 220 ? 65.5 43.062 14.297 1 29.72 220 GLU B CA 1
ATOM 5623 C C . GLU B 1 220 ? 65.438 44.281 13.344 1 29.72 220 GLU B C 1
ATOM 5625 O O . GLU B 1 220 ? 65.812 45.375 13.719 1 29.72 220 GLU B O 1
ATOM 5630 N N . ASN B 1 221 ? 64.938 44.156 12.078 1 27.05 221 ASN B N 1
ATOM 5631 C CA . ASN B 1 221 ? 65.5 45.281 11.305 1 27.05 221 ASN B CA 1
ATOM 5632 C C . ASN B 1 221 ? 65 46.625 11.844 1 27.05 221 ASN B C 1
ATOM 5634 O O . ASN B 1 221 ? 63.875 46.781 12.242 1 27.05 221 ASN B O 1
ATOM 5638 N N . SER B 1 222 ? 65.938 47.469 12.383 1 27.86 222 SER B N 1
ATOM 5639 C CA . SER B 1 222 ? 66.062 48.75 13.039 1 27.86 222 SER B CA 1
ATOM 5640 C C . SER B 1 222 ? 65.375 49.844 12.25 1 27.86 222 SER B C 1
ATOM 5642 O O . SER B 1 222 ? 65.562 51.031 12.477 1 27.86 222 SER B O 1
ATOM 5644 N N . HIS B 1 223 ? 64.375 49.531 11.383 1 24.75 223 HIS B N 1
ATOM 5645 C CA . HIS B 1 223 ? 64.125 50.594 10.422 1 24.75 223 HIS B CA 1
ATOM 5646 C C . HIS B 1 223 ? 63.625 51.875 11.109 1 24.75 223 HIS B C 1
ATOM 5648 O O . HIS B 1 223 ? 62.938 51.781 12.117 1 24.75 223 HIS B O 1
ATOM 5654 N N . GLN B 1 224 ? 64.312 53 10.867 1 25 224 GLN B N 1
ATOM 5655 C CA . GLN B 1 224 ? 64.375 54.406 11.234 1 25 224 GLN B CA 1
ATOM 5656 C C . GLN B 1 224 ? 63.031 55.094 11.086 1 25 224 GLN B C 1
ATOM 5658 O O . GLN B 1 224 ? 62.344 54.906 10.07 1 25 224 GLN B O 1
ATOM 5663 N N . SER B 1 225 ? 62.375 55.438 12.234 1 24.42 225 SER B N 1
ATOM 5664 C CA . SER B 1 225 ? 61.062 55.969 12.586 1 24.42 225 SER B CA 1
ATOM 5665 C C . SER B 1 225 ? 60.781 57.281 11.891 1 24.42 225 SER B C 1
ATOM 5667 O O . SER B 1 225 ? 61.5 58.25 12.086 1 24.42 225 SER B O 1
ATOM 5669 N N . PRO B 1 226 ? 60.406 57.219 10.492 1 25.56 226 PRO B N 1
ATOM 5670 C CA . PRO B 1 226 ? 60.312 58.5 9.812 1 25.56 226 PRO B CA 1
ATOM 5671 C C . PRO B 1 226 ? 59.438 59.5 10.57 1 25.56 226 PRO B C 1
ATOM 5673 O O . PRO B 1 226 ? 58.625 59.125 11.383 1 25.56 226 PRO B O 1
ATOM 5676 N N . SER B 1 227 ? 59.812 60.812 10.555 1 25.23 227 SER B N 1
ATOM 5677 C CA . SER B 1 227 ? 59.562 62.094 11.203 1 25.23 227 SER B CA 1
ATOM 5678 C C . SER B 1 227 ? 58.094 62.531 11.008 1 25.23 227 SER B C 1
ATOM 5680 O O . SER B 1 227 ? 57.5 62.25 9.969 1 25.23 227 SER B O 1
ATOM 5682 N N . PRO B 1 228 ? 57.344 62.938 12.125 1 26.05 228 PRO B N 1
ATOM 5683 C CA . PRO B 1 228 ? 55.938 63.25 12.398 1 26.05 228 PRO B CA 1
ATOM 5684 C C . PRO B 1 228 ? 55.406 64.438 11.594 1 26.05 228 PRO B C 1
ATOM 5686 O O . PRO B 1 228 ? 55.906 65.562 11.75 1 26.05 228 PRO B O 1
ATOM 5689 N N . VAL B 1 229 ? 55.344 64.438 10.195 1 25.41 229 VAL B N 1
ATOM 5690 C CA . VAL B 1 229 ? 55.031 65.625 9.461 1 25.41 229 VAL B CA 1
ATOM 5691 C C . VAL B 1 229 ? 53.719 66.25 9.984 1 25.41 229 VAL B C 1
ATOM 5693 O O . VAL B 1 229 ? 52.812 65.5 10.367 1 25.41 229 VAL B O 1
ATOM 5696 N N . GLY B 1 230 ? 53.688 67.562 10.305 1 23.08 230 GLY B N 1
ATOM 5697 C CA . GLY B 1 230 ? 52.875 68.625 10.906 1 23.08 230 GLY B CA 1
ATOM 5698 C C . GLY B 1 230 ? 51.531 68.812 10.219 1 23.08 230 GLY B C 1
ATOM 5699 O O . GLY B 1 230 ? 51.469 69.25 9.055 1 23.08 230 GLY B O 1
ATOM 5700 N N . ILE B 1 231 ? 50.531 67.875 10.344 1 23.33 231 ILE B N 1
ATOM 5701 C CA . ILE B 1 231 ? 49.281 67.875 9.602 1 23.33 231 ILE B CA 1
ATOM 5702 C C . ILE B 1 231 ? 48.469 69.125 9.984 1 23.33 231 ILE B C 1
ATOM 5704 O O . ILE B 1 231 ? 48.188 69.312 11.164 1 23.33 231 ILE B O 1
ATOM 5708 N N . ASP B 1 232 ? 48.656 70.25 9.211 1 23.5 232 ASP B N 1
ATOM 5709 C CA . ASP B 1 232 ? 48.062 71.562 9.367 1 23.5 232 ASP B CA 1
ATOM 5710 C C . ASP B 1 232 ? 46.531 71.438 9.5 1 23.5 232 ASP B C 1
ATOM 5712 O O . ASP B 1 232 ? 45.906 70.625 8.82 1 23.5 232 ASP B O 1
ATOM 5716 N N . ALA B 1 233 ? 45.906 71.938 10.633 1 23.23 233 ALA B N 1
ATOM 5717 C CA . ALA B 1 233 ? 44.594 71.938 11.32 1 23.23 233 ALA B CA 1
ATOM 5718 C C . ALA B 1 233 ? 43.5 72.562 10.477 1 23.23 233 ALA B C 1
ATOM 5720 O O . ALA B 1 233 ? 42.344 72.562 10.836 1 23.23 233 ALA B O 1
ATOM 5721 N N . GLY B 1 234 ? 43.906 73.375 9.43 1 21.52 234 GLY B N 1
ATOM 5722 C CA . GLY B 1 234 ? 43 74.5 9.203 1 21.52 234 GLY B CA 1
ATOM 5723 C C . GLY B 1 234 ? 41.625 74.125 8.797 1 21.52 234 GLY B C 1
ATOM 5724 O O . GLY B 1 234 ? 40.625 74.688 9.266 1 21.52 234 GLY B O 1
ATOM 5725 N N . GLU B 1 235 ? 41.438 73.562 7.555 1 22.86 235 GLU B N 1
ATOM 5726 C CA . GLU B 1 235 ? 40.312 73.938 6.676 1 22.86 235 GLU B CA 1
ATOM 5727 C C . GLU B 1 235 ? 39.062 73.188 7.094 1 22.86 235 GLU B C 1
ATOM 5729 O O . GLU B 1 235 ? 38.812 72.062 6.656 1 22.86 235 GLU B O 1
ATOM 5734 N N . ALA B 1 236 ? 38.656 73.125 8.328 1 22.39 236 ALA B N 1
ATOM 5735 C CA . ALA B 1 236 ? 37.625 72.25 8.859 1 22.39 236 ALA B CA 1
ATOM 5736 C C . ALA B 1 236 ? 36.25 72.688 8.344 1 22.39 236 ALA B C 1
ATOM 5738 O O . ALA B 1 236 ? 35.312 71.875 8.297 1 22.39 236 ALA B O 1
ATOM 5739 N N . ASP B 1 237 ? 36.031 73.938 8.125 1 23.41 237 ASP B N 1
ATOM 5740 C CA . ASP B 1 237 ? 34.75 74.562 8.422 1 23.41 237 ASP B CA 1
ATOM 5741 C C . ASP B 1 237 ? 33.719 74.188 7.348 1 23.41 237 ASP B C 1
ATOM 5743 O O . ASP B 1 237 ? 32.5 74.125 7.617 1 23.41 237 ASP B O 1
ATOM 5747 N N . GLN B 1 238 ? 34.031 74.375 6.086 1 23.05 238 GLN B N 1
ATOM 5748 C CA . GLN B 1 238 ? 33.031 74.75 5.09 1 23.05 238 GLN B CA 1
ATOM 5749 C C . GLN B 1 238 ? 32.125 73.562 4.797 1 23.05 238 GLN B C 1
ATOM 5751 O O . GLN B 1 238 ? 31.203 73.688 3.98 1 23.05 238 GLN B O 1
ATOM 5756 N N . GLN B 1 239 ? 32.469 72.438 5.02 1 23.39 239 GLN B N 1
ATOM 5757 C CA . GLN B 1 239 ? 31.844 71.375 4.203 1 23.39 239 GLN B CA 1
ATOM 5758 C C . GLN B 1 239 ? 30.406 71.125 4.652 1 23.39 239 GLN B C 1
ATOM 5760 O O . GLN B 1 239 ? 30 69.938 4.789 1 23.39 239 GLN B O 1
ATOM 5765 N N . GLN B 1 240 ? 29.828 71.938 5.473 1 23.94 240 GLN B N 1
ATOM 5766 C CA . GLN B 1 240 ? 28.562 71.625 6.109 1 23.94 240 GLN B CA 1
ATOM 5767 C C . GLN B 1 240 ? 27.422 71.562 5.094 1 23.94 240 GLN B C 1
ATOM 5769 O O . GLN B 1 240 ? 26.375 70.938 5.336 1 23.94 240 GLN B O 1
ATOM 5774 N N . ASN B 1 241 ? 27.422 72.5 4.109 1 24.05 241 ASN B N 1
ATOM 5775 C CA . ASN B 1 241 ? 26.188 72.938 3.457 1 24.05 241 ASN B CA 1
ATOM 5776 C C . ASN B 1 241 ? 25.609 71.812 2.561 1 24.05 241 ASN B C 1
ATOM 5778 O O . ASN B 1 241 ? 24.469 71.938 2.1 1 24.05 241 ASN B O 1
ATOM 5782 N N . GLU B 1 242 ? 26.438 71.188 1.774 1 26.14 242 GLU B N 1
ATOM 5783 C CA . GLU B 1 242 ? 25.906 70.5 0.586 1 26.14 242 GLU B CA 1
ATOM 5784 C C . GLU B 1 242 ? 25.078 69.312 0.96 1 26.14 242 GLU B C 1
ATOM 5786 O O . GLU B 1 242 ? 24.688 68.5 0.092 1 26.14 242 GLU B O 1
ATOM 5791 N N . GLU B 1 243 ? 24.875 69 2.203 1 27.22 243 GLU B N 1
ATOM 5792 C CA . GLU B 1 243 ? 24.281 67.75 2.553 1 27.22 243 GLU B CA 1
ATOM 5793 C C . GLU B 1 243 ? 22.812 67.688 2.166 1 27.22 243 GLU B C 1
ATOM 5795 O O . GLU B 1 243 ? 22.172 66.625 2.283 1 27.22 243 GLU B O 1
ATOM 5800 N N . ASN B 1 244 ? 22.188 68.875 1.964 1 27.05 244 ASN B N 1
ATOM 5801 C CA . ASN B 1 244 ? 20.719 68.875 1.962 1 27.05 244 ASN B CA 1
ATOM 5802 C C . ASN B 1 244 ? 20.156 68.312 0.663 1 27.05 244 ASN B C 1
ATOM 5804 O O . ASN B 1 244 ? 18.938 68.125 0.555 1 27.05 244 ASN B O 1
ATOM 5808 N N . SER B 1 245 ? 20.797 68.625 -0.468 1 28 245 SER B N 1
ATOM 5809 C CA . SER B 1 245 ? 20.109 68.312 -1.729 1 28 245 SER B CA 1
ATOM 5810 C C . SER B 1 245 ? 19.984 66.812 -1.967 1 28 245 SER B C 1
ATOM 5812 O O . SER B 1 245 ? 19.406 66.438 -2.971 1 28 245 SER B O 1
ATOM 5814 N N . ALA B 1 246 ? 20.781 66.062 -1.49 1 28.28 246 ALA B N 1
ATOM 5815 C CA . ALA B 1 246 ? 20.859 64.625 -1.949 1 28.28 246 ALA B CA 1
ATOM 5816 C C . ALA B 1 246 ? 19.672 63.844 -1.454 1 28.28 246 ALA B C 1
ATOM 5818 O O . ALA B 1 246 ? 19.641 62.625 -1.621 1 28.28 246 ALA B O 1
ATOM 5819 N N . ILE B 1 247 ? 18.812 64.375 -0.646 1 31.83 247 ILE B N 1
ATOM 5820 C CA . ILE B 1 247 ? 17.641 63.719 -0.115 1 31.83 247 ILE B CA 1
ATOM 5821 C C . ILE B 1 247 ? 16.672 63.406 -1.254 1 31.83 247 ILE B C 1
ATOM 5823 O O . ILE B 1 247 ? 15.75 62.594 -1.088 1 31.83 247 ILE B O 1
ATOM 5827 N N . GLY B 1 248 ? 16.719 64.188 -2.338 1 31.44 248 GLY B N 1
ATOM 5828 C CA . GLY B 1 248 ? 15.734 63.969 -3.389 1 31.44 248 GLY B CA 1
ATOM 5829 C C . GLY B 1 248 ? 15.914 62.656 -4.105 1 31.44 248 GLY B C 1
ATOM 5830 O O . GLY B 1 248 ? 14.953 62.094 -4.652 1 31.44 248 GLY B O 1
ATOM 5831 N N . ASP B 1 249 ? 17.141 62.344 -4.461 1 31.91 249 ASP B N 1
ATOM 5832 C CA . ASP B 1 249 ? 17.375 61.188 -5.32 1 31.91 249 ASP B CA 1
ATOM 5833 C C . ASP B 1 249 ? 17.203 59.875 -4.547 1 31.91 249 ASP B C 1
ATOM 5835 O O . ASP B 1 249 ? 17.422 58.781 -5.09 1 31.91 249 ASP B O 1
ATOM 5839 N N . THR B 1 250 ? 17.234 59.938 -3.273 1 34.28 250 THR B N 1
ATOM 5840 C CA . THR B 1 250 ? 17.031 58.688 -2.52 1 34.28 250 THR B CA 1
ATOM 5841 C C . THR B 1 250 ? 15.594 58.219 -2.66 1 34.28 250 THR B C 1
ATOM 5843 O O . THR B 1 250 ? 15.297 57.031 -2.375 1 34.28 250 THR B O 1
ATOM 5846 N N . ARG B 1 251 ? 14.602 59.031 -2.896 1 37.28 251 ARG B N 1
ATOM 5847 C CA . ARG B 1 251 ? 13.227 58.594 -3.137 1 37.28 251 ARG B CA 1
ATOM 5848 C C . ARG B 1 251 ? 13.125 57.844 -4.453 1 37.28 251 ARG B C 1
ATOM 5850 O O . ARG B 1 251 ? 12.242 57 -4.617 1 37.28 251 ARG B O 1
ATOM 5857 N N . ALA B 1 252 ? 13.867 58.25 -5.492 1 38.41 252 ALA B N 1
ATOM 5858 C CA . ALA B 1 252 ? 13.797 57.5 -6.746 1 38.41 252 ALA B CA 1
ATOM 5859 C C . ALA B 1 252 ? 14.445 56.125 -6.613 1 38.41 252 ALA B C 1
ATOM 5861 O O . ALA B 1 252 ? 14.094 55.219 -7.336 1 38.41 252 ALA B O 1
ATOM 5862 N N . LYS B 1 253 ? 15.5 56 -5.875 1 38.94 253 LYS B N 1
ATOM 5863 C CA . LYS B 1 253 ? 16.078 54.656 -5.695 1 38.94 253 LYS B CA 1
ATOM 5864 C C . LYS B 1 253 ? 15.172 53.781 -4.84 1 38.94 253 LYS B C 1
ATOM 5866 O O . LYS B 1 253 ? 15.203 52.562 -4.945 1 38.94 253 LYS B O 1
ATOM 5871 N N . ASP B 1 254 ? 14.453 54.406 -3.938 1 38.44 254 ASP B N 1
ATOM 5872 C CA . ASP B 1 254 ? 13.492 53.594 -3.199 1 38.44 254 ASP B CA 1
ATOM 5873 C C . ASP B 1 254 ? 12.352 53.125 -4.102 1 38.44 254 ASP B C 1
ATOM 5875 O O . ASP B 1 254 ? 11.836 52 -3.943 1 38.44 254 ASP B O 1
ATOM 5879 N N . ASP B 1 255 ? 11.906 54.062 -5.055 1 39.16 255 ASP B N 1
ATOM 5880 C CA . ASP B 1 255 ? 10.875 53.594 -5.984 1 39.16 255 ASP B CA 1
ATOM 5881 C C . ASP B 1 255 ? 11.445 52.562 -6.973 1 39.16 255 ASP B C 1
ATOM 5883 O O . ASP B 1 255 ? 10.711 51.75 -7.508 1 39.16 255 ASP B O 1
ATOM 5887 N N . ARG B 1 256 ? 12.648 52.75 -7.5 1 41.75 256 ARG B N 1
ATOM 5888 C CA . ARG B 1 256 ? 13.234 51.688 -8.297 1 41.75 256 ARG B CA 1
ATOM 5889 C C . ARG B 1 256 ? 13.461 50.438 -7.457 1 41.75 256 ARG B C 1
ATOM 5891 O O . ARG B 1 256 ? 13.398 49.312 -7.969 1 41.75 256 ARG B O 1
ATOM 5898 N N . GLY B 1 257 ? 13.898 50.656 -6.215 1 38.97 257 GLY B N 1
ATOM 5899 C CA . GLY B 1 257 ? 14.023 49.5 -5.312 1 38.97 257 GLY B CA 1
ATOM 5900 C C . GLY B 1 257 ? 12.695 48.812 -5.027 1 38.97 257 GLY B C 1
ATOM 5901 O O . GLY B 1 257 ? 12.641 47.594 -4.875 1 38.97 257 GLY B O 1
ATOM 5902 N N . SER B 1 258 ? 11.656 49.625 -4.809 1 45.47 258 SER B N 1
ATOM 5903 C CA . SER B 1 258 ? 10.336 49.031 -4.648 1 45.47 258 SER B CA 1
ATOM 5904 C C . SER B 1 258 ? 9.883 48.344 -5.938 1 45.47 258 SER B C 1
ATOM 5906 O O . SER B 1 258 ? 9.25 47.281 -5.902 1 45.47 258 SER B O 1
ATOM 5908 N N . GLU B 1 259 ? 10.062 49.062 -7.082 1 47.12 259 GLU B N 1
ATOM 5909 C CA . GLU B 1 259 ? 9.711 48.375 -8.336 1 47.12 259 GLU B CA 1
ATOM 5910 C C . GLU B 1 259 ? 10.594 47.156 -8.586 1 47.12 259 GLU B C 1
ATOM 5912 O O . GLU B 1 259 ? 10.117 46.156 -9.07 1 47.12 259 GLU B O 1
ATOM 5917 N N . GLU B 1 260 ? 11.883 47.312 -8.469 1 48.19 260 GLU B N 1
ATOM 5918 C CA . GLU B 1 260 ? 12.758 46.156 -8.586 1 48.19 260 GLU B CA 1
ATOM 5919 C C . GLU B 1 260 ? 12.391 45.094 -7.562 1 48.19 260 GLU B C 1
ATOM 5921 O O . GLU B 1 260 ? 12.453 43.906 -7.855 1 48.19 260 GLU B O 1
ATOM 5926 N N . ASN B 1 261 ? 11.945 45.531 -6.387 1 47.72 261 ASN B N 1
ATOM 5927 C CA . ASN B 1 261 ? 11.477 44.594 -5.375 1 47.72 261 ASN B CA 1
ATOM 5928 C C . ASN B 1 261 ? 10.133 44 -5.762 1 47.72 261 ASN B C 1
ATOM 5930 O O . ASN B 1 261 ? 9.898 42.812 -5.527 1 47.72 261 ASN B O 1
ATOM 5934 N N . ARG B 1 262 ? 9.219 44.938 -6.285 1 46.44 262 ARG B N 1
ATOM 5935 C CA . ARG B 1 262 ? 7.949 44.375 -6.75 1 46.44 262 ARG B CA 1
ATOM 5936 C C . ARG B 1 262 ? 8.164 43.469 -7.938 1 46.44 262 ARG B C 1
ATOM 5938 O O . ARG B 1 262 ? 7.531 42.406 -8.031 1 46.44 262 ARG B O 1
ATOM 5945 N N . PHE B 1 263 ? 8.93 43.844 -8.938 1 48.59 263 PHE B N 1
ATOM 5946 C CA . PHE B 1 263 ? 9.234 42.969 -10.062 1 48.59 263 PHE B CA 1
ATOM 5947 C C . PHE B 1 263 ? 9.953 41.719 -9.594 1 48.59 263 PHE B C 1
ATOM 5949 O O . PHE B 1 263 ? 9.75 40.625 -10.156 1 48.59 263 PHE B O 1
ATOM 5956 N N . GLY B 1 264 ? 10.727 41.812 -8.617 1 49.31 264 GLY B N 1
ATOM 5957 C CA . GLY B 1 264 ? 11.383 40.656 -8.016 1 49.31 264 GLY B CA 1
ATOM 5958 C C . GLY B 1 264 ? 10.43 39.75 -7.297 1 49.31 264 GLY B C 1
ATOM 5959 O O . GLY B 1 264 ? 10.531 38.531 -7.418 1 49.31 264 GLY B O 1
ATOM 5960 N N . VAL B 1 265 ? 9.555 40.438 -6.625 1 51.75 265 VAL B N 1
ATOM 5961 C CA . VAL B 1 265 ? 8.516 39.656 -5.98 1 51.75 265 VAL B CA 1
ATOM 5962 C C . VAL B 1 265 ? 7.637 39 -7.043 1 51.75 265 VAL B C 1
ATOM 5964 O O . VAL B 1 265 ? 7.27 37.812 -6.914 1 51.75 265 VAL B O 1
ATOM 5967 N N . PHE B 1 266 ? 7.246 39.875 -8.031 1 51.81 266 PHE B N 1
ATOM 5968 C CA . PHE B 1 266 ? 6.426 39.312 -9.102 1 51.81 266 PHE B CA 1
ATOM 5969 C C . PHE B 1 266 ? 7.168 38.219 -9.836 1 51.81 266 PHE B C 1
ATOM 5971 O O . PHE B 1 266 ? 6.586 37.156 -10.141 1 51.81 266 PHE B O 1
ATOM 5978 N N . SER B 1 267 ? 8.359 38.438 -10.18 1 55.53 267 SER B N 1
ATOM 5979 C CA . SER B 1 267 ? 9.164 37.406 -10.836 1 55.53 267 SER B CA 1
ATOM 5980 C C . SER B 1 267 ? 9.344 36.188 -9.938 1 55.53 267 SER B C 1
ATOM 5982 O O . SER B 1 267 ? 9.273 35.062 -10.406 1 55.53 267 SER B O 1
ATOM 5984 N N . ASN B 1 268 ? 9.5 36.469 -8.742 1 55.41 268 ASN B N 1
ATOM 5985 C CA . ASN B 1 268 ? 9.602 35.375 -7.789 1 55.41 268 ASN B CA 1
ATOM 5986 C C . ASN B 1 268 ? 8.273 34.625 -7.672 1 55.41 268 ASN B C 1
ATOM 5988 O O . ASN B 1 268 ? 8.266 33.406 -7.555 1 55.41 268 ASN B O 1
ATOM 5992 N N . THR B 1 269 ? 7.289 35.5 -7.801 1 54.91 269 THR B N 1
ATOM 5993 C CA . THR B 1 269 ? 5.969 34.875 -7.77 1 54.91 269 THR B CA 1
ATOM 5994 C C . THR B 1 269 ? 5.727 34.062 -9.031 1 54.91 269 THR B C 1
ATOM 5996 O O . THR B 1 269 ? 5.18 32.938 -8.961 1 54.91 269 THR B O 1
ATOM 5999 N N . ILE B 1 270 ? 6.086 34.562 -10.125 1 58.69 270 ILE B N 1
ATOM 6000 C CA . ILE B 1 270 ? 5.914 33.844 -11.375 1 58.69 270 ILE B CA 1
ATOM 6001 C C . ILE B 1 270 ? 6.781 32.594 -11.359 1 58.69 270 ILE B C 1
ATOM 6003 O O . ILE B 1 270 ? 6.348 31.516 -11.805 1 58.69 270 ILE B O 1
ATOM 6007 N N . ASN B 1 271 ? 7.902 32.719 -10.883 1 59.69 271 ASN B N 1
ATOM 6008 C CA . ASN B 1 271 ? 8.789 31.562 -10.797 1 59.69 271 ASN B CA 1
ATOM 6009 C C . ASN B 1 271 ? 8.258 30.531 -9.812 1 59.69 271 ASN B C 1
ATOM 6011 O O . ASN B 1 271 ? 8.352 29.328 -10.062 1 59.69 271 ASN B O 1
ATOM 6015 N N . ALA B 1 272 ? 7.773 31.125 -8.812 1 56.78 272 ALA B N 1
ATOM 6016 C CA . ALA B 1 272 ? 7.137 30.234 -7.855 1 56.78 272 ALA B CA 1
ATOM 6017 C C . ALA B 1 272 ? 5.945 29.516 -8.484 1 56.78 272 ALA B C 1
ATOM 6019 O O . ALA B 1 272 ? 5.758 28.312 -8.273 1 56.78 272 ALA B O 1
ATOM 6020 N N . CYS B 1 273 ? 5.234 30.297 -9.18 1 58.5 273 CYS B N 1
ATOM 6021 C CA . CYS B 1 273 ? 4.094 29.719 -9.875 1 58.5 273 CYS B CA 1
ATOM 6022 C C . CYS B 1 273 ? 4.551 28.672 -10.891 1 58.5 273 CYS B C 1
ATOM 6024 O O . CYS B 1 273 ? 3.959 27.594 -10.992 1 58.5 273 CYS B O 1
ATOM 6026 N N . LYS B 1 274 ? 5.57 29.016 -11.5 1 62.75 274 LYS B N 1
ATOM 6027 C CA . LYS B 1 274 ? 6.086 28.078 -12.484 1 62.75 274 LYS B CA 1
ATOM 6028 C C . LYS B 1 274 ? 6.578 26.797 -11.828 1 62.75 274 LYS B C 1
ATOM 6030 O O . LYS B 1 274 ? 6.324 25.688 -12.328 1 62.75 274 LYS B O 1
ATOM 6035 N N . LYS B 1 275 ? 7.203 26.969 -10.758 1 62.59 275 LYS B N 1
ATOM 6036 C CA . LYS B 1 275 ? 7.711 25.812 -10.039 1 62.59 275 LYS B CA 1
ATOM 6037 C C . LYS B 1 275 ? 6.574 24.984 -9.453 1 62.59 275 LYS B C 1
ATOM 6039 O O . LYS B 1 275 ? 6.633 23.75 -9.453 1 62.59 275 LYS B O 1
ATOM 6044 N N . THR B 1 276 ? 5.625 25.766 -9.078 1 58.78 276 THR B N 1
ATOM 6045 C CA . THR B 1 276 ? 4.445 25.078 -8.562 1 58.78 276 THR B CA 1
ATOM 6046 C C . THR B 1 276 ? 3.76 24.281 -9.664 1 58.78 276 THR B C 1
ATOM 6048 O O . THR B 1 276 ? 3.412 23.109 -9.461 1 58.78 276 THR B O 1
ATOM 6051 N N . PHE B 1 277 ? 3.715 24.922 -10.703 1 65.38 277 PHE B N 1
ATOM 6052 C CA . PHE B 1 277 ? 2.975 24.297 -11.797 1 65.38 277 PHE B CA 1
ATOM 6053 C C . PHE B 1 277 ? 3.76 23.141 -12.406 1 65.38 277 PHE B C 1
ATOM 6055 O O . PHE B 1 277 ? 3.189 22.297 -13.086 1 65.38 277 PHE B O 1
ATOM 6062 N N . THR B 1 278 ? 4.957 23.172 -12.023 1 70.56 278 THR B N 1
ATOM 6063 C CA . THR B 1 278 ? 5.75 22.094 -12.602 1 70.56 278 THR B CA 1
ATOM 6064 C C . THR B 1 278 ? 5.988 20.984 -11.57 1 70.56 278 THR B C 1
ATOM 6066 O O . THR B 1 278 ? 6.656 20 -11.867 1 70.56 278 THR B O 1
ATOM 6069 N N . SER B 1 279 ? 5.43 21.219 -10.453 1 74.38 279 SER B N 1
ATOM 6070 C CA . SER B 1 279 ? 5.59 20.172 -9.453 1 74.38 279 SER B CA 1
ATOM 6071 C C . SER B 1 279 ? 4.758 18.953 -9.805 1 74.38 279 SER B C 1
ATOM 6073 O O . SER B 1 279 ? 3.637 19.078 -10.305 1 74.38 279 SER B O 1
ATOM 6075 N N . PRO B 1 280 ? 5.34 17.844 -9.617 1 77.5 280 PRO B N 1
ATOM 6076 C CA . PRO B 1 280 ? 4.629 16.625 -10 1 77.5 280 PRO B CA 1
ATOM 6077 C C . PRO B 1 280 ? 3.291 16.484 -9.273 1 77.5 280 PRO B C 1
ATOM 6079 O O . PRO B 1 280 ? 2.314 16.016 -9.867 1 77.5 280 PRO B O 1
ATOM 6082 N N . GLY B 1 281 ? 3.258 16.859 -8.07 1 77.56 281 GLY B N 1
ATOM 6083 C CA . GLY B 1 281 ? 2 16.797 -7.336 1 77.56 281 GLY B CA 1
ATOM 6084 C C . GLY B 1 281 ? 0.918 17.672 -7.93 1 77.56 281 GLY B C 1
ATOM 6085 O O . GLY B 1 281 ? -0.243 17.266 -8.016 1 77.56 281 GLY B O 1
ATOM 6086 N N . PHE B 1 282 ? 1.286 18.766 -8.344 1 78.12 282 PHE B N 1
ATOM 6087 C CA . PHE B 1 282 ? 0.34 19.688 -8.961 1 78.12 282 PHE B CA 1
ATOM 6088 C C . PHE B 1 282 ? -0.108 19.172 -10.328 1 78.12 282 PHE B C 1
ATOM 6090 O O . PHE B 1 282 ? -1.291 19.25 -10.664 1 78.12 282 PHE B O 1
ATOM 6097 N N . ILE B 1 283 ? 0.809 18.719 -10.984 1 83.56 283 ILE B N 1
ATOM 6098 C CA . ILE B 1 283 ? 0.486 18.172 -12.297 1 83.56 283 ILE B CA 1
ATOM 6099 C C . ILE B 1 283 ? -0.51 17.016 -12.148 1 83.56 283 ILE B C 1
ATOM 6101 O O . ILE B 1 283 ? -1.484 16.938 -12.898 1 83.56 283 ILE B O 1
ATOM 6105 N N . ALA B 1 284 ? -0.241 16.219 -11.211 1 86 284 ALA B N 1
ATOM 6106 C CA . ALA B 1 284 ? -1.149 15.094 -10.977 1 86 284 ALA B CA 1
ATOM 6107 C C . ALA B 1 284 ? -2.547 15.594 -10.617 1 86 284 ALA B C 1
ATOM 6109 O O . ALA B 1 284 ? -3.547 15.031 -11.062 1 86 284 ALA B O 1
ATOM 6110 N N . SER B 1 285 ? -2.607 16.656 -9.898 1 81.56 285 SER B N 1
ATOM 6111 C CA . SER B 1 285 ? -3.891 17.219 -9.5 1 81.56 285 SER B CA 1
ATOM 6112 C C . SER B 1 285 ? -4.625 17.812 -10.695 1 81.56 285 SER B C 1
ATOM 6114 O O . SER B 1 285 ? -5.836 17.625 -10.844 1 81.56 285 SER B O 1
ATOM 6116 N N . ILE B 1 286 ? -3.914 18.438 -11.492 1 82.25 286 ILE B N 1
ATOM 6117 C CA . ILE B 1 286 ? -4.52 19.062 -12.664 1 82.25 286 ILE B CA 1
ATOM 6118 C C . ILE B 1 286 ? -4.996 17.984 -13.633 1 82.25 286 ILE B C 1
ATOM 6120 O O . ILE B 1 286 ? -6.082 18.094 -14.203 1 82.25 286 ILE B O 1
ATOM 6124 N N . LEU B 1 287 ? -4.188 17 -13.781 1 88.94 287 LEU B N 1
ATOM 6125 C CA . LEU B 1 287 ? -4.586 15.898 -14.656 1 88.94 287 LEU B CA 1
ATOM 6126 C C . LEU B 1 287 ? -5.828 15.203 -14.117 1 88.94 287 LEU B C 1
ATOM 6128 O O . LEU B 1 287 ? -6.707 14.805 -14.891 1 88.94 287 LEU B O 1
ATOM 6132 N N . GLY B 1 288 ? -5.855 15 -12.859 1 88.12 288 GLY B N 1
ATOM 6133 C CA . GLY B 1 288 ? -7.055 14.453 -12.25 1 88.12 288 GLY B CA 1
ATOM 6134 C C . GLY B 1 288 ? -8.289 15.305 -12.484 1 88.12 288 GLY B C 1
ATOM 6135 O O . GLY B 1 288 ? -9.359 14.789 -12.797 1 88.12 288 GLY B O 1
ATOM 6136 N N . PHE B 1 289 ? -8.062 16.578 -12.445 1 82.62 289 PHE B N 1
ATOM 6137 C CA . PHE B 1 289 ? -9.156 17.516 -12.672 1 82.62 289 PHE B CA 1
ATOM 6138 C C . PHE B 1 289 ? -9.617 17.469 -14.125 1 82.62 289 PHE B C 1
ATOM 6140 O O . PHE B 1 289 ? -10.82 17.5 -14.406 1 82.62 289 PHE B O 1
ATOM 6147 N N . ILE B 1 290 ? -8.688 17.453 -15 1 87.56 290 ILE B N 1
ATOM 6148 C CA . ILE B 1 290 ? -9.016 17.359 -16.422 1 87.56 290 ILE B CA 1
ATOM 6149 C C . ILE B 1 290 ? -9.828 16.094 -16.688 1 87.56 290 ILE B C 1
ATOM 6151 O O . ILE B 1 290 ? -10.82 16.141 -17.422 1 87.56 290 ILE B O 1
ATOM 6155 N N . THR B 1 291 ? -9.461 15.062 -16.109 1 90.94 291 THR B N 1
ATOM 6156 C CA . THR B 1 291 ? -10.18 13.805 -16.281 1 90.94 291 THR B CA 1
ATOM 6157 C C . THR B 1 291 ? -11.602 13.922 -15.727 1 90.94 291 THR B C 1
ATOM 6159 O O . THR B 1 291 ? -12.547 13.398 -16.328 1 90.94 291 THR B O 1
ATOM 6162 N N . ALA B 1 292 ? -11.719 14.602 -14.688 1 84.81 292 ALA B N 1
ATOM 6163 C CA . ALA B 1 292 ? -13.023 14.812 -14.07 1 84.81 292 ALA B CA 1
ATOM 6164 C C . ALA B 1 292 ? -13.93 15.656 -14.961 1 84.81 292 ALA B C 1
ATOM 6166 O O . ALA B 1 292 ? -15.148 15.508 -14.938 1 84.81 292 ALA B O 1
ATOM 6167 N N . CYS B 1 293 ? -13.344 16.516 -15.773 1 85.5 293 CYS B N 1
ATOM 6168 C CA . CYS B 1 293 ? -14.094 17.406 -16.641 1 85.5 293 CYS B CA 1
ATOM 6169 C C . CYS B 1 293 ? -14.484 16.703 -17.938 1 85.5 293 CYS B C 1
ATOM 6171 O O . CYS B 1 293 ? -15.25 17.25 -18.75 1 85.5 293 CYS B O 1
ATOM 6173 N N . ILE B 1 294 ? -13.984 15.562 -18.172 1 90.38 294 ILE B N 1
ATOM 6174 C CA . ILE B 1 294 ? -14.32 14.758 -19.344 1 90.38 294 ILE B CA 1
ATOM 6175 C C . ILE B 1 294 ? -15.102 13.516 -18.906 1 90.38 294 ILE B C 1
ATOM 6177 O O . ILE B 1 294 ? -14.516 12.445 -18.703 1 90.38 294 ILE B O 1
ATOM 6181 N N . PRO B 1 295 ? -16.375 13.648 -18.938 1 88.12 295 PRO B N 1
ATOM 6182 C CA . PRO B 1 295 ? -17.219 12.602 -18.359 1 88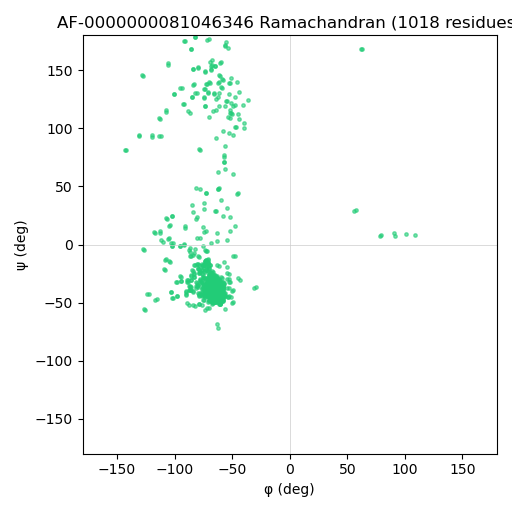.12 295 PRO B CA 1
ATOM 6183 C C . PRO B 1 295 ? -17.016 11.242 -19.016 1 88.12 295 PRO B C 1
ATOM 6185 O O . PRO B 1 295 ? -16.938 10.227 -18.328 1 88.12 295 PRO B O 1
ATOM 6188 N N . PRO B 1 296 ? -16.875 11.203 -20.328 1 90.81 296 PRO B N 1
ATOM 6189 C CA . PRO B 1 296 ? -16.672 9.875 -20.906 1 90.81 296 PRO B CA 1
ATOM 6190 C C . PRO B 1 296 ? -15.367 9.227 -20.438 1 90.81 296 PRO B C 1
ATOM 6192 O O . PRO B 1 296 ? -15.305 8.008 -20.266 1 90.81 296 PRO B O 1
ATOM 6195 N N . LEU B 1 297 ? -14.414 9.984 -20.234 1 92.69 297 LEU B N 1
ATOM 6196 C CA . LEU B 1 297 ? -13.141 9.461 -19.766 1 92.69 297 LEU B CA 1
ATOM 6197 C C . LEU B 1 297 ? -13.227 9.039 -18.297 1 92.69 297 LEU B C 1
ATOM 6199 O O . LEU B 1 297 ? -12.688 8 -17.922 1 92.69 297 LEU B O 1
ATOM 6203 N N . GLN B 1 298 ? -13.844 9.781 -17.562 1 91.81 298 GLN B N 1
ATOM 6204 C CA . GLN B 1 298 ? -14.031 9.445 -16.156 1 91.81 298 GLN B CA 1
ATOM 6205 C C . GLN B 1 298 ? -14.797 8.133 -16 1 91.81 298 GLN B C 1
ATOM 6207 O O . GLN B 1 298 ? -14.414 7.281 -15.188 1 91.81 298 GLN B O 1
ATOM 6212 N N . ARG B 1 299 ? -15.797 7.992 -16.812 1 90.5 299 ARG B N 1
ATOM 6213 C CA . ARG B 1 299 ? -16.594 6.77 -16.766 1 90.5 299 ARG B CA 1
ATOM 6214 C C . ARG B 1 299 ? -15.789 5.57 -17.25 1 90.5 299 ARG B C 1
ATOM 6216 O O . ARG B 1 299 ? -15.883 4.48 -16.688 1 90.5 299 ARG B O 1
ATOM 6223 N N . ALA B 1 300 ? -15.062 5.828 -18.219 1 93.12 300 ALA B N 1
ATOM 6224 C CA . ALA B 1 300 ? -14.273 4.746 -18.797 1 93.12 300 ALA B CA 1
ATOM 6225 C C . ALA B 1 300 ? -13.227 4.238 -17.812 1 93.12 300 ALA B C 1
ATOM 6227 O O . ALA B 1 300 ? -12.891 3.053 -17.812 1 93.12 300 ALA B O 1
ATOM 6228 N N . LEU B 1 301 ? -12.797 5.07 -16.938 1 92.88 301 LEU B N 1
ATOM 6229 C CA . LEU B 1 301 ? -11.703 4.723 -16.031 1 92.88 301 LEU B CA 1
ATOM 6230 C C . LEU B 1 301 ? -12.242 4.195 -14.703 1 92.88 301 LEU B C 1
ATOM 6232 O O . LEU B 1 301 ? -11.617 3.346 -14.07 1 92.88 301 LEU B O 1
ATOM 6236 N N . PHE B 1 302 ? -13.438 4.699 -14.273 1 89.5 302 PHE B N 1
ATOM 6237 C CA . PHE B 1 302 ? -13.742 4.461 -12.867 1 89.5 302 PHE B CA 1
ATOM 6238 C C . PHE B 1 302 ? -15.109 3.803 -12.719 1 89.5 302 PHE B C 1
ATOM 6240 O O . PHE B 1 302 ? -15.492 3.396 -11.617 1 89.5 302 PHE B O 1
ATOM 6247 N N . GLU B 1 303 ? -15.812 3.633 -13.758 1 85.75 303 GLU B N 1
ATOM 6248 C CA . GLU B 1 303 ? -17.078 2.904 -13.68 1 85.75 303 GLU B CA 1
ATOM 6249 C C . GLU B 1 303 ? -16.844 1.397 -13.773 1 85.75 303 GLU B C 1
ATOM 6251 O O . GLU B 1 303 ? -15.93 0.944 -14.445 1 85.75 303 GLU B O 1
ATOM 6256 N N . ALA B 1 304 ? -17.797 0.766 -13.117 1 78.06 304 ALA B N 1
ATOM 6257 C CA . ALA B 1 304 ? -17.703 -0.692 -13.109 1 78.06 304 ALA B CA 1
ATOM 6258 C C . ALA B 1 304 ? -17.891 -1.263 -14.508 1 78.06 304 ALA B C 1
ATOM 6260 O O . ALA B 1 304 ? -18.75 -0.787 -15.273 1 78.06 304 ALA B O 1
ATOM 6261 N N . GLU B 1 305 ? -17.062 -2.098 -14.969 1 79.62 305 GLU B N 1
ATOM 6262 C CA . GLU B 1 305 ? -17.156 -2.834 -16.219 1 79.62 305 GLU B CA 1
ATOM 6263 C C . GLU B 1 305 ? -16.766 -1.956 -17.406 1 79.62 305 GLU B C 1
ATOM 6265 O O . GLU B 1 305 ? -17 -2.324 -18.562 1 79.62 305 GLU B O 1
ATOM 6270 N N . ALA B 1 306 ? -16.281 -0.779 -17.094 1 89.44 306 ALA B N 1
ATOM 6271 C CA . ALA B 1 306 ? -15.828 0.086 -18.188 1 89.44 306 ALA B CA 1
ATOM 6272 C C . ALA B 1 306 ? -14.594 -0.489 -18.875 1 89.44 306 ALA B C 1
ATOM 6274 O O . ALA B 1 306 ? -13.867 -1.3 -18.281 1 89.44 306 ALA B O 1
ATOM 6275 N N . PRO B 1 307 ? -14.391 -0.152 -20.109 1 87.56 307 PRO B N 1
ATOM 6276 C CA . PRO B 1 307 ? -13.289 -0.729 -20.875 1 87.56 307 PRO B CA 1
ATOM 6277 C C . PRO B 1 307 ? -11.922 -0.382 -20.297 1 87.56 307 PRO B C 1
ATOM 6279 O O . PRO B 1 307 ? -10.984 -1.186 -20.375 1 87.56 307 PRO B O 1
ATOM 6282 N N . LEU B 1 308 ? -11.781 0.81 -19.734 1 92.88 308 LEU B N 1
ATOM 6283 C CA . LEU B 1 308 ? -10.484 1.216 -19.203 1 92.88 308 LEU B CA 1
ATOM 6284 C C . LEU B 1 308 ? -10.453 1.084 -17.672 1 92.88 308 LEU B C 1
ATOM 6286 O O . LEU B 1 308 ? -9.609 1.689 -17.016 1 92.88 308 LEU B O 1
ATOM 6290 N N . ARG B 1 309 ? -11.297 0.22 -17.203 1 92.12 309 ARG B N 1
ATOM 6291 C CA . ARG B 1 309 ? -11.391 0.05 -15.758 1 92.12 309 ARG B CA 1
ATOM 6292 C C . ARG B 1 309 ? -10.109 -0.56 -15.195 1 92.12 309 ARG B C 1
ATOM 6294 O O . ARG B 1 309 ? -9.727 -0.266 -14.062 1 92.12 309 ARG B O 1
ATOM 6301 N N . PHE B 1 310 ? -9.453 -1.318 -16.047 1 92.88 310 PHE B N 1
ATOM 6302 C CA . PHE B 1 310 ? -8.211 -1.927 -15.586 1 92.88 310 PHE B CA 1
ATOM 6303 C C . PHE B 1 310 ? -7.184 -0.859 -15.242 1 92.88 310 PHE B C 1
ATOM 6305 O O . PHE B 1 310 ? -6.43 -1.006 -14.273 1 92.88 310 PHE B O 1
ATOM 6312 N N . LEU B 1 311 ? -7.176 0.253 -15.953 1 94.5 311 LEU B N 1
ATOM 6313 C CA . LEU B 1 311 ? -6.254 1.352 -15.688 1 94.5 311 LEU B CA 1
ATOM 6314 C C . LEU B 1 311 ? -6.672 2.123 -14.438 1 94.5 311 LEU B C 1
ATOM 6316 O O . LEU B 1 311 ? -5.832 2.459 -13.602 1 94.5 311 LEU B O 1
ATOM 6320 N N . GLY B 1 312 ? -7.941 2.369 -14.359 1 93.81 312 GLY B N 1
ATOM 6321 C CA . GLY B 1 312 ? -8.453 3.051 -13.18 1 93.81 312 GLY B CA 1
ATOM 6322 C C . GLY B 1 312 ? -8.25 2.266 -11.898 1 93.81 312 GLY B C 1
ATOM 6323 O O . GLY B 1 312 ? -7.848 2.828 -10.875 1 93.81 312 GLY B O 1
ATOM 6324 N N . SER B 1 313 ? -8.461 1.03 -12.047 1 92.56 313 SER B N 1
ATOM 6325 C CA . SER B 1 313 ? -8.289 0.157 -10.891 1 92.56 313 SER B CA 1
ATOM 6326 C C . SER B 1 313 ? -6.82 0.054 -10.492 1 92.56 313 SER B C 1
ATOM 6328 O O . SER B 1 313 ? -6.5 -0.093 -9.305 1 92.56 313 SER B O 1
ATOM 6330 N N . ALA B 1 314 ? -6 0.085 -11.414 1 94.62 314 ALA B N 1
ATOM 6331 C CA . ALA B 1 314 ? -4.57 0.078 -11.117 1 94.62 314 ALA B CA 1
ATOM 6332 C C . ALA B 1 314 ? -4.156 1.348 -10.383 1 94.62 314 ALA B C 1
ATOM 6334 O O . ALA B 1 314 ? -3.408 1.286 -9.398 1 94.62 314 ALA B O 1
ATOM 6335 N N . ILE B 1 315 ? -4.668 2.41 -10.844 1 93.88 315 ILE B N 1
ATOM 6336 C CA . ILE B 1 315 ? -4.371 3.695 -10.219 1 93.88 315 ILE B CA 1
ATOM 6337 C C . ILE B 1 315 ? -4.875 3.699 -8.781 1 93.88 315 ILE B C 1
ATOM 6339 O O . ILE B 1 315 ? -4.176 4.16 -7.871 1 93.88 315 ILE B O 1
ATOM 6343 N N . GLU B 1 316 ? -5.969 3.1 -8.602 1 90.38 316 GLU B N 1
ATOM 6344 C CA . GLU B 1 316 ? -6.555 3.027 -7.262 1 90.38 316 GLU B CA 1
ATOM 6345 C C . GLU B 1 316 ? -5.742 2.107 -6.355 1 90.38 316 GLU B C 1
ATOM 6347 O O . GLU B 1 316 ? -5.531 2.416 -5.18 1 90.38 316 GLU B O 1
ATOM 6352 N N . ALA B 1 317 ? -5.332 1.076 -6.895 1 91.5 317 ALA B N 1
ATOM 6353 C CA . ALA B 1 317 ? -4.535 0.131 -6.121 1 91.5 317 ALA B CA 1
ATOM 6354 C C . ALA B 1 317 ? -3.211 0.757 -5.691 1 91.5 317 ALA B C 1
ATOM 6356 O O . ALA B 1 317 ? -2.793 0.611 -4.539 1 91.5 317 ALA B O 1
ATOM 6357 N N . LEU B 1 318 ? -2.607 1.405 -6.574 1 94 318 LEU B N 1
ATOM 6358 C CA . LEU B 1 318 ? -1.373 2.113 -6.258 1 94 318 LEU B CA 1
ATOM 6359 C C . LEU B 1 318 ? -1.618 3.191 -5.207 1 94 318 LEU B C 1
ATOM 6361 O O . LEU B 1 318 ? -0.818 3.359 -4.281 1 94 318 LEU B O 1
ATOM 6365 N N . GLY B 1 319 ? -2.682 3.861 -5.355 1 89.94 319 GLY B N 1
ATOM 6366 C CA . GLY B 1 319 ? -3.033 4.91 -4.41 1 89.94 319 GLY B CA 1
ATOM 6367 C C . GLY B 1 319 ? -3.27 4.387 -3.004 1 89.94 319 GLY B C 1
ATOM 6368 O O . GLY B 1 319 ? -2.85 5.012 -2.027 1 89.94 319 GLY B O 1
ATOM 6369 N N . THR B 1 320 ? -3.873 3.303 -2.934 1 86.94 320 THR B N 1
ATOM 6370 C CA . THR B 1 320 ? -4.18 2.717 -1.634 1 86.94 320 THR B CA 1
ATOM 6371 C C . THR B 1 320 ? -2.902 2.33 -0.897 1 86.94 320 THR B C 1
ATOM 6373 O O . THR B 1 320 ? -2.832 2.426 0.33 1 86.94 320 THR B O 1
ATOM 6376 N N . ALA B 1 321 ? -1.941 2.01 -1.586 1 92.38 321 ALA B N 1
ATOM 6377 C CA . ALA B 1 321 ? -0.67 1.611 -0.987 1 92.38 321 ALA B CA 1
ATOM 6378 C C . ALA B 1 321 ? 0.095 2.824 -0.467 1 92.38 321 ALA B C 1
ATOM 6380 O O . ALA B 1 321 ? 0.978 2.691 0.384 1 92.38 321 ALA B O 1
ATOM 6381 N N . SER B 1 322 ? -0.255 3.943 -0.933 1 89 322 SER B N 1
ATOM 6382 C CA . SER B 1 322 ? 0.487 5.16 -0.619 1 89 322 SER B CA 1
ATOM 6383 C C . SER B 1 322 ? 0.321 5.547 0.847 1 89 322 SER B C 1
ATOM 6385 O O . SER B 1 322 ? 1.248 6.074 1.464 1 89 322 SER B O 1
ATOM 6387 N N . SER B 1 323 ? -0.806 5.273 1.421 1 87.88 323 SER B N 1
ATOM 6388 C CA . SER B 1 323 ? -1.076 5.711 2.787 1 87.88 323 SER B CA 1
ATOM 6389 C C . SER B 1 323 ? -0.13 5.039 3.779 1 87.88 323 SER B C 1
ATOM 6391 O O . SER B 1 323 ? 0.527 5.719 4.57 1 87.88 323 SER B O 1
ATOM 6393 N N . SER B 1 324 ? -0.006 3.775 3.668 1 92.56 324 SER B N 1
ATOM 6394 C CA . SER B 1 324 ? 0.866 3.037 4.574 1 92.56 324 SER B CA 1
ATOM 6395 C C . SER B 1 324 ? 2.334 3.342 4.301 1 92.56 324 SER B C 1
ATOM 6397 O O . SER B 1 324 ? 3.102 3.605 5.23 1 92.56 324 SER B O 1
ATOM 6399 N N . MET B 1 325 ? 2.645 3.404 3.076 1 92.19 325 MET B N 1
ATOM 6400 C CA . MET B 1 325 ? 4.043 3.607 2.711 1 92.19 325 MET B CA 1
ATOM 6401 C C . MET B 1 325 ? 4.508 5.008 3.096 1 92.19 325 MET B C 1
ATOM 6403 O O . MET B 1 325 ? 5.625 5.18 3.592 1 92.19 325 MET B O 1
ATOM 6407 N N . SER B 1 326 ? 3.66 5.93 2.869 1 88.19 326 SER B N 1
ATOM 6408 C CA . SER B 1 326 ? 4.027 7.297 3.217 1 88.19 326 SER B CA 1
ATOM 6409 C C . SER B 1 326 ? 4.23 7.453 4.723 1 88.19 326 SER B C 1
ATOM 6411 O O . SER B 1 326 ? 5.176 8.109 5.16 1 88.19 326 SER B O 1
ATOM 6413 N N . THR B 1 327 ? 3.422 6.859 5.441 1 90.25 327 THR B N 1
ATOM 6414 C CA . THR B 1 327 ? 3.523 6.941 6.895 1 90.25 327 THR B CA 1
ATOM 6415 C C . THR B 1 327 ? 4.773 6.219 7.391 1 90.25 327 THR B C 1
ATOM 6417 O O . THR B 1 327 ? 5.445 6.691 8.305 1 90.25 327 THR B O 1
ATOM 6420 N N . ILE B 1 328 ? 5.059 5.141 6.801 1 93.12 328 ILE B N 1
ATOM 6421 C CA . ILE B 1 328 ? 6.27 4.398 7.133 1 93.12 328 ILE B CA 1
ATOM 6422 C C . ILE B 1 328 ? 7.5 5.262 6.848 1 93.12 328 ILE B C 1
ATOM 6424 O O . ILE B 1 328 ? 8.398 5.367 7.68 1 93.12 328 ILE B O 1
ATOM 6428 N N . ILE B 1 329 ? 7.504 5.91 5.754 1 88.62 329 ILE B N 1
ATOM 6429 C CA . ILE B 1 329 ? 8.648 6.703 5.316 1 88.62 329 ILE B CA 1
ATOM 6430 C C . ILE B 1 329 ? 8.812 7.918 6.23 1 88.62 329 ILE B C 1
ATOM 6432 O O . ILE B 1 329 ? 9.93 8.297 6.574 1 88.62 329 ILE B O 1
ATOM 6436 N N . VAL B 1 330 ? 7.699 8.5 6.543 1 85.44 330 VAL B N 1
ATOM 6437 C CA . VAL B 1 330 ? 7.762 9.641 7.445 1 85.44 330 VAL B CA 1
ATOM 6438 C C . VAL B 1 330 ? 8.422 9.227 8.758 1 85.44 330 VAL B C 1
ATOM 6440 O O . VAL B 1 330 ? 9.359 9.883 9.227 1 85.44 330 VAL B O 1
ATOM 6443 N N . ALA B 1 331 ? 8.023 8.188 9.312 1 89 331 ALA B N 1
ATOM 6444 C CA . ALA B 1 331 ? 8.578 7.723 10.578 1 89 331 ALA B CA 1
ATOM 6445 C C . ALA B 1 331 ? 10.031 7.297 10.422 1 89 331 ALA B C 1
ATOM 6447 O O . ALA B 1 331 ? 10.867 7.559 11.289 1 89 331 ALA B O 1
ATOM 6448 N N . ALA B 1 332 ? 10.312 6.723 9.352 1 89.06 332 ALA B N 1
ATOM 6449 C CA . ALA B 1 332 ? 11.68 6.293 9.062 1 89.06 332 ALA B CA 1
ATOM 6450 C C . ALA B 1 332 ? 12.617 7.492 8.938 1 89.06 332 ALA B C 1
ATOM 6452 O O . ALA B 1 332 ? 13.781 7.418 9.32 1 89.06 332 ALA B O 1
ATOM 6453 N N . SER B 1 333 ? 12.102 8.539 8.398 1 83.88 333 SER B N 1
ATOM 6454 C CA . SER B 1 333 ? 12.922 9.719 8.148 1 83.88 333 SER B CA 1
ATOM 6455 C C . SER B 1 333 ? 13.234 10.461 9.453 1 83.88 333 SER B C 1
ATOM 6457 O O . SER B 1 333 ? 14.141 11.289 9.492 1 83.88 333 SER B O 1
ATOM 6459 N N . LEU B 1 334 ? 12.562 10.141 10.43 1 83.12 334 LEU B N 1
ATOM 6460 C CA . LEU B 1 334 ? 12.719 10.844 11.703 1 83.12 334 LEU B CA 1
ATOM 6461 C C . LEU B 1 334 ? 13.852 10.227 12.523 1 83.12 334 LEU B C 1
ATOM 6463 O O . LEU B 1 334 ? 14.266 10.789 13.539 1 83.12 334 LEU B O 1
ATOM 6467 N N . VAL B 1 335 ? 14.344 9.055 12.047 1 81.31 335 VAL B N 1
ATOM 6468 C CA . VAL B 1 335 ? 15.461 8.422 12.75 1 81.31 335 VAL B CA 1
ATOM 6469 C C . VAL B 1 335 ? 16.75 9.195 12.469 1 81.31 335 VAL B C 1
ATOM 6471 O O . VAL B 1 335 ? 17.109 9.406 11.312 1 81.31 335 VAL B O 1
ATOM 6474 N N . PRO B 1 336 ? 17.359 9.711 13.523 1 69.62 336 PRO B N 1
ATOM 6475 C CA . PRO B 1 336 ? 18.609 10.453 13.312 1 69.62 336 PRO B CA 1
ATOM 6476 C C . PRO B 1 336 ? 19.719 9.586 12.719 1 69.62 336 PRO B C 1
ATOM 6478 O O . PRO B 1 336 ? 19.797 8.391 13 1 69.62 336 PRO B O 1
ATOM 6481 N N . PRO B 1 337 ? 20.438 10.188 11.789 1 61.59 337 PRO B N 1
ATOM 6482 C CA . PRO B 1 337 ? 21.562 9.438 11.227 1 61.59 337 PRO B CA 1
ATOM 6483 C C . PRO B 1 337 ? 22.578 9.023 12.289 1 61.59 337 PRO B C 1
ATOM 6485 O O . PRO B 1 337 ? 22.734 9.703 13.305 1 61.59 337 PRO B O 1
ATOM 6488 N N . LYS B 1 338 ? 23.047 7.742 12.258 1 54.53 338 LYS B N 1
ATOM 6489 C CA . LYS B 1 338 ? 24.078 7.285 13.188 1 54.53 338 LYS B CA 1
ATOM 6490 C C . LYS B 1 338 ? 25.281 8.227 13.188 1 54.53 338 LYS B C 1
ATOM 6492 O O . LYS B 1 338 ? 25.75 8.656 12.125 1 54.53 338 LYS B O 1
ATOM 6497 N N . ASP B 1 339 ? 25.547 8.883 14.148 1 43.22 339 ASP B N 1
ATOM 6498 C CA . ASP B 1 339 ? 26.781 9.664 14.297 1 43.22 339 ASP B CA 1
ATOM 6499 C C . ASP B 1 339 ? 28 8.836 13.898 1 43.22 339 ASP B C 1
ATOM 6501 O O . ASP B 1 339 ? 28.188 7.719 14.391 1 43.22 339 ASP B O 1
ATOM 6505 N N . GLU B 1 340 ? 28.594 8.922 12.836 1 39.5 340 GLU B N 1
ATOM 6506 C CA . GLU B 1 340 ? 29.906 8.367 12.531 1 39.5 340 GLU B CA 1
ATOM 6507 C C . GLU B 1 340 ? 30.781 8.289 13.781 1 39.5 340 GLU B C 1
ATOM 6509 O O . GLU B 1 340 ? 31.797 7.578 13.789 1 39.5 340 GLU B O 1
ATOM 6514 N N . SER B 1 341 ? 30.812 9.094 14.68 1 35.16 341 SER B N 1
ATOM 6515 C CA . SER B 1 341 ? 31.781 9.078 15.781 1 35.16 341 SER B CA 1
ATOM 6516 C C . SER B 1 341 ? 31.641 7.82 16.625 1 35.16 341 SER B C 1
ATOM 6518 O O . SER B 1 341 ? 32.594 7.391 17.281 1 35.16 341 SER B O 1
ATOM 6520 N N . ASP B 1 342 ? 30.641 7.191 16.797 1 35.34 342 ASP B N 1
ATOM 6521 C CA . ASP B 1 342 ? 30.562 6.004 17.656 1 35.34 342 ASP B CA 1
ATOM 6522 C C . ASP B 1 342 ? 31.125 4.777 16.938 1 35.34 342 ASP B C 1
ATOM 6524 O O . ASP B 1 342 ? 31.25 3.711 17.531 1 35.34 342 ASP B O 1
ATOM 6528 N N . SER B 1 343 ? 31.156 4.691 15.719 1 34.5 343 SER B N 1
ATOM 6529 C CA . SER B 1 343 ? 31.891 3.594 15.102 1 34.5 343 SER B CA 1
ATOM 6530 C C . SER B 1 343 ? 33.375 3.717 15.352 1 34.5 343 SER B C 1
ATOM 6532 O O . SER B 1 343 ? 34.125 2.76 15.141 1 34.5 343 SER B O 1
ATOM 6534 N N . ALA B 1 344 ? 34.031 4.852 15.562 1 32.81 344 ALA B N 1
ATOM 6535 C CA . ALA B 1 344 ? 35.438 4.871 15.875 1 32.81 344 ALA B CA 1
ATOM 6536 C C . ALA B 1 344 ? 35.719 4.23 17.234 1 32.81 344 ALA B C 1
ATOM 6538 O O . ALA B 1 344 ? 36.812 3.725 17.484 1 32.81 344 ALA B O 1
ATOM 6539 N N . ARG B 1 345 ? 35 4.336 18.266 1 32.47 345 ARG B N 1
ATOM 6540 C CA . ARG B 1 345 ? 35.438 3.777 19.547 1 32.47 345 ARG B CA 1
ATOM 6541 C C . ARG B 1 345 ? 35.281 2.258 19.547 1 32.47 345 ARG B C 1
ATOM 6543 O O . ARG B 1 345 ? 35.938 1.574 20.344 1 32.47 345 ARG B O 1
ATOM 6550 N N . GLU B 1 346 ? 34.281 1.711 18.875 1 31.56 346 GLU B N 1
ATOM 6551 C CA . GLU B 1 346 ? 34.125 0.269 19.047 1 31.56 346 GLU B CA 1
ATOM 6552 C C . GLU B 1 346 ? 35.125 -0.496 18.188 1 31.56 346 GLU B C 1
ATOM 6554 O O . GLU B 1 346 ? 35.281 -1.71 18.328 1 31.56 346 GLU B O 1
ATOM 6559 N N . VAL B 1 347 ? 35.656 0.105 17.203 1 33.56 347 VAL B N 1
ATOM 6560 C CA . VAL B 1 347 ? 36.688 -0.663 16.484 1 33.56 347 VAL B CA 1
ATOM 6561 C C . VAL B 1 347 ? 37.875 -0.88 17.391 1 33.56 347 VAL B C 1
ATOM 6563 O O . VAL B 1 347 ? 38.688 -1.793 17.156 1 33.56 347 VAL B O 1
ATOM 6566 N N . ASN B 1 348 ? 38.25 0.051 18.234 1 30.27 348 ASN B N 1
ATOM 6567 C CA . ASN B 1 348 ? 39.531 -0.218 18.828 1 30.27 348 ASN B CA 1
ATOM 6568 C C . ASN B 1 348 ? 39.531 -1.491 19.672 1 30.27 348 ASN B C 1
ATOM 6570 O O . ASN B 1 348 ? 40.562 -1.98 20.109 1 30.27 348 ASN B O 1
ATOM 6574 N N . THR B 1 349 ? 38.5 -1.756 20.438 1 30.11 349 THR B N 1
ATOM 6575 C CA . THR B 1 349 ? 38.781 -2.836 21.375 1 30.11 349 THR B CA 1
ATOM 6576 C C . THR B 1 349 ? 38.781 -4.188 20.656 1 30.11 349 THR B C 1
ATOM 6578 O O . THR B 1 349 ? 39.344 -5.16 21.172 1 30.11 349 THR B O 1
ATOM 6581 N N . SER B 1 350 ? 37.875 -4.441 19.688 1 30.09 350 SER B N 1
ATOM 6582 C CA . SER B 1 350 ? 37.719 -5.863 19.391 1 30.09 350 SER B CA 1
ATOM 6583 C C . SER B 1 350 ? 38.781 -6.332 18.391 1 30.09 350 SER B C 1
ATOM 6585 O O . SER B 1 350 ? 38.469 -6.574 17.219 1 30.09 350 SER B O 1
ATOM 6587 N N . HIS B 1 351 ? 39.938 -5.746 18.312 1 27.42 351 HIS B N 1
ATOM 6588 C CA . HIS B 1 351 ? 40.938 -6.414 17.5 1 27.42 351 HIS B CA 1
ATOM 6589 C C . HIS B 1 351 ? 41.188 -7.828 18 1 27.42 351 HIS B C 1
ATOM 6591 O O . HIS B 1 351 ? 42.188 -8.461 17.609 1 27.42 351 HIS B O 1
ATOM 6597 N N . GLU B 1 352 ? 40.75 -8.219 19.234 1 26.81 352 GLU B N 1
ATOM 6598 C CA . GLU B 1 352 ? 41.344 -9.523 19.5 1 26.81 352 GLU B CA 1
ATOM 6599 C C . GLU B 1 352 ? 41.031 -10.523 18.391 1 26.81 352 GLU B C 1
ATOM 6601 O O . GLU B 1 352 ? 40.094 -10.32 17.625 1 26.81 352 GLU B O 1
ATOM 6606 N N . ASN B 1 353 ? 41.656 -11.844 18.453 1 26.58 353 ASN B N 1
ATOM 6607 C CA . ASN B 1 353 ? 41.938 -13 17.609 1 26.58 353 ASN B CA 1
ATOM 6608 C C . ASN B 1 353 ? 40.625 -13.633 17.078 1 26.58 353 ASN B C 1
ATOM 6610 O O . ASN B 1 353 ? 39.906 -14.273 17.828 1 26.58 353 ASN B O 1
ATOM 6614 N N . GLY B 1 354 ? 39.781 -13.008 16.594 1 22.42 354 GLY B N 1
ATOM 6615 C CA . GLY B 1 354 ? 38.531 -13.625 16.234 1 22.42 354 GLY B CA 1
ATOM 6616 C C . GLY B 1 354 ? 38.688 -14.789 15.281 1 22.42 354 GLY B C 1
ATOM 6617 O O . GLY B 1 354 ? 39.125 -14.609 14.141 1 22.42 354 GLY B O 1
ATOM 6618 N N . ASN B 1 355 ? 39.188 -15.961 15.914 1 23.75 355 ASN B N 1
ATOM 6619 C CA . ASN B 1 355 ? 39.125 -17.281 15.297 1 23.75 355 ASN B CA 1
ATOM 6620 C C . ASN B 1 355 ? 37.812 -17.516 14.562 1 23.75 355 ASN B C 1
ATOM 6622 O O . ASN B 1 355 ? 36.75 -17.297 15.125 1 23.75 355 ASN B O 1
ATOM 6626 N N . VAL B 1 356 ? 37.781 -17.391 13.352 1 25.25 356 VAL B N 1
ATOM 6627 C CA . VAL B 1 356 ? 36.75 -17.547 12.312 1 25.25 356 VAL B CA 1
ATOM 6628 C C . VAL B 1 356 ? 36.031 -18.875 12.461 1 25.25 356 VAL B C 1
ATOM 6630 O O . VAL B 1 356 ? 35.219 -19.25 11.625 1 25.25 356 VAL B O 1
ATOM 6633 N N . GLY B 1 357 ? 36.625 -19.75 13.391 1 23.14 357 GLY B N 1
ATOM 6634 C CA . GLY B 1 357 ? 36.25 -21.141 13.281 1 23.14 357 GLY B CA 1
ATOM 6635 C C . GLY B 1 357 ? 34.75 -21.359 13.375 1 23.14 357 GLY B C 1
ATOM 6636 O O . GLY B 1 357 ? 34.188 -22.266 12.727 1 23.14 357 GLY B O 1
ATOM 6637 N N . ASP B 1 358 ? 34.188 -20.859 14.492 1 23.61 358 ASP B N 1
ATOM 6638 C CA . ASP B 1 358 ? 33.062 -21.578 15.078 1 23.61 358 ASP B CA 1
ATOM 6639 C C . ASP B 1 358 ? 31.766 -21.25 14.3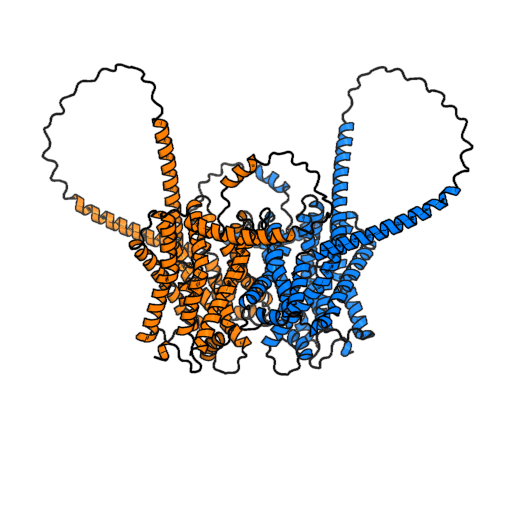44 1 23.61 358 ASP B C 1
ATOM 6641 O O . ASP B 1 358 ? 30.938 -20.484 14.852 1 23.61 358 ASP B O 1
ATOM 6645 N N . LEU B 1 359 ? 31.812 -20.859 13.188 1 21.95 359 LEU B N 1
ATOM 6646 C CA . LEU B 1 359 ? 30.562 -20.453 12.547 1 21.95 359 LEU B CA 1
ATOM 6647 C C . LEU B 1 359 ? 29.5 -21.547 12.656 1 21.95 359 LEU B C 1
ATOM 6649 O O . LEU B 1 359 ? 28.297 -21.25 12.617 1 21.95 359 LEU B O 1
ATOM 6653 N N . VAL B 1 360 ? 29.922 -22.812 12.398 1 24.59 360 VAL B N 1
ATOM 6654 C CA . VAL B 1 360 ? 29.062 -23.984 12.328 1 24.59 360 VAL B CA 1
ATOM 6655 C C . VAL B 1 360 ? 28.625 -24.391 13.742 1 24.59 360 VAL B C 1
ATOM 6657 O O . VAL B 1 360 ? 29.312 -25.156 14.406 1 24.59 360 VAL B O 1
ATOM 6660 N N . ALA B 1 361 ? 28.469 -23.531 14.703 1 24.67 361 ALA B N 1
ATOM 6661 C CA . ALA B 1 361 ? 28.328 -24.016 16.078 1 24.67 361 ALA B CA 1
ATOM 6662 C C . ALA B 1 361 ? 27.172 -25 16.188 1 24.67 361 ALA B C 1
ATOM 6664 O O . ALA B 1 361 ? 26.125 -24.844 15.539 1 24.67 361 ALA B O 1
ATOM 6665 N N . THR B 1 362 ? 27.391 -26.188 16.562 1 25.12 362 THR B N 1
ATOM 6666 C CA . THR B 1 362 ? 26.578 -27.328 17.016 1 25.12 362 THR B CA 1
ATOM 6667 C C . THR B 1 362 ? 25.516 -26.859 18.016 1 25.12 362 THR B C 1
ATOM 6669 O O . THR B 1 362 ? 25.766 -25.969 18.828 1 25.12 362 THR B O 1
ATOM 6672 N N . PRO B 1 363 ? 24.156 -27.25 17.859 1 26.92 363 PRO B N 1
ATOM 6673 C CA . PRO B 1 363 ? 22.969 -26.969 18.672 1 26.92 363 PRO B CA 1
ATOM 6674 C C . PRO B 1 363 ? 23.219 -27.172 20.172 1 26.92 363 PRO B C 1
ATOM 6676 O O . PRO B 1 363 ? 23.219 -28.297 20.656 1 26.92 363 PRO B O 1
ATOM 6679 N N . THR B 1 364 ? 24.328 -26.734 20.719 1 26.22 364 THR B N 1
ATOM 6680 C CA . THR B 1 364 ? 24.359 -27.094 22.141 1 26.22 364 THR B CA 1
ATOM 6681 C C . THR B 1 364 ? 23.141 -26.562 22.875 1 26.22 364 THR B C 1
ATOM 6683 O O . THR B 1 364 ? 22.484 -25.641 22.406 1 26.22 364 THR B O 1
ATOM 6686 N N . ASN B 1 365 ? 22.859 -26.969 24.297 1 28.34 365 ASN B N 1
ATOM 6687 C CA . ASN B 1 365 ? 21.781 -26.953 25.266 1 28.34 365 ASN B CA 1
ATOM 6688 C C . ASN B 1 365 ? 21.344 -25.531 25.594 1 28.34 365 ASN B C 1
ATOM 6690 O O . ASN B 1 365 ? 21.906 -24.875 26.469 1 28.34 365 ASN B O 1
ATOM 6694 N N . VAL B 1 366 ? 21.125 -24.734 24.719 1 31.34 366 VAL B N 1
ATOM 6695 C CA . VAL B 1 366 ? 20.875 -23.312 24.922 1 31.34 366 VAL B CA 1
ATOM 6696 C C . VAL B 1 366 ? 19.562 -23.125 25.703 1 31.34 366 VAL B C 1
ATOM 6698 O O . VAL B 1 366 ? 18.516 -22.859 25.109 1 31.34 366 VAL B O 1
ATOM 6701 N N . GLN B 1 367 ? 19.094 -24 26.562 1 30.48 367 GLN B N 1
ATOM 6702 C CA . GLN B 1 367 ? 17.906 -23.953 27.406 1 30.48 367 GLN B CA 1
ATOM 6703 C C . GLN B 1 367 ? 17.828 -22.641 28.172 1 30.48 367 GLN B C 1
ATOM 6705 O O . GLN B 1 367 ? 16.75 -22.125 28.438 1 30.48 367 GLN B O 1
ATOM 6710 N N . GLY B 1 368 ? 18.953 -22.266 28.828 1 31.17 368 GLY B N 1
ATOM 6711 C CA . GLY B 1 368 ? 18.828 -21.391 29.969 1 31.17 368 GLY B CA 1
ATOM 6712 C C . GLY B 1 368 ? 18.422 -19.969 29.594 1 31.17 368 GLY B C 1
ATOM 6713 O O . GLY B 1 368 ? 17.656 -19.328 30.297 1 31.17 368 GLY B O 1
ATOM 6714 N N . ASP B 1 369 ? 19.188 -19.25 28.641 1 31.88 369 ASP B N 1
ATOM 6715 C CA . ASP B 1 369 ? 19.266 -17.812 28.766 1 31.88 369 ASP B CA 1
ATOM 6716 C C . ASP B 1 369 ? 18.172 -17.109 27.969 1 31.88 369 ASP B C 1
ATOM 6718 O O . ASP B 1 369 ? 18.453 -16.281 27.094 1 31.88 369 ASP B O 1
ATOM 6722 N N . ARG B 1 370 ? 17.297 -17.828 27.609 1 32.28 370 ARG B N 1
ATOM 6723 C CA . ARG B 1 370 ? 16.156 -17.203 26.922 1 32.28 370 ARG B CA 1
ATOM 6724 C C . ARG B 1 370 ? 15.555 -16.094 27.75 1 32.28 370 ARG B C 1
ATOM 6726 O O . ARG B 1 370 ? 15 -15.133 27.203 1 32.28 370 ARG B O 1
ATOM 6733 N N . ARG B 1 371 ? 15.516 -16.297 29.125 1 32.97 371 ARG B N 1
ATOM 6734 C CA . ARG B 1 371 ? 14.922 -15.273 30 1 32.97 371 ARG B CA 1
ATOM 6735 C C . ARG B 1 371 ? 15.719 -13.977 29.938 1 32.97 371 ARG B C 1
ATOM 6737 O O . ARG B 1 371 ? 15.195 -12.906 30.25 1 32.97 371 ARG B O 1
ATOM 6744 N N . ALA B 1 372 ? 16.969 -14.141 29.656 1 36.75 372 ALA B N 1
ATOM 6745 C CA . ALA B 1 372 ? 17.828 -12.953 29.672 1 36.75 372 ALA B CA 1
ATOM 6746 C C . ALA B 1 372 ? 17.641 -12.125 28.406 1 36.75 372 ALA B C 1
ATOM 6748 O O . ALA B 1 372 ? 17.688 -10.891 28.453 1 36.75 372 ALA B O 1
ATOM 6749 N N . ARG B 1 373 ? 17.328 -12.805 27.312 1 36.56 373 ARG B N 1
ATOM 6750 C CA . ARG B 1 373 ? 17.203 -12.047 26.078 1 36.56 373 ARG B CA 1
ATOM 6751 C C . ARG B 1 373 ? 15.914 -11.227 26.062 1 36.56 373 ARG B C 1
ATOM 6753 O O . ARG B 1 373 ? 15.898 -10.086 25.594 1 36.56 373 ARG B O 1
ATOM 6760 N N . ILE B 1 374 ? 14.883 -11.875 26.547 1 36.97 374 ILE B N 1
ATOM 6761 C CA . ILE B 1 374 ? 13.641 -11.125 26.641 1 36.97 374 ILE B CA 1
ATOM 6762 C C . ILE B 1 374 ? 13.789 -9.984 27.641 1 36.97 374 ILE B C 1
ATOM 6764 O O . ILE B 1 374 ? 13.312 -8.875 27.391 1 36.97 374 ILE B O 1
ATOM 6768 N N . THR B 1 375 ? 14.375 -10.281 28.766 1 39.28 375 THR B N 1
ATOM 6769 C CA . THR B 1 375 ? 14.609 -9.242 29.766 1 39.28 375 THR B CA 1
ATOM 6770 C C . THR B 1 375 ? 15.539 -8.164 29.203 1 39.28 375 THR B C 1
ATOM 6772 O O . THR B 1 375 ? 15.422 -6.988 29.562 1 39.28 375 THR B O 1
ATOM 6775 N N . SER B 1 376 ? 16.484 -8.57 28.375 1 41.66 376 SER B N 1
ATOM 6776 C CA . SER B 1 376 ? 17.375 -7.574 27.797 1 41.66 376 SER B CA 1
ATOM 6777 C C . SER B 1 376 ? 16.641 -6.707 26.781 1 41.66 376 SER B C 1
ATOM 6779 O O . SER B 1 376 ? 16.906 -5.508 26.672 1 41.66 376 SER B O 1
ATOM 6781 N N . LEU B 1 377 ? 15.742 -7.324 26.125 1 38.62 377 LEU B N 1
ATOM 6782 C CA . LEU B 1 377 ? 14.914 -6.547 25.203 1 38.62 377 LEU B CA 1
ATOM 6783 C C . LEU B 1 377 ? 14.039 -5.559 25.984 1 38.62 377 LEU B C 1
ATOM 6785 O O . LEU B 1 377 ? 13.883 -4.41 25.562 1 38.62 377 LEU B O 1
ATOM 6789 N N . ARG B 1 378 ? 13.391 -6.066 27.062 1 39.34 378 ARG B N 1
ATOM 6790 C CA . ARG B 1 378 ? 12.594 -5.172 27.906 1 39.34 378 ARG B CA 1
ATOM 6791 C C . ARG B 1 378 ? 13.461 -4.078 28.516 1 39.34 378 ARG B C 1
ATOM 6793 O O . ARG B 1 378 ? 13.047 -2.92 28.594 1 39.34 378 ARG B O 1
ATOM 6800 N N . HIS B 1 379 ? 14.547 -4.5 29.094 1 41.66 379 HIS B N 1
ATOM 6801 C CA . HIS B 1 379 ? 15.445 -3.52 29.688 1 41.66 379 HIS B CA 1
ATOM 6802 C C . HIS B 1 379 ? 16.031 -2.586 28.625 1 41.66 379 HIS B C 1
ATOM 6804 O O . HIS B 1 379 ? 16.234 -1.399 28.891 1 41.66 379 HIS B O 1
ATOM 6810 N N . SER B 1 380 ? 16.219 -3.098 27.5 1 39.69 380 SER B N 1
ATOM 6811 C CA . SER B 1 380 ? 16.75 -2.26 26.422 1 39.69 380 SER B CA 1
ATOM 6812 C C . SER B 1 380 ? 15.68 -1.299 25.906 1 39.69 380 SER B C 1
ATOM 6814 O O . SER B 1 380 ? 15.969 -0.135 25.609 1 39.69 380 SER B O 1
ATOM 6816 N N . ILE B 1 381 ? 14.508 -1.792 25.906 1 39.91 381 ILE B N 1
ATOM 6817 C CA . ILE B 1 381 ? 13.414 -0.901 25.531 1 39.91 381 ILE B CA 1
ATOM 6818 C C . ILE B 1 381 ? 13.203 0.136 26.641 1 39.91 381 ILE B C 1
ATOM 6820 O O . ILE B 1 381 ? 13.008 1.32 26.359 1 39.91 381 ILE B O 1
ATOM 6824 N N . SER B 1 382 ? 13.148 -0.41 27.875 1 41.53 382 SER B N 1
ATOM 6825 C CA . SER B 1 382 ? 12.969 0.516 28.984 1 41.53 382 SER B CA 1
ATOM 6826 C C . SER B 1 382 ? 14.156 1.466 29.109 1 41.53 382 SER B C 1
ATOM 6828 O O . SER B 1 382 ? 13.977 2.662 29.344 1 41.53 382 SER B O 1
ATOM 6830 N N . SER B 1 383 ? 15.344 0.972 29.094 1 43.81 383 SER B N 1
ATOM 6831 C CA . SER B 1 383 ? 16.516 1.83 29.266 1 43.81 383 SER B CA 1
ATOM 6832 C C . SER B 1 383 ? 16.672 2.781 28.078 1 43.81 383 SER B C 1
ATOM 6834 O O . SER B 1 383 ? 17.078 3.936 28.25 1 43.81 383 SER B O 1
ATOM 6836 N N . ARG B 1 384 ? 16.406 2.361 27 1 40.53 384 ARG B N 1
ATOM 6837 C CA . ARG B 1 384 ? 16.531 3.174 25.797 1 40.53 384 ARG B CA 1
ATOM 6838 C C . ARG B 1 384 ? 15.398 4.188 25.688 1 40.53 384 ARG B C 1
ATOM 6840 O O . ARG B 1 384 ? 15.602 5.309 25.234 1 40.53 384 ARG B O 1
ATOM 6847 N N . SER B 1 385 ? 14.203 3.719 26.016 1 40.34 385 SER B N 1
ATOM 6848 C CA . SER B 1 385 ? 13.148 4.719 26.156 1 40.34 385 SER B CA 1
ATOM 6849 C C . SER B 1 385 ? 13.555 5.824 27.125 1 40.34 385 SER B C 1
ATOM 6851 O O . SER B 1 385 ? 13.281 7.004 26.875 1 40.34 385 SER B O 1
ATOM 6853 N N . ILE B 1 386 ? 14.094 5.402 28.219 1 43.72 386 ILE B N 1
ATOM 6854 C CA . ILE B 1 386 ? 14.609 6.363 29.188 1 43.72 386 ILE B CA 1
ATOM 6855 C C . ILE B 1 386 ? 15.781 7.137 28.578 1 43.72 386 ILE B C 1
ATOM 6857 O O . ILE B 1 386 ? 15.93 8.336 28.812 1 43.72 386 ILE B O 1
ATOM 6861 N N . ARG B 1 387 ? 16.625 6.531 27.859 1 43.94 387 ARG B N 1
ATOM 6862 C CA . ARG B 1 387 ? 17.719 7.254 27.219 1 43.94 387 ARG B CA 1
ATOM 6863 C C . ARG B 1 387 ? 17.188 8.234 26.172 1 43.94 387 ARG B C 1
ATOM 6865 O O . ARG B 1 387 ? 17.75 9.312 25.984 1 43.94 387 ARG B O 1
ATOM 6872 N N . MET B 1 388 ? 16.172 7.77 25.516 1 44.44 388 MET B N 1
ATOM 6873 C CA . MET B 1 388 ? 15.531 8.695 24.594 1 44.44 388 MET B CA 1
ATOM 6874 C C . MET B 1 388 ? 15 9.922 25.328 1 44.44 388 MET B C 1
ATOM 6876 O O . MET B 1 388 ? 15.156 11.047 24.859 1 44.44 388 MET B O 1
ATOM 6880 N N . VAL B 1 389 ? 14.336 9.648 26.422 1 47.34 389 VAL B N 1
ATOM 6881 C CA . VAL B 1 389 ? 13.93 10.742 27.297 1 47.34 389 VAL B CA 1
ATOM 6882 C C . VAL B 1 389 ? 15.164 11.461 27.844 1 47.34 389 VAL B C 1
ATOM 6884 O O . VAL B 1 389 ? 15.188 12.688 27.922 1 47.34 389 VAL B O 1
ATOM 6887 N N . LYS B 1 390 ? 16.109 10.703 28.234 1 47.97 390 LYS B N 1
ATOM 6888 C CA . LYS B 1 390 ? 17.344 11.305 28.734 1 47.97 390 LYS B CA 1
ATOM 6889 C C . LYS B 1 390 ? 18.047 12.086 27.625 1 47.97 390 LYS B C 1
ATOM 6891 O O . LYS B 1 390 ? 18.641 13.133 27.891 1 47.97 390 LYS B O 1
ATOM 6896 N N . ALA B 1 391 ? 18.062 11.586 26.469 1 48.25 391 ALA B N 1
ATOM 6897 C CA . ALA B 1 391 ? 18.641 12.336 25.344 1 48.25 391 ALA B CA 1
ATOM 6898 C C . ALA B 1 391 ? 17.891 13.648 25.125 1 48.25 391 ALA B C 1
ATOM 6900 O O . ALA B 1 391 ? 18.484 14.664 24.781 1 48.25 391 ALA B O 1
ATOM 6901 N N . MET B 1 392 ? 16.641 13.594 25.234 1 50.12 392 MET B N 1
ATOM 6902 C CA . MET B 1 392 ? 15.852 14.812 25.266 1 50.12 392 MET B CA 1
ATOM 6903 C C . MET B 1 392 ? 16.297 15.727 26.406 1 50.12 392 MET B C 1
ATOM 6905 O O . MET B 1 392 ? 16.312 16.953 26.266 1 50.12 392 MET B O 1
ATOM 6909 N N . THR B 1 393 ? 16.5 15.07 27.562 1 47.41 393 THR B N 1
ATOM 6910 C CA . THR B 1 393 ? 16.906 15.828 28.734 1 47.41 393 THR B CA 1
ATOM 6911 C C . THR B 1 393 ? 18.359 16.297 28.594 1 47.41 393 THR B C 1
ATOM 6913 O O . THR B 1 393 ? 18.766 17.25 29.25 1 47.41 393 THR B O 1
ATOM 6916 N N . ARG B 1 394 ? 19.109 15.516 27.953 1 52.41 394 ARG B N 1
ATOM 6917 C CA . ARG B 1 394 ? 20.484 15.984 27.828 1 52.41 394 ARG B CA 1
ATOM 6918 C C . ARG B 1 394 ? 20.609 17.047 26.75 1 52.41 394 ARG B C 1
ATOM 6920 O O . ARG B 1 394 ? 21.719 17.438 26.375 1 52.41 394 ARG B O 1
ATOM 6927 N N . SER B 1 395 ? 19.422 17.344 26.297 1 64.06 395 SER B N 1
ATOM 6928 C CA . SER B 1 395 ? 19.469 18.375 25.266 1 64.06 395 SER B CA 1
ATOM 6929 C C . SER B 1 395 ? 19.859 19.734 25.859 1 64.06 395 SER B C 1
ATOM 6931 O O . SER B 1 395 ? 19.625 19.984 27.031 1 64.06 395 SER B O 1
ATOM 6933 N N . THR B 1 396 ? 20.672 20.469 25.188 1 75.19 396 THR B N 1
ATOM 6934 C CA . THR B 1 396 ? 21.047 21.828 25.547 1 75.19 396 THR B CA 1
ATOM 6935 C C . THR B 1 396 ? 19.812 22.688 25.766 1 75.19 396 THR B C 1
ATOM 6937 O O . THR B 1 396 ? 18.734 22.406 25.25 1 75.19 396 THR B O 1
ATOM 6940 N N . PRO B 1 397 ? 19.875 23.5 26.766 1 81.19 397 PRO B N 1
ATOM 6941 C CA . PRO B 1 397 ? 18.734 24.406 27.016 1 81.19 397 PRO B CA 1
ATOM 6942 C C . PRO B 1 397 ? 18.188 25.047 25.75 1 81.19 397 PRO B C 1
ATOM 6944 O O . PRO B 1 397 ? 16.984 25.266 25.641 1 81.19 397 PRO B O 1
ATOM 6947 N N . GLU B 1 398 ? 18.969 25.25 24.844 1 84 398 GLU B N 1
ATOM 6948 C CA . GLU B 1 398 ? 18.531 25.844 23.578 1 84 398 GLU B CA 1
ATOM 6949 C C . GLU B 1 398 ? 17.625 24.891 22.797 1 84 398 GLU B C 1
ATOM 6951 O O . GLU B 1 398 ? 16.609 25.312 22.234 1 84 398 GLU B O 1
ATOM 6956 N N . MET B 1 399 ? 17.969 23.688 22.859 1 87.56 399 MET B N 1
ATOM 6957 C CA . MET B 1 399 ? 17.188 22.688 22.141 1 87.56 399 MET B CA 1
ATOM 6958 C C . MET B 1 399 ? 15.836 22.469 22.812 1 87.56 399 MET B C 1
ATOM 6960 O O . MET B 1 399 ? 14.828 22.25 22.141 1 87.56 399 MET B O 1
ATOM 6964 N N . ARG B 1 400 ? 15.82 22.594 24.047 1 89.19 400 ARG B N 1
ATOM 6965 C CA . ARG B 1 400 ? 14.57 22.422 24.781 1 89.19 400 ARG B CA 1
ATOM 6966 C C . ARG B 1 400 ? 13.594 23.547 24.469 1 89.19 400 ARG B C 1
ATOM 6968 O O . ARG B 1 400 ? 12.383 23.328 24.359 1 89.19 400 ARG B O 1
ATOM 6975 N N . ARG B 1 401 ? 14.164 24.703 24.359 1 90.75 401 ARG B N 1
ATOM 6976 C CA . ARG B 1 401 ? 13.328 25.844 24 1 90.75 401 ARG B CA 1
ATOM 6977 C C . ARG B 1 401 ? 12.75 25.688 22.594 1 90.75 401 ARG B C 1
ATOM 6979 O O . ARG B 1 401 ? 11.602 26.062 22.344 1 90.75 401 ARG B O 1
ATOM 6986 N N . LEU B 1 402 ? 13.547 25.141 21.781 1 92.81 402 LEU B N 1
ATOM 6987 C CA . LEU B 1 402 ? 13.109 24.906 20.406 1 92.81 402 LEU B CA 1
ATOM 6988 C C . LEU B 1 402 ? 11.992 23.875 20.359 1 92.81 402 LEU B C 1
ATOM 6990 O O . LEU B 1 402 ? 11.016 24.031 19.625 1 92.81 402 LEU B O 1
ATOM 6994 N N . TYR B 1 403 ? 12.117 22.875 21.188 1 93.88 403 TYR B N 1
ATOM 6995 C CA . TYR B 1 403 ? 11.094 21.844 21.266 1 93.88 403 TYR B CA 1
ATOM 6996 C C . TYR B 1 403 ? 9.781 22.422 21.781 1 93.88 403 TYR B C 1
ATOM 6998 O O . TYR B 1 403 ? 8.719 22.141 21.219 1 93.88 403 TYR B O 1
ATOM 7006 N N . LEU B 1 404 ? 9.953 23.172 22.766 1 94.56 404 LEU B N 1
ATOM 7007 C CA . LEU B 1 404 ? 8.766 23.734 23.406 1 94.56 404 LEU B CA 1
ATOM 7008 C C . LEU B 1 404 ? 8.062 24.719 22.484 1 94.56 404 LEU B C 1
ATOM 7010 O O . LEU B 1 404 ? 6.836 24.688 22.344 1 94.56 404 LEU B O 1
ATOM 7014 N N . TRP B 1 405 ? 8.836 25.578 21.906 1 96.06 405 TRP B N 1
ATOM 7015 C CA . TRP B 1 405 ? 8.273 26.562 20.969 1 96.06 405 TRP B CA 1
ATOM 7016 C C . TRP B 1 405 ? 7.559 25.859 19.828 1 96.06 405 TRP B C 1
ATOM 7018 O O . TRP B 1 405 ? 6.43 26.219 19.469 1 96.06 405 TRP B O 1
ATOM 7028 N N . PHE B 1 406 ? 8.195 24.906 19.281 1 96.5 406 PHE B N 1
ATOM 7029 C CA . PHE B 1 406 ? 7.66 24.234 18.109 1 96.5 406 PHE B CA 1
ATOM 7030 C C . PHE B 1 406 ? 6.391 23.469 18.453 1 96.5 406 PHE B C 1
ATOM 7032 O O . PHE B 1 406 ? 5.371 23.594 17.766 1 96.5 406 PHE B O 1
ATOM 7039 N N . CYS B 1 407 ? 6.414 22.703 19.469 1 96.31 407 CYS B N 1
ATOM 7040 C CA . CYS B 1 407 ? 5.289 21.859 19.859 1 96.31 407 CYS B CA 1
ATOM 7041 C C . CYS B 1 407 ? 4.105 22.703 20.312 1 96.31 407 CYS B C 1
ATOM 7043 O O . CYS B 1 407 ? 2.963 22.438 19.938 1 96.31 407 CYS B O 1
ATOM 7045 N N . LEU B 1 408 ? 4.406 23.734 21.031 1 96.69 408 LEU B N 1
ATOM 7046 C CA . LEU B 1 408 ? 3.32 24.578 21.516 1 96.69 408 LEU B CA 1
ATOM 7047 C C . LEU B 1 408 ? 2.668 25.328 20.375 1 96.69 408 LEU B C 1
ATOM 7049 O O . LEU B 1 408 ? 1.442 25.469 20.328 1 96.69 408 LEU B O 1
ATOM 7053 N N . SER B 1 409 ? 3.455 25.828 19.5 1 97.12 409 SER B N 1
ATOM 7054 C CA . SER B 1 409 ? 2.934 26.594 18.375 1 97.12 409 SER B CA 1
ATOM 7055 C C . SER B 1 409 ? 2.131 25.719 17.438 1 97.12 409 SER B C 1
ATOM 7057 O O . SER B 1 409 ? 1.02 26.062 17.031 1 97.12 409 SER B O 1
ATOM 7059 N N . ARG B 1 410 ? 2.65 24.547 17.172 1 96.38 410 ARG B N 1
ATOM 7060 C CA . ARG B 1 410 ? 2.104 23.688 16.125 1 96.38 410 ARG B CA 1
ATOM 7061 C C . ARG B 1 410 ? 0.961 22.828 16.656 1 96.38 410 ARG B C 1
ATOM 7063 O O . ARG B 1 410 ? -0.029 22.609 15.953 1 96.38 410 ARG B O 1
ATOM 7070 N N . LEU B 1 411 ? 1.102 22.391 17.891 1 97.12 411 LEU B N 1
ATOM 7071 C CA . LEU B 1 411 ? 0.209 21.328 18.344 1 97.12 411 LEU B CA 1
ATOM 7072 C C . LEU B 1 411 ? -0.87 21.875 19.266 1 97.12 411 LEU B C 1
ATOM 7074 O O . LEU B 1 411 ? -1.897 21.234 19.484 1 97.12 411 LEU B O 1
ATOM 7078 N N . VAL B 1 412 ? -0.682 23.109 19.781 1 97.25 412 VAL B N 1
ATOM 7079 C CA . VAL B 1 412 ? -1.636 23.562 20.781 1 97.25 412 VAL B CA 1
ATOM 7080 C C . VAL B 1 412 ? -2.227 24.906 20.359 1 97.25 412 VAL B C 1
ATOM 7082 O O . VAL B 1 412 ? -3.436 25.016 20.141 1 97.25 412 VAL B O 1
ATOM 7085 N N . VAL B 1 413 ? -1.36 25.844 20.141 1 97.75 413 VAL B N 1
ATOM 7086 C CA . VAL B 1 413 ? -1.833 27.219 19.984 1 97.75 413 VAL B CA 1
ATOM 7087 C C . VAL B 1 413 ? -2.488 27.391 18.625 1 97.75 413 VAL B C 1
ATOM 7089 O O . VAL B 1 413 ? -3.582 27.953 18.516 1 97.75 413 VAL B O 1
ATOM 7092 N N . ALA B 1 414 ? -1.842 26.938 17.625 1 97.38 414 ALA B N 1
ATOM 7093 C CA . ALA B 1 414 ? -2.395 27.094 16.281 1 97.38 414 ALA B CA 1
ATOM 7094 C C . ALA B 1 414 ? -3.742 26.391 16.156 1 97.38 414 ALA B C 1
ATOM 7096 O O . ALA B 1 414 ? -4.73 27 15.727 1 97.38 414 ALA B O 1
ATOM 7097 N N . PRO B 1 415 ? -3.832 25.141 16.547 1 97.5 415 PRO B N 1
ATOM 7098 C CA . PRO B 1 415 ? -5.141 24.5 16.469 1 97.5 415 PRO B CA 1
ATOM 7099 C C . PRO B 1 415 ? -6.188 25.141 17.359 1 97.5 415 PRO B C 1
ATOM 7101 O O . PRO B 1 415 ? -7.367 25.188 17.016 1 97.5 415 PRO B O 1
ATOM 7104 N N . ALA B 1 416 ? -5.773 25.656 18.469 1 97.81 416 ALA B N 1
ATOM 7105 C CA . ALA B 1 416 ? -6.711 26.328 19.359 1 97.81 416 ALA B CA 1
ATOM 7106 C C . ALA B 1 416 ? -7.309 27.562 18.688 1 97.81 416 ALA B C 1
ATOM 7108 O O . ALA B 1 416 ? -8.508 27.828 18.812 1 97.81 416 ALA B O 1
ATOM 7109 N N . PHE B 1 417 ? -6.492 28.266 18.016 1 97.25 417 PHE B N 1
ATOM 7110 C CA . PHE B 1 417 ? -6.969 29.438 17.297 1 97.25 417 PHE B CA 1
ATOM 7111 C C . PHE B 1 417 ? -7.91 29.047 16.172 1 97.25 417 PHE B C 1
ATOM 7113 O O . PHE B 1 417 ? -8.922 29.703 15.938 1 97.25 417 PHE B O 1
ATOM 7120 N N . VAL B 1 418 ? -7.566 28.016 15.5 1 97 418 VAL B N 1
ATOM 7121 C CA . VAL B 1 418 ? -8.391 27.578 14.383 1 97 418 VAL B CA 1
ATOM 7122 C C . VAL B 1 418 ? -9.758 27.125 14.891 1 97 418 VAL B C 1
ATOM 7124 O O . VAL B 1 418 ? -10.789 27.531 14.359 1 97 418 VAL B O 1
ATOM 7127 N N . VAL B 1 419 ? -9.766 26.328 15.914 1 96.44 419 VAL B N 1
ATOM 7128 C CA . VAL B 1 419 ? -11.016 25.828 16.484 1 96.44 419 VAL B CA 1
ATOM 7129 C C . VAL B 1 419 ? -11.828 27 17.031 1 96.44 419 VAL B C 1
ATOM 7131 O O . VAL B 1 419 ? -13.047 27.062 16.859 1 96.44 419 VAL B O 1
ATOM 7134 N N . GLY B 1 420 ? -11.148 27.922 17.641 1 95.62 420 GLY B N 1
ATOM 7135 C CA . GLY B 1 420 ? -11.82 29.109 18.156 1 95.62 420 GLY B CA 1
ATOM 7136 C C . GLY B 1 420 ? -12.492 29.938 17.078 1 95.62 420 GLY B C 1
ATOM 7137 O O . GLY B 1 420 ? -13.633 30.359 17.234 1 95.62 420 GLY B O 1
ATOM 7138 N N . ILE B 1 421 ? -11.781 30.078 16.031 1 94.56 421 ILE B N 1
ATOM 7139 C CA . ILE B 1 421 ? -12.312 30.875 14.922 1 94.56 421 ILE B CA 1
ATOM 7140 C C . ILE B 1 421 ? -13.461 30.109 14.258 1 94.56 421 ILE B C 1
ATOM 7142 O O . ILE B 1 421 ? -14.477 30.719 13.891 1 94.56 421 ILE B O 1
ATOM 7146 N N . VAL B 1 422 ? -13.328 28.797 14.102 1 93.12 422 VAL B N 1
ATOM 7147 C CA . VAL B 1 422 ? -14.383 27.984 13.508 1 93.12 422 VAL B CA 1
ATOM 7148 C C . VAL B 1 422 ? -15.641 28.062 14.375 1 93.12 422 VAL B C 1
ATOM 7150 O O . VAL B 1 422 ? -16.75 28.203 13.852 1 93.12 422 VAL B O 1
ATOM 7153 N N . LEU B 1 423 ? -15.508 28.047 15.648 1 93.31 423 LEU B N 1
ATOM 7154 C CA . LEU B 1 423 ? -16.641 28.125 16.562 1 93.31 423 LEU B CA 1
ATOM 7155 C C . LEU B 1 423 ? -17.281 29.516 16.5 1 93.31 423 LEU B C 1
ATOM 7157 O O . LEU B 1 423 ? -18.516 29.625 16.516 1 93.31 423 LEU B O 1
ATOM 7161 N N . ALA B 1 424 ? -16.438 30.516 16.391 1 93.06 424 ALA B N 1
ATOM 7162 C CA . ALA B 1 424 ? -16.953 31.891 16.312 1 93.06 424 ALA B CA 1
ATOM 7163 C C . ALA B 1 424 ? -17.719 32.094 15.023 1 93.06 424 ALA B C 1
ATOM 7165 O O . ALA B 1 424 ? -18.781 32.719 15.023 1 93.06 424 ALA B O 1
ATOM 7166 N N . LEU B 1 425 ? -17.203 31.562 13.992 1 91.69 425 LEU B N 1
ATOM 7167 C CA . LEU B 1 425 ? -17.828 31.75 12.688 1 91.69 425 LEU B CA 1
ATOM 7168 C C . LEU B 1 425 ? -19.078 30.891 12.555 1 91.69 425 LEU B C 1
ATOM 7170 O O . LEU B 1 425 ? -20.047 31.266 11.883 1 91.69 425 LEU B O 1
ATOM 7174 N N . ASP B 1 426 ? -19.062 29.672 13.117 1 89.19 426 ASP B N 1
ATOM 7175 C CA . ASP B 1 426 ? -20.172 28.75 13 1 89.19 426 ASP B CA 1
ATOM 7176 C C . ASP B 1 426 ? -21.297 29.109 13.977 1 89.19 426 ASP B C 1
ATOM 7178 O O . ASP B 1 426 ? -22.453 29.234 13.578 1 89.19 426 ASP B O 1
ATOM 7182 N N . CYS B 1 427 ? -20.984 29.281 15.227 1 88.56 427 CYS B N 1
ATOM 7183 C CA . CYS B 1 427 ? -21.969 29.547 16.266 1 88.56 427 CYS B CA 1
ATOM 7184 C C . CYS B 1 427 ? -22.375 31.016 16.281 1 88.56 427 CYS B C 1
ATOM 7186 O O . CYS B 1 427 ? -23.547 31.344 16.547 1 88.56 427 CYS B O 1
ATOM 7188 N N . GLY B 1 428 ? -21.516 31.891 16.016 1 85.56 428 GLY B N 1
ATOM 7189 C CA . GLY B 1 428 ? -21.781 33.312 16.156 1 85.56 428 GLY B CA 1
ATOM 7190 C C . GLY B 1 428 ? -22.359 33.938 14.898 1 85.56 428 GLY B C 1
ATOM 7191 O O . GLY B 1 428 ? -23.406 34.594 14.945 1 85.56 428 GLY B O 1
ATOM 7192 N N . PHE B 1 429 ? -21.703 33.688 13.758 1 87.19 429 PHE B N 1
ATOM 7193 C CA . PHE B 1 429 ? -22.047 34.438 12.547 1 87.19 429 PHE B CA 1
ATOM 7194 C C . PHE B 1 429 ? -22.766 33.562 11.547 1 87.19 429 PHE B C 1
ATOM 7196 O O . PHE B 1 429 ? -23.328 34.031 10.562 1 87.19 429 PHE B O 1
ATOM 7203 N N . HIS B 1 430 ? -22.766 32.25 11.719 1 85.56 430 HIS B N 1
ATOM 7204 C CA . HIS B 1 430 ? -23.422 31.281 10.844 1 85.56 430 HIS B CA 1
ATOM 7205 C C . HIS B 1 430 ? -22.906 31.406 9.414 1 85.56 430 HIS B C 1
ATOM 7207 O O . HIS B 1 430 ? -23.672 31.234 8.461 1 85.56 430 HIS B O 1
ATOM 7213 N N . VAL B 1 431 ? -21.672 31.828 9.312 1 85.12 431 VAL B N 1
ATOM 7214 C CA . VAL B 1 431 ? -21.047 31.984 8.008 1 85.12 431 VAL B CA 1
ATOM 7215 C C . VAL B 1 431 ? -20.703 30.609 7.426 1 85.12 431 VAL B C 1
ATOM 7217 O O . VAL B 1 431 ? -20.656 30.453 6.203 1 85.12 431 VAL B O 1
ATOM 7220 N N . LEU B 1 432 ? -20.672 29.578 8.305 1 88.19 432 LEU B N 1
ATOM 7221 C CA . LEU B 1 432 ? -20.188 28.266 7.867 1 88.19 432 LEU B CA 1
ATOM 7222 C C . LEU B 1 432 ? -21.359 27.297 7.672 1 88.19 432 LEU B C 1
ATOM 7224 O O . LEU B 1 432 ? -21.156 26.094 7.48 1 88.19 432 LEU B O 1
ATOM 7228 N N . ASP B 1 433 ? -22.516 27.812 7.594 1 83.06 433 ASP B N 1
ATOM 7229 C CA . ASP B 1 433 ? -23.703 26.984 7.434 1 83.06 433 ASP B CA 1
ATOM 7230 C C . ASP B 1 433 ? -23.672 26.219 6.109 1 83.06 433 ASP B C 1
ATOM 7232 O O . ASP B 1 433 ? -24.047 25.062 6.051 1 83.06 433 ASP B O 1
ATOM 7236 N N . PRO B 1 434 ? -23.156 26.891 5.141 1 83.06 434 PRO B N 1
ATOM 7237 C CA . PRO B 1 434 ? -23.156 26.172 3.857 1 83.06 434 PRO B CA 1
ATOM 7238 C C . PRO B 1 434 ? -22.031 25.156 3.75 1 83.06 434 PRO B C 1
ATOM 7240 O O . PRO B 1 434 ? -22.031 24.328 2.844 1 83.06 434 PRO B O 1
ATOM 7243 N N . VAL B 1 435 ? -21.109 25.141 4.637 1 88.38 435 VAL B N 1
ATOM 7244 C CA . VAL B 1 435 ? -19.953 24.266 4.586 1 88.38 435 VAL B CA 1
ATOM 7245 C C . VAL B 1 435 ? -20.297 22.906 5.184 1 88.38 435 VAL B C 1
ATOM 7247 O O . VAL B 1 435 ? -20.844 22.828 6.289 1 88.38 435 VAL B O 1
ATOM 7250 N N . PRO B 1 436 ? -20.016 21.859 4.371 1 88.38 436 PRO B N 1
ATOM 7251 C CA . PRO B 1 436 ? -20.281 20.531 4.93 1 88.38 436 PRO B CA 1
ATOM 7252 C C . PRO B 1 436 ? -19.516 20.266 6.223 1 88.38 436 PRO B C 1
ATOM 7254 O O . PRO B 1 436 ? -18.344 20.672 6.344 1 88.38 436 PRO B O 1
ATOM 7257 N N . ASN B 1 437 ? -20.141 19.609 7.137 1 90.88 437 ASN B N 1
ATOM 7258 C CA . ASN B 1 437 ? -19.562 19.359 8.453 1 90.88 437 ASN B CA 1
ATOM 7259 C C . ASN B 1 437 ? -18.281 18.547 8.352 1 90.88 437 ASN B C 1
ATOM 7261 O O . ASN B 1 437 ? -17.344 18.75 9.125 1 90.88 437 ASN B O 1
ATOM 7265 N N . LEU B 1 438 ? -18.266 17.641 7.445 1 92.44 438 LEU B N 1
ATOM 7266 C CA . LEU B 1 438 ? -17.062 16.828 7.273 1 92.44 438 LEU B CA 1
ATOM 7267 C C . LEU B 1 438 ? -15.883 17.688 6.836 1 92.44 438 LEU B C 1
ATOM 7269 O O . LEU B 1 438 ? -14.734 17.422 7.219 1 92.44 438 LEU B O 1
ATOM 7273 N N . ALA B 1 439 ? -16.125 18.703 6.047 1 92.69 439 ALA B N 1
ATOM 7274 C CA . ALA B 1 439 ? -15.086 19.625 5.609 1 92.69 439 ALA B CA 1
ATOM 7275 C C . ALA B 1 439 ? -14.5 20.391 6.793 1 92.69 439 ALA B C 1
ATOM 7277 O O . ALA B 1 439 ? -13.297 20.625 6.848 1 92.69 439 ALA B O 1
ATOM 7278 N N . LEU B 1 440 ? -15.359 20.719 7.676 1 94 440 LEU B N 1
ATOM 7279 C CA . LEU B 1 440 ? -14.898 21.422 8.875 1 94 440 LEU B CA 1
ATOM 7280 C C . LEU B 1 440 ? -14 20.531 9.719 1 94 440 LEU B C 1
ATOM 7282 O O . LEU B 1 440 ? -13 21 10.266 1 94 440 LEU B O 1
ATOM 7286 N N . LEU B 1 441 ? -14.383 19.297 9.82 1 95.19 441 LEU B N 1
ATOM 7287 C CA . LEU B 1 441 ? -13.547 18.359 10.562 1 95.19 441 LEU B CA 1
ATOM 7288 C C . LEU B 1 441 ? -12.18 18.219 9.906 1 95.19 441 LEU B C 1
ATOM 7290 O O . LEU B 1 441 ? -11.156 18.156 10.594 1 95.19 441 LEU B O 1
ATOM 7294 N N . VAL B 1 442 ? -12.148 18.141 8.609 1 95 442 VAL B N 1
ATOM 7295 C CA . VAL B 1 442 ? -10.898 18 7.875 1 95 442 VAL B CA 1
ATOM 7296 C C . VAL B 1 442 ? -10.008 19.203 8.133 1 95 442 VAL B C 1
ATOM 7298 O O . VAL B 1 442 ? -8.797 19.062 8.344 1 95 442 VAL B O 1
ATOM 7301 N N . VAL B 1 443 ? -10.57 20.359 8.141 1 95.25 443 VAL B N 1
ATOM 7302 C CA . VAL B 1 443 ? -9.82 21.594 8.383 1 95.25 443 VAL B CA 1
ATOM 7303 C C . VAL B 1 443 ? -9.258 21.578 9.805 1 95.25 443 VAL B C 1
ATOM 7305 O O . VAL B 1 443 ? -8.094 21.922 10.023 1 95.25 443 VAL B O 1
ATOM 7308 N N . ILE B 1 444 ? -10.023 21.156 10.734 1 96 444 ILE B N 1
ATOM 7309 C CA . ILE B 1 444 ? -9.617 21.141 12.133 1 96 444 ILE B CA 1
ATOM 7310 C C . ILE B 1 444 ? -8.492 20.125 12.336 1 96 444 ILE B C 1
ATOM 7312 O O . ILE B 1 444 ? -7.473 20.422 12.953 1 96 444 ILE B O 1
ATOM 7316 N N . VAL B 1 445 ? -8.648 18.984 11.781 1 96.12 445 VAL B N 1
ATOM 7317 C CA . VAL B 1 445 ? -7.648 17.938 11.961 1 96.12 445 VAL B CA 1
ATOM 7318 C C . VAL B 1 445 ? -6.348 18.344 11.273 1 96.12 445 VAL B C 1
ATOM 7320 O O . VAL B 1 445 ? -5.258 18.094 11.805 1 96.12 445 VAL B O 1
ATOM 7323 N N . ASN B 1 446 ? -6.422 18.953 10.164 1 95.19 446 ASN B N 1
ATOM 7324 C CA . ASN B 1 446 ? -5.219 19.375 9.461 1 95.19 446 ASN B CA 1
ATOM 7325 C C . ASN B 1 446 ? -4.488 20.484 10.219 1 95.19 446 ASN B C 1
ATOM 7327 O O . ASN B 1 446 ? -3.289 20.688 10.016 1 95.19 446 ASN B O 1
ATOM 7331 N N . SER B 1 447 ? -5.191 21.188 11.047 1 95.94 447 SER B N 1
ATOM 7332 C CA . SER B 1 447 ? -4.574 22.266 11.812 1 95.94 447 SER B CA 1
ATOM 7333 C C . SER B 1 447 ? -3.721 21.719 12.953 1 95.94 447 SER B C 1
ATOM 7335 O O . SER B 1 447 ? -2.871 22.438 13.492 1 95.94 447 SER B O 1
ATOM 7337 N N . CYS B 1 448 ? -3.908 20.484 13.32 1 96 448 CYS B N 1
ATOM 7338 C CA . CYS B 1 448 ? -3.217 19.984 14.5 1 96 448 CYS B CA 1
ATOM 7339 C C . CYS B 1 448 ? -2.184 18.922 14.117 1 96 448 CYS B C 1
ATOM 7341 O O . CYS B 1 448 ? -1.625 18.25 14.984 1 96 448 CYS B O 1
ATOM 7343 N N . LEU B 1 449 ? -1.897 18.781 12.891 1 96.19 449 LEU B N 1
ATOM 7344 C CA . LEU B 1 449 ? -0.931 17.797 12.414 1 96.19 449 LEU B CA 1
ATOM 7345 C C . LEU B 1 449 ? 0.496 18.297 12.602 1 96.19 449 LEU B C 1
ATOM 7347 O O . LEU B 1 449 ? 0.73 19.5 12.656 1 96.19 449 LEU B O 1
ATOM 7351 N N . PRO B 1 450 ? 1.446 17.375 12.758 1 94 450 PRO B N 1
ATOM 7352 C CA . PRO B 1 450 ? 2.846 17.797 12.859 1 94 450 PRO B CA 1
ATOM 7353 C C . PRO B 1 450 ? 3.404 18.297 11.523 1 94 450 PRO B C 1
ATOM 7355 O O . PRO B 1 450 ? 2.693 18.297 10.516 1 94 450 PRO B O 1
ATOM 7358 N N . GLY B 1 451 ? 4.613 18.75 11.586 1 92.06 451 GLY B N 1
ATOM 7359 C CA . GLY B 1 451 ? 5.234 19.312 10.391 1 92.06 451 GLY B CA 1
ATOM 7360 C C . GLY B 1 451 ? 5.32 18.312 9.25 1 92.06 451 GLY B C 1
ATOM 7361 O O . GLY B 1 451 ? 5.359 17.109 9.469 1 92.06 451 GLY B O 1
ATOM 7362 N N . ALA B 1 452 ? 5.406 18.797 8.094 1 88.88 452 ALA B N 1
ATOM 7363 C CA . ALA B 1 452 ? 5.406 17.984 6.875 1 88.88 452 ALA B CA 1
ATOM 7364 C C . ALA B 1 452 ? 6.734 17.266 6.699 1 88.88 452 ALA B C 1
ATOM 7366 O O . ALA B 1 452 ? 7.801 17.875 6.801 1 88.88 452 ALA B O 1
ATOM 7367 N N . SER B 1 453 ? 6.668 16.031 6.387 1 81.25 453 SER B N 1
ATOM 7368 C CA . SER B 1 453 ? 7.871 15.227 6.215 1 81.25 453 SER B CA 1
ATOM 7369 C C . SER B 1 453 ? 8.633 15.633 4.961 1 81.25 453 SER B C 1
ATOM 7371 O O . SER B 1 453 ? 9.852 15.43 4.875 1 81.25 453 SER B O 1
ATOM 7373 N N . ILE B 1 454 ? 7.977 16.156 4.023 1 77.12 454 ILE B N 1
ATOM 7374 C CA . ILE B 1 454 ? 8.609 16.547 2.775 1 77.12 454 ILE B CA 1
ATOM 7375 C C . ILE B 1 454 ? 9.711 17.578 3.062 1 77.12 454 ILE B C 1
ATOM 7377 O O . ILE B 1 454 ? 10.703 17.656 2.326 1 77.12 454 ILE B O 1
ATOM 7381 N N . ILE B 1 455 ? 9.539 18.297 4.09 1 85.5 455 ILE B N 1
ATOM 7382 C CA . ILE B 1 455 ? 10.523 19.312 4.453 1 85.5 455 ILE B CA 1
ATOM 7383 C C . ILE B 1 455 ? 11.852 18.641 4.805 1 85.5 455 ILE B C 1
ATOM 7385 O O . ILE B 1 455 ? 12.906 19.047 4.316 1 85.5 455 ILE B O 1
ATOM 7389 N N . VAL B 1 456 ? 11.766 17.609 5.57 1 82.19 456 VAL B N 1
ATOM 7390 C CA . VAL B 1 456 ? 12.969 16.891 5.965 1 82.19 456 VAL B CA 1
ATOM 7391 C C . VAL B 1 456 ? 13.586 16.203 4.75 1 82.19 456 VAL B C 1
ATOM 7393 O O . VAL B 1 456 ? 14.805 16.219 4.578 1 82.19 456 VAL B O 1
ATOM 7396 N N . VAL B 1 457 ? 12.781 15.688 4.004 1 72.75 457 VAL B N 1
ATOM 7397 C CA . VAL B 1 457 ? 13.25 14.961 2.83 1 72.75 457 VAL B CA 1
ATOM 7398 C C . VAL B 1 457 ? 13.938 15.93 1.867 1 72.75 457 VAL B C 1
ATOM 7400 O O . VAL B 1 457 ? 14.992 15.609 1.306 1 72.75 457 VAL B O 1
ATOM 7403 N N . LEU B 1 458 ? 13.414 17.047 1.733 1 74 458 LEU B N 1
ATOM 7404 C CA . LEU B 1 458 ? 13.977 18.062 0.835 1 74 458 LEU B CA 1
ATOM 7405 C C . LEU B 1 458 ? 15.32 18.562 1.36 1 74 458 LEU B C 1
ATOM 7407 O O . LEU B 1 458 ? 16.266 18.766 0.588 1 74 458 LEU B O 1
ATOM 7411 N N . LEU B 1 459 ? 15.391 18.703 2.564 1 80.5 459 LEU B N 1
ATOM 7412 C CA . LEU B 1 459 ? 16.625 19.172 3.178 1 80.5 459 LEU B CA 1
ATOM 7413 C C . LEU B 1 459 ? 17.719 18.125 3.1 1 80.5 459 LEU B C 1
ATOM 7415 O O . LEU B 1 459 ? 18.891 18.438 2.855 1 80.5 459 LEU B O 1
ATOM 7419 N N . LYS B 1 460 ? 17.312 16.938 3.246 1 71.5 460 LYS B N 1
ATOM 7420 C CA . LYS B 1 460 ? 18.281 15.836 3.223 1 71.5 460 LYS B CA 1
ATOM 7421 C C . LYS B 1 460 ? 18.734 15.539 1.797 1 71.5 460 LYS B C 1
ATOM 7423 O O . LYS B 1 460 ? 19.766 14.891 1.592 1 71.5 460 LYS B O 1
ATOM 7428 N N . SER B 1 461 ? 18 15.906 0.935 1 65.88 461 SER B N 1
ATOM 7429 C CA . SER B 1 461 ? 18.344 15.633 -0.458 1 65.88 461 SER B CA 1
ATOM 7430 C C . SER B 1 461 ? 19.547 16.453 -0.904 1 65.88 461 SER B C 1
ATOM 7432 O O . SER B 1 461 ? 20.219 16.094 -1.869 1 65.88 461 SER B O 1
ATOM 7434 N N . GLN B 1 462 ? 19.734 17.516 -0.231 1 65.81 462 GLN B N 1
ATOM 7435 C CA . GLN B 1 462 ? 20.891 18.359 -0.516 1 65.81 462 GLN B CA 1
ATOM 7436 C C . GLN B 1 462 ? 21.938 18.25 0.594 1 65.81 462 GLN B C 1
ATOM 7438 O O . GLN B 1 462 ? 21.672 18.641 1.731 1 65.81 462 GLN B O 1
ATOM 7443 N N . MET B 1 463 ? 23 17.75 0.291 1 63.12 463 MET B N 1
ATOM 7444 C CA . MET B 1 463 ? 24.047 17.484 1.262 1 63.12 463 MET B CA 1
ATOM 7445 C C . MET B 1 463 ? 24.469 18.766 1.985 1 63.12 463 MET B C 1
ATOM 7447 O O . MET B 1 463 ? 24.797 18.734 3.17 1 63.12 463 MET B O 1
ATOM 7451 N N . VAL B 1 464 ? 24.391 19.812 1.284 1 67.75 464 VAL B N 1
ATOM 7452 C CA . VAL B 1 464 ? 24.859 21.078 1.829 1 67.75 464 VAL B CA 1
ATOM 7453 C C . VAL B 1 464 ? 23.922 21.531 2.957 1 67.75 464 VAL B C 1
ATOM 7455 O O . VAL B 1 464 ? 24.344 22.266 3.855 1 67.75 464 VAL B O 1
ATOM 7458 N N . LEU B 1 465 ? 22.797 21 3.018 1 82.38 465 LEU B N 1
ATOM 7459 C CA . LEU B 1 465 ? 21.797 21.469 3.98 1 82.38 465 LEU B CA 1
ATOM 7460 C C . LEU B 1 465 ? 21.625 20.453 5.109 1 82.38 465 LEU B C 1
ATOM 7462 O O . LEU B 1 465 ? 20.578 20.422 5.762 1 82.38 465 LEU B O 1
ATOM 7466 N N . GLU B 1 466 ? 22.531 19.688 5.332 1 78.25 466 GLU B N 1
ATOM 7467 C CA . GLU B 1 466 ? 22.453 18.578 6.27 1 78.25 466 GLU B CA 1
ATOM 7468 C C . GLU B 1 466 ? 22.297 19.062 7.703 1 78.25 466 GLU B C 1
ATOM 7470 O O . GLU B 1 466 ? 21.625 18.438 8.516 1 78.25 466 GLU B O 1
ATOM 7475 N N . GLU B 1 467 ? 22.922 20.141 8 1 83.44 467 GLU B N 1
ATOM 7476 C CA . GLU B 1 467 ? 22.859 20.656 9.367 1 83.44 467 GLU B CA 1
ATOM 7477 C C . GLU B 1 467 ? 21.438 21.062 9.734 1 83.44 467 GLU B C 1
ATOM 7479 O O . GLU B 1 467 ? 20.953 20.734 10.82 1 83.44 467 GLU B O 1
ATOM 7484 N N . THR B 1 468 ? 20.859 21.781 8.859 1 89.06 468 THR B N 1
ATOM 7485 C CA . THR B 1 468 ? 19.484 22.188 9.086 1 89.06 468 THR B CA 1
ATOM 7486 C C . THR B 1 468 ? 18.562 20.969 9.109 1 89.06 468 THR B C 1
ATOM 7488 O O . THR B 1 468 ? 17.609 20.922 9.891 1 89.06 468 THR B O 1
ATOM 7491 N N . ALA B 1 469 ? 18.844 20.047 8.289 1 84.94 469 ALA B N 1
ATOM 7492 C CA . ALA B 1 469 ? 18.047 18.828 8.242 1 84.94 469 ALA B CA 1
ATOM 7493 C C . ALA B 1 469 ? 18.094 18.094 9.578 1 84.94 469 ALA B C 1
ATOM 7495 O O . ALA B 1 469 ? 17.078 17.547 10.023 1 84.94 469 ALA B O 1
ATOM 7496 N N . THR B 1 470 ? 19.188 18.109 10.141 1 83.81 470 THR B N 1
ATOM 7497 C CA . THR B 1 470 ? 19.359 17.406 11.406 1 83.81 470 THR B CA 1
ATOM 7498 C C . THR B 1 470 ? 18.578 18.094 12.523 1 83.81 470 THR B C 1
ATOM 7500 O O . THR B 1 470 ? 17.969 17.422 13.359 1 83.81 470 THR B O 1
ATOM 7503 N N . VAL B 1 471 ? 18.656 19.391 12.523 1 88 471 VAL B N 1
ATOM 7504 C CA . VAL B 1 471 ? 17.922 20.125 13.539 1 88 471 VAL B CA 1
ATOM 7505 C C . VAL B 1 471 ? 16.422 19.922 13.367 1 88 471 VAL B C 1
ATOM 7507 O O . VAL B 1 471 ? 15.703 19.656 14.336 1 88 471 VAL B O 1
ATOM 7510 N N . VAL B 1 472 ? 15.977 20 12.164 1 90.25 472 VAL B N 1
ATOM 7511 C CA . VAL B 1 472 ? 14.555 19.844 11.883 1 90.25 472 VAL B CA 1
ATOM 7512 C C . VAL B 1 472 ? 14.117 18.422 12.219 1 90.25 472 VAL B C 1
ATOM 7514 O O . VAL B 1 472 ? 13.047 18.203 12.797 1 90.25 472 VAL B O 1
ATOM 7517 N N . ALA B 1 473 ? 14.922 17.5 11.938 1 85.12 473 ALA B N 1
ATOM 7518 C CA . ALA B 1 473 ? 14.594 16.109 12.211 1 85.12 473 ALA B CA 1
ATOM 7519 C C . ALA B 1 473 ? 14.469 15.859 13.711 1 85.12 473 ALA B C 1
ATOM 7521 O O . ALA B 1 473 ? 13.578 15.141 14.148 1 85.12 473 ALA B O 1
ATOM 7522 N N . LYS B 1 474 ? 15.305 16.422 14.406 1 87 474 LYS B N 1
ATOM 7523 C CA . LYS B 1 474 ? 15.266 16.266 15.859 1 87 474 LYS B CA 1
ATOM 7524 C C . LYS B 1 474 ? 13.992 16.875 16.438 1 87 474 LYS B C 1
ATOM 7526 O O . LYS B 1 474 ? 13.352 16.266 17.312 1 87 474 LYS B O 1
ATOM 7531 N N . VAL B 1 475 ? 13.727 17.984 15.961 1 91.81 475 VAL B N 1
ATOM 7532 C CA . VAL B 1 475 ? 12.531 18.656 16.453 1 91.81 475 VAL B CA 1
ATOM 7533 C C . VAL B 1 475 ? 11.289 17.875 16.031 1 91.81 475 VAL B C 1
ATOM 7535 O O . VAL B 1 475 ? 10.352 17.719 16.812 1 91.81 475 VAL B O 1
ATOM 7538 N N . TYR B 1 476 ? 11.312 17.359 14.844 1 91.75 476 TYR B N 1
ATOM 7539 C CA . TYR B 1 476 ? 10.195 16.578 14.328 1 91.75 476 TYR B CA 1
ATOM 7540 C C . TYR B 1 476 ? 9.984 15.312 15.148 1 91.75 476 TYR B C 1
ATOM 7542 O O . TYR B 1 476 ? 8.852 14.898 15.391 1 91.75 476 TYR B O 1
ATOM 7550 N N . PHE B 1 477 ? 11.031 14.805 15.484 1 87.88 477 PHE B N 1
ATOM 7551 C CA . PHE B 1 477 ? 10.93 13.555 16.219 1 87.88 477 PHE B CA 1
ATOM 7552 C C . PHE B 1 477 ? 10.125 13.742 17.5 1 87.88 477 PHE B C 1
ATOM 7554 O O . PHE B 1 477 ? 9.188 12.984 17.766 1 87.88 477 PHE B O 1
ATOM 7561 N N . VAL B 1 478 ? 10.445 14.727 18.219 1 90.19 478 VAL B N 1
ATOM 7562 C CA . VAL B 1 478 ? 9.742 15.008 19.469 1 90.19 478 VAL B CA 1
ATOM 7563 C C . VAL B 1 478 ? 8.305 15.422 19.172 1 90.19 478 VAL B C 1
ATOM 7565 O O . VAL B 1 478 ? 7.375 14.992 19.859 1 90.19 478 VAL B O 1
ATOM 7568 N N . CYS B 1 479 ? 8.172 16.172 18.188 1 93.5 479 CYS B N 1
ATOM 7569 C CA . CYS B 1 479 ? 6.844 16.656 17.812 1 93.5 479 CYS B CA 1
ATOM 7570 C C . CYS B 1 479 ? 5.93 15.492 17.438 1 93.5 479 CYS B C 1
ATOM 7572 O O . CYS B 1 479 ? 4.758 15.469 17.812 1 93.5 479 CYS B O 1
ATOM 7574 N N . TYR B 1 480 ? 6.434 14.516 16.766 1 91.69 480 TYR B N 1
ATOM 7575 C CA . TYR B 1 480 ? 5.641 13.391 16.281 1 91.69 480 TYR B CA 1
ATOM 7576 C C . TYR B 1 480 ? 5.266 12.461 17.438 1 91.69 480 TYR B C 1
ATOM 7578 O O . TYR B 1 480 ? 4.23 11.789 17.391 1 91.69 480 TYR B O 1
ATOM 7586 N N . ILE B 1 481 ? 6.004 12.508 18.438 1 89.38 481 ILE B N 1
ATOM 7587 C CA . ILE B 1 481 ? 5.664 11.703 19.609 1 89.38 481 ILE B CA 1
ATOM 7588 C C . ILE B 1 481 ? 4.559 12.398 20.406 1 89.38 481 ILE B C 1
ATOM 7590 O O . ILE B 1 481 ? 3.559 11.766 20.766 1 89.38 481 ILE B O 1
ATOM 7594 N N . VAL B 1 482 ? 4.699 13.641 20.531 1 93.44 482 VAL B N 1
ATOM 7595 C CA . VAL B 1 482 ? 3.752 14.398 21.328 1 93.44 482 VAL B CA 1
ATOM 7596 C C . VAL B 1 482 ? 2.428 14.531 20.578 1 93.44 482 VAL B C 1
ATOM 7598 O O . VAL B 1 482 ? 1.358 14.539 21.203 1 93.44 482 VAL B O 1
ATOM 7601 N N . CYS B 1 483 ? 2.529 14.516 19.359 1 94.81 483 CYS B N 1
ATOM 7602 C CA . CYS B 1 483 ? 1.329 14.797 18.578 1 94.81 483 CYS B CA 1
ATOM 7603 C C . CYS B 1 483 ? 0.359 13.625 18.625 1 94.81 483 CYS B C 1
ATOM 7605 O O . CYS B 1 483 ? -0.822 13.773 18.312 1 94.81 483 CYS B O 1
ATOM 7607 N N . ILE B 1 484 ? 0.796 12.508 19.078 1 93.5 484 ILE B N 1
ATOM 7608 C CA . ILE B 1 484 ? -0.087 11.352 19.219 1 93.5 484 ILE B CA 1
ATOM 7609 C C . ILE B 1 484 ? -1.256 11.711 20.141 1 93.5 484 ILE B C 1
ATOM 7611 O O . ILE B 1 484 ? -2.414 11.438 19.812 1 93.5 484 ILE B O 1
ATOM 7615 N N . PHE B 1 485 ? -0.981 12.453 21.109 1 94.69 485 PHE B N 1
ATOM 7616 C CA . PHE B 1 485 ? -1.991 12.812 22.094 1 94.69 485 PHE B CA 1
ATOM 7617 C C . PHE B 1 485 ? -2.781 14.039 21.641 1 94.69 485 PHE B C 1
ATOM 7619 O O . PHE B 1 485 ? -4.004 14.078 21.797 1 94.69 485 PHE B O 1
ATOM 7626 N N . THR B 1 486 ? -2.113 14.922 21.078 1 96.19 486 THR B N 1
ATOM 7627 C CA . THR B 1 486 ? -2.789 16.172 20.719 1 96.19 486 THR B CA 1
ATOM 7628 C C . THR B 1 486 ? -3.697 15.961 19.516 1 96.19 486 THR B C 1
ATOM 7630 O O . THR B 1 486 ? -4.789 16.531 19.453 1 96.19 486 THR B O 1
ATOM 7633 N N . ILE B 1 487 ? -3.246 15.156 18.594 1 96.5 487 ILE B N 1
ATOM 7634 C CA . ILE B 1 487 ? -4.094 14.891 17.438 1 96.5 487 ILE B CA 1
ATOM 7635 C C . ILE B 1 487 ? -5.371 14.195 17.875 1 96.5 487 ILE B C 1
ATOM 7637 O O . ILE B 1 487 ? -6.461 14.508 17.391 1 96.5 487 ILE B O 1
ATOM 7641 N N . ALA B 1 488 ? -5.184 13.242 18.75 1 96.62 488 ALA B N 1
ATOM 7642 C CA . ALA B 1 488 ? -6.352 12.523 19.266 1 96.62 488 ALA B CA 1
ATOM 7643 C C . ALA B 1 488 ? -7.309 13.469 19.984 1 96.62 488 ALA B C 1
ATOM 7645 O O . ALA B 1 488 ? -8.523 13.406 19.766 1 96.62 488 ALA B O 1
ATOM 7646 N N . ALA B 1 489 ? -6.746 14.328 20.734 1 96.81 489 ALA B N 1
ATOM 7647 C CA . ALA B 1 489 ? -7.559 15.273 21.484 1 96.81 489 ALA B CA 1
ATOM 7648 C C . ALA B 1 489 ? -8.289 16.25 20.562 1 96.81 489 ALA B C 1
ATOM 7650 O O . ALA B 1 489 ? -9.5 16.438 20.703 1 96.81 489 ALA B O 1
ATOM 7651 N N . TRP B 1 490 ? -7.605 16.781 19.641 1 97.38 490 TRP B N 1
ATOM 7652 C CA . TRP B 1 490 ? -8.219 17.766 18.75 1 97.38 490 TRP B CA 1
ATOM 7653 C C . TRP B 1 490 ? -9.211 17.094 17.812 1 97.38 490 TRP B C 1
ATOM 7655 O O . TRP B 1 490 ? -10.227 17.688 17.438 1 97.38 490 TRP B O 1
ATOM 7665 N N . THR B 1 491 ? -8.883 15.898 17.422 1 96.44 491 THR B N 1
ATOM 7666 C CA . THR B 1 491 ? -9.828 15.148 16.594 1 96.44 491 THR B CA 1
ATOM 7667 C C . THR B 1 491 ? -11.117 14.883 17.359 1 96.44 491 THR B C 1
ATOM 7669 O O . THR B 1 491 ? -12.211 14.984 16.797 1 96.44 491 THR B O 1
ATOM 7672 N N . ALA B 1 492 ? -10.984 14.57 18.594 1 96.31 492 ALA B N 1
ATOM 7673 C CA . ALA B 1 492 ? -12.164 14.359 19.438 1 96.31 492 ALA B CA 1
ATOM 7674 C C . ALA B 1 492 ? -12.977 15.648 19.562 1 96.31 492 ALA B C 1
ATOM 7676 O O . ALA B 1 492 ? -14.211 15.617 19.453 1 96.31 492 ALA B O 1
ATOM 7677 N N . VAL B 1 493 ? -12.328 16.688 19.734 1 95.69 493 VAL B N 1
ATOM 7678 C CA . VAL B 1 493 ? -12.992 17.984 19.828 1 95.69 493 VAL B CA 1
ATOM 7679 C C . VAL B 1 493 ? -13.672 18.312 18.516 1 95.69 493 VAL B C 1
ATOM 7681 O O . VAL B 1 493 ? -14.82 18.766 18.484 1 95.69 493 VAL B O 1
ATOM 7684 N N . GLY B 1 494 ? -12.945 18.094 17.438 1 95.62 494 GLY B N 1
ATOM 7685 C CA . GLY B 1 494 ? -13.523 18.328 16.125 1 95.62 494 GLY B CA 1
ATOM 7686 C C . GLY B 1 494 ? -14.766 17.5 15.859 1 95.62 494 GLY B C 1
ATOM 7687 O O . GLY B 1 494 ? -15.758 18.016 15.344 1 95.62 494 GLY B O 1
ATOM 7688 N N . LEU B 1 495 ? -14.641 16.281 16.219 1 94.69 495 LEU B N 1
ATOM 7689 C CA . LEU B 1 495 ? -15.797 15.406 16.062 1 94.69 495 LEU B CA 1
ATOM 7690 C C . LEU B 1 495 ? -16.969 15.891 16.922 1 94.69 495 LEU B C 1
ATOM 7692 O O . LEU B 1 495 ? -18.109 15.93 16.453 1 94.69 495 LEU B O 1
ATOM 7696 N N . TYR B 1 496 ? -16.672 16.266 18.062 1 92.44 496 TYR B N 1
ATOM 7697 C CA . TYR B 1 496 ? -17.719 16.703 19 1 92.44 496 TYR B CA 1
ATOM 7698 C C . TYR B 1 496 ? -18.422 17.953 18.484 1 92.44 496 TYR B C 1
ATOM 7700 O O . TYR B 1 496 ? -19.641 18.078 18.625 1 92.44 496 TYR B O 1
ATOM 7708 N N . ILE B 1 497 ? -17.766 18.781 17.828 1 91.56 497 ILE B N 1
ATOM 7709 C CA . ILE B 1 497 ? -18.297 20.062 17.375 1 91.56 497 ILE B CA 1
ATOM 7710 C C . ILE B 1 497 ? -19.016 19.891 16.047 1 91.56 497 ILE B C 1
ATOM 7712 O O . ILE B 1 497 ? -19.984 20.594 15.75 1 91.56 497 ILE B O 1
ATOM 7716 N N . THR B 1 498 ? -18.578 18.938 15.227 1 92.38 498 THR B N 1
ATOM 7717 C CA . THR B 1 498 ? -19.016 18.953 13.836 1 92.38 498 THR B CA 1
ATOM 7718 C C . THR B 1 498 ? -20 17.812 13.57 1 92.38 498 THR B C 1
ATOM 7720 O O . THR B 1 498 ? -20.734 17.844 12.586 1 92.38 498 THR B O 1
ATOM 7723 N N . ILE B 1 499 ? -20 16.781 14.367 1 90.62 499 ILE B N 1
ATOM 7724 C CA . ILE B 1 499 ? -20.859 15.633 14.086 1 90.62 499 ILE B CA 1
ATOM 7725 C C . ILE B 1 499 ? -22.312 15.984 14.414 1 90.62 499 ILE B C 1
ATOM 7727 O O . ILE B 1 499 ? -22.609 16.453 15.523 1 90.62 499 ILE B O 1
ATOM 7731 N N . PRO B 1 500 ? -23.125 15.773 13.438 1 86.62 500 PRO B N 1
ATOM 7732 C CA . PRO B 1 500 ? -24.547 16.031 13.727 1 86.62 500 PRO B CA 1
ATOM 7733 C C . PRO B 1 500 ? -25.172 14.953 14.609 1 86.62 500 PRO B C 1
ATOM 7735 O O . PRO B 1 500 ? -24.781 13.789 14.547 1 86.62 500 PRO B O 1
ATOM 7738 N N . ASP B 1 501 ? -26.094 15.312 15.383 1 79.38 501 ASP B N 1
ATOM 7739 C CA . ASP B 1 501 ? -26.844 14.344 16.188 1 79.38 501 ASP B CA 1
ATOM 7740 C C . ASP B 1 501 ? -27.953 13.695 15.359 1 79.38 501 ASP B C 1
ATOM 7742 O O . ASP B 1 501 ? -28.047 13.914 14.148 1 79.38 501 ASP B O 1
ATOM 7746 N N . GLU B 1 502 ? -28.703 12.766 15.953 1 74 502 GLU B N 1
ATOM 7747 C CA . GLU B 1 502 ? -29.75 12.016 15.281 1 74 502 GLU B CA 1
ATOM 7748 C C . GLU B 1 502 ? -30.75 12.953 14.617 1 74 502 GLU B C 1
ATOM 7750 O O . GLU B 1 502 ? -31.344 12.609 13.586 1 74 502 GLU B O 1
ATOM 7755 N N . ASP B 1 503 ? -30.844 14.211 15.133 1 73.75 503 ASP B N 1
ATOM 7756 C CA . ASP B 1 503 ? -31.781 15.172 14.586 1 73.75 503 ASP B CA 1
ATOM 7757 C C . ASP B 1 503 ? -31.125 16.078 13.547 1 73.75 503 ASP B C 1
ATOM 7759 O O . ASP B 1 503 ? -31.766 16.969 12.992 1 73.75 503 ASP B O 1
ATOM 7763 N N . GLY B 1 504 ? -29.828 15.891 13.32 1 75.75 504 GLY B N 1
ATOM 7764 C CA . GLY B 1 504 ? -29.109 16.656 12.312 1 75.75 504 GLY B CA 1
ATOM 7765 C C . GLY B 1 504 ? -28.484 17.922 12.859 1 75.75 504 GLY B C 1
ATOM 7766 O O . GLY B 1 504 ? -27.984 18.75 12.094 1 75.75 504 GLY B O 1
ATOM 7767 N N . ASN B 1 505 ? -28.531 18.109 14.156 1 80.5 505 ASN B N 1
ATOM 7768 C CA . ASN B 1 505 ? -28.016 19.344 14.766 1 80.5 505 ASN B CA 1
ATOM 7769 C C . ASN B 1 505 ? -26.562 19.188 15.211 1 80.5 505 ASN B C 1
ATOM 7771 O O . ASN B 1 505 ? -26.188 18.141 15.766 1 80.5 505 ASN B O 1
ATOM 7775 N N . THR B 1 506 ? -25.844 20.234 14.844 1 83.88 506 THR B N 1
ATOM 7776 C CA . THR B 1 506 ? -24.453 20.25 15.297 1 83.88 506 THR B CA 1
ATOM 7777 C C . THR B 1 506 ? -24.344 20.969 16.641 1 83.88 506 THR B C 1
ATOM 7779 O O . THR B 1 506 ? -25.344 21.422 17.203 1 83.88 506 THR B O 1
ATOM 7782 N N . PHE B 1 507 ? -23.141 20.969 17.203 1 85.25 507 PHE B N 1
ATOM 7783 C CA . PHE B 1 507 ? -22.859 21.609 18.484 1 85.25 507 PHE B CA 1
ATOM 7784 C C . PHE B 1 507 ? -23.391 23.031 18.5 1 85.25 507 PHE B C 1
ATOM 7786 O O . PHE B 1 507 ? -24.047 23.453 19.469 1 85.25 507 PHE B O 1
ATOM 7793 N N . CYS B 1 508 ? -23.281 23.75 17.453 1 83.5 508 CYS B N 1
ATOM 7794 C CA . CYS B 1 508 ? -23.672 25.156 17.406 1 83.5 508 CYS B CA 1
ATOM 7795 C C . CYS B 1 508 ? -25.156 25.312 17.156 1 83.5 508 CYS B C 1
ATOM 7797 O O . CYS B 1 508 ? -25.781 26.281 17.578 1 83.5 508 CYS B O 1
ATOM 7799 N N . SER B 1 509 ? -25.656 24.328 16.5 1 78.62 509 SER B N 1
ATOM 7800 C CA . SER B 1 509 ? -27.094 24.422 16.25 1 78.62 509 SER B CA 1
ATOM 7801 C C . SER B 1 509 ? -27.891 24.016 17.484 1 78.62 509 SER B C 1
ATOM 7803 O O . SER B 1 509 ? -29.062 24.359 17.609 1 78.62 509 SER B O 1
ATOM 7805 N N . ARG B 1 510 ? -27.328 23.359 18.422 1 71.75 510 ARG B N 1
ATOM 7806 C CA . ARG B 1 510 ? -28 22.938 19.641 1 71.75 510 ARG B CA 1
ATOM 7807 C C . ARG B 1 510 ? -28.031 24.062 20.672 1 71.75 510 ARG B C 1
ATOM 7809 O O . ARG B 1 510 ? -28.797 24.016 21.641 1 71.75 510 ARG B O 1
ATOM 7816 N N . GLN B 1 511 ? -27.188 24.969 20.406 1 65.38 511 GLN B N 1
ATOM 7817 C CA . GLN B 1 511 ? -27.172 26.062 21.375 1 65.38 511 GLN B CA 1
ATOM 7818 C C . GLN B 1 511 ? -28.25 27.094 21.047 1 65.38 511 GLN B C 1
ATOM 7820 O O . GLN B 1 511 ? -28.531 27.344 19.859 1 65.38 511 GLN B O 1
#

pLDDT: mean 74.45, std 23.47, range [21.11, 97.81]

InterPro domains:
  IPR004776 Membrane transport PIN-like [PF03547] (14-490)
  IPR045033 Protein PIN-LIKES 1/3/4/5/7 [PTHR31651] (9-493)

Solvent-accessible surface area (backbone atoms only — not comparable to full-atom values): 52571 Å² total; per-residue (Å²): 108,69,68,53,50,51,49,39,43,48,42,23,41,35,15,44,46,18,44,50,51,43,17,46,52,19,39,44,27,42,57,35,48,80,90,62,30,44,39,45,73,84,46,46,62,49,51,44,51,29,44,45,68,57,15,39,36,26,29,47,18,43,39,38,22,68,67,38,38,72,85,47,54,76,72,50,53,65,40,28,51,40,31,51,49,47,34,49,46,22,39,50,41,42,57,54,48,36,73,78,48,74,66,86,53,63,41,60,44,50,34,47,40,45,36,47,26,39,38,35,63,55,42,48,47,63,41,26,48,48,47,35,22,68,37,63,71,47,17,48,23,58,41,38,68,70,64,46,86,80,71,73,50,72,66,53,34,26,51,51,39,33,51,51,50,50,38,49,43,52,43,23,45,49,36,46,46,52,46,34,44,46,50,39,45,58,47,34,52,51,22,36,49,52,46,42,51,52,54,52,51,51,52,50,51,53,53,53,56,52,62,65,63,57,75,72,79,78,76,73,79,74,76,76,81,79,75,83,75,78,76,81,80,70,92,70,75,77,83,69,72,81,70,72,72,65,64,65,63,52,54,56,51,48,50,50,44,48,46,53,44,46,50,45,47,49,49,46,45,50,48,13,47,49,52,32,61,63,29,66,65,46,43,26,42,49,52,9,45,52,36,20,64,33,59,72,56,31,42,29,24,69,34,86,89,28,88,40,22,28,59,35,50,31,31,45,48,32,19,61,22,24,36,48,50,43,27,17,45,46,33,37,62,37,56,74,77,80,64,68,70,66,58,61,65,59,58,68,68,69,68,66,84,74,73,81,71,68,74,75,65,73,90,63,89,76,71,74,66,57,66,53,52,54,47,45,48,51,48,47,48,53,50,42,52,47,41,53,51,41,51,59,63,67,39,52,73,67,52,50,49,49,44,49,47,51,39,43,34,26,49,45,50,29,27,49,51,49,52,50,49,51,47,46,35,43,54,70,65,50,71,46,69,84,51,57,44,65,55,53,35,52,49,48,46,52,35,28,36,50,52,27,53,63,57,47,52,56,27,56,71,36,74,79,28,41,67,53,25,50,54,52,29,54,47,45,42,55,37,57,60,54,36,54,56,43,36,19,50,50,36,21,49,32,46,60,47,38,44,27,44,100,86,60,42,27,50,51,65,71,98,108,71,68,55,52,51,49,39,44,49,41,24,42,35,14,43,46,19,45,50,51,42,17,45,51,18,38,45,27,41,56,36,48,81,90,63,31,44,39,46,75,85,45,46,62,48,51,45,51,31,44,45,69,58,14,40,34,26,29,48,18,43,40,38,24,67,66,38,38,72,84,46,54,77,72,49,52,65,39,28,51,41,32,52,49,47,33,48,46,23,38,50,39,41,56,54,46,36,74,77,46,75,64,85,54,63,42,59,44,50,34,45,40,46,35,47,25,38,38,35,63,54,42,49,49,62,41,26,49,48,46,35,21,67,36,64,72,47,15,47,24,56,42,36,68,70,62,45,87,78,71,72,50,72,67,55,36,27,51,50,40,33,50,51,51,51,36,49,42,52,42,24,44,49,36,46,47,52,46,32,44,46,49,40,46,58,48,34,53,50,24,37,48,50,45,43,50,51,52,51,51,50,51,49,52,52,53,52,56,53,60,66,64,56,77,72,79,79,74,74,79,74,77,77,80,78,79,87,76,82,78,81,80,72,91,67,75,77,80,67,70,75,70,70,69,62,65,64,64,54,56,53,50,48,50,48,46,46,45,52,45,46,50,45,46,47,49,45,43,50,48,14,47,50,50,30,61,63,29,65,66,45,42,26,42,50,51,9,44,54,35,19,67,34,59,71,56,31,42,28,23,70,32,86,88,28,88,41,21,28,60,34,50,30,32,45,47,30,19,59,23,23,36,48,51,43,28,18,45,45,34,36,61,38,54,75,77,80,64,72,68,65,62,61,64,60,57,66,69,69,68,63,84,72,74,78,71,71,73,77,65,73,90,63,89,76,73,73,65,60,66,52,52,54,47,44,49,49,46,46,49,51,49,44,52,48,41,52,51,41,51,60,63,68,39,52,71,66,54,48,50,49,44,49,48,50,40,42,33,25,48,43,49,27,27,49,50,51,52,49,49,51,47,46,35,42,55,70,65,50,73,46,69,84,51,57,45,65,56,52,34,52,49,50,46,50,38,27,36,49,53,29,54,64,56,48,52,56,28,55,70,36,73,78,27,40,68,54,25,50,55,50,30,54,46,45,41,54,36,57,60,54,36,56,57,42,37,20,50,50,37,22,50,32,46,59,46,37,43,26,45,100,85,60,42,28,52,52,66,72,99

Organism: NCBI:txid2856

Nearest PDB structures (foldseek):
  8u5n-assembly1_A  TM=7.484E-01  e=4.274E-04  Homo sapiens
  4cz8-assembly1_B  TM=4.415E-01  e=6.799E-02  Pyrococcus abyssi GE5
  6x3e-assembly1_A  TM=2.028E-01  e=6.357E-01  Homo sapiens
  8u5n-assembly1_A  TM=7.470E-01  e=7.034E-04  Homo sapiens
  4cz8-assembly1_B  TM=3.802E-01  e=6.193E-02  Pyrococcus abyssi GE5

Sequence (1022 aa):
MASTVGIVIIAAAQSVAKAFTIGLVGYVSVKFPKDNPFLPQKLVGTFSRFTFHTLMLSLIYGTIARAITLESIGDYWYVVVGAFFVLGISYVVATIMQCLIPIANVYDFRALRISVTFPNIVALPILIFPSLCEFPLVHNGYMRAQFGDDGLSPEEMEEKCVEQANTLIFCYFFGFMFLFWGVGYPQLIGAAQEKALEASNASTKSEESRQEEEPPSQTENSHQSPSPVGIDAGEADQQQNEENSAIGDTRAKDDRGSEENRFGVFSNTINACKKTFTSPGFIASILGFITACIPPLQRALFEAEAPLRFLGSAIEALGTASSSMSTIIVAASLVPPKDESDSAREVNTSHENGNVGDLVATPTNVQGDRRARITSLRHSISSRSIRMVKAMTRSTPEMRRLYLWFCLSRLVVAPAFVVGIVLALDCGFHVLDPVPNLALLVVIVNSCLPGASIIVVLLKSQMVLEETATVVAKVYFVCYIVCIFTIAAWTAVGLYITIPDEDGNTFCSRQMASTVGIVIIAAAQSVAKAFTIGLVGYVSVKFPKDNPFLPQKLVGTFSRFTFHTLMLSLIYGTIARAITLESIGDYWYVVVGAFFVLGISYVVATIMQCLIPIANVYDFRALRISVTFPNIVALPILIFPSLCEFPLVHNGYMRAQFGDDGLSPEEMEEKCVEQANTLIFCYFFGFMFLFWGVGYPQLIGAAQEKALEASNASTKSEESRQEEEPPSQTENSHQSPSPVGIDAGEADQQQNEENSAIGDTRAKDDRGSEENRFGVFSNTINACKKTFTSPGFIASILGFITACIPPLQRALFEAEAPLRFLGSAIEALGTASSSMSTIIVAASLVPPKDESDSAREVNTSHENGNVGDLVATPTNVQGDRRARITSLRHSISSRSIRMVKAMTRSTPEMRRLYLWFCLSRLVVAPAFVVGIVLALDCGFHVLDPVPNLALLVVIVNSCLPGASIIVVLLKSQMVLEETATVVAKVYFVCYIVCIFTIAAWTAVGLYITIPDEDGNTFCSRQ

Radius of gyration: 35.64 Å; Cα contacts (8 Å, |Δi|>4): 1178; chains: 2; bounding box: 106×141×62 Å

Secondary structure (DSSP, 8-state):
-HHHHHHHHHHHHHHHHHHHHHHHHHHHHHHSSSSS-SS-GGGHHHHHHHHIIIIIHHHHHHHHHHH--TTTGGGGHHHHHHHHHHHHHHHHHHHHHHHHS--S-HHHHHHHHHHHHSB-TTTTHHHHHHHHHTSHHHHHHHHHHHHTTSS--HHHHHHHHHHHHHHHHHHHHHHHHHHIIIIIHHHHHHHHHHHHHHHHHHHHHHHHHHHTTS----------------------SSTTGGGGGGGSHHHHHHHHHHHHHHHHHHHHHHHHHHHHHTSHHHHHHHHHHHHHH-HHHHHHHHSTT-TTHHHHHHHHHHHHHHHHHHHHHHHHHTSPP--THHHHHHHTTTTS---TTTTS-----TTSTHHHHHHHHHHHHHHHHHHHHHHHHTS-HHHHHHHHHHHIIIIIIHHHHHHHHHHIIIIII-TTTTS-HHHHHHHHHHHT--B-HHHHHHHHHSGGGHHHHHHHHHHHHHHHHHHHHHHHHHHHHHHHHH---TTS--HHHH-/-HHHHHHHHHHHHHHHHHHHHHHHHHHHHHHSSSSS-SS-GGGHHHHHHHHIIIIIHHHHHHHHHHH--TTTGGGGHHHHHHHHHHHHHHHHHHHHHHHHS--S-HHHHHHHHHHHHSB-TTTTHHHHHHHHHTSHHHHHHHHHHHHTTSS--HHHHHHHHHHHHHHHHHHHHHHHHHHIIIIIHHHHHHHHHHHHHHHHHHHHHHHHHHHTTS----------------------TTTTGGGGGGGSHHHHHHHHHHHHHHHHHHHHHHHHHHHHHTSHHHHHHHHHHHHHH-HHHHHHHHSTT-TTHHHHHHHHHHHHHHHHHHHHHHHHHTSPP--THHHHHHHTTTTS---TTTTS-----TTSTHHHHHHHHHHHHHHHHHHHHHHHHTS-HHHHHHHHHHHIIIIIIHHHHHHHHHHIIIIII-TTTTS-HHHHHHHHHHHT--B-HHHHHHHHHSGGGHHHHHHHHHHHHHHHHHHHHHHHHHHHHHHHHH---TTS--HHHH-